Protein AF-A0A2N2PUK2-F1 (afdb_monomer_lite)

Sequence (765 aa):
MLQAYAELTYASFLIIFAGLAFIWGIALLRRDADRKEKGATDADATNARDPVRHAFYSLLITRYSLLITRFLLLALIFAIGIAPFLANLLPDLRTEGDFFASGGGFADLFSADLAGYLAPTQLHPVLGGIVRGWSASVAEPGGAAQLPVDKGQQVYLGYTALVLASVGVWHRRRQRETWFWLVAALVFFTLTLGPSLRVAGRDLGLPLPFALVAKLPFFEGNRYPSRYSVMLLLSLAPLVALGFRISDFGFRIMLRRSSPQSAIRNPQLMLCVPFLLMTAMLLFEHLSVPLPLSDLRVPALYDRVAAEPGDFALLELPLGWRNGARVAGKGDILIMQQLWYQTYHGKRVLGGNTSRNPEFKFQYFSEDPTLARLIALTNAADLPQHTALRAALAADTITAADRARARDWAAALGIRYVMVHRDKLPPATEAALQALLPVALVAEEGNLALYQVTGDLRPAQDYQVGGDDGRLILAEGWSPPVLGPAGADAAVYAQRDGARLLLPLAPEATRVRFYGRSVAPDQRLTLQVDGRIIASRAFSQETGWLTFDIPADPRRPLLSDVRLRFSSLVPVAEFGRGPWPVGRTGAASPVSILVRSAGEETGDFAHVYVNGIDLAPNQRGYNLVALDPADGHLLVVGAFDTHADAAASGRLAEWVGALPVGALVAGTVRDEASLGLGQEAVDALRTLGVAVDLRGDFRWGHAFVGAAGAPANTALEAVNGIRPAQVAVGLPVSLAKVFAPTWARNGVFGNLRKANRASYLILSP

Foldseek 3Di:
DPDLLVCLLVVVLVVVLLVLVLVLLVVVLVVVVVVVVVVCVVVPPDDDDPPVVVVVVVVSVVSNVVSVVVVVVVVVVVCVVCVVVCVVVVVVCVFQPDQLDDPQQQLVVQAAAPQLQVQFQLLQPPRNVVVVVLQVVQDDDVDQFGQDRPRLSNLHPAPLLVVLLVQLCVVCVVPSLNVSLVVQLVVLVQQSRGQFHHHRRDTPRHGTPNVVQCPDPSSVNPNHSNVSSVSNNVSSVVSSVSSLVVVLVVQVVVVCVVDVDDCPVDPVVSNVPSVVVSVVSVCNSRPRPPDDDDDLDADPVLVVLLPDDDAAEEEEPPAWADESPAIAADPDPVLDSVVSSCVVSVYHYDHHYDHTDRQLSVLLQLQQPLNLLLRLQLVCVVDPLSPVSVVVNVVDDQDPVLLLSLLLLCQLRRHFKYKYQQVRGDPVSVVSCVVNFVWDFDDDDVRITMIGGDDDRHHDQKAQCQESSVSSWWDPQKFNRDGDPPDFKTKIFRRDQKTKTWAQADLAWKKKKWWFAWPDQFKKKWKDKQNRTQDIDTGHNDTDIDMGTHHHHNPADRTIIIIIGIDDKDFLLVPQADQFDFFQQPAGARWKWKWKAFARNARQFTFIQTLQETPFSGDAAKWKWWADRPHRHTDDIDDANLPPDLCRQVVLLVVLVPDDFFIKMKMKHGHFHADNHDPSNVVSVQQQQEADRCHSVGGKIKTWIGTHRGHHPRGDIFIGDSHMTMDITGHSHNHRMTTTMQIGDDDDDDDDDDDDDGRMIGMDD

Radius of gyration: 32.74 Å; chains: 1; bounding box: 74×94×99 Å

pLDDT: mean 84.76, std 15.25, range [25.59, 98.81]

Structure (mmCIF, N/CA/C/O backbone):
data_AF-A0A2N2PUK2-F1
#
_entry.id   AF-A0A2N2PUK2-F1
#
loop_
_atom_site.group_PDB
_atom_site.id
_atom_site.type_symbol
_atom_site.label_atom_id
_atom_site.label_alt_id
_atom_site.label_comp_id
_atom_site.label_asym_id
_atom_site.label_entity_id
_atom_site.label_seq_id
_atom_site.pdbx_PDB_ins_code
_atom_site.Cartn_x
_atom_site.Cartn_y
_atom_site.Cartn_z
_atom_site.occupancy
_atom_site.B_iso_or_equiv
_atom_site.auth_seq_id
_atom_site.auth_comp_id
_atom_site.auth_asym_id
_atom_site.auth_atom_id
_atom_site.pdbx_PDB_model_num
ATOM 1 N N . MET A 1 1 ? 13.986 -16.319 0.325 1.00 30.78 1 MET A N 1
ATOM 2 C CA . MET A 1 1 ? 12.930 -17.272 -0.085 1.00 30.78 1 MET A CA 1
ATOM 3 C C . MET A 1 1 ? 11.554 -16.726 0.306 1.00 30.78 1 MET A C 1
ATOM 5 O O . MET A 1 1 ? 10.962 -17.195 1.263 1.00 30.78 1 MET A O 1
ATOM 9 N N . LEU A 1 2 ? 11.049 -15.708 -0.396 1.00 34.44 2 LEU A N 1
ATOM 10 C CA . LEU A 1 2 ? 9.764 -15.064 -0.081 1.00 34.44 2 LEU A CA 1
ATOM 11 C C . LEU A 1 2 ? 8.972 -14.860 -1.378 1.00 34.44 2 LEU A C 1
ATOM 13 O O . LEU A 1 2 ? 8.955 -13.770 -1.939 1.00 34.44 2 LEU A O 1
ATOM 17 N N . GLN A 1 3 ? 8.367 -15.934 -1.895 1.00 39.94 3 GLN A N 1
ATOM 18 C CA . GLN A 1 3 ? 7.441 -15.847 -3.037 1.00 39.94 3 GLN A CA 1
ATOM 19 C C . GLN A 1 3 ? 6.442 -17.017 -3.121 1.00 39.94 3 GLN A C 1
ATOM 21 O O . GLN A 1 3 ? 5.887 -17.298 -4.174 1.00 39.94 3 GLN A O 1
ATOM 26 N N . ALA A 1 4 ? 6.172 -17.685 -1.997 1.00 39.72 4 ALA A N 1
ATOM 27 C CA . ALA A 1 4 ? 5.318 -18.873 -1.927 1.00 39.72 4 ALA A CA 1
ATOM 28 C C . ALA A 1 4 ? 3.860 -18.644 -2.377 1.00 39.72 4 ALA A C 1
ATOM 30 O O . ALA A 1 4 ? 3.201 -19.546 -2.883 1.00 39.72 4 ALA A O 1
ATOM 31 N N . TYR A 1 5 ? 3.327 -17.435 -2.171 1.00 49.41 5 TYR A N 1
ATOM 32 C CA . TYR A 1 5 ? 1.888 -17.190 -2.308 1.00 49.41 5 TYR A CA 1
ATOM 33 C C . TYR A 1 5 ? 1.448 -16.815 -3.730 1.00 49.41 5 TYR A C 1
ATOM 35 O O . TYR A 1 5 ? 0.306 -17.076 -4.103 1.00 49.41 5 TYR A O 1
ATOM 43 N N . ALA A 1 6 ? 2.348 -16.283 -4.571 1.00 46.62 6 ALA A N 1
ATOM 44 C CA . ALA A 1 6 ? 2.038 -16.094 -5.993 1.00 46.62 6 ALA A CA 1
ATOM 45 C C . ALA A 1 6 ? 1.652 -17.431 -6.664 1.00 46.62 6 ALA A C 1
ATOM 47 O O . ALA A 1 6 ? 0.871 -17.443 -7.615 1.00 46.62 6 ALA A O 1
ATOM 48 N N . GLU A 1 7 ? 2.127 -18.552 -6.109 1.00 50.06 7 GLU A N 1
ATOM 49 C CA . GLU A 1 7 ? 1.834 -19.901 -6.584 1.00 50.06 7 GLU A CA 1
ATOM 50 C C . GLU A 1 7 ? 0.568 -20.536 -5.983 1.00 50.06 7 GLU A C 1
ATOM 52 O O . GLU A 1 7 ? -0.016 -21.433 -6.593 1.00 50.06 7 GLU A O 1
ATOM 57 N N . LEU A 1 8 ? 0.047 -20.026 -4.860 1.00 56.31 8 LEU A N 1
ATOM 58 C CA . LEU A 1 8 ? -1.222 -20.500 -4.281 1.00 56.31 8 LEU A CA 1
ATOM 59 C C . LEU A 1 8 ? -2.431 -20.187 -5.179 1.00 56.31 8 LEU A C 1
ATOM 61 O O . LEU A 1 8 ? -3.426 -20.911 -5.160 1.00 56.31 8 LEU A O 1
ATOM 65 N N . THR A 1 9 ? -2.315 -19.185 -6.057 1.00 61.28 9 THR A N 1
ATOM 66 C CA . THR A 1 9 ? -3.301 -18.966 -7.128 1.00 61.28 9 THR A CA 1
ATOM 67 C C . THR A 1 9 ? -3.380 -20.186 -8.057 1.00 61.28 9 THR A C 1
ATOM 69 O O . THR A 1 9 ? -4.479 -20.636 -8.366 1.00 61.28 9 THR A O 1
ATOM 72 N N . TYR A 1 10 ? -2.253 -20.805 -8.429 1.00 67.25 10 TYR A N 1
ATOM 73 C CA . TYR A 1 10 ? -2.257 -22.028 -9.246 1.00 67.25 10 TYR A CA 1
ATOM 74 C C . TYR A 1 10 ? -2.742 -23.257 -8.468 1.00 67.25 10 TYR A C 1
ATOM 76 O O . TYR A 1 10 ? -3.427 -24.109 -9.035 1.00 67.25 10 TYR A O 1
ATOM 84 N N . ALA A 1 11 ? -2.465 -23.337 -7.163 1.00 71.12 11 ALA A N 1
ATOM 85 C CA . ALA A 1 11 ? -3.048 -24.375 -6.311 1.00 71.12 11 ALA A CA 1
ATOM 86 C C . ALA A 1 11 ? -4.585 -24.331 -6.347 1.00 71.12 11 ALA A C 1
ATOM 88 O O . ALA A 1 11 ? -5.237 -25.364 -6.494 1.00 71.12 11 ALA A O 1
ATOM 89 N N . SER A 1 12 ? -5.159 -23.124 -6.318 1.00 75.94 12 SER A N 1
ATOM 90 C CA . SER A 1 12 ? -6.600 -22.897 -6.447 1.00 75.94 12 SER A CA 1
ATOM 91 C C . SER A 1 12 ? -7.174 -23.482 -7.751 1.00 75.94 12 SER A C 1
ATOM 93 O O . SER A 1 12 ? -8.260 -24.065 -7.757 1.00 75.94 12 SER A O 1
ATOM 95 N N . PHE A 1 13 ? -6.413 -23.405 -8.851 1.00 83.75 13 PHE A N 1
ATOM 96 C CA . PHE A 1 13 ? -6.812 -23.911 -10.168 1.00 83.75 13 PHE A CA 1
ATOM 97 C C . PHE A 1 13 ? -6.945 -25.429 -10.146 1.00 83.75 13 PHE A C 1
ATOM 99 O O . PHE A 1 13 ? -7.954 -25.984 -10.585 1.00 83.75 13 PHE A O 1
ATOM 106 N N . LEU A 1 14 ? -5.923 -26.086 -9.594 1.00 81.62 14 LEU A N 1
ATOM 107 C CA . LEU A 1 14 ? -5.859 -27.536 -9.487 1.00 81.62 14 LEU A CA 1
ATOM 108 C C . LEU A 1 14 ? -6.913 -28.076 -8.527 1.00 81.62 14 LEU A C 1
ATOM 110 O O . LEU A 1 14 ? -7.506 -29.104 -8.829 1.00 81.62 14 LEU A O 1
ATOM 114 N N . ILE A 1 15 ? -7.199 -27.381 -7.422 1.00 85.25 15 ILE A N 1
ATOM 115 C CA . ILE A 1 15 ? -8.256 -27.775 -6.479 1.00 85.25 15 ILE A CA 1
ATOM 116 C C . ILE A 1 15 ? -9.625 -27.758 -7.167 1.00 85.25 15 ILE A C 1
ATOM 118 O O . ILE A 1 15 ? -10.358 -28.743 -7.085 1.00 85.25 15 ILE A O 1
ATOM 122 N N . ILE A 1 16 ? -9.959 -26.683 -7.891 1.00 88.50 16 ILE A N 1
ATOM 123 C CA . ILE A 1 16 ? -11.238 -26.582 -8.612 1.00 88.50 16 ILE A CA 1
ATOM 124 C C . ILE A 1 16 ? -11.316 -27.644 -9.716 1.00 88.50 16 ILE A C 1
ATOM 126 O O . ILE A 1 16 ? -12.320 -28.350 -9.818 1.00 88.50 16 ILE A O 1
ATOM 130 N N . PHE A 1 17 ? -10.253 -27.817 -10.509 1.00 90.69 17 PHE A N 1
ATOM 131 C CA . PHE A 1 17 ? -10.212 -28.829 -11.570 1.00 90.69 17 PHE A CA 1
ATOM 132 C C . PHE A 1 17 ? -10.327 -30.255 -11.010 1.00 90.69 17 PHE A C 1
ATOM 134 O O . PHE A 1 17 ? -11.102 -31.063 -11.522 1.00 90.69 17 PHE A O 1
ATOM 141 N N . ALA A 1 18 ? -9.601 -30.564 -9.932 1.00 90.19 18 ALA A N 1
ATOM 142 C CA . ALA A 1 18 ? -9.671 -31.845 -9.239 1.00 90.19 18 ALA A CA 1
ATOM 143 C C . ALA A 1 18 ? -11.071 -32.086 -8.663 1.00 90.19 18 ALA A C 1
ATOM 145 O O . ALA A 1 18 ? -11.617 -33.173 -8.839 1.00 90.19 18 ALA A O 1
ATOM 146 N N . GLY A 1 19 ? -11.689 -31.072 -8.052 1.00 90.94 19 GLY A N 1
ATOM 147 C CA . GLY A 1 19 ? -13.071 -31.135 -7.579 1.00 90.94 19 GLY A CA 1
ATOM 148 C C . GLY A 1 19 ? -14.053 -31.461 -8.706 1.00 90.94 19 GLY A C 1
ATOM 149 O O . GLY A 1 19 ? -14.845 -32.395 -8.581 1.00 90.94 19 GLY A O 1
ATOM 150 N N . LEU A 1 20 ? -13.947 -30.770 -9.847 1.00 92.19 20 LEU A N 1
ATOM 151 C CA . LEU A 1 20 ? -14.750 -31.061 -11.040 1.00 92.19 20 LEU A CA 1
ATOM 152 C C . LEU A 1 20 ? -14.529 -32.494 -11.541 1.00 92.19 20 LEU A C 1
ATOM 154 O O . LEU A 1 20 ? -15.496 -33.203 -11.813 1.00 92.19 20 LEU A O 1
ATOM 158 N N . ALA A 1 21 ? -13.276 -32.946 -11.633 1.00 91.81 21 ALA A N 1
ATOM 159 C CA . ALA A 1 21 ? -12.935 -34.299 -12.069 1.00 91.81 21 ALA A CA 1
ATOM 160 C C . ALA A 1 21 ? -13.450 -35.377 -11.100 1.00 91.81 21 ALA A C 1
ATOM 162 O O . ALA A 1 21 ? -13.929 -36.425 -11.539 1.00 91.81 21 ALA A O 1
ATOM 163 N N . PHE A 1 22 ? -13.397 -35.117 -9.793 1.00 92.38 22 PHE A N 1
ATOM 164 C CA . PHE A 1 22 ? -13.914 -36.009 -8.758 1.00 92.38 22 PHE A CA 1
ATOM 165 C C . PHE A 1 22 ? -15.437 -36.137 -8.844 1.00 92.38 22 PHE A C 1
ATOM 167 O O . PHE A 1 22 ? -15.956 -37.251 -8.942 1.00 92.38 22 PHE A O 1
ATOM 174 N N . ILE A 1 23 ? -16.148 -35.005 -8.894 1.00 92.44 23 ILE A N 1
ATOM 175 C CA . ILE A 1 23 ? -17.611 -34.957 -9.043 1.00 92.44 23 ILE A CA 1
ATOM 176 C C . ILE A 1 23 ? -18.032 -35.648 -10.343 1.00 92.44 23 ILE A C 1
ATOM 178 O O . ILE A 1 23 ? -18.958 -36.462 -10.344 1.00 92.44 23 ILE A O 1
ATOM 182 N N . TRP A 1 24 ? -17.321 -35.383 -11.442 1.00 91.38 24 TRP A N 1
ATOM 183 C CA . TRP A 1 24 ? -17.562 -36.040 -12.723 1.00 91.38 24 TRP A CA 1
ATOM 184 C C . TRP A 1 24 ? -17.373 -37.559 -12.631 1.00 91.38 24 TRP A C 1
ATOM 186 O O . TRP A 1 24 ? -18.219 -38.319 -13.102 1.00 91.38 24 TRP A O 1
ATOM 196 N N . GLY A 1 25 ? -16.304 -38.015 -11.972 1.00 88.50 25 GLY A N 1
ATOM 197 C CA . GLY A 1 25 ? -16.049 -39.431 -11.711 1.00 88.50 25 GLY A CA 1
ATOM 198 C C . GLY A 1 25 ? -17.187 -40.102 -10.938 1.00 88.50 25 GLY A C 1
ATOM 199 O O . GLY A 1 25 ? -17.660 -41.164 -11.346 1.00 88.50 25 GLY A O 1
ATOM 200 N N . ILE A 1 26 ? -17.690 -39.458 -9.881 1.00 88.62 26 ILE A N 1
ATOM 201 C CA . ILE A 1 26 ? -18.848 -39.942 -9.111 1.00 88.62 26 ILE A CA 1
ATOM 202 C C . ILE A 1 26 ? -20.100 -40.016 -9.991 1.00 88.62 26 ILE A C 1
ATOM 204 O O . ILE A 1 26 ? -20.801 -41.030 -9.976 1.00 88.62 26 ILE A O 1
ATOM 208 N N . ALA A 1 27 ? -20.379 -38.971 -10.773 1.00 87.94 27 ALA A N 1
ATOM 209 C CA . ALA A 1 27 ? -21.549 -38.918 -11.648 1.00 87.94 27 ALA A CA 1
ATOM 210 C C . ALA A 1 27 ? -21.521 -40.020 -12.721 1.00 87.94 27 ALA A C 1
ATOM 212 O O . ALA A 1 27 ? -22.553 -40.629 -13.014 1.00 87.94 27 ALA A O 1
ATOM 213 N N . LEU A 1 28 ? -20.342 -40.319 -13.279 1.00 86.38 28 LEU A N 1
ATOM 214 C CA . LEU A 1 28 ? -20.153 -41.425 -14.220 1.00 86.38 28 LEU A CA 1
ATOM 215 C C . LEU A 1 28 ? -20.421 -42.783 -13.571 1.00 86.38 28 LEU A C 1
ATOM 217 O O . LEU A 1 28 ? -21.153 -43.588 -14.148 1.00 86.38 28 LEU A O 1
ATOM 221 N N . LEU A 1 29 ? -19.862 -43.024 -12.381 1.00 85.62 29 LEU A N 1
ATOM 222 C CA . LEU A 1 29 ? -20.066 -44.277 -11.649 1.00 85.62 29 LEU A CA 1
ATOM 223 C C . LEU A 1 29 ? -21.540 -44.490 -11.299 1.00 85.62 29 LEU A C 1
ATOM 225 O O . LEU A 1 29 ? -22.060 -45.580 -11.528 1.00 85.62 29 LEU A O 1
ATOM 229 N N . ARG A 1 30 ? -22.230 -43.438 -10.840 1.00 84.31 30 ARG A N 1
ATOM 230 C CA . ARG A 1 30 ? -23.667 -43.482 -10.535 1.00 84.31 30 ARG A CA 1
ATOM 231 C C . ARG A 1 30 ? -24.498 -43.792 -11.778 1.00 84.31 30 ARG A C 1
ATOM 233 O O . ARG A 1 30 ? -25.313 -44.702 -11.765 1.00 84.31 30 ARG A O 1
ATOM 240 N N . ARG A 1 31 ? -24.235 -43.109 -12.895 1.00 83.31 31 ARG A N 1
ATOM 241 C CA . ARG A 1 31 ? -24.976 -43.327 -14.147 1.00 83.31 31 ARG A CA 1
ATOM 242 C C . ARG A 1 31 ? -24.739 -44.714 -14.751 1.00 83.31 31 ARG A C 1
ATOM 244 O O . ARG A 1 31 ? -25.640 -45.267 -15.383 1.00 83.31 31 ARG A O 1
ATOM 251 N N . ASP A 1 32 ? -23.532 -45.260 -14.609 1.00 81.88 32 ASP A N 1
ATOM 252 C CA . ASP A 1 32 ? -23.227 -46.632 -15.027 1.00 81.88 32 ASP A CA 1
ATOM 253 C C . ASP A 1 32 ? -23.895 -47.669 -14.123 1.00 81.88 32 ASP A C 1
ATOM 255 O O . ASP A 1 32 ? -24.293 -48.723 -14.624 1.00 81.88 32 ASP A O 1
ATOM 259 N N . ALA A 1 33 ? -24.059 -47.360 -12.832 1.00 79.25 33 ALA A N 1
ATOM 260 C CA . ALA A 1 33 ? -24.840 -48.181 -11.921 1.00 79.25 33 ALA A CA 1
ATOM 261 C C . ALA A 1 33 ? -26.328 -48.180 -12.304 1.00 79.25 33 ALA A C 1
ATOM 263 O O . ALA A 1 33 ? -26.866 -49.246 -12.597 1.00 79.25 33 ALA A O 1
ATOM 264 N N . ASP A 1 34 ? -26.936 -46.999 -12.468 1.00 79.38 34 ASP A N 1
ATOM 265 C CA . ASP A 1 34 ? -28.353 -46.845 -12.835 1.00 79.38 34 ASP A CA 1
ATOM 266 C C . ASP A 1 34 ? -28.693 -47.530 -14.176 1.00 79.38 34 ASP A C 1
ATOM 268 O O . ASP A 1 34 ? -29.764 -48.112 -14.347 1.00 79.38 34 ASP A O 1
ATOM 272 N N . ARG A 1 35 ? -27.786 -47.475 -15.168 1.00 77.75 35 ARG A N 1
ATOM 273 C CA . ARG A 1 35 ? -27.973 -48.155 -16.467 1.00 77.75 35 ARG A CA 1
ATOM 274 C C . ARG A 1 35 ? -27.941 -49.674 -16.348 1.00 77.75 35 ARG A C 1
ATOM 276 O O . ARG A 1 35 ? -28.698 -50.341 -17.048 1.00 77.75 35 ARG A O 1
ATOM 283 N N . LYS A 1 36 ? -27.039 -50.214 -15.526 1.00 72.19 36 LYS A N 1
ATOM 284 C CA . LYS A 1 36 ? -26.929 -51.662 -15.314 1.00 72.19 36 LYS A CA 1
ATOM 285 C C . LYS A 1 36 ? -28.084 -52.196 -14.476 1.00 72.19 36 LYS A C 1
ATOM 287 O O . LYS A 1 36 ? -28.554 -53.286 -14.766 1.00 72.19 36 LYS A O 1
ATOM 292 N N . GLU A 1 37 ? -28.570 -51.417 -13.515 1.00 70.31 37 GLU A N 1
ATOM 293 C CA . GLU A 1 37 ? -29.757 -51.750 -12.727 1.00 70.31 37 GLU A CA 1
ATOM 294 C C . GLU A 1 37 ? -31.022 -51.774 -13.600 1.00 70.31 37 GLU A C 1
ATOM 296 O O . GLU A 1 37 ? -31.743 -52.766 -13.584 1.00 70.31 37 GLU A O 1
ATOM 301 N N . LYS A 1 38 ? -31.220 -50.773 -14.475 1.00 65.94 38 LYS A N 1
ATOM 302 C CA . LYS A 1 38 ? -32.326 -50.771 -15.456 1.00 65.94 38 LYS A CA 1
ATOM 303 C C . LYS A 1 38 ? -32.248 -51.907 -16.481 1.00 65.94 38 LYS A C 1
ATOM 305 O O . LYS A 1 38 ? -33.257 -52.520 -16.807 1.00 65.94 38 LYS A O 1
ATOM 310 N N . GLY A 1 39 ? -31.047 -52.207 -16.980 1.00 61.34 39 GLY A N 1
ATOM 311 C CA . GLY A 1 39 ? -30.835 -53.338 -17.889 1.00 61.34 39 GLY A CA 1
ATOM 312 C C . GLY A 1 39 ? -31.034 -54.703 -17.221 1.00 61.34 39 GLY A C 1
ATOM 313 O O . GLY A 1 39 ? -31.376 -55.660 -17.906 1.00 61.34 39 GLY A O 1
ATOM 314 N N . ALA A 1 40 ? -30.843 -54.793 -15.900 1.00 59.66 40 ALA A N 1
ATOM 315 C CA . ALA A 1 40 ? -31.161 -55.988 -15.123 1.00 59.66 40 ALA A CA 1
ATOM 316 C C . ALA A 1 40 ? -32.676 -56.129 -14.901 1.00 59.66 40 ALA A C 1
ATOM 318 O O . ALA A 1 40 ? -33.199 -57.223 -15.067 1.00 59.66 40 ALA A O 1
ATOM 319 N N . THR A 1 41 ? -33.401 -55.038 -14.623 1.00 56.66 41 THR A N 1
ATOM 320 C CA . THR A 1 41 ? -34.867 -55.078 -14.453 1.00 56.66 41 THR A CA 1
ATOM 321 C C . THR A 1 41 ? -35.637 -55.400 -15.738 1.00 56.66 41 THR A C 1
ATOM 323 O O . THR A 1 41 ? -36.680 -56.033 -15.649 1.00 56.66 41 THR A O 1
ATOM 326 N N . ASP A 1 42 ? -35.127 -55.029 -16.920 1.00 55.12 42 ASP A N 1
ATOM 327 C CA . ASP A 1 42 ? -35.758 -55.371 -18.212 1.00 55.12 42 ASP A CA 1
ATOM 328 C C . ASP A 1 42 ? -35.453 -56.814 -18.678 1.00 55.12 42 ASP A C 1
ATOM 330 O O . ASP A 1 42 ? -36.147 -57.344 -19.545 1.00 55.12 42 ASP A O 1
ATOM 334 N N . ALA A 1 43 ? -34.420 -57.460 -18.121 1.00 53.81 43 ALA A N 1
ATOM 335 C CA . ALA A 1 43 ? -34.013 -58.827 -18.466 1.00 53.81 43 ALA A CA 1
ATOM 336 C C . ALA A 1 43 ? -34.519 -59.899 -17.471 1.00 53.81 43 ALA A C 1
ATOM 338 O O . ALA A 1 43 ? -34.502 -61.087 -17.797 1.00 53.81 43 ALA A O 1
ATOM 339 N N . ASP A 1 44 ? -35.000 -59.505 -16.286 1.00 50.22 44 ASP A N 1
ATOM 340 C CA . ASP A 1 44 ? -35.406 -60.399 -15.187 1.00 50.22 44 ASP A CA 1
ATOM 341 C C . ASP A 1 44 ? -36.904 -60.781 -15.225 1.00 50.22 44 ASP A C 1
ATOM 343 O O . ASP A 1 44 ? -37.659 -60.562 -14.278 1.00 50.22 44 ASP A O 1
ATOM 347 N N . ALA A 1 45 ? -37.333 -61.437 -16.310 1.00 50.19 45 ALA A N 1
ATOM 348 C CA . ALA A 1 45 ? -38.549 -62.265 -16.307 1.00 50.19 45 ALA A CA 1
ATOM 349 C C . ALA A 1 45 ? -38.274 -63.742 -15.948 1.00 50.19 45 ALA A C 1
ATOM 351 O O . ALA A 1 45 ? -39.216 -64.524 -15.828 1.00 50.19 45 ALA A O 1
ATOM 352 N N . THR A 1 46 ? -37.018 -64.163 -15.744 1.00 49.28 46 THR A N 1
ATOM 353 C CA . THR A 1 46 ? -36.701 -65.563 -15.403 1.00 49.28 46 THR A CA 1
ATOM 354 C C . THR A 1 46 ? -35.501 -65.703 -14.461 1.00 49.28 46 THR A C 1
ATOM 356 O O . THR A 1 46 ? -34.370 -65.404 -14.820 1.00 49.28 46 THR A O 1
ATOM 359 N N . ASN A 1 47 ? -35.823 -66.211 -13.271 1.00 48.44 47 ASN A N 1
ATOM 360 C CA . ASN A 1 47 ? -35.044 -66.609 -12.094 1.00 48.44 47 ASN A CA 1
ATOM 361 C C . ASN A 1 47 ? -33.516 -66.863 -12.157 1.00 48.44 47 ASN A C 1
ATOM 363 O O . ASN A 1 47 ? -32.988 -67.519 -13.051 1.00 48.44 47 ASN A O 1
ATOM 367 N N . ALA A 1 48 ? -32.921 -66.548 -10.992 1.00 48.94 48 ALA A N 1
ATOM 368 C CA . ALA A 1 48 ? -31.617 -66.910 -10.416 1.00 48.94 48 ALA A CA 1
ATOM 369 C C . ALA A 1 48 ? -30.403 -66.036 -10.791 1.00 48.94 48 ALA A C 1
ATOM 371 O O . ALA A 1 48 ? -29.785 -66.260 -11.828 1.00 48.94 48 ALA A O 1
ATOM 372 N N . ARG A 1 49 ? -29.978 -65.144 -9.862 1.00 51.28 49 ARG A N 1
ATOM 373 C CA . ARG A 1 49 ? -28.560 -64.922 -9.454 1.00 51.28 49 ARG A CA 1
ATOM 374 C C . ARG A 1 49 ? -28.369 -63.808 -8.397 1.00 51.28 49 ARG A C 1
ATOM 376 O O . ARG A 1 49 ? -28.066 -62.662 -8.718 1.00 51.28 49 ARG A O 1
ATOM 383 N N . ASP A 1 50 ? -28.361 -64.198 -7.125 1.00 56.78 50 ASP A N 1
ATOM 384 C CA . ASP A 1 50 ? -27.763 -63.424 -6.017 1.00 56.78 50 ASP A CA 1
ATOM 385 C C . ASP A 1 50 ? -26.233 -63.145 -6.179 1.00 56.78 50 ASP A C 1
ATOM 387 O O . ASP A 1 50 ? -25.766 -62.040 -5.885 1.00 56.78 50 ASP A O 1
ATOM 391 N N . PRO A 1 51 ? -25.413 -64.053 -6.771 1.00 57.53 51 PRO A N 1
ATOM 392 C CA . PRO A 1 51 ? -23.968 -63.831 -6.935 1.00 57.53 51 PRO A CA 1
ATOM 393 C C . PRO A 1 51 ? -23.605 -62.683 -7.887 1.00 57.53 51 PRO A C 1
ATOM 395 O O . PRO A 1 51 ? -22.564 -62.046 -7.731 1.00 57.53 51 PRO A O 1
ATOM 398 N N . VAL A 1 52 ? -24.451 -62.408 -8.888 1.00 58.78 52 VAL A N 1
ATOM 399 C CA . VAL A 1 52 ? -24.192 -61.363 -9.894 1.00 58.78 52 VAL A CA 1
ATOM 400 C C . VAL A 1 52 ? -24.415 -59.972 -9.306 1.00 58.78 52 VAL A C 1
ATOM 402 O O . VAL A 1 52 ? -23.632 -59.065 -9.591 1.00 58.78 52 VAL A O 1
ATOM 405 N N . ARG A 1 53 ? -25.418 -59.810 -8.432 1.00 61.91 53 ARG A N 1
ATOM 406 C CA . ARG A 1 53 ? -25.628 -58.568 -7.676 1.00 61.91 53 ARG A CA 1
ATOM 407 C C . ARG A 1 53 ? -24.463 -58.308 -6.723 1.00 61.91 53 ARG A C 1
ATOM 409 O O . ARG A 1 53 ? -23.898 -57.217 -6.755 1.00 61.91 53 ARG A O 1
ATOM 416 N N . HIS A 1 54 ? -24.019 -59.314 -5.968 1.00 63.22 54 HIS A N 1
ATOM 417 C CA . HIS A 1 54 ? -22.841 -59.190 -5.100 1.00 63.22 54 HIS A CA 1
ATOM 418 C C . HIS A 1 54 ? -21.553 -58.838 -5.866 1.00 63.22 54 HIS A C 1
ATOM 420 O O . HIS A 1 54 ? -20.831 -57.929 -5.453 1.00 63.22 54 HIS A O 1
ATOM 426 N N . ALA A 1 55 ? -21.281 -59.489 -7.003 1.00 66.38 55 ALA A N 1
ATOM 427 C CA . ALA A 1 55 ? -20.128 -59.175 -7.856 1.00 66.38 55 ALA A CA 1
ATOM 428 C C . ALA A 1 55 ? -20.211 -57.771 -8.487 1.00 66.38 55 ALA A C 1
ATOM 430 O O . ALA A 1 55 ? -19.198 -57.108 -8.715 1.00 66.38 55 ALA A O 1
ATOM 431 N N . PHE A 1 56 ? -21.424 -57.293 -8.769 1.00 69.12 56 PHE A N 1
ATOM 432 C CA . PHE A 1 56 ? -21.653 -55.944 -9.271 1.00 69.12 56 PHE A CA 1
ATOM 433 C C . PHE A 1 56 ? -21.397 -54.876 -8.198 1.00 69.12 56 PHE A C 1
ATOM 435 O O . PHE A 1 56 ? -20.650 -53.930 -8.461 1.00 69.12 56 PHE A O 1
ATOM 442 N N . TYR A 1 57 ? -21.946 -55.037 -6.988 1.00 71.69 57 TYR A N 1
ATOM 443 C CA . TYR A 1 57 ? -21.687 -54.113 -5.880 1.00 71.69 57 TYR A CA 1
ATOM 444 C C . TYR A 1 57 ? -20.218 -54.134 -5.452 1.00 71.69 57 TYR A C 1
ATOM 446 O O . TYR A 1 57 ? -19.656 -53.069 -5.205 1.00 71.69 57 TYR A O 1
ATOM 454 N N . SER A 1 58 ? -19.550 -55.294 -5.448 1.00 69.94 58 SER A N 1
ATOM 455 C CA . SER A 1 58 ? -18.113 -55.364 -5.153 1.00 69.94 58 SER A CA 1
ATOM 456 C C . SER A 1 58 ? -17.271 -54.633 -6.205 1.00 69.94 58 SER A C 1
ATOM 458 O O . SER A 1 58 ? -16.359 -53.884 -5.847 1.00 69.94 58 SER A O 1
ATOM 460 N N . LEU A 1 59 ? -17.610 -54.746 -7.497 1.00 74.31 59 LEU A N 1
ATOM 461 C CA . LEU A 1 59 ? -16.952 -53.990 -8.567 1.00 74.31 59 LEU A CA 1
ATOM 462 C C . LEU A 1 59 ? -17.208 -52.480 -8.442 1.00 74.31 59 LEU A C 1
ATOM 464 O O . LEU A 1 59 ? -16.301 -51.681 -8.683 1.00 74.31 59 LEU A O 1
ATOM 468 N N . LEU A 1 60 ? -18.429 -52.078 -8.078 1.00 76.44 60 LEU A N 1
ATOM 469 C CA . LEU A 1 60 ? -18.791 -50.675 -7.879 1.00 76.44 60 LEU A CA 1
ATOM 470 C C . LEU A 1 60 ? -18.023 -50.077 -6.693 1.00 76.44 60 LEU A C 1
ATOM 472 O O . LEU A 1 60 ? -17.380 -49.042 -6.860 1.00 76.44 60 LEU A O 1
ATOM 476 N N . ILE A 1 61 ? -18.005 -50.768 -5.548 1.00 78.00 61 ILE A N 1
ATOM 477 C CA . ILE A 1 61 ? -17.197 -50.413 -4.372 1.00 78.00 61 ILE A C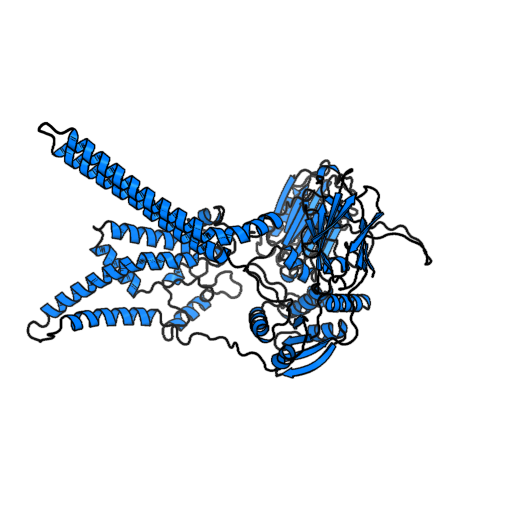A 1
ATOM 478 C C . ILE A 1 61 ? -15.726 -50.295 -4.772 1.00 78.00 61 ILE A C 1
ATOM 480 O O . ILE A 1 61 ? -15.126 -49.255 -4.535 1.00 78.00 61 ILE A O 1
ATOM 484 N N . THR A 1 62 ? -15.171 -51.281 -5.485 1.00 82.12 62 THR A N 1
ATOM 485 C CA . THR A 1 62 ? -13.776 -51.242 -5.966 1.00 82.12 62 THR A CA 1
ATOM 486 C C . THR A 1 62 ? -13.492 -50.000 -6.818 1.00 82.12 62 THR A C 1
ATOM 488 O O . THR A 1 62 ? -12.444 -49.370 -6.673 1.00 82.12 62 THR A O 1
ATOM 491 N N . ARG A 1 63 ? -14.420 -49.607 -7.702 1.00 83.50 63 ARG A N 1
ATOM 492 C CA . ARG A 1 63 ? -14.270 -48.407 -8.541 1.00 83.50 63 ARG A CA 1
ATOM 493 C C . ARG A 1 63 ? -14.351 -47.109 -7.736 1.00 83.50 63 ARG A C 1
ATOM 495 O O . ARG A 1 63 ? -13.556 -46.207 -7.999 1.00 83.50 63 ARG A O 1
ATOM 502 N N . TYR A 1 64 ? -15.262 -47.014 -6.765 1.00 85.75 64 TYR A N 1
ATOM 503 C CA . TYR A 1 64 ? -15.327 -45.873 -5.844 1.00 85.75 64 TYR A CA 1
ATOM 504 C C . TYR A 1 64 ? -14.074 -45.790 -4.970 1.00 85.75 64 TYR A C 1
ATOM 506 O O . TYR A 1 64 ? -13.483 -44.718 -4.869 1.00 85.75 64 TYR A O 1
ATOM 514 N N . SER A 1 65 ? -13.618 -46.912 -4.409 1.00 84.31 65 SER A N 1
ATOM 515 C CA . SER A 1 65 ? -12.381 -46.990 -3.632 1.00 84.31 65 SER A CA 1
ATOM 516 C C . SER A 1 65 ? -11.185 -46.536 -4.460 1.00 84.31 65 SER A C 1
ATOM 518 O O . SER A 1 65 ? -10.449 -45.667 -4.015 1.00 84.31 65 SER A O 1
ATOM 520 N N . LEU A 1 66 ? -11.032 -47.020 -5.697 1.00 90.06 66 LEU A N 1
ATOM 521 C CA . LEU A 1 66 ? -9.941 -46.600 -6.580 1.00 90.06 66 LEU A CA 1
ATOM 522 C C . LEU A 1 66 ? -9.990 -45.097 -6.897 1.00 90.06 66 LEU A C 1
ATOM 524 O O . LEU A 1 66 ? -8.945 -44.447 -6.933 1.00 90.06 66 LEU A O 1
ATOM 528 N N . LEU A 1 67 ? -11.185 -44.539 -7.131 1.00 89.12 67 LEU A N 1
ATOM 529 C CA . LEU A 1 67 ? -11.363 -43.099 -7.332 1.00 89.12 67 LEU A CA 1
ATOM 530 C C . LEU A 1 67 ? -10.901 -42.328 -6.090 1.00 89.12 67 LEU A C 1
ATOM 532 O O . LEU A 1 67 ? -10.045 -41.456 -6.204 1.00 89.12 67 LEU A O 1
ATOM 536 N N . ILE A 1 68 ? -11.403 -42.693 -4.910 1.00 90.12 68 ILE A N 1
ATOM 537 C CA . ILE A 1 68 ? -11.035 -42.061 -3.638 1.00 90.12 68 ILE A CA 1
ATOM 538 C C . ILE A 1 68 ? -9.525 -42.173 -3.403 1.00 90.12 68 ILE A C 1
ATOM 540 O O . ILE A 1 68 ? -8.885 -41.162 -3.142 1.00 90.12 68 ILE A O 1
ATOM 544 N N . THR A 1 69 ? -8.925 -43.353 -3.581 1.00 92.12 69 THR A N 1
ATOM 545 C CA . THR A 1 69 ? -7.478 -43.561 -3.420 1.00 92.12 69 THR A CA 1
ATOM 546 C C . THR A 1 69 ? -6.662 -42.657 -4.342 1.00 92.12 69 THR A C 1
ATOM 548 O O . THR A 1 69 ? -5.669 -42.087 -3.900 1.00 92.12 69 THR A O 1
ATOM 551 N N . ARG A 1 70 ? -7.076 -42.464 -5.603 1.00 91.88 70 ARG A N 1
ATOM 552 C CA . ARG A 1 70 ? -6.389 -41.551 -6.535 1.00 91.88 70 ARG A CA 1
ATOM 553 C C . ARG A 1 70 ? -6.433 -40.101 -6.061 1.00 91.88 70 ARG A C 1
ATOM 555 O O . ARG A 1 70 ? -5.421 -39.413 -6.140 1.00 91.88 70 ARG A O 1
ATOM 562 N N . PHE A 1 71 ? -7.580 -39.643 -5.565 1.00 91.81 71 PHE A N 1
ATOM 563 C CA . PHE A 1 71 ? -7.722 -38.273 -5.068 1.00 91.81 71 PHE A CA 1
ATOM 564 C C . PHE A 1 71 ? -7.056 -38.065 -3.704 1.00 91.81 71 PHE A C 1
ATOM 566 O O . PHE A 1 71 ? -6.487 -37.003 -3.477 1.00 91.81 71 PHE A O 1
ATOM 573 N N . LEU A 1 72 ? -7.027 -39.082 -2.838 1.00 91.94 72 LEU A N 1
ATOM 574 C CA . LEU A 1 72 ? -6.225 -39.070 -1.612 1.00 91.94 72 LEU A CA 1
ATOM 575 C C . LEU A 1 72 ? -4.728 -39.012 -1.926 1.00 91.94 72 LEU A C 1
ATOM 577 O O . LEU A 1 72 ? -4.009 -38.234 -1.309 1.00 91.94 72 LEU A O 1
ATOM 581 N N . LEU A 1 73 ? -4.262 -39.781 -2.915 1.00 93.75 73 LEU A N 1
ATOM 582 C CA . LEU A 1 73 ? -2.878 -39.718 -3.379 1.00 93.75 73 LEU A CA 1
ATOM 583 C C . LEU A 1 73 ? -2.550 -38.333 -3.951 1.00 93.75 73 LEU A C 1
ATOM 585 O O . LEU A 1 73 ? -1.509 -37.773 -3.622 1.00 93.75 73 LEU A O 1
ATOM 589 N N . LEU A 1 74 ? -3.446 -37.753 -4.755 1.00 90.00 74 LEU A N 1
ATOM 590 C CA . LEU A 1 74 ? -3.291 -36.392 -5.271 1.00 90.00 74 LEU A CA 1
ATOM 591 C C . LEU A 1 74 ? -3.213 -35.360 -4.135 1.00 90.00 74 LEU A C 1
ATOM 593 O O . LEU A 1 74 ? -2.328 -34.507 -4.149 1.00 90.00 74 LEU A O 1
ATOM 597 N N . ALA A 1 75 ? -4.096 -35.460 -3.138 1.00 87.44 75 ALA A N 1
ATOM 598 C CA . ALA A 1 75 ? -4.094 -34.587 -1.967 1.00 87.44 75 ALA A CA 1
ATOM 599 C C . ALA A 1 75 ? -2.810 -34.740 -1.139 1.00 87.44 75 ALA A C 1
ATOM 601 O O . ALA A 1 75 ? -2.256 -33.742 -0.687 1.00 87.44 75 ALA A O 1
ATOM 602 N N . LEU A 1 76 ? -2.298 -35.966 -0.989 1.00 92.25 76 LEU A N 1
ATOM 603 C CA . LEU A 1 76 ? -1.035 -36.234 -0.305 1.00 92.25 76 LEU A CA 1
ATOM 604 C C . LEU A 1 76 ? 0.156 -35.631 -1.060 1.00 92.25 76 LEU A C 1
ATOM 606 O O . LEU A 1 76 ? 0.983 -34.962 -0.448 1.00 92.25 76 LEU A O 1
ATOM 610 N N . ILE A 1 77 ? 0.228 -35.817 -2.383 1.00 91.00 77 ILE A N 1
ATOM 611 C CA . ILE A 1 77 ? 1.275 -35.216 -3.225 1.00 91.00 77 ILE A CA 1
ATOM 612 C C . ILE A 1 77 ? 1.235 -33.689 -3.107 1.00 91.00 77 ILE A C 1
ATOM 614 O O . ILE A 1 77 ? 2.275 -33.059 -2.924 1.00 91.00 77 ILE A O 1
ATOM 618 N N . PHE A 1 78 ? 0.039 -33.098 -3.150 1.00 84.75 78 PHE A N 1
ATOM 619 C CA . PHE A 1 78 ? -0.145 -31.662 -2.959 1.00 84.75 78 PHE A CA 1
ATOM 620 C C . PHE A 1 78 ? 0.303 -31.202 -1.564 1.00 84.75 78 PHE A C 1
ATOM 622 O O . PHE A 1 78 ? 1.052 -30.234 -1.457 1.00 84.75 78 PHE A O 1
ATOM 629 N N . ALA A 1 79 ? -0.095 -31.912 -0.503 1.00 85.31 79 ALA A N 1
ATOM 630 C CA . ALA A 1 79 ? 0.277 -31.593 0.875 1.00 85.31 79 ALA A CA 1
ATOM 631 C C . ALA A 1 79 ? 1.797 -31.654 1.093 1.00 85.31 79 ALA A C 1
ATOM 633 O O . ALA A 1 79 ? 2.367 -30.759 1.715 1.00 85.31 79 ALA A O 1
ATOM 634 N N . ILE A 1 80 ? 2.465 -32.669 0.536 1.00 90.00 80 ILE A N 1
ATOM 635 C CA . ILE A 1 80 ? 3.928 -32.793 0.572 1.00 90.00 80 ILE A CA 1
ATOM 636 C C . ILE A 1 80 ? 4.578 -31.644 -0.207 1.00 90.00 80 ILE A C 1
ATOM 638 O O . ILE A 1 80 ? 5.511 -31.021 0.294 1.00 90.00 80 ILE A O 1
ATOM 642 N N . GLY A 1 81 ? 4.064 -31.330 -1.400 1.00 84.19 81 GLY A N 1
ATOM 643 C CA . GLY A 1 81 ? 4.578 -30.242 -2.233 1.00 84.19 81 GLY A CA 1
ATOM 644 C C . GLY A 1 81 ? 4.438 -28.861 -1.588 1.00 84.19 81 GLY A C 1
ATOM 645 O O . GLY A 1 81 ? 5.348 -28.043 -1.698 1.00 84.19 81 GLY A O 1
ATOM 646 N N . ILE A 1 82 ? 3.334 -28.600 -0.876 1.00 81.06 82 ILE A N 1
ATOM 647 C CA . ILE A 1 82 ? 3.073 -27.299 -0.242 1.00 81.06 82 ILE A CA 1
ATOM 648 C C . ILE A 1 82 ? 3.695 -27.157 1.159 1.00 81.06 82 ILE A C 1
ATOM 650 O O . ILE A 1 82 ? 3.868 -26.038 1.645 1.00 81.06 82 ILE A O 1
ATOM 654 N N . ALA A 1 83 ? 4.069 -28.256 1.822 1.00 85.75 83 ALA A N 1
ATOM 655 C CA . ALA A 1 83 ? 4.561 -28.230 3.203 1.00 85.75 83 ALA A CA 1
ATOM 656 C C . ALA A 1 83 ? 5.776 -27.302 3.437 1.00 85.75 83 ALA A C 1
ATOM 658 O O . ALA A 1 83 ? 5.722 -26.524 4.394 1.00 85.75 83 ALA A O 1
ATOM 659 N N . PRO A 1 84 ? 6.831 -27.277 2.590 1.00 85.56 84 PRO A N 1
ATOM 660 C CA . PRO A 1 84 ? 7.956 -26.353 2.773 1.00 85.56 84 PRO A CA 1
ATOM 661 C C . PRO A 1 84 ? 7.542 -24.879 2.676 1.00 85.56 84 PRO A C 1
ATOM 663 O O . PRO A 1 84 ? 8.109 -24.017 3.349 1.00 85.56 84 PRO A O 1
ATOM 666 N N . PHE A 1 85 ? 6.528 -24.576 1.863 1.00 78.31 85 PHE A N 1
ATOM 667 C CA . PHE A 1 85 ? 5.989 -23.227 1.730 1.00 78.31 85 PHE A CA 1
ATOM 668 C C . PHE A 1 85 ? 5.208 -22.814 2.980 1.00 78.31 85 PHE A C 1
ATOM 670 O O . PHE A 1 85 ? 5.430 -21.724 3.503 1.00 78.31 85 PHE A O 1
ATOM 677 N N . LEU A 1 86 ? 4.354 -23.698 3.507 1.00 80.06 86 LEU A N 1
ATOM 678 C CA . LEU A 1 86 ? 3.623 -23.453 4.756 1.00 80.06 86 LEU A CA 1
ATOM 679 C C . LEU A 1 86 ? 4.564 -23.322 5.959 1.00 80.06 86 LEU A C 1
ATOM 681 O O . LEU A 1 86 ? 4.341 -22.463 6.808 1.00 80.06 86 LEU A O 1
ATOM 685 N N . ALA A 1 87 ? 5.632 -24.122 6.017 1.00 83.94 87 ALA A N 1
ATOM 686 C CA . ALA A 1 87 ? 6.628 -24.052 7.086 1.00 83.94 87 ALA A CA 1
ATOM 687 C C . ALA A 1 87 ? 7.335 -22.687 7.145 1.00 83.94 87 ALA A C 1
ATOM 689 O O . ALA A 1 87 ? 7.618 -22.200 8.236 1.00 83.94 87 ALA A O 1
ATOM 690 N N . ASN A 1 88 ? 7.568 -22.057 5.989 1.00 79.69 88 ASN A N 1
ATOM 691 C CA . ASN A 1 88 ? 8.126 -20.705 5.912 1.00 79.69 88 ASN A CA 1
ATOM 692 C C . ASN A 1 88 ? 7.073 -19.611 6.150 1.00 79.69 88 ASN A C 1
ATOM 694 O O . ASN A 1 88 ? 7.389 -18.581 6.729 1.00 79.69 88 ASN A O 1
ATOM 698 N N . LEU A 1 89 ? 5.825 -19.824 5.723 1.00 75.06 89 LEU A N 1
ATOM 699 C CA . LEU A 1 89 ? 4.769 -18.809 5.773 1.00 75.06 89 LEU A CA 1
ATOM 700 C C . LEU A 1 89 ? 4.102 -18.675 7.150 1.00 75.06 89 LEU A C 1
ATOM 702 O O . LEU A 1 89 ? 3.802 -17.570 7.598 1.00 75.06 89 LEU A O 1
ATOM 706 N N . LEU A 1 90 ? 3.818 -19.796 7.816 1.00 78.31 90 LEU A N 1
ATOM 707 C CA . LEU A 1 90 ? 3.062 -19.804 9.072 1.00 78.31 90 LEU A CA 1
ATOM 708 C C . LEU A 1 90 ? 3.726 -18.995 10.202 1.00 78.31 90 LEU A C 1
ATOM 710 O O . LEU A 1 90 ? 2.986 -18.341 10.938 1.00 78.31 90 LEU A O 1
ATOM 714 N N . PRO A 1 91 ? 5.064 -18.997 10.380 1.00 79.94 91 PRO A N 1
ATOM 715 C CA . PRO A 1 91 ? 5.718 -18.138 11.367 1.00 79.94 91 PRO A CA 1
ATOM 716 C C . PRO A 1 91 ? 5.479 -16.644 11.116 1.00 79.94 91 PRO A C 1
ATOM 718 O O . PRO A 1 91 ? 5.172 -15.916 12.063 1.00 79.94 91 PRO A O 1
ATOM 721 N N . ASP A 1 92 ? 5.549 -16.207 9.856 1.00 73.75 92 ASP A N 1
ATOM 722 C CA . ASP A 1 92 ? 5.317 -14.812 9.476 1.00 73.75 92 ASP A CA 1
ATOM 723 C C . ASP A 1 92 ? 3.865 -14.410 9.752 1.00 73.75 92 ASP A C 1
ATOM 725 O O . ASP A 1 92 ? 3.628 -13.369 10.354 1.00 73.75 92 ASP A O 1
ATOM 729 N N . LEU A 1 93 ? 2.890 -15.265 9.426 1.00 71.81 93 LEU A N 1
ATOM 730 C CA . LEU A 1 93 ? 1.475 -14.991 9.716 1.00 71.81 93 LEU A CA 1
ATOM 731 C C . LEU A 1 93 ? 1.140 -14.972 11.197 1.00 71.81 93 LEU A C 1
ATOM 733 O O . LEU A 1 93 ? 0.331 -14.163 11.642 1.00 71.81 93 LEU A O 1
ATOM 737 N N . ARG A 1 94 ? 1.767 -15.852 11.978 1.00 72.44 94 ARG A N 1
ATOM 738 C CA . ARG A 1 94 ? 1.620 -15.832 13.436 1.00 72.44 94 ARG A CA 1
ATOM 739 C C . ARG A 1 94 ? 2.192 -14.553 14.041 1.00 72.44 94 ARG A C 1
ATOM 741 O O . ARG A 1 94 ? 1.665 -14.087 15.042 1.00 72.44 94 ARG A O 1
ATOM 748 N N . THR A 1 95 ? 3.259 -14.013 13.450 1.00 68.81 95 THR A N 1
ATOM 749 C CA . THR A 1 95 ? 3.954 -12.824 13.963 1.00 68.81 95 THR A CA 1
ATOM 750 C C . THR A 1 95 ? 3.280 -11.530 13.516 1.00 68.81 95 THR A C 1
ATOM 752 O O . THR A 1 95 ? 3.104 -10.617 14.320 1.00 68.81 95 THR A O 1
ATOM 755 N N . GLU A 1 96 ? 2.911 -11.438 12.241 1.00 67.56 96 GLU A N 1
ATOM 756 C CA . GLU A 1 96 ? 2.465 -10.199 11.599 1.00 67.56 96 GLU A CA 1
ATOM 757 C C . GLU A 1 96 ? 0.944 -10.086 11.470 1.00 67.56 96 GLU A C 1
ATOM 759 O O . GLU A 1 96 ? 0.442 -8.986 11.241 1.00 67.56 96 GLU A O 1
ATOM 764 N N . GLY A 1 97 ? 0.214 -11.186 11.671 1.00 65.69 97 GLY A N 1
ATOM 765 C CA . GLY A 1 97 ? -1.215 -11.278 11.393 1.00 65.69 97 GLY A CA 1
ATOM 766 C C . GLY A 1 97 ? -1.499 -11.526 9.912 1.00 65.69 97 GLY A C 1
ATOM 767 O O . GLY A 1 97 ? -0.603 -11.845 9.128 1.00 65.69 97 GLY A O 1
ATOM 768 N N . ASP A 1 98 ? -2.766 -11.394 9.527 1.00 62.31 98 ASP A N 1
ATOM 769 C CA . ASP A 1 98 ? -3.158 -11.459 8.123 1.00 62.31 98 ASP A CA 1
ATOM 770 C C . ASP A 1 98 ? -2.818 -10.133 7.424 1.00 62.31 98 ASP A C 1
ATOM 772 O O . ASP A 1 98 ? -3.471 -9.114 7.631 1.00 62.31 98 ASP A O 1
ATOM 776 N N . PHE A 1 99 ? -1.766 -10.147 6.605 1.00 63.50 99 PHE A N 1
ATOM 777 C CA . PHE A 1 99 ? -1.391 -9.043 5.713 1.00 63.50 99 PHE A CA 1
ATOM 778 C C . PHE A 1 99 ? -1.667 -9.388 4.236 1.00 63.50 99 PHE A C 1
ATOM 780 O O . PHE A 1 99 ? -1.069 -8.808 3.322 1.00 63.50 99 PHE A O 1
ATOM 787 N N . PHE A 1 100 ? -2.536 -10.372 3.978 1.00 57.44 100 PHE A N 1
ATOM 788 C CA . PHE A 1 100 ? -2.834 -10.863 2.635 1.00 57.44 100 PHE A CA 1
ATOM 789 C C . PHE A 1 100 ? -3.870 -10.028 1.887 1.00 57.44 100 PHE A C 1
ATOM 791 O O . PHE A 1 100 ? -3.772 -9.948 0.653 1.00 57.44 100 PHE A O 1
ATOM 798 N N . ALA A 1 101 ? -4.820 -9.399 2.584 1.00 51.69 101 ALA A N 1
ATOM 799 C CA . ALA A 1 101 ? -5.923 -8.700 1.933 1.00 51.69 101 ALA A CA 1
ATOM 800 C C . ALA A 1 101 ? -6.498 -7.530 2.749 1.00 51.69 101 ALA A C 1
ATOM 802 O O . ALA A 1 101 ? -6.865 -7.673 3.909 1.00 51.69 101 ALA A O 1
ATOM 803 N N . SER A 1 102 ? -6.666 -6.395 2.071 1.00 45.19 102 SER A N 1
ATOM 804 C CA . SER A 1 102 ? -7.734 -5.430 2.329 1.00 45.19 102 SER A CA 1
ATOM 805 C C . SER A 1 102 ? -8.433 -5.151 0.990 1.00 45.19 102 SER A C 1
ATOM 807 O O . SER A 1 102 ? -7.775 -4.919 -0.028 1.00 45.19 102 SER A O 1
ATOM 809 N N . GLY A 1 103 ? -9.768 -5.262 0.960 1.00 48.97 103 GLY A N 1
ATOM 810 C CA . GLY A 1 103 ? -10.576 -5.193 -0.269 1.00 48.97 103 GLY A CA 1
ATOM 811 C C . GLY A 1 103 ? -10.367 -6.395 -1.202 1.00 48.97 103 GLY A C 1
ATOM 812 O O . GLY A 1 103 ? -9.452 -7.182 -0.990 1.00 48.97 103 GLY A O 1
ATOM 813 N N . GLY A 1 104 ? -11.195 -6.558 -2.243 1.00 47.81 104 GLY A N 1
ATOM 814 C CA . GLY A 1 104 ? -11.185 -7.696 -3.190 1.00 47.81 104 GLY A CA 1
ATOM 815 C C . GLY A 1 104 ? -9.898 -7.898 -4.011 1.00 47.81 104 GLY A C 1
ATOM 816 O O . GLY A 1 104 ? -9.938 -8.480 -5.090 1.00 47.81 104 GLY A O 1
ATOM 817 N N . GLY A 1 105 ? -8.757 -7.389 -3.544 1.00 54.09 105 GLY A N 1
ATOM 818 C CA . GLY A 1 105 ? -7.429 -7.711 -4.026 1.00 54.09 105 GLY A CA 1
ATOM 819 C C . GLY A 1 105 ? -7.169 -7.261 -5.452 1.00 54.09 105 GLY A C 1
ATOM 820 O O . GLY A 1 105 ? -6.319 -7.864 -6.089 1.00 54.09 105 GLY A O 1
ATOM 821 N N . PHE A 1 106 ? -7.864 -6.247 -5.970 1.00 63.31 106 PHE A N 1
ATOM 822 C CA . PHE A 1 106 ? -7.819 -5.874 -7.391 1.00 63.31 106 PHE A CA 1
ATOM 823 C C . PHE A 1 106 ? -8.360 -6.969 -8.330 1.00 63.31 106 PHE A C 1
ATOM 825 O O . PHE A 1 106 ? -8.084 -6.940 -9.530 1.00 63.31 106 PHE A O 1
ATOM 832 N N . ALA A 1 107 ? -9.097 -7.959 -7.811 1.00 66.38 107 ALA A N 1
ATOM 833 C CA . ALA A 1 107 ? -9.687 -9.013 -8.629 1.00 66.38 107 ALA A CA 1
ATOM 834 C C . ALA A 1 107 ? -10.674 -8.445 -9.643 1.00 66.38 107 ALA A C 1
ATOM 836 O O . ALA A 1 107 ? -10.726 -8.916 -10.774 1.00 66.38 107 ALA A O 1
ATOM 837 N N . ASP A 1 108 ? -11.400 -7.400 -9.257 1.00 69.31 108 ASP A N 1
ATOM 838 C CA . ASP A 1 108 ? -12.134 -6.544 -10.172 1.00 69.31 108 ASP A CA 1
ATOM 839 C C . ASP A 1 108 ? -11.173 -6.034 -11.257 1.00 69.31 108 ASP A C 1
ATOM 841 O O . ASP A 1 108 ? -11.326 -6.407 -12.418 1.00 69.31 108 ASP A O 1
ATOM 845 N N . LEU A 1 109 ? -10.114 -5.291 -10.908 1.00 72.31 109 LEU A N 1
ATOM 846 C CA . LEU A 1 109 ? -9.189 -4.684 -11.866 1.00 72.31 109 LEU A CA 1
ATOM 847 C C . LEU A 1 109 ? -8.575 -5.682 -12.848 1.00 72.31 109 LEU A C 1
ATOM 849 O O . LEU A 1 109 ? -8.498 -5.307 -14.001 1.00 72.31 109 LEU A O 1
ATOM 853 N N . PHE A 1 110 ? -8.183 -6.899 -12.457 1.00 80.81 110 PHE A N 1
ATOM 854 C CA . PHE A 1 110 ? -7.519 -7.873 -13.345 1.00 80.81 110 PHE A CA 1
ATOM 855 C C . PHE A 1 110 ? -8.433 -9.004 -13.852 1.00 80.81 110 PHE A C 1
ATOM 857 O O . PHE A 1 110 ? -7.962 -10.074 -14.256 1.00 80.81 110 PHE A O 1
ATOM 864 N N . SER A 1 111 ? -9.745 -8.785 -13.844 1.00 88.06 111 SER A N 1
ATOM 865 C CA . SER A 1 111 ? -10.712 -9.666 -14.505 1.00 88.06 111 SER A CA 1
ATOM 866 C C . SER A 1 111 ? -10.546 -9.649 -16.022 1.00 88.06 111 SER A C 1
ATOM 868 O O . SER A 1 111 ? -10.188 -8.616 -16.597 1.00 88.06 111 SER A O 1
ATOM 870 N N . ALA A 1 112 ? -10.807 -10.782 -16.678 1.00 91.06 112 ALA A N 1
ATOM 871 C CA . ALA A 1 112 ? -10.856 -10.831 -18.132 1.00 91.06 112 ALA A CA 1
ATOM 872 C C . ALA A 1 112 ? -12.060 -10.038 -18.643 1.00 91.06 112 ALA A C 1
ATOM 874 O O . ALA A 1 112 ? -13.168 -10.164 -18.121 1.00 91.06 112 ALA A O 1
ATOM 875 N N . ASP A 1 113 ? -11.840 -9.250 -19.688 1.00 90.38 113 ASP A N 1
ATOM 876 C CA . ASP A 1 113 ? -12.925 -8.566 -20.376 1.00 90.38 113 ASP A CA 1
ATOM 877 C C . ASP A 1 113 ? -13.562 -9.510 -21.399 1.00 90.38 113 ASP A C 1
ATOM 879 O O . ASP A 1 113 ? -12.850 -10.156 -22.176 1.00 90.38 113 ASP A O 1
ATOM 883 N N . LEU A 1 114 ? -14.894 -9.578 -21.441 1.00 92.12 114 LEU A N 1
ATOM 884 C CA . LEU A 1 114 ? -15.604 -10.433 -22.392 1.00 92.12 114 LEU A CA 1
ATOM 885 C C . LEU A 1 114 ? -15.255 -10.090 -23.851 1.00 92.12 114 LEU A C 1
ATOM 887 O O . LEU A 1 114 ? -15.079 -10.989 -24.673 1.00 92.12 114 LEU A O 1
ATOM 891 N N . ALA A 1 115 ? -15.097 -8.802 -24.166 1.00 89.19 115 ALA A N 1
ATOM 892 C CA . ALA A 1 115 ? -14.666 -8.336 -25.482 1.00 89.19 115 ALA A CA 1
ATOM 893 C C . ALA A 1 115 ? -13.236 -8.795 -25.824 1.00 89.19 115 ALA A C 1
ATOM 895 O O . ALA A 1 115 ? -12.918 -9.043 -26.990 1.00 89.19 115 ALA A O 1
ATOM 896 N N . GLY A 1 116 ? -12.388 -8.975 -24.806 1.00 89.12 116 GLY A N 1
ATOM 897 C CA . GLY A 1 116 ? -11.007 -9.434 -24.947 1.00 89.12 116 GLY A CA 1
ATOM 898 C C . GLY A 1 116 ? -10.871 -10.831 -25.564 1.00 89.12 116 GLY A C 1
ATOM 899 O O . GLY A 1 116 ? -9.857 -11.103 -26.203 1.00 89.12 116 GLY A O 1
ATOM 900 N N . TYR A 1 117 ? -11.900 -11.683 -25.465 1.00 92.06 117 TYR A N 1
ATOM 901 C CA . TYR A 1 117 ? -11.912 -13.026 -26.069 1.00 92.06 117 TYR A CA 1
ATOM 902 C C . TYR A 1 117 ? -11.948 -13.032 -27.591 1.00 92.06 117 TYR A C 1
ATOM 904 O O . TYR A 1 117 ? -11.570 -14.026 -28.215 1.00 92.06 117 TYR A O 1
ATOM 912 N N . LEU A 1 118 ? -12.380 -11.921 -28.185 1.00 89.00 118 LEU A N 1
ATOM 913 C CA . LEU A 1 118 ? -12.481 -11.752 -29.628 1.00 89.00 118 LEU A CA 1
ATOM 914 C C . LEU A 1 118 ? -11.362 -10.880 -30.195 1.00 89.00 118 LEU A C 1
ATOM 916 O O . LEU A 1 118 ? -11.256 -10.777 -31.411 1.00 89.00 118 LEU A O 1
ATOM 920 N N . ALA A 1 119 ? -10.540 -10.253 -29.354 1.00 88.12 119 ALA A N 1
ATOM 921 C CA . ALA A 1 119 ? -9.502 -9.333 -29.794 1.00 88.12 119 ALA A CA 1
ATOM 922 C C . ALA A 1 119 ? -8.131 -10.031 -29.793 1.00 88.12 119 ALA A C 1
ATOM 924 O O . ALA A 1 119 ? -7.686 -10.433 -28.717 1.00 88.12 119 ALA A O 1
ATOM 925 N N . PRO A 1 120 ? -7.422 -10.147 -30.933 1.00 89.94 120 PRO A N 1
ATOM 926 C CA . PRO A 1 120 ? -6.047 -10.644 -30.951 1.00 89.94 120 PRO A CA 1
ATOM 927 C C . PRO A 1 120 ? -5.107 -9.687 -30.214 1.00 89.94 120 PRO A C 1
ATOM 929 O O . PRO A 1 120 ? -5.432 -8.525 -29.981 1.00 89.94 120 PRO A O 1
ATOM 932 N N . THR A 1 121 ? -3.913 -10.156 -29.860 1.00 88.19 121 THR A N 1
ATOM 933 C CA . THR A 1 121 ? -2.892 -9.327 -29.200 1.00 88.19 121 THR A CA 1
ATOM 934 C C . THR A 1 121 ? -2.707 -7.971 -29.888 1.00 88.19 121 THR A C 1
ATOM 936 O O . THR A 1 121 ? -2.568 -7.883 -31.111 1.00 88.19 121 THR A O 1
ATOM 939 N N . GLN A 1 122 ? -2.651 -6.895 -29.098 1.00 88.62 122 GLN A N 1
ATOM 940 C CA . GLN A 1 122 ? -2.345 -5.559 -29.614 1.00 88.62 122 GLN A CA 1
ATOM 941 C C . GLN A 1 122 ? -0.972 -5.483 -30.307 1.00 88.62 122 GLN A C 1
ATOM 943 O O . GLN A 1 122 ? -0.727 -4.543 -31.057 1.00 88.62 122 GLN A O 1
ATOM 948 N N . LEU A 1 123 ? -0.090 -6.466 -30.088 1.00 90.06 123 LEU A N 1
ATOM 949 C CA . LEU A 1 123 ? 1.218 -6.589 -30.740 1.00 90.06 123 LEU A CA 1
ATOM 950 C C . LEU A 1 123 ? 1.162 -7.306 -32.098 1.00 90.06 123 LEU A C 1
ATOM 952 O O . LEU A 1 123 ? 2.201 -7.515 -32.722 1.00 90.06 123 LEU A O 1
ATOM 956 N N . HIS A 1 124 ? -0.020 -7.711 -32.568 1.00 93.56 124 HIS A N 1
ATOM 957 C CA . HIS A 1 124 ? -0.140 -8.378 -33.857 1.00 93.56 124 HIS A CA 1
ATOM 958 C C . HIS A 1 124 ? 0.201 -7.402 -34.997 1.00 93.56 124 HIS A C 1
ATOM 960 O O . HIS A 1 124 ? -0.413 -6.334 -35.076 1.00 93.56 124 HIS A O 1
ATOM 966 N N . PRO A 1 125 ? 1.097 -7.756 -35.940 1.00 93.69 125 PRO A N 1
ATOM 967 C CA . PRO A 1 125 ? 1.578 -6.822 -36.964 1.00 93.69 125 PRO A CA 1
ATOM 968 C C . PRO A 1 125 ? 0.472 -6.325 -37.910 1.00 93.69 125 PRO A C 1
ATOM 970 O O . PRO A 1 125 ? 0.447 -5.153 -38.263 1.00 93.69 125 PRO A O 1
ATOM 973 N N . VAL A 1 126 ? -0.468 -7.201 -38.287 1.00 93.88 126 VAL A N 1
ATOM 974 C CA . VAL A 1 126 ? -1.622 -6.850 -39.141 1.00 93.88 126 VAL A CA 1
ATOM 975 C C . VAL A 1 126 ? -2.848 -6.389 -38.335 1.00 93.88 126 VAL A C 1
ATOM 977 O O . VAL A 1 126 ? -3.410 -5.335 -38.609 1.00 93.88 126 VAL A O 1
ATOM 980 N N . LEU A 1 127 ? -3.276 -7.168 -37.335 1.00 91.56 127 LEU A N 1
ATOM 981 C CA . LEU A 1 127 ? -4.547 -6.963 -36.627 1.00 91.56 127 LEU A CA 1
ATOM 982 C C . LEU A 1 127 ? -4.444 -6.042 -35.399 1.00 91.56 127 LEU A C 1
ATOM 984 O O . LEU A 1 127 ? -5.457 -5.524 -34.932 1.00 91.56 127 LEU A O 1
ATOM 988 N N . GLY A 1 128 ? -3.239 -5.800 -34.874 1.00 89.69 128 GLY A N 1
ATOM 989 C CA . GLY A 1 128 ? -3.046 -5.074 -33.616 1.00 89.69 128 GLY A CA 1
ATOM 990 C C . GLY A 1 128 ? -3.488 -3.611 -33.679 1.00 89.69 128 GLY A C 1
ATOM 991 O O . GLY A 1 128 ? -3.949 -3.066 -32.679 1.00 89.69 128 GLY A O 1
ATOM 992 N N . GLY A 1 129 ? -3.420 -2.979 -34.858 1.00 89.88 129 GLY A N 1
ATOM 993 C CA . GLY A 1 129 ? -3.900 -1.607 -35.062 1.00 89.88 129 GLY A CA 1
ATOM 994 C C . GLY A 1 129 ? -5.404 -1.451 -34.820 1.00 89.88 129 GLY A C 1
ATOM 995 O O . GLY A 1 129 ? -5.819 -0.468 -34.210 1.00 89.88 129 GLY A O 1
ATOM 996 N N . ILE A 1 130 ? -6.202 -2.451 -35.213 1.00 89.38 130 ILE A N 1
ATOM 997 C CA . ILE A 1 130 ? -7.656 -2.475 -34.986 1.00 89.38 130 ILE A CA 1
ATOM 998 C C . ILE A 1 130 ? -7.943 -2.520 -33.483 1.00 89.38 130 ILE A C 1
ATOM 1000 O O . ILE A 1 130 ? -8.774 -1.769 -32.984 1.00 89.38 130 ILE A O 1
ATOM 1004 N N . VAL A 1 131 ? -7.210 -3.361 -32.751 1.00 88.44 131 VAL A N 1
ATOM 1005 C CA . VAL A 1 131 ? -7.384 -3.545 -31.304 1.00 88.44 131 VAL A CA 1
ATOM 1006 C C . VAL A 1 131 ? -6.963 -2.302 -30.524 1.00 88.44 131 VAL A C 1
ATOM 1008 O O . VAL A 1 131 ? -7.691 -1.870 -29.633 1.00 88.44 131 VAL A O 1
ATOM 1011 N N . ARG A 1 132 ? -5.831 -1.680 -30.884 1.00 87.31 132 ARG A N 1
ATOM 1012 C CA . ARG A 1 132 ? -5.400 -0.408 -30.280 1.00 87.31 132 ARG A CA 1
ATOM 1013 C C . ARG A 1 132 ? -6.392 0.718 -30.565 1.00 87.31 132 ARG A C 1
ATOM 1015 O O . ARG A 1 132 ? -6.739 1.452 -29.649 1.00 87.31 132 ARG A O 1
ATOM 1022 N N .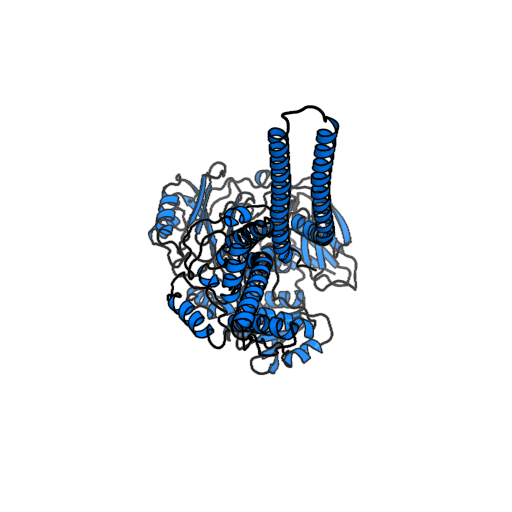 GLY A 1 133 ? -6.877 0.824 -31.804 1.00 86.00 133 GLY A N 1
ATOM 1023 C CA . GLY A 1 133 ? -7.895 1.806 -32.181 1.00 86.00 133 GLY A CA 1
ATOM 1024 C C . GLY A 1 133 ? -9.207 1.601 -31.426 1.00 86.00 133 GLY A C 1
ATOM 1025 O O . GLY A 1 133 ? -9.772 2.561 -30.910 1.00 86.00 133 GLY A O 1
ATOM 1026 N N . TRP A 1 134 ? -9.655 0.351 -31.284 1.00 85.19 134 TRP A N 1
ATOM 1027 C CA . TRP A 1 134 ? -10.849 0.033 -30.507 1.00 85.19 134 TRP A CA 1
ATOM 1028 C C . TRP A 1 134 ? -10.673 0.365 -29.021 1.00 85.19 134 TRP A C 1
ATOM 1030 O O . TRP A 1 134 ? -11.507 1.074 -28.464 1.00 85.19 134 TRP A O 1
ATOM 1040 N N . SER A 1 135 ? -9.565 -0.056 -28.401 1.00 83.69 135 SER A N 1
ATOM 1041 C CA . SER A 1 135 ? -9.244 0.282 -27.005 1.00 83.69 135 SER A CA 1
ATOM 1042 C C . SER A 1 135 ? -9.228 1.799 -26.781 1.00 83.69 135 SER A C 1
ATOM 1044 O O . SER A 1 135 ? -9.867 2.279 -25.846 1.00 83.69 135 SER A O 1
ATOM 1046 N N . ALA A 1 136 ? -8.608 2.561 -27.690 1.00 81.19 136 ALA A N 1
ATOM 1047 C CA . ALA A 1 136 ? -8.589 4.021 -27.637 1.00 81.19 136 ALA A CA 1
ATOM 1048 C C . ALA A 1 136 ? -9.981 4.648 -27.823 1.00 81.19 136 ALA A C 1
ATOM 1050 O O . ALA A 1 136 ? -10.302 5.614 -27.149 1.00 81.19 136 ALA A O 1
ATOM 1051 N N . SER A 1 137 ? -10.824 4.097 -28.704 1.00 78.81 137 SER A N 1
ATOM 1052 C CA . SER A 1 137 ? -12.174 4.628 -28.955 1.00 78.81 137 SER A CA 1
ATOM 1053 C C . SER A 1 137 ? -13.143 4.437 -27.788 1.00 78.81 137 SER A C 1
ATOM 1055 O O . SER A 1 137 ? -14.102 5.191 -27.661 1.00 78.81 137 SER A O 1
ATOM 1057 N N . VAL A 1 138 ? -12.910 3.421 -26.953 1.00 76.00 138 VAL A N 1
ATOM 1058 C CA . VAL A 1 138 ? -13.741 3.145 -25.773 1.00 76.00 138 VAL A CA 1
ATOM 1059 C C . VAL A 1 138 ? -13.193 3.844 -24.523 1.00 76.00 138 VAL A C 1
ATOM 1061 O O . VAL A 1 138 ? -13.941 4.063 -23.573 1.00 76.00 138 VAL A O 1
ATOM 1064 N N . ALA A 1 139 ? -11.915 4.232 -24.546 1.00 67.62 139 ALA A N 1
ATOM 1065 C CA . ALA A 1 139 ? -11.303 5.093 -23.546 1.00 67.62 139 ALA A CA 1
ATOM 1066 C C . ALA A 1 139 ? -11.758 6.550 -23.743 1.00 67.62 139 ALA A C 1
ATOM 1068 O O . ALA A 1 139 ? -11.155 7.309 -24.499 1.00 67.62 139 ALA A O 1
ATOM 1069 N N . GLU A 1 140 ? -12.835 6.955 -23.071 1.00 56.97 140 GLU A N 1
ATOM 1070 C CA . GLU A 1 140 ? -13.215 8.372 -23.019 1.00 56.97 140 GLU A CA 1
ATOM 1071 C C . GLU A 1 140 ? -12.181 9.176 -22.206 1.00 56.97 140 GLU A C 1
ATOM 1073 O O . GLU A 1 140 ? -11.761 8.722 -21.136 1.00 56.97 140 GLU A O 1
ATOM 1078 N N . PRO A 1 141 ? -11.780 10.386 -22.643 1.00 48.31 141 PRO A N 1
ATOM 1079 C CA . PRO A 1 141 ? -10.966 11.279 -21.824 1.00 48.31 141 PRO A CA 1
ATOM 1080 C C . PRO A 1 141 ? -11.687 11.602 -20.505 1.00 48.31 141 PRO A C 1
ATOM 1082 O O . PRO A 1 141 ? -12.699 12.296 -20.501 1.00 48.31 141 PRO A O 1
ATOM 1085 N N . GLY A 1 142 ? -11.174 11.080 -19.386 1.00 49.44 142 GLY A N 1
ATOM 1086 C CA . GLY A 1 142 ? -11.781 11.236 -18.057 1.00 49.44 142 GLY A CA 1
ATOM 1087 C C . GLY A 1 142 ? -12.866 10.207 -17.701 1.00 49.44 142 GLY A C 1
ATOM 1088 O O . GLY A 1 142 ? -13.459 10.316 -16.631 1.00 49.44 142 GLY A O 1
ATOM 1089 N N . GLY A 1 143 ? -13.124 9.209 -18.554 1.00 48.22 143 GLY A N 1
ATOM 1090 C CA . GLY A 1 143 ? -14.087 8.135 -18.293 1.00 48.22 143 GLY A CA 1
ATOM 1091 C C . GLY A 1 143 ? -13.488 6.933 -17.549 1.00 48.22 143 GLY A C 1
ATOM 1092 O O . GLY A 1 143 ? -12.307 6.623 -17.677 1.00 48.22 143 GLY A O 1
ATOM 1093 N N . ALA A 1 144 ? -14.325 6.204 -16.804 1.00 51.84 144 ALA A N 1
ATOM 1094 C CA . ALA A 1 144 ? -13.939 4.997 -16.056 1.00 51.84 144 ALA A CA 1
ATOM 1095 C C . ALA A 1 144 ? -13.757 3.732 -16.927 1.00 51.84 144 ALA A C 1
ATOM 1097 O O . ALA A 1 144 ? -13.401 2.673 -16.411 1.00 51.84 144 ALA A O 1
ATOM 1098 N N . ALA A 1 145 ? -14.034 3.815 -18.233 1.00 57.62 145 ALA A N 1
ATOM 1099 C CA . ALA A 1 145 ? -14.009 2.679 -19.146 1.00 57.62 145 ALA A CA 1
ATOM 1100 C C . ALA A 1 145 ? -12.738 2.684 -20.001 1.00 57.62 145 ALA A C 1
ATOM 1102 O O . ALA A 1 145 ? -12.487 3.630 -20.736 1.00 57.62 145 ALA A O 1
ATOM 1103 N N . GLN A 1 146 ? -11.965 1.601 -19.953 1.00 65.69 146 GLN A N 1
ATOM 1104 C CA . GLN A 1 146 ? -10.844 1.355 -20.861 1.00 65.69 146 GLN A CA 1
ATOM 1105 C C . GLN A 1 146 ? -10.770 -0.148 -21.125 1.00 65.69 146 GLN A C 1
ATOM 1107 O O . GLN A 1 146 ? -10.688 -0.915 -20.169 1.00 65.69 146 GLN A O 1
ATOM 1112 N N . LEU A 1 147 ? -10.789 -0.587 -22.393 1.00 74.12 147 LEU A N 1
ATOM 1113 C CA . LEU A 1 147 ? -10.506 -1.990 -22.722 1.00 74.12 147 LEU A CA 1
ATOM 1114 C C . LEU A 1 147 ? -9.018 -2.256 -22.425 1.00 74.12 147 LEU A C 1
ATOM 1116 O O . LEU A 1 147 ? -8.166 -1.750 -23.167 1.00 74.12 147 LEU A O 1
ATOM 1120 N N . PRO A 1 148 ? -8.683 -3.028 -21.377 1.00 70.12 148 PRO A N 1
ATOM 1121 C CA . PRO A 1 148 ? -7.309 -3.172 -20.927 1.00 70.12 148 PRO A CA 1
ATOM 1122 C C . PRO A 1 148 ? -6.584 -4.231 -21.761 1.00 70.12 148 PRO A C 1
ATOM 1124 O O . PRO A 1 148 ? -6.811 -5.435 -21.625 1.00 70.12 148 PRO A O 1
ATOM 1127 N N . VAL A 1 149 ? -5.692 -3.769 -22.635 1.00 75.88 149 VAL A N 1
ATOM 1128 C CA . VAL A 1 149 ? -4.910 -4.605 -23.568 1.00 75.88 149 VAL A CA 1
ATOM 1129 C C . VAL A 1 149 ? -3.480 -4.883 -23.076 1.00 75.88 149 VAL A C 1
ATOM 1131 O O . VAL A 1 149 ? -2.735 -5.646 -23.689 1.00 75.88 149 VAL A O 1
ATOM 1134 N N . ASP A 1 150 ? -3.080 -4.279 -21.959 1.00 67.25 150 ASP A N 1
ATOM 1135 C CA . ASP A 1 150 ? -1.712 -4.225 -21.424 1.00 67.25 150 ASP A CA 1
ATOM 1136 C C . ASP A 1 150 ? -1.519 -5.009 -20.109 1.00 67.25 150 ASP A C 1
ATOM 1138 O O . ASP A 1 150 ? -0.392 -5.327 -19.735 1.00 67.25 150 ASP A O 1
ATOM 1142 N N . LYS A 1 151 ? -2.609 -5.373 -19.418 1.00 67.19 151 LYS A N 1
ATOM 1143 C CA . LYS A 1 151 ? -2.580 -5.981 -18.068 1.00 67.19 151 LYS A CA 1
ATOM 1144 C C . LYS A 1 151 ? -2.977 -7.461 -18.012 1.00 67.19 151 LYS A C 1
ATOM 1146 O O . LYS A 1 151 ? -3.268 -7.988 -16.940 1.00 67.19 151 LYS A O 1
ATOM 1151 N N . GLY A 1 152 ? -2.997 -8.157 -19.152 1.00 66.56 152 GLY A N 1
ATOM 1152 C CA . GLY A 1 152 ? -3.345 -9.588 -19.208 1.00 66.56 152 GLY A CA 1
ATOM 1153 C C . GLY A 1 152 ? -4.829 -9.882 -18.953 1.00 66.56 152 GLY A C 1
ATOM 1154 O O . GLY A 1 152 ? -5.186 -10.970 -18.504 1.00 66.56 152 GLY A O 1
ATOM 1155 N N . GLN A 1 153 ? -5.689 -8.899 -19.212 1.00 73.75 153 GLN A N 1
ATOM 1156 C CA . GLN A 1 153 ? -7.153 -9.001 -19.143 1.00 73.75 153 GLN A CA 1
ATOM 1157 C C . GLN A 1 153 ? -7.776 -9.331 -20.504 1.00 73.75 153 GLN A C 1
ATOM 1159 O O . GLN A 1 153 ? -8.917 -9.779 -20.598 1.00 73.75 153 GLN A O 1
ATOM 1164 N N . GLN A 1 154 ? -6.993 -9.148 -21.563 1.00 83.50 154 GLN A N 1
ATOM 1165 C CA . GLN A 1 154 ? -7.310 -9.562 -22.913 1.00 83.50 154 GLN A CA 1
ATOM 1166 C C . GLN A 1 154 ? -6.934 -11.041 -23.102 1.00 83.50 154 GLN A C 1
ATOM 1168 O O . GLN A 1 154 ? -5.800 -11.374 -23.450 1.00 83.50 154 GLN A O 1
ATOM 1173 N N . VAL A 1 155 ? -7.881 -11.942 -22.835 1.00 89.31 155 VAL A N 1
ATOM 1174 C CA . VAL A 1 155 ? -7.689 -13.393 -22.997 1.00 89.31 155 VAL A CA 1
ATOM 1175 C C . VAL A 1 155 ? -8.133 -13.819 -24.394 1.00 89.31 155 VAL A C 1
ATOM 1177 O O . VAL A 1 155 ? -9.280 -14.194 -24.585 1.00 89.31 155 VAL A O 1
ATOM 1180 N N . TYR A 1 156 ? -7.234 -13.803 -25.375 1.00 91.62 156 TYR A N 1
ATOM 1181 C CA . TYR A 1 156 ? -7.558 -14.237 -26.738 1.00 91.62 156 TYR A CA 1
ATOM 1182 C C . TYR A 1 156 ? -7.376 -15.750 -26.919 1.00 91.62 156 TYR A C 1
ATOM 1184 O O . TYR A 1 156 ? -6.272 -16.267 -26.748 1.00 91.62 156 TYR A O 1
ATOM 1192 N N . LEU A 1 157 ? -8.448 -16.461 -27.286 1.00 93.06 157 LEU A N 1
ATOM 1193 C CA . LEU A 1 157 ? -8.419 -17.921 -27.482 1.00 93.06 157 LEU A CA 1
ATOM 1194 C C . LEU A 1 157 ? -8.028 -18.353 -28.903 1.00 93.06 157 LEU A C 1
ATOM 1196 O O . LEU A 1 157 ? -7.654 -19.510 -29.084 1.00 93.06 157 LEU A O 1
ATOM 1200 N N . GLY A 1 158 ? -8.137 -17.461 -29.892 1.00 93.69 158 GLY A N 1
ATOM 1201 C CA . GLY A 1 158 ? -7.988 -17.795 -31.310 1.00 93.69 158 GLY A CA 1
ATOM 1202 C C . GLY A 1 158 ? -9.304 -18.246 -31.949 1.00 93.69 158 GLY A C 1
ATOM 1203 O O . GLY A 1 158 ? -9.976 -19.162 -31.462 1.00 93.69 158 GLY A O 1
ATOM 1204 N N . TYR A 1 159 ? -9.676 -17.637 -33.074 1.00 94.88 159 TYR A N 1
ATOM 1205 C CA . TYR A 1 159 ? -10.860 -18.037 -33.837 1.00 94.88 159 TYR A CA 1
ATOM 1206 C C . TYR A 1 159 ? -10.724 -19.469 -34.354 1.00 94.88 159 TYR A C 1
ATOM 1208 O O . TYR A 1 159 ? -11.667 -20.258 -34.251 1.00 94.88 159 TYR A O 1
ATOM 1216 N N . THR A 1 160 ? -9.535 -19.835 -34.841 1.00 95.00 160 THR A N 1
ATOM 1217 C CA . THR A 1 160 ? -9.266 -21.193 -35.330 1.00 95.00 160 THR A CA 1
ATOM 1218 C C . THR A 1 160 ? -9.468 -22.232 -34.222 1.00 95.00 160 THR A C 1
ATOM 1220 O O . THR A 1 160 ? -10.116 -23.260 -34.443 1.00 95.00 160 THR A O 1
ATOM 1223 N N . ALA A 1 161 ? -8.991 -21.957 -33.004 1.00 94.88 161 ALA A N 1
ATOM 1224 C CA . ALA A 1 161 ? -9.180 -22.849 -31.861 1.00 94.88 161 ALA A CA 1
ATOM 1225 C C . ALA A 1 161 ? -10.662 -22.971 -31.469 1.00 94.88 161 ALA A C 1
ATOM 1227 O O . ALA A 1 161 ? -11.152 -24.082 -31.259 1.00 94.88 161 ALA A O 1
ATOM 1228 N N . LEU A 1 162 ? -11.404 -21.861 -31.426 1.00 95.88 162 LEU A N 1
ATOM 1229 C CA . LEU A 1 162 ? -12.836 -21.862 -31.104 1.00 95.88 162 LEU A CA 1
ATOM 1230 C C . LEU A 1 162 ? -13.665 -22.657 -32.120 1.00 95.88 162 LEU A C 1
ATOM 1232 O O . LEU A 1 162 ? -14.515 -23.466 -31.729 1.00 95.88 162 LEU A O 1
ATOM 1236 N N . VAL A 1 163 ? -13.394 -22.483 -33.417 1.00 95.62 163 VAL A N 1
ATOM 1237 C CA . VAL A 1 163 ? -14.049 -23.254 -34.485 1.00 95.62 163 VAL A CA 1
ATOM 1238 C C . VAL A 1 163 ? -13.749 -24.741 -34.318 1.00 95.62 163 VAL A C 1
ATOM 1240 O O . VAL A 1 163 ? -14.666 -25.565 -34.345 1.00 95.62 163 VAL A O 1
ATOM 1243 N N . LEU A 1 164 ? -12.490 -25.105 -34.071 1.00 94.88 164 LEU A N 1
ATOM 1244 C CA . LEU A 1 164 ? -12.108 -26.504 -33.899 1.00 94.88 164 LEU A CA 1
ATOM 1245 C C . LEU A 1 164 ? -12.719 -27.139 -32.663 1.00 94.88 164 LEU A C 1
ATOM 1247 O O . LEU A 1 164 ? -13.265 -28.238 -32.753 1.00 94.88 164 LEU A O 1
ATOM 1251 N N . ALA A 1 165 ? -12.683 -26.451 -31.527 1.00 96.50 165 ALA A N 1
ATOM 1252 C CA . ALA A 1 165 ? -13.342 -26.918 -30.319 1.00 96.50 165 ALA A CA 1
ATOM 1253 C C . ALA A 1 165 ? -14.841 -27.145 -30.569 1.00 96.50 165 ALA A C 1
ATOM 1255 O O . ALA A 1 165 ? -15.367 -28.197 -30.202 1.00 96.50 165 ALA A O 1
ATOM 1256 N N . SER A 1 166 ? -15.504 -26.228 -31.280 1.00 96.44 166 SER A N 1
ATOM 1257 C CA . SER A 1 166 ? -16.923 -26.341 -31.640 1.00 96.44 166 SER A CA 1
ATOM 1258 C C . SER A 1 166 ? -17.205 -27.553 -32.535 1.00 96.44 166 SER A C 1
ATOM 1260 O O . SER A 1 166 ? -18.119 -28.330 -32.250 1.00 96.44 166 SER A O 1
ATOM 1262 N N . VAL A 1 167 ? -16.388 -27.784 -33.570 1.00 94.94 167 VAL A N 1
ATOM 1263 C CA . VAL A 1 167 ? -16.473 -28.978 -34.438 1.00 94.94 167 VAL A CA 1
ATOM 1264 C C . VAL A 1 167 ? -16.249 -30.260 -33.630 1.00 94.94 167 VAL A C 1
ATOM 1266 O O . VAL A 1 167 ? -16.998 -31.233 -33.775 1.00 94.94 167 VAL A O 1
ATOM 1269 N N . GLY A 1 168 ? -15.245 -30.259 -32.750 1.00 94.81 168 GLY A N 1
ATOM 1270 C CA . GLY A 1 168 ? -14.919 -31.369 -31.859 1.00 94.81 168 GLY A CA 1
ATOM 1271 C C . GLY A 1 168 ? -16.088 -31.731 -30.950 1.00 94.81 168 GLY A C 1
ATOM 1272 O O . GLY A 1 168 ? -16.512 -32.890 -30.926 1.00 94.81 168 GLY A O 1
ATOM 1273 N N . VAL A 1 169 ? -16.660 -30.733 -30.271 1.00 96.56 169 VAL A N 1
ATOM 1274 C CA . VAL A 1 169 ? -17.849 -30.881 -29.423 1.00 96.56 169 VAL A CA 1
ATOM 1275 C C . VAL A 1 169 ? -19.026 -31.397 -30.237 1.00 96.56 169 VAL A C 1
ATOM 1277 O O . VAL A 1 169 ? -19.615 -32.412 -29.872 1.00 96.56 169 VAL A O 1
ATOM 1280 N N . TRP A 1 170 ? -19.349 -30.769 -31.370 1.00 96.00 170 TRP A N 1
ATOM 1281 C CA . TRP A 1 170 ? -20.515 -31.132 -32.175 1.00 96.00 170 TRP A CA 1
ATOM 1282 C C . TRP A 1 170 ? -20.492 -32.599 -32.609 1.00 96.00 170 TRP A C 1
ATOM 1284 O O . TRP A 1 170 ? -21.470 -33.326 -32.412 1.00 96.00 170 TRP A O 1
ATOM 1294 N N . HIS A 1 171 ? -19.372 -33.067 -33.157 1.00 92.56 171 HIS A N 1
ATOM 1295 C CA . HIS A 1 171 ? -19.252 -34.432 -33.671 1.00 92.56 171 HIS A CA 1
ATOM 1296 C C . HIS A 1 171 ? -19.010 -35.481 -32.581 1.00 92.56 171 HIS A C 1
ATOM 1298 O O . HIS A 1 171 ? -19.344 -36.653 -32.778 1.00 92.56 171 HIS A O 1
ATOM 1304 N N . ARG A 1 172 ? -18.441 -35.096 -31.432 1.00 92.94 172 ARG A N 1
ATOM 1305 C CA . ARG A 1 172 ? -18.163 -36.008 -30.310 1.00 92.94 172 ARG A CA 1
ATOM 1306 C C . ARG A 1 172 ? -19.087 -35.809 -29.113 1.00 92.94 172 ARG A C 1
ATOM 1308 O O . ARG A 1 172 ? -18.889 -36.475 -28.111 1.00 92.94 172 ARG A O 1
ATOM 1315 N N . ARG A 1 173 ? -20.188 -35.061 -29.245 1.00 92.12 173 ARG A N 1
ATOM 1316 C CA . ARG A 1 173 ? -21.203 -34.838 -28.187 1.00 92.12 173 ARG A CA 1
ATOM 1317 C C . ARG A 1 173 ? -21.805 -36.100 -27.559 1.00 92.12 173 ARG A C 1
ATOM 1319 O O . ARG A 1 173 ? -22.449 -36.022 -26.518 1.00 92.12 173 ARG A O 1
ATOM 1326 N N . ARG A 1 174 ? -21.649 -37.263 -28.200 1.00 90.31 174 ARG A N 1
ATOM 1327 C CA . ARG A 1 174 ? -22.070 -38.568 -27.657 1.00 90.31 174 ARG A CA 1
ATOM 1328 C C . ARG A 1 174 ? -21.034 -39.199 -26.717 1.00 90.31 174 ARG A C 1
ATOM 1330 O O . ARG A 1 174 ? -21.387 -40.109 -25.972 1.00 90.31 174 ARG A O 1
ATOM 1337 N N . GLN A 1 175 ? -19.782 -38.747 -26.759 1.00 90.19 175 GLN A N 1
ATOM 1338 C CA . GLN A 1 175 ? -18.729 -39.148 -25.829 1.00 90.19 175 GLN A CA 1
ATOM 1339 C C . GLN A 1 175 ? -18.873 -38.351 -24.537 1.00 90.19 175 GLN A C 1
ATOM 1341 O O . GLN A 1 175 ? -19.163 -37.154 -24.551 1.00 90.19 175 GLN A O 1
ATOM 1346 N N . ARG A 1 176 ? -18.706 -39.028 -23.404 1.00 87.94 176 ARG A N 1
ATOM 1347 C CA . ARG A 1 176 ? -18.929 -38.414 -22.092 1.00 87.94 176 ARG A CA 1
ATOM 1348 C C . ARG A 1 176 ? -17.783 -37.463 -21.755 1.00 87.94 176 ARG A C 1
ATOM 1350 O O . ARG A 1 176 ? -18.006 -36.385 -21.227 1.00 87.94 176 ARG A O 1
ATOM 1357 N N . GLU A 1 177 ? -16.574 -37.829 -22.148 1.00 90.25 177 GLU A N 1
ATOM 1358 C CA . GLU A 1 177 ? -15.338 -37.080 -21.939 1.00 90.25 177 GLU A CA 1
ATOM 1359 C C . GLU A 1 177 ? -15.400 -35.700 -22.605 1.00 90.25 177 GLU A C 1
ATOM 1361 O O . GLU A 1 177 ? -14.913 -34.724 -22.046 1.00 90.25 177 GLU A O 1
ATOM 1366 N N . THR A 1 178 ? -16.064 -35.585 -23.761 1.00 94.12 178 THR A N 1
ATOM 1367 C CA . THR A 1 178 ? -16.292 -34.297 -24.435 1.00 94.12 178 THR A CA 1
ATOM 1368 C C . THR A 1 178 ? -17.063 -33.319 -23.549 1.00 94.12 178 THR A C 1
ATOM 1370 O O . THR A 1 178 ? -16.726 -32.140 -23.508 1.00 94.12 178 THR A O 1
ATOM 1373 N N . TRP A 1 179 ? -18.060 -33.803 -22.805 1.00 94.69 179 TRP A N 1
ATOM 1374 C CA . TRP A 1 179 ? -18.824 -32.966 -21.881 1.00 94.69 179 TRP A CA 1
ATOM 1375 C C . TRP A 1 179 ? -18.022 -32.569 -20.648 1.00 94.69 179 TRP A C 1
ATOM 1377 O O . TRP A 1 179 ? -18.160 -31.435 -20.210 1.00 94.69 179 TRP A O 1
ATOM 1387 N N . PHE A 1 180 ? -17.156 -33.446 -20.127 1.00 95.56 180 PHE A N 1
ATOM 1388 C CA . PHE A 1 180 ? -16.243 -33.076 -19.041 1.00 95.56 180 PHE A CA 1
ATOM 1389 C C . PHE A 1 180 ? -15.380 -31.875 -19.436 1.00 95.56 180 PHE A C 1
ATOM 1391 O O . PHE A 1 180 ? -15.374 -30.864 -18.740 1.00 95.56 180 PHE A O 1
ATOM 1398 N N . TRP A 1 181 ? -14.707 -31.964 -20.585 1.00 97.19 181 TRP A N 1
ATOM 1399 C CA . TRP A 1 181 ? -13.826 -30.900 -21.067 1.00 97.19 181 TRP A CA 1
ATOM 1400 C C . TRP A 1 181 ? -14.584 -29.616 -21.410 1.00 97.19 181 TRP A C 1
ATOM 1402 O O . TRP A 1 181 ? -14.106 -28.531 -21.094 1.00 97.19 181 TRP A O 1
ATOM 1412 N N . LEU A 1 182 ? -15.787 -29.723 -21.987 1.00 97.38 182 LEU A N 1
ATOM 1413 C CA . LEU A 1 182 ? -16.639 -28.562 -22.254 1.00 97.38 182 LEU A CA 1
ATOM 1414 C C . LEU A 1 182 ? -17.092 -27.875 -20.961 1.00 97.38 182 LEU A C 1
ATOM 1416 O O . LEU A 1 182 ? -16.995 -26.657 -20.855 1.00 97.38 182 LEU A O 1
ATOM 1420 N N . VAL A 1 183 ? -17.561 -28.639 -19.971 1.00 96.94 183 VAL A N 1
ATOM 1421 C CA . VAL A 1 183 ? -17.980 -28.092 -18.673 1.00 96.94 183 VAL A CA 1
ATOM 1422 C C . VAL A 1 183 ? -16.792 -27.461 -17.954 1.00 96.94 183 VAL A C 1
ATOM 1424 O O . VAL A 1 183 ? -16.920 -26.347 -17.461 1.00 96.94 183 VAL A O 1
ATOM 1427 N N . ALA A 1 184 ? -15.629 -28.118 -17.944 1.00 97.00 184 ALA A N 1
ATOM 1428 C CA . ALA A 1 184 ? -14.413 -27.551 -17.370 1.00 97.00 184 ALA A CA 1
ATOM 1429 C C . ALA A 1 184 ? -14.038 -26.227 -18.057 1.00 97.00 184 ALA A C 1
ATOM 1431 O O . ALA A 1 184 ? -13.844 -25.224 -17.372 1.00 97.00 184 ALA A O 1
ATOM 1432 N N . ALA A 1 185 ? -14.030 -26.185 -19.395 1.00 97.44 185 ALA A N 1
ATOM 1433 C CA . ALA A 1 185 ? -13.766 -24.961 -20.148 1.00 97.44 185 ALA A CA 1
ATOM 1434 C C . ALA A 1 185 ? -14.764 -23.847 -19.793 1.00 97.44 185 ALA A C 1
ATOM 1436 O O . ALA A 1 185 ? -14.346 -22.734 -19.497 1.00 97.44 185 ALA A O 1
ATOM 1437 N N . LEU A 1 186 ? -16.067 -24.140 -19.738 1.00 97.12 186 LEU A N 1
ATOM 1438 C CA . LEU A 1 186 ? -17.088 -23.152 -19.373 1.00 97.12 186 LEU A CA 1
ATOM 1439 C C . LEU A 1 186 ? -16.927 -22.646 -17.934 1.00 97.12 186 LEU A C 1
ATOM 1441 O O . LEU A 1 186 ? -17.017 -21.443 -17.707 1.00 97.12 186 LEU A O 1
ATOM 1445 N N . VAL A 1 187 ? -16.635 -23.525 -16.971 1.00 96.06 187 VAL A N 1
ATOM 1446 C CA . VAL A 1 187 ? -16.387 -23.119 -15.578 1.00 96.06 187 VAL A CA 1
ATOM 1447 C C . VAL A 1 187 ? -15.186 -22.178 -15.510 1.00 96.06 187 VAL A C 1
ATOM 1449 O O . VAL A 1 187 ? -15.314 -21.068 -14.996 1.00 96.06 187 VAL A O 1
ATOM 1452 N N . PHE A 1 188 ? -14.041 -22.556 -16.081 1.00 95.69 188 PHE A N 1
ATOM 1453 C CA . PHE A 1 188 ? -12.855 -21.697 -16.042 1.00 95.69 188 PHE A CA 1
ATOM 1454 C C . PHE A 1 188 ? -13.024 -20.407 -16.846 1.00 95.69 188 PHE A C 1
ATOM 1456 O O . PHE A 1 188 ? -12.532 -19.375 -16.404 1.00 95.69 188 PHE A O 1
ATOM 1463 N N . PHE A 1 189 ? -13.786 -20.423 -17.943 1.00 96.12 189 PHE A N 1
ATOM 1464 C CA . PHE A 1 189 ? -14.197 -19.214 -18.659 1.00 96.12 189 PHE A CA 1
ATOM 1465 C C . PHE A 1 189 ? -15.027 -18.268 -17.777 1.00 96.12 189 PHE A C 1
ATOM 1467 O O . PHE A 1 189 ? -14.761 -17.071 -17.720 1.00 96.12 189 PHE A O 1
ATOM 1474 N N . THR A 1 190 ? -16.004 -18.782 -17.027 1.00 95.62 190 THR A N 1
ATOM 1475 C CA . THR A 1 190 ? -16.781 -17.921 -16.118 1.00 95.62 190 THR A CA 1
ATOM 1476 C C . THR A 1 190 ? -15.936 -17.369 -14.972 1.00 95.62 190 THR A C 1
ATOM 1478 O O . THR A 1 190 ? -16.115 -16.219 -14.589 1.00 95.62 190 THR A O 1
ATOM 1481 N N . LEU A 1 191 ? -14.975 -18.147 -14.460 1.00 93.06 191 LEU A N 1
ATOM 1482 C CA . LEU A 1 191 ? -14.051 -17.685 -13.421 1.00 93.06 191 LEU A CA 1
ATOM 1483 C C . LEU A 1 191 ? -13.077 -16.625 -13.941 1.00 93.06 191 LEU A C 1
ATOM 1485 O O . LEU A 1 191 ? -12.722 -15.723 -13.188 1.00 93.06 191 LEU A O 1
ATOM 1489 N N . THR A 1 192 ? -12.673 -16.687 -15.215 1.00 93.12 192 THR A N 1
ATOM 1490 C CA . THR A 1 192 ? -11.798 -15.662 -15.799 1.00 93.12 192 THR A CA 1
ATOM 1491 C C . THR A 1 192 ? -12.420 -14.278 -15.854 1.00 93.12 192 THR A C 1
ATOM 1493 O O . THR A 1 192 ? -11.687 -13.299 -15.751 1.00 93.12 192 THR A O 1
ATOM 1496 N N . LEU A 1 193 ? -13.748 -14.190 -15.957 1.00 92.75 193 LEU A N 1
ATOM 1497 C CA . LEU A 1 193 ? -14.487 -12.924 -15.970 1.00 92.75 193 LEU A CA 1
ATOM 1498 C C . LEU A 1 193 ? -14.522 -12.234 -14.593 1.00 92.75 193 LEU A C 1
ATOM 1500 O O . LEU A 1 193 ? -14.953 -11.093 -14.507 1.00 92.75 193 LEU A O 1
ATOM 1504 N N . GLY A 1 194 ? -14.051 -12.903 -13.533 1.00 90.94 194 GLY A N 1
ATOM 1505 C CA . GLY A 1 194 ? -13.926 -12.336 -12.191 1.00 90.94 194 GLY A CA 1
ATOM 1506 C C . GLY A 1 194 ? -15.256 -12.023 -11.503 1.00 90.94 194 GLY A C 1
ATOM 1507 O O . GLY A 1 194 ? -16.249 -12.688 -11.795 1.00 90.94 194 GLY A O 1
ATOM 1508 N N . PRO A 1 195 ? -15.275 -11.142 -10.481 1.00 90.06 195 PRO A N 1
ATOM 1509 C CA . PRO A 1 195 ? -16.431 -10.980 -9.597 1.00 90.06 195 PRO A CA 1
ATOM 1510 C C . PRO A 1 195 ? -17.594 -10.205 -10.233 1.00 90.06 195 PRO A C 1
ATOM 1512 O O . PRO A 1 195 ? -18.738 -10.446 -9.848 1.00 90.06 195 PRO A O 1
ATOM 1515 N N . SER A 1 196 ? -17.322 -9.326 -11.201 1.00 90.12 196 SER A N 1
ATOM 1516 C CA . SER A 1 196 ? -18.310 -8.540 -11.945 1.00 90.12 196 SER A CA 1
ATOM 1517 C C . SER A 1 196 ? -18.056 -8.629 -13.452 1.00 90.12 196 SER A C 1
ATOM 1519 O O . SER A 1 196 ? -16.911 -8.646 -13.904 1.00 90.12 196 SER A O 1
ATOM 1521 N N . LEU A 1 197 ? -19.123 -8.711 -14.252 1.00 91.31 197 LEU A N 1
ATOM 1522 C CA . LEU A 1 197 ? -18.991 -8.810 -15.706 1.00 91.31 197 LEU A CA 1
ATOM 1523 C C . LEU A 1 197 ? -18.510 -7.491 -16.323 1.00 91.31 197 LEU A C 1
ATOM 1525 O O . LEU A 1 197 ? -19.173 -6.460 -16.189 1.00 91.31 197 LEU A O 1
ATOM 1529 N N . ARG A 1 198 ? -17.429 -7.571 -17.105 1.00 88.38 198 ARG A N 1
ATOM 1530 C CA . ARG A 1 198 ? -16.912 -6.461 -17.911 1.00 88.38 198 ARG A CA 1
ATOM 1531 C C . ARG A 1 198 ? -17.038 -6.708 -19.401 1.00 88.38 198 ARG A C 1
ATOM 1533 O O . ARG A 1 198 ? -16.752 -7.807 -19.886 1.00 88.38 198 ARG A O 1
ATOM 1540 N N . VAL A 1 199 ? -17.452 -5.666 -20.116 1.00 89.06 199 VAL A N 1
ATOM 1541 C CA . VAL A 1 199 ? -17.572 -5.671 -21.574 1.00 89.06 199 VAL A CA 1
ATOM 1542 C C . VAL A 1 199 ? -16.980 -4.382 -22.127 1.00 89.06 199 VAL A C 1
ATOM 1544 O O . VAL A 1 199 ? -17.489 -3.294 -21.859 1.00 89.06 199 VAL A O 1
ATOM 1547 N N . ALA A 1 200 ? -15.921 -4.512 -22.924 1.00 85.62 200 ALA A N 1
ATOM 1548 C CA . ALA A 1 200 ? -15.219 -3.391 -23.543 1.00 85.62 200 ALA A CA 1
ATOM 1549 C C . ALA A 1 200 ? -14.799 -2.314 -22.520 1.00 85.62 200 ALA A C 1
ATOM 1551 O O . ALA A 1 200 ? -15.001 -1.125 -22.723 1.00 85.62 200 ALA A O 1
ATOM 1552 N N . GLY A 1 201 ? -14.249 -2.726 -21.381 1.00 80.19 201 GLY A N 1
ATOM 1553 C CA . GLY A 1 201 ? -13.779 -1.841 -20.318 1.00 80.19 201 GLY A CA 1
ATOM 1554 C C . GLY A 1 201 ? -14.868 -1.312 -19.387 1.00 80.19 201 GLY A C 1
ATOM 1555 O O . GLY A 1 201 ? -14.535 -0.677 -18.392 1.00 80.19 201 GLY A O 1
ATOM 1556 N N . ARG A 1 202 ? -16.152 -1.568 -19.668 1.00 83.31 202 ARG A N 1
ATOM 1557 C CA . ARG A 1 202 ? -17.270 -1.150 -18.810 1.00 83.31 202 ARG A CA 1
ATOM 1558 C C . ARG A 1 202 ? -17.659 -2.270 -17.858 1.00 83.31 202 ARG A C 1
ATOM 1560 O O . ARG A 1 202 ? -17.959 -3.377 -18.304 1.00 83.31 202 ARG A O 1
ATOM 1567 N N . ASP A 1 203 ? -17.680 -1.970 -16.564 1.00 85.25 203 ASP A N 1
ATOM 1568 C CA . ASP A 1 203 ? -18.241 -2.854 -15.542 1.00 85.25 203 ASP A CA 1
ATOM 1569 C C . ASP A 1 203 ? -19.767 -2.720 -15.520 1.00 85.25 203 ASP A C 1
ATOM 1571 O O . ASP A 1 203 ? -20.303 -1.621 -15.382 1.00 85.25 203 ASP A O 1
ATOM 1575 N N . LEU A 1 204 ? -20.470 -3.837 -15.701 1.00 87.38 204 LEU A N 1
ATOM 1576 C CA . LEU A 1 204 ? -21.932 -3.876 -15.713 1.00 87.38 204 LEU A CA 1
ATOM 1577 C C . LEU A 1 204 ? -22.534 -4.104 -14.318 1.00 87.38 204 LEU A C 1
ATOM 1579 O O . LEU A 1 204 ? -23.756 -4.152 -14.189 1.00 87.38 204 LEU A O 1
ATOM 1583 N N . GLY A 1 205 ? -21.709 -4.313 -13.286 1.00 85.00 205 GLY A N 1
ATOM 1584 C CA . GLY A 1 205 ? -22.158 -4.584 -11.916 1.00 85.00 205 GLY A CA 1
ATOM 1585 C C . GLY A 1 205 ? -22.868 -5.931 -11.740 1.00 85.00 205 GLY A C 1
ATOM 1586 O O . GLY A 1 205 ? -23.438 -6.194 -10.684 1.00 85.00 205 GLY A O 1
ATOM 1587 N N . LEU A 1 206 ? -22.852 -6.794 -12.762 1.00 90.19 206 LEU A N 1
ATOM 1588 C CA . LEU A 1 206 ? -23.484 -8.112 -12.724 1.00 90.19 206 LEU A CA 1
ATOM 1589 C C . LEU A 1 206 ? -22.574 -9.102 -11.983 1.00 90.19 206 LEU A C 1
ATOM 1591 O O . LEU A 1 206 ? -21.497 -9.410 -12.503 1.00 90.19 206 LEU A O 1
ATOM 1595 N N . PRO A 1 207 ? -22.977 -9.622 -10.808 1.00 91.56 207 PRO A N 1
ATOM 1596 C CA . PRO A 1 207 ? -22.135 -10.515 -10.025 1.00 91.56 207 PRO A CA 1
ATOM 1597 C C . PRO A 1 207 ? -21.982 -11.880 -10.705 1.00 91.56 207 PRO A C 1
ATOM 1599 O O . PRO A 1 207 ? -22.946 -12.465 -11.200 1.00 91.56 207 PRO A O 1
ATOM 1602 N N . LEU A 1 208 ? -20.762 -12.413 -10.685 1.00 93.44 208 LEU A N 1
ATOM 1603 C CA . LEU A 1 208 ? -20.386 -13.688 -11.304 1.00 93.44 208 LEU A CA 1
ATOM 1604 C C . LEU A 1 208 ? -19.858 -14.694 -10.262 1.00 93.44 208 LEU A C 1
ATOM 1606 O O . LEU A 1 208 ? -19.542 -14.306 -9.135 1.00 93.44 208 LEU A O 1
ATOM 1610 N N . PRO A 1 209 ? -19.724 -15.999 -10.597 1.00 91.25 209 PRO A N 1
ATOM 1611 C CA . PRO A 1 209 ? -19.353 -17.037 -9.627 1.00 91.25 209 PRO A CA 1
ATOM 1612 C C . PRO A 1 209 ? -18.044 -16.780 -8.870 1.00 91.25 209 PRO A C 1
ATOM 1614 O O . PRO A 1 209 ? -17.902 -17.203 -7.722 1.00 91.25 209 PRO A O 1
ATOM 1617 N N . PHE A 1 210 ? -17.094 -16.059 -9.473 1.00 89.12 210 PHE A N 1
ATOM 1618 C CA . PHE A 1 210 ? -15.846 -15.708 -8.801 1.00 89.12 210 PHE A CA 1
ATOM 1619 C C . PHE A 1 210 ? -16.070 -14.813 -7.569 1.00 89.12 210 PHE A C 1
ATOM 1621 O O . PHE A 1 210 ? -15.286 -14.889 -6.632 1.00 89.12 210 PHE A O 1
ATOM 1628 N N . ALA A 1 211 ? -17.163 -14.042 -7.495 1.00 87.69 211 ALA A N 1
ATOM 1629 C CA . ALA A 1 211 ? -17.509 -13.261 -6.303 1.00 87.69 211 ALA A CA 1
ATOM 1630 C C . ALA A 1 211 ? -17.730 -14.136 -5.053 1.00 87.69 211 ALA A C 1
ATOM 1632 O O . ALA A 1 211 ? -17.575 -13.657 -3.932 1.00 87.69 211 ALA A O 1
ATOM 1633 N N . LEU A 1 212 ? -18.078 -15.416 -5.232 1.00 86.25 212 LEU A N 1
ATOM 1634 C CA . LEU A 1 212 ? -18.142 -16.397 -4.145 1.00 86.25 212 LEU A CA 1
ATOM 1635 C C . LEU A 1 212 ? -16.763 -16.987 -3.849 1.00 86.25 212 LEU A C 1
ATOM 1637 O O . LEU A 1 212 ? -16.397 -17.127 -2.687 1.00 86.25 212 LEU A O 1
ATOM 1641 N N . VAL A 1 213 ? -15.985 -17.295 -4.892 1.00 83.06 213 VAL A N 1
ATOM 1642 C CA . VAL A 1 213 ? -14.614 -17.816 -4.752 1.00 83.06 213 VAL A CA 1
ATOM 1643 C C . VAL A 1 213 ? -13.732 -16.824 -3.996 1.00 83.06 213 VAL A C 1
ATOM 1645 O O . VAL A 1 213 ? -12.991 -17.224 -3.108 1.00 83.06 213 VAL A O 1
ATOM 1648 N N . ALA A 1 214 ? -13.871 -15.531 -4.283 1.00 79.56 214 ALA A N 1
ATOM 1649 C CA . ALA A 1 214 ? -13.143 -14.451 -3.628 1.00 79.56 214 ALA A CA 1
ATOM 1650 C C . ALA A 1 214 ? -13.483 -14.273 -2.138 1.00 79.56 214 ALA A C 1
ATOM 1652 O O . ALA A 1 214 ? -12.813 -13.491 -1.482 1.00 79.56 214 ALA A O 1
ATOM 1653 N N . LYS A 1 215 ? -14.502 -14.967 -1.608 1.00 79.12 215 LYS A N 1
ATOM 1654 C CA . LYS A 1 215 ? -14.874 -14.980 -0.179 1.00 79.12 215 LYS A CA 1
ATOM 1655 C C . LYS A 1 215 ? -14.442 -16.258 0.541 1.00 79.12 215 LYS A C 1
ATOM 1657 O O . LYS A 1 215 ? -14.823 -16.477 1.688 1.00 79.12 215 LYS A O 1
ATOM 1662 N N . LEU A 1 216 ? -13.775 -17.176 -0.160 1.00 75.50 216 LEU A N 1
ATOM 1663 C CA . LEU A 1 216 ? -13.290 -18.403 0.454 1.00 75.50 216 LEU A CA 1
ATOM 1664 C C . LEU A 1 216 ? -11.929 -18.132 1.112 1.00 75.50 216 LEU A C 1
ATOM 1666 O O . LEU A 1 216 ? -11.046 -17.556 0.461 1.00 75.50 216 LEU A O 1
ATOM 1670 N N . PRO A 1 217 ? -11.697 -18.636 2.338 1.00 68.38 217 PRO A N 1
ATOM 1671 C CA . PRO A 1 217 ? -10.383 -18.581 2.965 1.00 68.38 217 PRO A CA 1
ATOM 1672 C C . PRO A 1 217 ? -9.315 -19.140 2.024 1.00 68.38 217 PRO A C 1
ATOM 1674 O O . PRO A 1 217 ? -9.559 -20.130 1.335 1.00 68.38 217 PRO A O 1
ATOM 1677 N N . PHE A 1 218 ? -8.136 -18.517 1.990 1.00 65.38 218 PHE A N 1
ATOM 1678 C CA . PHE A 1 218 ? -7.034 -18.794 1.050 1.00 65.38 218 PHE A CA 1
ATOM 1679 C C . PHE A 1 218 ? -7.244 -18.335 -0.406 1.00 65.38 218 PHE A C 1
ATOM 1681 O O . PHE A 1 218 ? -6.250 -18.232 -1.126 1.00 65.38 218 PHE A O 1
ATOM 1688 N N . PHE A 1 219 ? -8.473 -18.018 -0.834 1.00 68.44 219 PHE A N 1
ATOM 1689 C CA . PHE A 1 219 ? -8.788 -17.500 -2.177 1.00 68.44 219 PHE A CA 1
ATOM 1690 C C . PHE A 1 219 ? -9.022 -15.981 -2.195 1.00 68.44 219 PHE A C 1
ATOM 1692 O O . PHE A 1 219 ? -8.873 -15.369 -3.250 1.00 68.44 219 PHE A O 1
ATOM 1699 N N . GLU A 1 220 ? -9.309 -15.371 -1.042 1.00 61.56 220 GLU A N 1
ATOM 1700 C CA . GLU A 1 220 ? -9.471 -13.916 -0.841 1.00 61.56 220 GLU A CA 1
ATOM 1701 C C . GLU A 1 220 ? -8.269 -13.082 -1.334 1.00 61.56 220 GLU A C 1
ATOM 1703 O O . GLU A 1 220 ? -8.411 -11.918 -1.701 1.00 61.56 220 GLU A O 1
ATOM 1708 N N . GLY A 1 221 ? -7.080 -13.690 -1.436 1.00 62.66 221 GLY A N 1
ATOM 1709 C CA . GLY A 1 221 ? -5.875 -13.065 -1.991 1.00 62.66 221 GLY A CA 1
ATOM 1710 C C . GLY A 1 221 ? -5.703 -13.188 -3.514 1.00 62.66 221 GLY A C 1
ATOM 1711 O O . GLY A 1 221 ? -4.693 -12.700 -4.043 1.00 62.66 221 GLY A O 1
ATOM 1712 N N . ASN A 1 222 ? -6.620 -13.855 -4.230 1.00 73.62 222 ASN A N 1
ATOM 1713 C CA . ASN A 1 222 ? -6.512 -14.056 -5.675 1.00 73.62 222 ASN A CA 1
ATOM 1714 C C . ASN A 1 222 ? -6.881 -12.783 -6.444 1.00 73.62 222 ASN A C 1
ATOM 1716 O O . ASN A 1 222 ? -8.046 -12.456 -6.644 1.00 73.62 222 ASN A O 1
ATOM 1720 N N . ARG A 1 223 ? -5.838 -12.108 -6.927 1.00 74.12 223 ARG A N 1
ATOM 1721 C CA . ARG A 1 223 ? -5.938 -10.820 -7.616 1.00 74.12 223 ARG A CA 1
ATOM 1722 C C . ARG A 1 223 ? -6.214 -10.917 -9.106 1.00 74.12 223 ARG A C 1
ATOM 1724 O O . ARG A 1 223 ? -6.577 -9.914 -9.689 1.00 74.12 223 ARG A O 1
ATOM 1731 N N . TYR A 1 224 ? -5.984 -12.070 -9.737 1.00 80.69 224 TYR A N 1
ATOM 1732 C CA . TYR A 1 224 ? -5.968 -12.186 -11.199 1.00 80.69 224 TYR A CA 1
ATOM 1733 C C . TYR A 1 224 ? -6.923 -13.281 -11.680 1.00 80.69 224 TYR A C 1
ATOM 1735 O O . TYR A 1 224 ? -6.457 -14.348 -12.102 1.00 80.69 224 TYR A O 1
ATOM 1743 N N . PRO A 1 225 ? -8.248 -13.040 -11.669 1.00 87.44 225 PRO A N 1
ATOM 1744 C CA . PRO A 1 225 ? -9.202 -13.989 -12.229 1.00 87.44 225 PRO A CA 1
ATOM 1745 C C . PRO A 1 225 ? -8.859 -14.359 -13.678 1.00 87.44 225 PRO A C 1
ATOM 1747 O O . PRO A 1 225 ? -8.927 -15.529 -14.048 1.00 87.44 225 PRO A O 1
ATOM 1750 N N . SER A 1 226 ? -8.351 -13.421 -14.486 1.00 88.88 226 SER A N 1
ATOM 1751 C CA . SER A 1 226 ? -7.955 -13.706 -15.873 1.00 88.88 226 SER A CA 1
ATOM 1752 C C . SER A 1 226 ? -6.953 -14.865 -16.022 1.00 88.88 226 SER A C 1
ATOM 1754 O O . SER A 1 226 ? -6.927 -15.516 -17.066 1.00 88.88 226 SER A O 1
ATOM 1756 N N . ARG A 1 227 ? -6.168 -15.213 -14.988 1.00 87.75 227 ARG A N 1
ATOM 1757 C CA . ARG A 1 227 ? -5.208 -16.337 -15.017 1.00 87.75 227 ARG A CA 1
ATOM 1758 C C . ARG A 1 227 ? -5.850 -17.721 -14.945 1.00 87.75 227 ARG A C 1
ATOM 1760 O O . ARG A 1 227 ? -5.194 -18.690 -15.328 1.00 87.75 227 ARG A O 1
ATOM 1767 N N . TYR A 1 228 ? -7.130 -17.837 -14.574 1.00 90.69 228 TYR A N 1
ATOM 1768 C CA . TYR A 1 228 ? -7.883 -19.083 -14.792 1.00 90.69 228 TYR A CA 1
ATOM 1769 C C . TYR A 1 228 ? -7.934 -19.467 -16.284 1.00 90.69 228 TYR A C 1
ATOM 1771 O O . TYR A 1 228 ? -8.237 -20.616 -16.611 1.00 90.69 228 TYR A O 1
ATOM 1779 N N . SER A 1 229 ? -7.543 -18.552 -17.186 1.00 91.75 229 SER A N 1
ATOM 1780 C CA . SER A 1 229 ? -7.355 -18.808 -18.613 1.00 91.75 229 SER A CA 1
ATOM 1781 C C . SER A 1 229 ? -6.390 -19.961 -18.884 1.00 91.75 229 SER A C 1
ATOM 1783 O O . SER A 1 229 ? -6.581 -20.678 -19.857 1.00 91.75 229 SER A O 1
ATOM 1785 N N . VAL A 1 230 ? -5.416 -20.227 -18.006 1.00 91.81 230 VAL A N 1
ATOM 1786 C CA . VAL A 1 230 ? -4.527 -21.395 -18.137 1.00 91.81 230 VAL A CA 1
ATOM 1787 C C . VAL A 1 230 ? -5.333 -22.698 -18.106 1.00 91.81 230 VAL A C 1
ATOM 1789 O O . VAL A 1 230 ? -5.134 -23.573 -18.948 1.00 91.81 230 VAL A O 1
ATOM 1792 N N . MET A 1 231 ? -6.289 -22.819 -17.179 1.00 93.44 231 MET A N 1
ATOM 1793 C CA . MET A 1 231 ? -7.162 -23.997 -17.092 1.00 93.44 231 MET A CA 1
ATOM 1794 C C . MET A 1 231 ? -8.233 -24.013 -18.179 1.00 93.44 231 MET A C 1
ATOM 1796 O O . MET A 1 231 ? -8.603 -25.088 -18.652 1.00 93.44 231 MET A O 1
ATOM 1800 N N . LEU A 1 232 ? -8.707 -22.841 -18.608 1.00 95.31 232 LEU A N 1
ATOM 1801 C CA . LEU A 1 232 ? -9.567 -22.716 -19.784 1.00 95.31 232 LEU A CA 1
ATOM 1802 C C . LEU A 1 232 ? -8.862 -23.263 -21.032 1.00 95.31 232 LEU A C 1
ATOM 1804 O O . LEU A 1 232 ? -9.416 -24.127 -21.704 1.00 95.31 232 LEU A O 1
ATOM 1808 N N . LEU A 1 233 ? -7.631 -22.824 -21.306 1.00 94.62 233 LEU A N 1
ATOM 1809 C CA . LEU A 1 233 ? -6.823 -23.278 -22.440 1.00 94.62 233 LEU A CA 1
ATOM 1810 C C . LEU A 1 233 ? -6.523 -24.777 -22.347 1.00 94.62 233 LEU A C 1
ATOM 1812 O O . LEU A 1 233 ? -6.710 -25.498 -23.329 1.00 94.62 233 LEU A O 1
ATOM 1816 N N . LEU A 1 234 ? -6.144 -25.268 -21.161 1.00 95.50 234 LEU A N 1
ATOM 1817 C CA . LEU A 1 234 ? -5.956 -26.700 -20.913 1.00 95.50 234 LEU A CA 1
ATOM 1818 C C . LEU A 1 234 ? -7.232 -27.499 -21.209 1.00 95.50 234 LEU A C 1
ATOM 1820 O O . LEU A 1 234 ? -7.159 -28.559 -21.822 1.00 95.50 234 LEU A O 1
ATOM 1824 N N . SER A 1 235 ? -8.395 -26.996 -20.794 1.00 96.44 235 SER A N 1
ATOM 1825 C CA . SER A 1 235 ? -9.680 -27.674 -20.999 1.00 96.44 235 SER A CA 1
ATOM 1826 C C . SER A 1 235 ? -10.156 -27.604 -22.452 1.00 96.44 235 SER A C 1
ATOM 1828 O O . SER A 1 235 ? -10.818 -28.523 -22.938 1.00 96.44 235 SER A O 1
ATOM 1830 N N . LEU A 1 236 ? -9.796 -26.535 -23.164 1.00 96.44 236 LEU A N 1
ATOM 1831 C CA . LEU A 1 236 ? -10.127 -26.325 -24.570 1.00 96.44 236 LEU A CA 1
ATOM 1832 C C . LEU A 1 236 ? -9.257 -27.189 -25.497 1.00 96.44 236 LEU A C 1
ATOM 1834 O O . LEU A 1 236 ? -9.754 -27.695 -26.503 1.00 96.44 236 LEU A O 1
ATOM 1838 N N . ALA A 1 237 ? -7.984 -27.412 -25.155 1.00 96.12 237 ALA A N 1
ATOM 1839 C CA . ALA A 1 237 ? -7.026 -28.127 -26.002 1.00 96.12 237 ALA A CA 1
ATOM 1840 C C . ALA A 1 237 ? -7.486 -29.545 -26.429 1.00 96.12 237 ALA A C 1
ATOM 1842 O O . ALA A 1 237 ? -7.415 -29.847 -27.625 1.00 96.12 237 ALA A O 1
ATOM 1843 N N . PRO A 1 238 ? -8.041 -30.407 -25.548 1.00 96.12 238 PRO A N 1
ATOM 1844 C CA . PRO A 1 238 ? -8.624 -31.686 -25.957 1.00 96.12 238 PRO A CA 1
ATOM 1845 C C . PRO A 1 238 ? -9.774 -31.543 -26.961 1.00 96.12 238 PRO A C 1
ATOM 1847 O O . PRO A 1 238 ? -9.891 -32.351 -27.883 1.00 96.12 238 PRO A O 1
ATOM 1850 N N . LEU A 1 239 ? -10.618 -30.514 -26.820 1.00 96.75 239 LEU A N 1
ATOM 1851 C CA . LEU A 1 239 ? -11.729 -30.256 -27.742 1.00 96.75 239 LEU A CA 1
ATOM 1852 C C . LEU A 1 239 ? -11.216 -29.814 -29.117 1.00 96.75 239 LEU A C 1
ATOM 1854 O O . LEU A 1 239 ? -11.699 -30.311 -30.137 1.00 96.75 239 LEU A O 1
ATOM 1858 N N . VAL A 1 240 ? -10.197 -28.949 -29.144 1.00 95.44 240 VAL A N 1
ATOM 1859 C CA . VAL A 1 240 ? -9.493 -28.541 -30.371 1.00 95.44 240 VAL A CA 1
ATOM 1860 C C . VAL A 1 240 ? -8.889 -29.758 -31.069 1.00 95.44 240 VAL A C 1
ATOM 1862 O O . VAL A 1 240 ? -9.097 -29.941 -32.267 1.00 95.44 240 VAL A O 1
ATOM 1865 N N . ALA A 1 241 ? -8.218 -30.644 -30.327 1.00 93.06 241 ALA A N 1
ATOM 1866 C CA . ALA A 1 241 ? -7.635 -31.868 -30.876 1.00 93.06 241 ALA A CA 1
ATOM 1867 C C . ALA A 1 241 ? -8.697 -32.809 -31.479 1.00 93.06 241 ALA A C 1
ATOM 1869 O O . ALA A 1 241 ? -8.483 -33.403 -32.542 1.00 93.06 241 ALA A O 1
ATOM 1870 N N . LEU A 1 242 ? -9.872 -32.926 -30.844 1.00 91.81 242 LEU A N 1
ATOM 1871 C CA . LEU A 1 242 ? -11.000 -33.675 -31.406 1.00 91.81 242 LEU A CA 1
ATOM 1872 C C . LEU A 1 242 ? -11.480 -33.056 -32.725 1.00 91.81 242 LEU A C 1
ATOM 1874 O O . LEU A 1 242 ? -11.661 -33.792 -33.699 1.00 91.81 242 LEU A O 1
ATOM 1878 N N . GLY A 1 243 ? -11.654 -31.733 -32.767 1.00 91.88 243 GLY A N 1
ATOM 1879 C CA . GLY A 1 243 ? -12.051 -31.000 -33.970 1.00 91.88 243 GLY A CA 1
ATOM 1880 C C . GLY A 1 243 ? -11.048 -31.125 -35.106 1.00 91.88 243 GLY A C 1
ATOM 1881 O O . GLY A 1 243 ? -11.435 -31.381 -36.249 1.00 91.88 243 GLY A O 1
ATOM 1882 N N . PHE A 1 244 ? -9.759 -31.043 -34.781 1.00 89.12 244 PHE A N 1
ATOM 1883 C CA . PHE A 1 244 ? -8.665 -31.253 -35.721 1.00 89.12 244 PHE A CA 1
ATOM 1884 C C . PHE A 1 244 ? -8.751 -32.638 -36.370 1.00 89.12 244 PHE A C 1
ATOM 1886 O O . PHE A 1 244 ? -8.792 -32.750 -37.594 1.00 89.12 244 PHE A O 1
ATOM 1893 N N . ARG A 1 245 ? -8.888 -33.702 -35.564 1.00 85.75 245 ARG A N 1
ATOM 1894 C CA . ARG A 1 245 ? -8.987 -35.082 -36.071 1.00 85.75 245 ARG A CA 1
ATOM 1895 C C . ARG A 1 245 ? -10.175 -35.284 -37.016 1.00 85.75 245 ARG A C 1
ATOM 1897 O O . ARG A 1 245 ? -10.096 -36.078 -37.950 1.00 85.75 245 ARG A O 1
ATOM 1904 N N . ILE A 1 246 ? -11.293 -34.610 -36.754 1.00 83.44 246 ILE A N 1
ATOM 1905 C CA . ILE A 1 246 ? -12.494 -34.690 -37.597 1.00 83.44 246 ILE A CA 1
ATOM 1906 C C . ILE A 1 246 ? -12.293 -33.926 -38.906 1.00 83.44 246 ILE A C 1
ATOM 1908 O O . ILE A 1 246 ? -12.660 -34.431 -39.966 1.00 83.44 246 ILE A O 1
ATOM 1912 N N . SER A 1 247 ? -11.680 -32.747 -38.834 1.00 79.44 247 SER A N 1
ATOM 1913 C CA . SER A 1 247 ? -11.396 -31.901 -39.996 1.00 79.44 247 SER A CA 1
ATOM 1914 C C . SER A 1 247 ? -10.392 -32.569 -40.941 1.00 79.44 247 SER A C 1
ATOM 1916 O O . SER A 1 247 ? -10.641 -32.641 -42.142 1.00 79.44 247 SER A O 1
ATOM 1918 N N . ASP A 1 248 ? -9.325 -33.168 -40.398 1.00 73.94 248 ASP A N 1
ATOM 1919 C CA . ASP A 1 248 ? -8.371 -33.996 -41.150 1.00 73.94 248 ASP A CA 1
ATOM 1920 C C . ASP A 1 248 ? -9.074 -35.174 -41.843 1.00 73.94 248 ASP A C 1
ATOM 1922 O O . ASP A 1 248 ? -8.901 -35.409 -43.040 1.00 73.94 248 ASP A O 1
ATOM 1926 N N . PHE A 1 249 ? -9.947 -35.886 -41.124 1.00 75.12 249 PHE A N 1
ATOM 1927 C CA . PHE A 1 249 ? -10.708 -36.990 -41.706 1.00 75.12 249 PHE A CA 1
ATOM 1928 C C . PHE A 1 249 ? -11.623 -36.536 -42.858 1.00 75.12 249 PHE A C 1
ATOM 1930 O O . PHE A 1 249 ? -11.655 -37.184 -43.907 1.00 75.12 249 PHE A O 1
ATOM 1937 N N . GLY A 1 250 ? -12.333 -35.414 -42.699 1.00 74.12 250 GLY A N 1
ATOM 1938 C CA . GLY A 1 250 ? -13.177 -34.834 -43.748 1.00 74.12 250 GLY A CA 1
ATOM 1939 C C . GLY A 1 250 ? -12.379 -34.416 -44.986 1.00 74.12 250 GLY A C 1
ATOM 1940 O O . GLY A 1 250 ? -12.768 -34.739 -46.112 1.00 74.12 250 GLY A O 1
ATOM 1941 N N . PHE A 1 251 ? -11.219 -33.788 -44.784 1.00 71.19 251 PHE A N 1
ATOM 1942 C CA . PHE A 1 251 ? -10.315 -33.386 -45.863 1.00 71.19 251 PHE A CA 1
ATOM 1943 C C . PHE A 1 251 ? -9.805 -34.583 -46.678 1.00 71.19 251 PHE A C 1
ATOM 1945 O O . PHE A 1 251 ? -9.809 -34.547 -47.911 1.00 71.19 251 PHE A O 1
ATOM 1952 N N . ARG A 1 252 ? -9.459 -35.696 -46.016 1.00 70.12 252 ARG A N 1
ATOM 1953 C CA . ARG A 1 252 ? -9.065 -36.943 -46.699 1.00 70.12 252 ARG A CA 1
ATOM 1954 C C . ARG A 1 252 ? -10.171 -37.506 -47.587 1.00 70.12 252 ARG A C 1
ATOM 1956 O O . ARG A 1 252 ? -9.878 -37.995 -48.677 1.00 70.12 252 ARG A O 1
ATOM 1963 N N . ILE A 1 253 ? -11.425 -37.467 -47.130 1.00 72.06 253 ILE A N 1
ATOM 1964 C CA . ILE A 1 253 ? -12.571 -37.929 -47.928 1.00 72.06 253 ILE A CA 1
ATOM 1965 C C . ILE A 1 253 ? -12.745 -37.043 -49.163 1.00 72.06 253 ILE A C 1
ATOM 1967 O O . ILE A 1 253 ? -12.950 -37.566 -50.258 1.00 72.06 253 ILE A O 1
ATOM 1971 N N . MET A 1 254 ? -12.637 -35.723 -49.000 1.00 72.88 254 MET A N 1
ATOM 1972 C CA . MET A 1 254 ? -12.770 -34.768 -50.100 1.00 72.88 254 MET A CA 1
ATOM 1973 C C . MET A 1 254 ? -11.690 -34.982 -51.169 1.00 72.88 254 MET A C 1
ATOM 1975 O O . MET A 1 254 ? -12.020 -35.163 -52.338 1.00 72.88 254 MET A O 1
ATOM 1979 N N . LEU A 1 255 ? -10.415 -35.065 -50.776 1.00 69.06 255 LEU A N 1
ATOM 1980 C CA . LEU A 1 255 ? -9.309 -35.291 -51.716 1.00 69.06 255 LEU A CA 1
ATOM 1981 C C . LEU A 1 255 ? -9.424 -36.622 -52.470 1.00 69.06 255 LEU A C 1
ATOM 1983 O O . LEU A 1 255 ? -9.184 -36.666 -53.675 1.00 69.06 255 LEU A O 1
ATOM 1987 N N . ARG A 1 256 ? -9.843 -37.699 -51.789 1.00 67.50 256 ARG A N 1
ATOM 1988 C CA . ARG A 1 256 ? -10.075 -39.007 -52.431 1.00 67.50 256 ARG A CA 1
ATOM 1989 C C . ARG A 1 256 ? -11.206 -38.978 -53.458 1.00 67.50 256 ARG A C 1
ATOM 1991 O O . ARG A 1 256 ? -11.178 -39.763 -54.398 1.00 67.50 256 ARG A O 1
ATOM 1998 N N . ARG A 1 257 ? -12.199 -38.102 -53.278 1.00 68.56 257 ARG A N 1
ATOM 1999 C CA . ARG A 1 257 ? -13.300 -37.920 -54.235 1.00 68.56 257 ARG A CA 1
ATOM 2000 C C . ARG A 1 257 ? -12.894 -37.066 -55.434 1.00 68.56 257 ARG A C 1
ATOM 2002 O O . ARG A 1 257 ? -13.336 -37.356 -56.538 1.00 68.56 257 ARG A O 1
ATOM 2009 N N . SER A 1 258 ? -12.050 -36.056 -55.227 1.00 65.44 258 SER A N 1
ATOM 2010 C CA . SER A 1 258 ? -11.671 -35.102 -56.276 1.00 65.44 258 SER A CA 1
ATOM 2011 C C . SER A 1 258 ? -10.512 -35.559 -57.171 1.00 65.44 258 SER A C 1
ATOM 2013 O O . SER A 1 258 ? -10.365 -35.030 -58.268 1.00 65.44 258 SER A O 1
ATOM 2015 N N . SER A 1 259 ? -9.685 -36.531 -56.759 1.00 57.03 259 SER A N 1
ATOM 2016 C CA . SER A 1 259 ? -8.643 -37.092 -57.634 1.00 57.03 259 SER A CA 1
ATOM 2017 C C . SER A 1 259 ? -8.391 -38.589 -57.384 1.00 57.03 259 SER A C 1
ATOM 2019 O O . SER A 1 259 ? -7.515 -38.951 -56.600 1.00 57.03 259 SER A O 1
ATOM 2021 N N . PRO A 1 260 ? -9.131 -39.487 -58.061 1.00 56.44 260 PRO A N 1
ATOM 2022 C CA . PRO A 1 260 ? -8.962 -40.937 -57.920 1.00 56.44 260 PRO A CA 1
ATOM 2023 C C . PRO A 1 260 ? -7.656 -41.481 -58.527 1.00 56.44 260 PRO A C 1
ATOM 2025 O O . PRO A 1 260 ? -7.252 -42.593 -58.198 1.00 56.44 260 PRO A O 1
ATOM 2028 N N . GLN A 1 261 ? -7.014 -40.724 -59.431 1.00 53.28 261 GLN A N 1
ATOM 2029 C CA . GLN A 1 261 ? -5.885 -41.180 -60.258 1.00 53.28 261 GLN A CA 1
ATOM 2030 C C . GLN A 1 261 ? -4.538 -40.500 -59.951 1.00 53.28 261 GLN A C 1
ATOM 2032 O O . GLN A 1 261 ? -3.509 -40.993 -60.413 1.00 53.28 261 GLN A O 1
ATOM 2037 N N . SER A 1 262 ? -4.489 -39.406 -59.178 1.00 50.12 262 SER A N 1
ATOM 2038 C CA . SER A 1 262 ? -3.205 -38.773 -58.845 1.00 50.12 262 SER A CA 1
ATOM 2039 C C . SER A 1 262 ? -2.547 -39.459 -57.646 1.00 50.12 262 SER A C 1
ATOM 2041 O O . SER A 1 262 ? -3.059 -39.506 -56.526 1.00 50.12 262 SER A O 1
ATOM 2043 N N . ALA A 1 263 ? -1.377 -40.032 -57.911 1.00 48.41 263 ALA A N 1
ATOM 2044 C CA . ALA A 1 263 ? -0.534 -40.722 -56.955 1.00 48.41 263 ALA A CA 1
ATOM 2045 C C . ALA A 1 263 ? 0.107 -39.751 -55.946 1.00 48.41 263 ALA A C 1
ATOM 2047 O O . ALA A 1 263 ? 1.322 -39.571 -55.940 1.00 48.41 263 ALA A O 1
ATOM 2048 N N . ILE A 1 264 ? -0.664 -39.189 -55.013 1.00 53.62 264 ILE A N 1
ATOM 2049 C CA . ILE A 1 264 ? -0.085 -38.770 -53.728 1.00 53.62 264 ILE A CA 1
ATOM 2050 C C . ILE A 1 264 ? 0.089 -40.052 -52.907 1.00 53.62 264 ILE A C 1
ATOM 2052 O O . ILE A 1 264 ? -0.714 -40.412 -52.053 1.00 53.62 264 ILE A O 1
ATOM 2056 N N . ARG A 1 265 ? 1.133 -40.809 -53.263 1.00 53.12 265 ARG A N 1
ATOM 2057 C CA . ARG A 1 265 ? 1.420 -42.171 -52.783 1.00 53.12 265 ARG A CA 1
ATOM 2058 C C . ARG A 1 265 ? 1.766 -42.236 -51.294 1.00 53.12 265 ARG A C 1
ATOM 2060 O O . ARG A 1 265 ? 1.830 -43.332 -50.746 1.00 53.12 265 ARG A O 1
ATOM 2067 N N . ASN A 1 266 ? 1.994 -41.093 -50.644 1.00 59.69 266 ASN A N 1
ATOM 2068 C CA . ASN A 1 266 ? 2.402 -41.050 -49.250 1.00 59.69 266 ASN A CA 1
ATOM 2069 C C . ASN A 1 266 ? 1.265 -40.531 -48.343 1.00 59.69 266 ASN A C 1
ATOM 2071 O O . ASN A 1 266 ? 1.036 -39.320 -48.282 1.00 59.69 266 ASN A O 1
ATOM 2075 N N . PRO A 1 267 ? 0.567 -41.411 -47.599 1.00 60.56 267 PRO A N 1
ATOM 2076 C CA . PRO A 1 267 ? -0.501 -41.010 -46.680 1.00 60.56 267 PRO A CA 1
ATOM 2077 C C . PRO A 1 267 ? -0.014 -40.078 -45.559 1.00 60.56 267 PRO A C 1
ATOM 2079 O O . PRO A 1 267 ? -0.831 -39.382 -44.959 1.00 60.56 267 PRO A O 1
ATOM 2082 N N . GLN A 1 268 ? 1.298 -40.022 -45.299 1.00 60.28 268 GLN A N 1
ATOM 2083 C CA . GLN A 1 268 ? 1.894 -39.096 -44.334 1.00 60.28 268 GLN A CA 1
ATOM 2084 C C . GLN A 1 268 ? 1.887 -37.645 -44.842 1.00 60.28 268 GLN A C 1
ATOM 2086 O O . GLN A 1 268 ? 1.605 -36.741 -44.069 1.00 60.28 268 GLN A O 1
ATOM 2091 N N . LEU A 1 269 ? 2.089 -37.405 -46.144 1.00 60.47 269 LEU A N 1
ATOM 2092 C CA . LEU A 1 269 ? 2.038 -36.054 -46.730 1.00 60.47 269 LEU A CA 1
ATOM 2093 C C . LEU A 1 269 ? 0.613 -35.465 -46.726 1.00 60.47 269 LEU A C 1
ATOM 2095 O O . LEU A 1 269 ? 0.447 -34.258 -46.571 1.00 60.47 269 LEU A O 1
ATOM 2099 N N . MET A 1 270 ? -0.422 -36.310 -46.823 1.00 61.50 270 MET A N 1
ATOM 2100 C CA . MET A 1 270 ? -1.831 -35.882 -46.748 1.00 61.50 270 MET A CA 1
ATOM 2101 C C . MET A 1 270 ? -2.252 -35.436 -45.339 1.00 61.50 270 MET A C 1
ATOM 2103 O O . MET A 1 270 ? -3.116 -34.574 -45.210 1.00 61.50 270 MET A O 1
ATOM 2107 N N . LEU A 1 271 ? -1.631 -36.008 -44.301 1.00 63.12 271 LEU A N 1
ATOM 2108 C CA . LEU A 1 271 ? -1.775 -35.597 -42.899 1.00 63.12 271 LEU A CA 1
ATOM 2109 C C . LEU A 1 271 ? -1.144 -34.222 -42.640 1.00 63.12 271 LEU A C 1
ATOM 2111 O O . LEU A 1 271 ? -1.632 -33.457 -41.811 1.00 63.12 271 LEU A O 1
ATOM 2115 N N . CYS A 1 272 ? -0.056 -33.905 -43.346 1.00 70.69 272 CYS A N 1
ATOM 2116 C CA . CYS A 1 272 ? 0.713 -32.694 -43.099 1.00 70.69 272 CYS A CA 1
ATOM 2117 C C . CYS A 1 272 ? -0.005 -31.423 -43.562 1.00 70.69 272 CYS A C 1
ATOM 2119 O O . CYS A 1 272 ? 0.129 -30.408 -42.897 1.00 70.69 272 CYS A O 1
ATOM 2121 N N . VAL A 1 273 ? -0.778 -31.432 -44.653 1.00 78.88 273 VAL A N 1
ATOM 2122 C CA . VAL A 1 273 ? -1.301 -30.174 -45.231 1.00 78.88 273 VAL A CA 1
ATOM 2123 C C . VAL A 1 273 ? -2.372 -29.491 -44.360 1.00 78.88 273 VAL A C 1
ATOM 2125 O O . VAL A 1 273 ? -2.168 -28.325 -44.021 1.00 78.88 273 VAL A O 1
ATOM 2128 N N . PRO A 1 274 ? -3.469 -30.152 -43.926 1.00 80.56 274 PRO A N 1
ATOM 2129 C CA . PRO A 1 274 ? -4.440 -29.530 -43.016 1.00 80.56 274 PRO A CA 1
ATOM 2130 C C . PRO A 1 274 ? -3.810 -29.181 -41.675 1.00 80.56 274 PRO A C 1
ATOM 2132 O O . PRO A 1 274 ? -4.076 -28.118 -41.125 1.00 80.56 274 PRO A O 1
ATOM 2135 N N . PHE A 1 275 ? -2.931 -30.058 -41.179 1.00 84.44 275 PHE A N 1
ATOM 2136 C CA . PHE A 1 275 ? -2.160 -29.809 -39.969 1.00 84.44 275 PHE A CA 1
ATOM 2137 C C . PHE A 1 275 ? -1.359 -28.513 -40.069 1.00 84.44 275 PHE A C 1
ATOM 2139 O O . PHE A 1 275 ? -1.505 -27.642 -39.215 1.00 84.44 275 PHE A O 1
ATOM 2146 N N . LEU A 1 276 ? -0.563 -28.357 -41.127 1.00 88.19 276 LEU A N 1
ATOM 2147 C CA . LEU A 1 276 ? 0.268 -27.180 -41.356 1.00 88.19 276 LEU A CA 1
ATOM 2148 C C . LEU A 1 276 ? -0.576 -25.928 -41.572 1.00 88.19 276 LEU A C 1
ATOM 2150 O O . LEU A 1 276 ? -0.250 -24.902 -40.992 1.00 88.19 276 LEU A O 1
ATOM 2154 N N . LEU A 1 277 ? -1.669 -26.003 -42.339 1.00 89.88 277 LEU A N 1
ATOM 2155 C CA . LEU A 1 277 ? -2.550 -24.855 -42.566 1.00 89.88 277 LEU A CA 1
ATOM 2156 C C . LEU A 1 277 ? -3.184 -24.371 -41.259 1.00 89.88 277 LEU A C 1
ATOM 2158 O O . LEU A 1 277 ? -3.125 -23.189 -40.944 1.00 89.88 277 LEU A O 1
ATOM 2162 N N . MET A 1 278 ? -3.757 -25.283 -40.476 1.00 90.25 278 MET A N 1
ATOM 2163 C CA . MET A 1 278 ? -4.429 -24.938 -39.219 1.00 90.25 278 MET A CA 1
ATOM 2164 C C . MET A 1 278 ? -3.423 -24.471 -38.167 1.00 90.25 278 MET A C 1
ATOM 2166 O O . MET A 1 278 ? -3.695 -23.527 -37.432 1.00 90.25 278 MET A O 1
ATOM 2170 N N . THR A 1 279 ? -2.229 -25.070 -38.147 1.00 90.50 279 THR A N 1
ATOM 2171 C CA . THR A 1 279 ? -1.109 -24.592 -37.328 1.00 90.50 279 THR A CA 1
ATOM 2172 C C . THR A 1 279 ? -0.672 -23.196 -37.766 1.00 90.50 279 THR A C 1
ATOM 2174 O O . THR A 1 279 ? -0.485 -22.335 -36.917 1.00 90.50 279 THR A O 1
ATOM 2177 N N . ALA A 1 280 ? -0.564 -22.927 -39.069 1.00 94.44 280 ALA A N 1
ATOM 2178 C CA . ALA A 1 280 ? -0.207 -21.611 -39.589 1.00 94.44 280 ALA A CA 1
ATOM 2179 C C . ALA A 1 280 ? -1.268 -20.554 -39.258 1.00 94.44 280 ALA A C 1
ATOM 2181 O O . ALA A 1 280 ? -0.903 -19.445 -38.887 1.00 94.44 280 ALA A O 1
ATOM 2182 N N . MET A 1 281 ? -2.561 -20.893 -39.323 1.00 94.62 281 MET A N 1
ATOM 2183 C CA . MET A 1 281 ? -3.644 -19.998 -38.898 1.00 94.62 281 MET A CA 1
ATOM 2184 C C . MET A 1 281 ? -3.570 -19.695 -37.398 1.00 94.62 281 MET A C 1
ATOM 2186 O O . MET A 1 281 ? -3.638 -18.531 -37.018 1.00 94.62 281 MET A O 1
ATOM 2190 N N . LEU A 1 282 ? -3.347 -20.711 -36.553 1.00 92.94 282 LEU A N 1
ATOM 2191 C CA . LEU A 1 282 ? -3.136 -20.513 -35.113 1.00 92.94 282 LEU A CA 1
ATOM 2192 C C . LEU A 1 282 ? -1.911 -19.627 -34.839 1.00 92.94 282 LEU A C 1
ATOM 2194 O O . LEU A 1 282 ? -1.994 -18.684 -34.059 1.00 92.94 282 LEU A O 1
ATOM 2198 N N . LEU A 1 283 ? -0.781 -19.890 -35.499 1.00 94.56 283 LEU A N 1
ATOM 2199 C CA . LEU A 1 283 ? 0.433 -19.084 -35.349 1.00 94.56 283 LEU A CA 1
ATOM 2200 C C . LEU A 1 283 ? 0.236 -17.648 -35.843 1.00 94.56 283 LEU A C 1
ATOM 2202 O O . LEU A 1 283 ? 0.731 -16.728 -35.201 1.00 94.56 283 LEU A O 1
ATOM 2206 N N . PHE A 1 284 ? -0.486 -17.453 -36.949 1.00 95.62 284 PHE A N 1
ATOM 2207 C CA . PHE A 1 284 ? -0.821 -16.131 -37.473 1.00 95.62 284 PHE A CA 1
ATOM 2208 C C . PHE A 1 284 ? -1.677 -15.356 -36.472 1.00 95.62 284 PHE A C 1
ATOM 2210 O O . PHE A 1 284 ? -1.268 -14.288 -36.042 1.00 95.62 284 PHE A O 1
ATOM 2217 N N . GLU A 1 285 ? -2.804 -15.919 -36.026 1.00 94.75 285 GLU A N 1
ATOM 2218 C CA . GLU A 1 285 ? -3.733 -15.259 -35.098 1.00 94.75 285 GLU A CA 1
ATOM 2219 C C . GLU A 1 285 ? -3.075 -14.855 -33.764 1.00 94.75 285 GLU A C 1
ATOM 2221 O O . GLU A 1 285 ? -3.471 -13.857 -33.157 1.00 94.75 285 GLU A O 1
ATOM 2226 N N . HIS A 1 286 ? -2.068 -15.607 -33.311 1.00 92.69 286 HIS A N 1
ATOM 2227 C CA . HIS A 1 286 ? -1.328 -15.346 -32.071 1.00 92.69 286 HIS A CA 1
ATOM 2228 C C . HIS A 1 286 ? 0.017 -14.627 -32.277 1.00 92.69 286 HIS A C 1
ATOM 2230 O O . HIS A 1 286 ? 0.750 -14.406 -31.306 1.00 92.69 286 HIS A O 1
ATOM 2236 N N . LEU A 1 287 ? 0.357 -14.240 -33.510 1.00 93.94 287 LEU A N 1
ATOM 2237 C CA . LEU A 1 287 ? 1.635 -13.609 -33.823 1.00 93.94 287 LEU A CA 1
ATOM 2238 C C . LEU A 1 287 ? 1.788 -12.292 -33.050 1.00 93.94 287 LEU A C 1
ATOM 2240 O O . LEU A 1 287 ? 0.973 -11.385 -33.183 1.00 93.94 287 LEU A O 1
ATOM 2244 N N . SER A 1 288 ? 2.856 -12.182 -32.260 1.00 91.56 288 SER A N 1
ATOM 2245 C CA . SER A 1 288 ? 3.197 -10.987 -31.477 1.00 91.56 288 SER A CA 1
ATOM 2246 C C . SER A 1 288 ? 4.612 -10.548 -31.836 1.00 91.56 288 SER A C 1
ATOM 2248 O O . SER A 1 288 ? 5.573 -11.035 -31.246 1.00 91.56 288 SER A O 1
ATOM 2250 N N . VAL A 1 289 ? 4.758 -9.694 -32.854 1.00 91.44 289 VAL A N 1
ATOM 2251 C CA . VAL A 1 289 ? 6.069 -9.267 -33.372 1.00 91.44 289 VAL A CA 1
ATOM 2252 C C . VAL A 1 289 ? 6.024 -7.783 -33.764 1.00 91.44 289 VAL A C 1
ATOM 2254 O O . VAL A 1 289 ? 5.125 -7.402 -34.515 1.00 91.44 289 VAL A O 1
ATOM 2257 N N . PRO A 1 290 ? 7.010 -6.965 -33.339 1.00 89.19 290 PRO A N 1
ATOM 2258 C CA . PRO A 1 290 ? 8.100 -7.310 -32.424 1.00 89.19 290 PRO A CA 1
ATOM 2259 C C . PRO A 1 290 ? 7.603 -7.450 -30.981 1.00 89.19 290 PRO A C 1
ATOM 2261 O O . PRO A 1 290 ? 6.713 -6.722 -30.541 1.00 89.19 290 PRO A O 1
ATOM 2264 N N . LEU A 1 291 ? 8.195 -8.382 -30.233 1.00 88.50 291 LEU A N 1
ATOM 2265 C CA . LEU A 1 291 ? 8.004 -8.407 -28.787 1.00 88.50 291 LEU A CA 1
ATOM 2266 C C . LEU A 1 291 ? 8.737 -7.200 -28.188 1.00 88.50 291 LEU A C 1
ATOM 2268 O O . LEU A 1 291 ? 9.916 -7.014 -28.500 1.00 88.50 291 LEU A O 1
ATOM 2272 N N . PRO A 1 292 ? 8.078 -6.377 -27.355 1.00 84.94 292 PRO A N 1
ATOM 2273 C CA . PRO A 1 292 ? 8.756 -5.293 -26.666 1.00 84.94 292 PRO A CA 1
ATOM 2274 C C . PRO A 1 292 ? 9.825 -5.890 -25.748 1.00 84.94 292 PRO A C 1
ATOM 2276 O O . PRO A 1 292 ? 9.531 -6.739 -24.906 1.00 84.94 292 PRO A O 1
ATOM 2279 N N . LEU A 1 293 ? 11.071 -5.463 -25.939 1.00 87.75 293 LEU A N 1
ATOM 2280 C CA . LEU A 1 293 ? 12.196 -5.846 -25.095 1.00 87.75 293 LEU A CA 1
ATOM 2281 C C . LEU A 1 293 ? 12.529 -4.695 -24.148 1.00 87.75 293 LEU A C 1
ATOM 2283 O O . LEU A 1 293 ? 12.432 -3.526 -24.521 1.00 87.75 293 LEU A O 1
ATOM 2287 N N . SER A 1 294 ? 12.938 -5.036 -22.931 1.00 84.88 294 SER A N 1
ATOM 2288 C CA . SER A 1 294 ? 13.503 -4.079 -21.982 1.00 84.88 294 SER A CA 1
ATOM 2289 C C . SER A 1 294 ? 15.021 -4.111 -22.070 1.00 84.88 294 SER A C 1
ATOM 2291 O O . SER A 1 294 ? 15.618 -5.186 -22.139 1.00 84.88 294 SER A O 1
ATOM 2293 N N . ASP A 1 295 ? 15.643 -2.937 -22.046 1.00 87.38 295 ASP A N 1
ATOM 2294 C CA . ASP A 1 295 ? 17.089 -2.836 -21.901 1.00 87.38 295 ASP A CA 1
ATOM 2295 C C . ASP A 1 295 ? 17.467 -3.069 -20.436 1.00 87.38 295 ASP A C 1
ATOM 2297 O O . ASP A 1 295 ? 17.042 -2.330 -19.547 1.00 87.38 295 ASP A O 1
ATOM 2301 N N . LEU A 1 296 ? 18.223 -4.139 -20.199 1.00 90.88 296 LEU A N 1
ATOM 2302 C CA . LEU A 1 296 ? 18.728 -4.531 -18.883 1.00 90.88 296 LEU A CA 1
ATOM 2303 C C . LEU A 1 296 ? 20.246 -4.324 -18.776 1.00 90.88 296 LEU A C 1
ATOM 2305 O O . LEU A 1 296 ? 20.889 -4.883 -17.888 1.00 90.88 296 LEU A O 1
ATOM 2309 N N . ARG A 1 297 ? 20.858 -3.559 -19.688 1.00 93.62 297 ARG A N 1
ATOM 2310 C CA . ARG A 1 297 ? 22.269 -3.188 -19.551 1.00 93.62 297 ARG A CA 1
ATOM 2311 C C . ARG A 1 297 ? 22.454 -2.328 -18.304 1.00 93.62 297 ARG A C 1
ATOM 2313 O O . ARG A 1 297 ? 21.672 -1.420 -18.044 1.00 93.62 297 ARG A O 1
ATOM 2320 N N . VAL A 1 298 ? 23.492 -2.640 -17.535 1.00 95.38 298 VAL A N 1
ATOM 2321 C CA . VAL A 1 298 ? 23.857 -1.876 -16.340 1.00 95.38 298 VAL A CA 1
ATOM 2322 C C . VAL A 1 298 ? 24.679 -0.656 -16.781 1.00 95.38 298 VAL A C 1
ATOM 2324 O O . VAL A 1 298 ? 25.645 -0.847 -17.522 1.00 95.38 298 VAL A O 1
ATOM 2327 N N . PRO A 1 299 ? 24.320 0.574 -16.372 1.00 95.50 299 PRO A N 1
ATOM 2328 C CA . PRO A 1 299 ? 25.127 1.764 -16.650 1.00 95.50 299 PRO A CA 1
ATOM 2329 C C . PRO A 1 299 ? 26.542 1.662 -16.062 1.00 95.50 299 PRO A C 1
ATOM 2331 O O . PRO A 1 299 ? 26.717 1.133 -14.960 1.00 95.50 299 PRO A O 1
ATOM 2334 N N . ALA A 1 300 ? 27.545 2.200 -16.761 1.00 95.25 300 ALA A N 1
ATOM 2335 C CA . ALA A 1 300 ? 28.957 2.070 -16.382 1.00 95.25 300 ALA A CA 1
ATOM 2336 C C . ALA A 1 300 ? 29.282 2.745 -15.037 1.00 95.25 300 ALA A C 1
ATOM 2338 O O . ALA A 1 300 ? 30.203 2.349 -14.325 1.00 95.25 300 ALA A O 1
ATOM 2339 N N . LEU A 1 301 ? 28.501 3.746 -14.628 1.00 95.88 301 LEU A N 1
ATOM 2340 C CA . LEU A 1 301 ? 28.646 4.427 -13.344 1.00 95.88 301 LEU A CA 1
ATOM 2341 C C . LEU A 1 301 ? 28.507 3.468 -12.147 1.00 95.88 301 LEU A C 1
ATOM 2343 O O . LEU A 1 301 ? 29.147 3.680 -11.112 1.00 95.88 301 LEU A O 1
ATOM 2347 N N . TYR A 1 302 ? 27.745 2.378 -12.299 1.00 97.06 302 TYR A N 1
ATOM 2348 C CA . TYR A 1 302 ? 27.632 1.328 -11.284 1.00 97.06 302 TYR A CA 1
ATOM 2349 C C . TYR A 1 302 ? 28.908 0.489 -11.129 1.00 97.06 302 TYR A C 1
ATOM 2351 O O . TYR A 1 302 ? 29.091 -0.098 -10.062 1.00 97.06 302 TYR A O 1
ATOM 2359 N N . ASP A 1 303 ? 29.828 0.481 -12.104 1.00 96.19 303 ASP A N 1
ATOM 2360 C CA . ASP A 1 303 ? 31.131 -0.194 -11.974 1.00 96.19 303 ASP A CA 1
ATOM 2361 C C . ASP A 1 303 ? 31.933 0.381 -10.805 1.00 96.19 303 ASP A C 1
ATOM 2363 O O . ASP A 1 303 ? 32.579 -0.356 -10.060 1.00 96.19 303 ASP A O 1
ATOM 2367 N N . ARG A 1 304 ? 31.839 1.699 -10.581 1.00 94.62 304 ARG A N 1
ATOM 2368 C CA . ARG A 1 304 ? 32.495 2.361 -9.444 1.00 94.62 304 ARG A CA 1
ATOM 2369 C C . ARG A 1 304 ? 31.916 1.899 -8.112 1.00 94.62 304 ARG A C 1
ATOM 2371 O O . ARG A 1 304 ? 32.665 1.616 -7.183 1.00 94.62 304 ARG A O 1
ATOM 2378 N N . VAL A 1 305 ? 30.589 1.793 -8.029 1.00 96.56 305 VAL A N 1
ATOM 2379 C CA . VAL A 1 305 ? 29.901 1.324 -6.817 1.00 96.56 305 VAL A CA 1
ATOM 2380 C C . VAL A 1 305 ? 30.221 -0.148 -6.545 1.00 96.56 305 VAL A C 1
ATOM 2382 O O . VAL A 1 305 ? 30.428 -0.528 -5.393 1.00 96.56 305 VAL A O 1
ATOM 2385 N N . ALA A 1 306 ? 30.288 -0.969 -7.595 1.00 97.25 306 ALA A N 1
ATOM 2386 C CA . ALA A 1 306 ? 30.646 -2.381 -7.504 1.00 97.25 306 ALA A CA 1
ATOM 2387 C C . ALA A 1 306 ? 32.099 -2.581 -7.038 1.00 97.25 306 ALA A C 1
ATOM 2389 O O . ALA A 1 306 ? 32.360 -3.446 -6.201 1.00 97.25 306 ALA A O 1
ATOM 2390 N N . ALA A 1 307 ? 33.030 -1.764 -7.544 1.00 96.44 307 ALA A N 1
ATOM 2391 C CA . ALA A 1 307 ? 34.454 -1.837 -7.215 1.00 96.44 307 ALA A CA 1
ATOM 2392 C C . ALA A 1 307 ? 34.793 -1.349 -5.795 1.00 96.44 307 ALA A C 1
ATOM 2394 O O . ALA A 1 307 ? 35.829 -1.732 -5.249 1.00 96.44 307 ALA A O 1
ATOM 2395 N N . GLU A 1 308 ? 33.945 -0.519 -5.182 1.00 95.69 308 GLU A N 1
ATOM 2396 C CA . GLU A 1 308 ? 34.169 -0.010 -3.828 1.00 95.69 308 GLU A CA 1
ATOM 2397 C C . GLU A 1 308 ? 34.127 -1.156 -2.791 1.00 95.69 308 GLU A C 1
ATOM 2399 O O . GLU A 1 308 ? 33.114 -1.860 -2.680 1.00 95.69 308 GLU A O 1
ATOM 2404 N N . PRO A 1 309 ? 35.176 -1.345 -1.970 1.00 94.44 309 PRO A N 1
ATOM 2405 C CA . PRO A 1 309 ? 35.190 -2.386 -0.950 1.00 94.44 309 PRO A CA 1
ATOM 2406 C C . PRO A 1 309 ? 34.277 -2.052 0.239 1.00 94.44 309 PRO A C 1
ATOM 2408 O O . PRO A 1 309 ? 34.072 -0.895 0.605 1.00 94.44 309 PRO A O 1
ATOM 2411 N N . GLY A 1 310 ? 33.779 -3.099 0.899 1.00 90.38 310 GLY A N 1
ATOM 2412 C CA . GLY A 1 310 ? 32.972 -2.993 2.116 1.00 90.38 310 GLY A CA 1
ATOM 2413 C C . GLY A 1 310 ? 31.466 -3.155 1.898 1.00 90.38 310 GLY A C 1
ATOM 2414 O O . GLY A 1 310 ? 30.963 -3.169 0.769 1.00 90.38 310 GLY A O 1
ATOM 2415 N N . ASP A 1 311 ? 30.767 -3.309 3.022 1.00 90.12 311 ASP A N 1
ATOM 2416 C CA . ASP A 1 311 ? 29.316 -3.453 3.116 1.00 90.12 311 ASP A CA 1
ATOM 2417 C C . ASP A 1 311 ? 28.696 -2.094 3.457 1.00 90.12 311 ASP A C 1
ATOM 2419 O O . ASP A 1 311 ? 28.888 -1.564 4.551 1.00 90.12 311 ASP A O 1
ATOM 2423 N N . PHE A 1 312 ? 28.008 -1.504 2.485 1.00 94.31 312 PHE A N 1
ATOM 2424 C CA . PHE A 1 312 ? 27.381 -0.191 2.592 1.00 94.31 312 PHE A CA 1
ATOM 2425 C C . PHE A 1 312 ? 26.100 -0.147 1.751 1.00 94.31 312 PHE A C 1
ATOM 2427 O O . PHE A 1 312 ? 25.835 -1.039 0.933 1.00 94.31 312 PHE A O 1
ATOM 2434 N N . ALA A 1 313 ? 25.305 0.900 1.952 1.00 95.88 313 ALA A N 1
ATOM 2435 C CA . ALA A 1 313 ? 24.100 1.166 1.186 1.00 95.88 313 ALA A CA 1
ATOM 2436 C C . ALA A 1 313 ? 24.333 2.199 0.073 1.00 95.88 313 ALA A C 1
ATOM 2438 O O . ALA A 1 313 ? 25.027 3.206 0.258 1.00 95.88 313 ALA A O 1
ATOM 2439 N N . LEU A 1 314 ? 23.715 1.935 -1.078 1.00 97.19 314 LEU A N 1
ATOM 2440 C CA . LEU A 1 314 ? 23.499 2.887 -2.158 1.00 97.19 314 LEU A CA 1
ATOM 2441 C C . LEU A 1 314 ? 22.072 3.432 -2.030 1.00 97.19 314 LEU A C 1
ATOM 2443 O O . LEU A 1 314 ? 21.102 2.671 -2.066 1.00 97.19 314 LEU A O 1
ATOM 2447 N N . LEU A 1 315 ? 21.943 4.747 -1.870 1.00 96.69 315 LEU A N 1
ATOM 2448 C CA . LEU A 1 315 ? 20.652 5.421 -1.943 1.00 96.69 315 LEU A CA 1
ATOM 2449 C C . LEU A 1 315 ? 20.331 5.727 -3.405 1.00 96.69 315 LEU A C 1
ATOM 2451 O O . LEU A 1 315 ? 21.077 6.433 -4.069 1.00 96.69 315 LEU A O 1
ATOM 2455 N N . GLU A 1 316 ? 19.213 5.218 -3.896 1.00 96.00 316 GLU A N 1
ATOM 2456 C CA . GLU A 1 316 ? 18.747 5.451 -5.261 1.00 96.00 316 GLU A CA 1
ATOM 2457 C C . GLU A 1 316 ? 17.669 6.541 -5.265 1.00 96.00 316 GLU A C 1
ATOM 2459 O O . GLU A 1 316 ? 16.658 6.404 -4.570 1.00 96.00 316 GLU A O 1
ATOM 2464 N N . LEU A 1 317 ? 17.877 7.617 -6.031 1.00 96.06 317 LEU A N 1
ATOM 2465 C CA . LEU A 1 317 ? 16.903 8.686 -6.247 1.00 96.06 317 LEU A CA 1
ATOM 2466 C C . LEU A 1 317 ? 16.463 8.749 -7.725 1.00 96.06 317 LEU A C 1
ATOM 2468 O O . LEU A 1 317 ? 17.319 8.740 -8.608 1.00 96.06 317 LEU A O 1
ATOM 2472 N N . PRO A 1 318 ? 15.158 8.891 -8.015 1.00 94.38 318 PRO A N 1
ATOM 2473 C CA . PRO A 1 318 ? 14.069 9.003 -7.050 1.00 94.38 318 PRO A CA 1
ATOM 2474 C C . PRO A 1 318 ? 13.836 7.702 -6.277 1.00 94.38 318 PRO A C 1
ATOM 2476 O O . PRO A 1 318 ? 13.985 6.605 -6.813 1.00 94.38 318 PRO A O 1
ATOM 2479 N N . LEU A 1 319 ? 13.460 7.849 -5.006 1.00 89.38 319 LEU A N 1
ATOM 2480 C CA . LEU A 1 319 ? 13.082 6.718 -4.169 1.00 89.38 319 LEU A CA 1
ATOM 2481 C C . LEU A 1 319 ? 11.739 6.166 -4.628 1.00 89.38 319 LEU A C 1
ATOM 2483 O O . LEU A 1 319 ? 10.782 6.916 -4.819 1.00 89.38 319 LEU A O 1
ATOM 2487 N N . GLY A 1 320 ? 11.660 4.847 -4.730 1.00 88.88 320 GLY A N 1
ATOM 2488 C CA . GLY A 1 320 ? 10.418 4.145 -4.996 1.00 88.88 320 GLY A CA 1
ATOM 2489 C C . GLY A 1 320 ? 10.421 2.781 -4.328 1.00 88.88 320 GLY A C 1
ATOM 2490 O O . GLY A 1 320 ? 11.394 2.024 -4.405 1.00 88.88 320 GLY A O 1
ATOM 2491 N N . TRP A 1 321 ? 9.315 2.463 -3.668 1.00 88.00 321 TRP A N 1
ATOM 2492 C CA . TRP A 1 321 ? 9.082 1.157 -3.087 1.00 88.00 321 TRP A CA 1
ATOM 2493 C C . TRP A 1 321 ? 7.715 0.637 -3.483 1.00 88.00 321 TRP A C 1
ATOM 2495 O O . TRP A 1 321 ? 6.695 1.291 -3.284 1.00 88.00 321 TRP A O 1
ATOM 2505 N N . ARG A 1 322 ? 7.685 -0.555 -4.066 1.00 86.25 322 ARG A N 1
ATOM 2506 C CA . ARG A 1 322 ? 6.470 -1.151 -4.605 1.00 86.25 322 ARG A CA 1
ATOM 2507 C C . ARG A 1 322 ? 6.179 -2.473 -3.925 1.00 86.25 322 ARG A C 1
ATOM 2509 O O . ARG A 1 322 ? 7.078 -3.285 -3.695 1.00 86.25 322 ARG A O 1
ATOM 2516 N N . ASN A 1 323 ? 4.897 -2.716 -3.680 1.00 80.81 323 ASN A N 1
ATOM 2517 C CA . ASN A 1 323 ? 4.392 -4.066 -3.560 1.00 80.81 323 ASN A CA 1
ATOM 2518 C C . ASN A 1 323 ? 3.258 -4.360 -4.541 1.00 80.81 323 ASN A C 1
ATOM 2520 O O . ASN A 1 323 ? 2.955 -3.581 -5.444 1.00 80.81 323 ASN A O 1
ATOM 2524 N N . GLY A 1 324 ? 2.635 -5.531 -4.405 1.00 71.31 324 GLY A N 1
ATOM 2525 C CA . GLY A 1 324 ? 1.539 -5.895 -5.294 1.00 71.31 324 GLY A CA 1
ATOM 2526 C C . GLY A 1 324 ? 0.288 -5.015 -5.164 1.00 71.31 324 GLY A C 1
ATOM 2527 O O . GLY A 1 324 ? -0.607 -5.184 -5.988 1.00 71.31 324 GLY A O 1
ATOM 2528 N N . ALA A 1 325 ? 0.160 -4.204 -4.107 1.00 70.12 325 ALA A N 1
ATOM 2529 C CA . ALA A 1 325 ? -1.016 -3.387 -3.787 1.00 70.12 325 ALA A CA 1
ATOM 2530 C C . ALA A 1 325 ? -0.763 -1.873 -3.812 1.00 70.12 325 ALA A C 1
ATOM 2532 O O . ALA A 1 325 ? -1.698 -1.132 -4.067 1.00 70.12 325 ALA A O 1
ATOM 2533 N N . ARG A 1 326 ? 0.465 -1.427 -3.541 1.00 77.44 326 ARG A N 1
ATOM 2534 C CA . ARG A 1 326 ? 0.796 -0.020 -3.322 1.00 77.44 326 ARG A CA 1
ATOM 2535 C C . ARG A 1 326 ? 2.184 0.309 -3.859 1.00 77.44 326 ARG A C 1
ATOM 2537 O O . ARG A 1 326 ? 3.072 -0.550 -3.880 1.00 77.44 326 ARG A O 1
ATOM 2544 N N . VAL A 1 327 ? 2.373 1.566 -4.245 1.00 84.56 327 VAL A N 1
ATOM 2545 C CA . VAL A 1 327 ? 3.687 2.181 -4.446 1.00 84.56 327 VAL A CA 1
ATOM 2546 C C . VAL A 1 327 ? 3.836 3.340 -3.459 1.00 84.56 327 VAL A C 1
ATOM 2548 O O . VAL A 1 327 ? 2.905 4.110 -3.274 1.00 84.56 327 VAL A O 1
ATOM 2551 N N . ALA A 1 328 ? 4.986 3.444 -2.802 1.00 85.56 328 ALA A N 1
ATOM 2552 C CA . ALA A 1 328 ? 5.404 4.618 -2.043 1.00 85.56 328 ALA A CA 1
ATOM 2553 C C . ALA A 1 328 ? 6.597 5.264 -2.761 1.00 85.56 328 ALA A C 1
ATOM 2555 O O . ALA A 1 328 ? 7.506 4.554 -3.197 1.00 85.56 328 ALA A O 1
ATOM 2556 N N . GLY A 1 329 ? 6.608 6.591 -2.891 1.00 88.75 329 GLY A N 1
ATOM 2557 C CA . GLY A 1 329 ? 7.591 7.283 -3.729 1.00 88.75 329 GLY A CA 1
ATOM 2558 C C . GLY A 1 329 ? 7.239 7.244 -5.217 1.00 88.75 329 GLY A C 1
ATOM 2559 O O . GLY A 1 329 ? 6.068 7.165 -5.587 1.00 88.75 329 GLY A O 1
ATOM 2560 N N . LYS A 1 330 ? 8.260 7.293 -6.075 1.00 90.69 330 LYS A N 1
ATOM 2561 C CA . LYS A 1 330 ? 8.117 7.401 -7.532 1.00 90.69 330 LYS A CA 1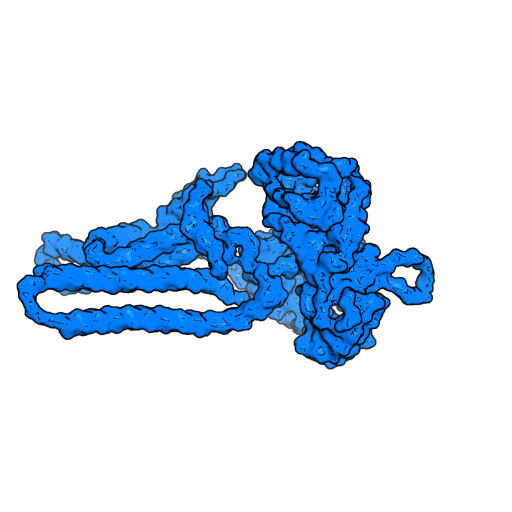
ATOM 2562 C C . LYS A 1 330 ? 7.563 6.122 -8.158 1.00 90.69 330 LYS A C 1
ATOM 2564 O O . LYS A 1 330 ? 8.246 5.102 -8.202 1.00 90.69 330 LYS A O 1
ATOM 2569 N N . GLY A 1 331 ? 6.370 6.194 -8.747 1.00 88.38 331 GLY A N 1
ATOM 2570 C CA . GLY A 1 331 ? 5.746 5.105 -9.509 1.00 88.38 331 GLY A CA 1
ATOM 2571 C C . GLY A 1 331 ? 6.317 4.884 -10.913 1.00 88.38 331 GLY A C 1
ATOM 2572 O O . GLY A 1 331 ? 5.583 5.006 -11.887 1.00 88.38 331 GLY A O 1
ATOM 2573 N N . ASP A 1 332 ? 7.601 4.538 -11.035 1.00 89.75 332 ASP A N 1
ATOM 2574 C CA . ASP A 1 332 ? 8.275 4.292 -12.325 1.00 89.75 332 ASP A CA 1
ATOM 2575 C C . ASP A 1 332 ? 8.844 2.855 -12.414 1.00 89.75 332 ASP A C 1
ATOM 2577 O O . ASP A 1 332 ? 9.101 2.191 -11.403 1.00 89.75 332 ASP A O 1
ATOM 2581 N N . ILE A 1 333 ? 9.041 2.348 -13.638 1.00 88.00 333 ILE A N 1
ATOM 2582 C CA . ILE A 1 333 ? 9.685 1.047 -13.892 1.00 88.00 333 ILE A CA 1
ATOM 2583 C C . ILE A 1 333 ? 11.126 1.002 -13.367 1.00 88.00 333 ILE A C 1
ATOM 2585 O O . ILE A 1 333 ? 11.633 -0.085 -13.073 1.00 88.00 333 ILE A O 1
ATOM 2589 N N . LEU A 1 334 ? 11.743 2.172 -13.174 1.00 91.31 334 LEU A N 1
ATOM 2590 C CA . LEU A 1 334 ? 13.055 2.357 -12.572 1.00 91.31 334 LEU A CA 1
ATOM 2591 C C . LEU A 1 334 ? 13.226 1.578 -11.258 1.00 91.31 334 LEU A C 1
ATOM 2593 O O . LEU A 1 334 ? 14.290 1.007 -11.043 1.00 91.31 334 LEU A O 1
ATOM 2597 N N . ILE A 1 335 ? 12.173 1.437 -10.439 1.00 91.94 335 ILE A N 1
ATOM 2598 C CA . ILE A 1 335 ? 12.198 0.618 -9.209 1.00 91.94 335 ILE A CA 1
ATOM 2599 C C . ILE A 1 335 ? 12.710 -0.809 -9.490 1.00 91.94 335 ILE A C 1
ATOM 2601 O O . ILE A 1 335 ? 13.475 -1.379 -8.710 1.00 91.94 335 ILE A O 1
ATOM 2605 N N . MET A 1 336 ? 12.274 -1.416 -10.600 1.00 90.44 336 MET A N 1
ATOM 2606 C CA . MET A 1 336 ? 12.685 -2.772 -10.989 1.00 90.44 336 MET A CA 1
ATOM 2607 C C . MET A 1 336 ? 14.100 -2.784 -11.560 1.00 90.44 336 MET A C 1
ATOM 2609 O O . MET A 1 336 ? 14.847 -3.730 -11.319 1.00 90.44 336 MET A O 1
ATOM 2613 N N . GLN A 1 337 ? 14.466 -1.744 -12.313 1.00 92.12 337 GLN A N 1
ATOM 2614 C CA . GLN A 1 337 ? 15.803 -1.610 -12.890 1.00 92.12 337 GLN A CA 1
ATOM 2615 C C . GLN A 1 337 ? 16.864 -1.425 -11.800 1.00 92.12 337 GLN A C 1
ATOM 2617 O O . GLN A 1 337 ? 17.892 -2.086 -11.850 1.00 92.12 337 GLN A O 1
ATOM 2622 N N . GLN A 1 338 ? 16.589 -0.632 -10.764 1.00 93.31 338 GLN A N 1
ATOM 2623 C CA . GLN A 1 338 ? 17.478 -0.462 -9.609 1.00 93.31 338 GLN A CA 1
ATOM 2624 C C . GLN A 1 338 ? 17.720 -1.788 -8.869 1.00 93.31 338 GLN A C 1
ATOM 2626 O O . GLN A 1 338 ? 18.857 -2.104 -8.526 1.00 93.31 338 GLN A O 1
ATOM 2631 N N . LEU A 1 339 ? 16.686 -2.625 -8.697 1.00 93.31 339 LEU A N 1
ATOM 2632 C CA . LEU A 1 339 ? 16.868 -3.984 -8.166 1.00 93.31 339 LEU A CA 1
ATOM 2633 C C . LEU A 1 339 ? 17.693 -4.882 -9.094 1.00 93.31 339 LEU A C 1
ATOM 2635 O O . LEU A 1 339 ? 18.456 -5.720 -8.618 1.00 93.31 339 LEU A O 1
ATOM 2639 N N . TRP A 1 340 ? 17.551 -4.727 -10.410 1.00 94.00 340 TRP A N 1
ATOM 2640 C CA . TRP A 1 340 ? 18.399 -5.436 -11.362 1.00 94.00 340 TRP A CA 1
ATOM 2641 C C . TRP A 1 340 ? 19.864 -4.993 -11.240 1.00 94.00 340 TRP A C 1
ATOM 2643 O O . TRP A 1 340 ? 20.743 -5.844 -11.110 1.00 94.00 340 TRP A O 1
ATOM 2653 N N . TYR A 1 341 ? 20.135 -3.687 -11.172 1.00 95.12 341 TYR A N 1
ATOM 2654 C CA . TYR A 1 341 ? 21.484 -3.147 -10.963 1.00 95.12 341 TYR A CA 1
ATOM 2655 C C . TYR A 1 341 ? 22.088 -3.609 -9.630 1.00 95.12 341 TYR A C 1
ATOM 2657 O O . TYR A 1 341 ? 23.285 -3.892 -9.563 1.00 95.12 341 TYR A O 1
ATOM 2665 N N . GLN A 1 342 ? 21.261 -3.811 -8.600 1.00 95.81 342 GLN A N 1
ATOM 2666 C CA . GLN A 1 342 ? 21.693 -4.389 -7.328 1.00 95.81 342 GLN A CA 1
ATOM 2667 C C . GLN A 1 342 ? 22.325 -5.775 -7.479 1.00 95.81 342 GLN A C 1
ATOM 2669 O O . GLN A 1 342 ? 23.290 -6.085 -6.777 1.00 95.81 342 GLN A O 1
ATOM 2674 N N . THR A 1 343 ? 21.839 -6.599 -8.413 1.00 95.38 343 THR A N 1
ATOM 2675 C CA . THR A 1 343 ? 22.436 -7.919 -8.678 1.00 95.38 343 THR A CA 1
ATOM 2676 C C . THR A 1 343 ? 23.862 -7.824 -9.221 1.00 95.38 343 THR A C 1
ATOM 2678 O O . THR A 1 343 ? 24.630 -8.772 -9.068 1.00 95.38 343 THR A O 1
ATOM 2681 N N . TYR A 1 344 ? 24.224 -6.678 -9.806 1.00 96.31 344 TYR A N 1
ATOM 2682 C CA . TYR A 1 344 ? 25.561 -6.395 -10.311 1.00 96.31 344 TYR A CA 1
ATOM 2683 C C . TYR A 1 344 ? 26.479 -5.810 -9.231 1.00 96.31 344 TYR A C 1
ATOM 2685 O O . TYR A 1 344 ? 27.531 -6.377 -8.949 1.00 96.31 344 TYR A O 1
ATOM 2693 N N . HIS A 1 345 ? 26.087 -4.702 -8.587 1.00 96.19 345 HIS A N 1
ATOM 2694 C CA . HIS A 1 345 ? 26.965 -4.015 -7.629 1.00 96.19 345 HIS A CA 1
ATOM 2695 C C . HIS A 1 345 ? 26.975 -4.645 -6.222 1.00 96.19 345 HIS A C 1
ATOM 2697 O O . HIS A 1 345 ? 27.858 -4.346 -5.417 1.00 96.19 345 HIS A O 1
ATOM 2703 N N . GLY A 1 346 ? 25.992 -5.490 -5.889 1.00 96.06 346 GLY A N 1
ATOM 2704 C CA . GLY A 1 346 ? 25.939 -6.266 -4.642 1.00 96.06 346 GLY A CA 1
ATOM 2705 C C . GLY A 1 346 ? 25.790 -5.446 -3.353 1.00 96.06 346 GLY A C 1
ATOM 2706 O O . GLY A 1 346 ? 25.954 -5.986 -2.261 1.00 96.06 346 GLY A O 1
ATOM 2707 N N . LYS A 1 347 ? 25.498 -4.143 -3.456 1.00 96.50 347 LYS A N 1
ATOM 2708 C CA . LYS A 1 347 ? 25.349 -3.232 -2.303 1.00 96.50 347 LYS A CA 1
ATOM 2709 C C . LYS A 1 347 ? 23.906 -3.208 -1.808 1.00 96.50 347 LYS A C 1
ATOM 2711 O O . LYS A 1 347 ? 22.977 -3.571 -2.533 1.00 96.50 347 LYS A O 1
ATOM 2716 N N . ARG A 1 348 ? 23.699 -2.785 -0.562 1.00 95.12 348 ARG A N 1
ATOM 2717 C CA . ARG A 1 348 ? 22.351 -2.655 0.012 1.00 95.12 348 ARG A CA 1
ATOM 2718 C C . ARG A 1 348 ? 21.618 -1.495 -0.664 1.00 95.12 348 ARG A C 1
ATOM 2720 O O . ARG A 1 348 ? 22.242 -0.490 -0.986 1.00 95.12 348 ARG A O 1
ATOM 2727 N N . VAL A 1 349 ? 20.310 -1.625 -0.848 1.00 93.56 349 VAL A N 1
ATOM 2728 C CA . VAL A 1 349 ? 19.442 -0.559 -1.370 1.00 93.56 349 VAL A CA 1
ATOM 2729 C C . VAL A 1 349 ? 18.215 -0.431 -0.474 1.00 93.56 349 VAL A C 1
ATOM 2731 O O . VAL A 1 349 ? 17.804 -1.408 0.155 1.00 93.56 349 VAL A O 1
ATOM 2734 N N . LEU A 1 350 ? 17.658 0.775 -0.389 1.00 88.38 350 LEU A N 1
ATOM 2735 C CA . LEU A 1 350 ? 16.466 1.055 0.420 1.00 88.38 350 LEU A CA 1
ATOM 2736 C C . LEU A 1 350 ? 15.166 0.833 -0.368 1.00 88.38 350 LEU A C 1
ATOM 2738 O O . LEU A 1 350 ? 14.183 0.352 0.190 1.00 88.38 350 LEU A O 1
ATOM 2742 N N . GLY A 1 351 ? 15.158 1.213 -1.649 1.00 87.25 351 GLY A N 1
ATOM 2743 C CA . GLY A 1 351 ? 14.011 1.076 -2.546 1.00 87.25 351 GLY A CA 1
ATOM 2744 C C . GLY A 1 351 ? 13.900 -0.313 -3.177 1.00 87.25 351 GLY A C 1
ATOM 2745 O O . GLY A 1 351 ? 14.708 -1.205 -2.924 1.00 87.25 351 GLY A O 1
ATOM 2746 N N . GLY A 1 352 ? 12.884 -0.501 -4.018 1.00 89.25 352 GLY A N 1
ATOM 2747 C CA . GLY A 1 352 ? 12.704 -1.731 -4.791 1.00 89.25 352 GLY A CA 1
ATOM 2748 C C . GLY A 1 352 ? 11.281 -2.282 -4.788 1.00 89.25 352 GLY A C 1
ATOM 2749 O O . GLY A 1 352 ? 10.315 -1.624 -4.413 1.00 89.25 352 GLY A O 1
ATOM 2750 N N . ASN A 1 353 ? 11.134 -3.521 -5.237 1.00 87.44 353 ASN A N 1
ATOM 2751 C CA . ASN A 1 353 ? 9.857 -4.207 -5.353 1.00 87.44 353 ASN A CA 1
ATOM 2752 C C . ASN A 1 353 ? 9.808 -5.473 -4.503 1.00 87.44 353 ASN A C 1
ATOM 2754 O O . ASN A 1 353 ? 10.659 -6.354 -4.616 1.00 87.44 353 ASN A O 1
ATOM 2758 N N . THR A 1 354 ? 8.760 -5.593 -3.698 1.00 82.50 354 THR A N 1
ATOM 2759 C CA . THR A 1 354 ? 8.476 -6.761 -2.856 1.00 82.50 354 THR A CA 1
ATOM 2760 C C . THR A 1 354 ? 7.048 -7.252 -3.112 1.00 82.50 354 THR A C 1
ATOM 2762 O O . THR A 1 354 ? 6.231 -6.534 -3.658 1.00 82.50 354 THR A O 1
ATOM 2765 N N . SER A 1 355 ? 6.697 -8.511 -2.834 1.00 72.62 355 SER A N 1
ATOM 2766 C CA . SER A 1 355 ? 5.367 -9.016 -3.253 1.00 72.62 355 SER A CA 1
ATOM 2767 C C . SER A 1 355 ? 4.234 -8.659 -2.277 1.00 72.62 355 SER A C 1
ATOM 2769 O O . SER A 1 355 ? 3.136 -8.270 -2.700 1.00 72.62 355 SER A O 1
ATOM 2771 N N . ARG A 1 356 ? 4.481 -8.841 -0.975 1.00 72.69 356 ARG A N 1
ATOM 2772 C CA . ARG A 1 356 ? 3.529 -8.664 0.133 1.00 72.69 356 ARG A CA 1
ATOM 2773 C C . ARG A 1 356 ? 4.293 -8.226 1.374 1.00 72.69 356 ARG A C 1
ATOM 2775 O O . ARG A 1 356 ? 5.302 -8.844 1.710 1.00 72.69 356 ARG A O 1
ATOM 2782 N N . ASN A 1 357 ? 3.802 -7.193 2.048 1.00 74.69 357 ASN A N 1
ATOM 2783 C CA . ASN A 1 357 ? 4.451 -6.631 3.223 1.00 74.69 357 ASN A CA 1
ATOM 2784 C C . ASN A 1 357 ? 3.374 -6.123 4.178 1.00 74.69 357 ASN A C 1
ATOM 2786 O O . ASN A 1 357 ? 2.385 -5.560 3.703 1.00 74.69 357 ASN A O 1
ATOM 2790 N N . PRO A 1 358 ? 3.595 -6.248 5.491 1.00 75.25 358 PRO A N 1
ATOM 2791 C CA . PRO A 1 358 ? 2.824 -5.511 6.474 1.00 75.25 358 PRO A CA 1
ATOM 2792 C C . PRO A 1 358 ? 2.902 -4.004 6.223 1.00 75.25 358 PRO A C 1
ATOM 2794 O O . PRO A 1 358 ? 3.947 -3.479 5.824 1.00 75.25 358 PRO A O 1
ATOM 2797 N N . GLU A 1 359 ? 1.806 -3.314 6.511 1.00 78.50 359 GLU A N 1
ATOM 2798 C CA . GLU A 1 359 ? 1.649 -1.878 6.287 1.00 78.50 359 GLU A CA 1
ATOM 2799 C C . GLU A 1 359 ? 2.733 -1.036 6.978 1.00 78.50 359 GLU A C 1
ATOM 2801 O O . GLU A 1 359 ? 3.262 -0.100 6.382 1.00 78.50 359 GLU A O 1
ATOM 2806 N N . PHE A 1 360 ? 3.151 -1.409 8.194 1.00 76.81 360 PHE A N 1
ATOM 2807 C CA . PHE A 1 360 ? 4.161 -0.659 8.952 1.00 76.81 360 PHE A CA 1
ATOM 2808 C C . PHE A 1 360 ? 5.506 -0.533 8.219 1.00 76.81 360 PHE A C 1
ATOM 2810 O O . PHE A 1 360 ? 6.219 0.452 8.394 1.00 76.81 360 PHE A O 1
ATOM 2817 N N . LYS A 1 361 ? 5.853 -1.499 7.354 1.00 80.44 361 LYS A N 1
ATOM 2818 C CA . LYS A 1 361 ? 7.082 -1.410 6.555 1.00 80.44 361 LYS A CA 1
ATOM 2819 C C . LYS A 1 361 ? 6.982 -0.303 5.506 1.00 80.44 361 LYS A C 1
ATOM 2821 O O . LYS A 1 361 ? 7.994 0.297 5.174 1.00 80.44 361 LYS A O 1
ATOM 2826 N N . PHE A 1 362 ? 5.777 -0.029 4.991 1.00 80.06 362 PHE A N 1
ATOM 2827 C CA . PHE A 1 362 ? 5.527 1.081 4.058 1.00 80.06 362 PHE A CA 1
ATOM 2828 C C . PHE A 1 362 ? 5.514 2.411 4.794 1.00 80.06 362 PHE A C 1
ATOM 2830 O O . PHE A 1 362 ? 6.058 3.393 4.300 1.00 80.06 362 PHE A O 1
ATOM 2837 N N . GLN A 1 363 ? 4.945 2.411 5.997 1.00 79.50 363 GLN A N 1
ATOM 2838 C CA . GLN A 1 363 ? 4.893 3.583 6.858 1.00 79.50 363 GLN A CA 1
ATOM 2839 C C . GLN A 1 363 ? 6.292 4.082 7.242 1.00 79.50 363 GLN A C 1
ATOM 2841 O O . GLN A 1 363 ? 6.473 5.286 7.331 1.00 79.50 363 GLN A O 1
ATOM 2846 N N . TYR A 1 364 ? 7.310 3.217 7.362 1.00 83.25 364 TYR A N 1
ATOM 2847 C CA . TYR A 1 364 ? 8.699 3.674 7.547 1.00 83.25 364 TYR A CA 1
ATOM 2848 C C . TYR A 1 364 ? 9.112 4.739 6.513 1.00 83.25 364 TYR A C 1
ATOM 2850 O O . TYR A 1 364 ? 9.647 5.782 6.879 1.00 83.25 364 TYR A O 1
ATOM 2858 N N . PHE A 1 365 ? 8.799 4.519 5.231 1.00 83.81 365 PHE A N 1
ATOM 2859 C CA . PHE A 1 365 ? 9.168 5.440 4.153 1.00 83.81 365 PHE A CA 1
ATOM 2860 C C . PHE A 1 365 ? 8.360 6.740 4.164 1.00 83.81 365 PHE A C 1
ATOM 2862 O O . PHE A 1 365 ? 8.894 7.782 3.798 1.00 83.81 365 PHE A O 1
ATOM 2869 N N . SER A 1 366 ? 7.086 6.688 4.559 1.00 84.81 366 SER A N 1
ATOM 2870 C CA . SER A 1 366 ? 6.206 7.860 4.553 1.00 84.81 366 SER A CA 1
ATOM 2871 C C . SER A 1 366 ? 6.123 8.598 5.893 1.00 84.81 366 SER A C 1
ATOM 2873 O O . SER A 1 366 ? 5.562 9.690 5.954 1.00 84.81 366 SER A O 1
ATOM 2875 N N . GLU A 1 367 ? 6.680 8.037 6.967 1.00 86.62 367 GLU A N 1
ATOM 2876 C CA . GLU A 1 367 ? 6.668 8.632 8.307 1.00 86.62 367 GLU A CA 1
ATOM 2877 C C . GLU A 1 367 ? 8.039 9.116 8.782 1.00 86.62 367 GLU A C 1
ATOM 2879 O O . GLU A 1 367 ? 8.065 9.991 9.652 1.00 86.62 367 GLU A O 1
ATOM 2884 N N . ASP A 1 368 ? 9.149 8.602 8.232 1.00 87.88 368 ASP A N 1
ATOM 2885 C CA . ASP A 1 368 ? 10.470 9.200 8.445 1.00 87.88 368 ASP A CA 1
ATOM 2886 C C . ASP A 1 368 ? 10.519 10.601 7.800 1.00 87.88 368 ASP A C 1
ATOM 2888 O O . ASP A 1 368 ? 10.243 10.727 6.604 1.00 87.88 368 ASP A O 1
ATOM 2892 N N . PRO A 1 369 ? 10.871 11.670 8.541 1.00 87.12 369 PRO A N 1
ATOM 2893 C CA . PRO A 1 369 ? 10.811 13.034 8.012 1.00 87.12 369 PRO A CA 1
ATOM 2894 C C . PRO A 1 369 ? 11.720 13.289 6.805 1.00 87.12 369 PRO A C 1
ATOM 2896 O O . PRO A 1 369 ? 11.369 14.082 5.930 1.00 87.12 369 PRO A O 1
ATOM 2899 N N . THR A 1 370 ? 12.884 12.633 6.750 1.00 90.38 370 THR A N 1
ATOM 2900 C CA . THR A 1 370 ? 13.858 12.816 5.665 1.00 90.38 370 THR A CA 1
ATOM 2901 C C . THR A 1 370 ? 13.332 12.168 4.389 1.00 90.38 370 THR A C 1
ATOM 2903 O O . THR A 1 370 ? 13.277 12.806 3.335 1.00 90.38 370 THR A O 1
ATOM 2906 N N . LEU A 1 371 ? 12.894 10.912 4.496 1.00 91.19 371 LEU A N 1
ATOM 2907 C CA . LEU A 1 371 ? 12.345 10.142 3.384 1.00 91.19 371 LEU A CA 1
ATOM 2908 C C . LEU A 1 371 ? 11.038 10.738 2.865 1.00 91.19 371 LEU A C 1
ATOM 2910 O O . LEU A 1 371 ? 10.914 10.964 1.660 1.00 91.19 371 LEU A O 1
ATOM 2914 N N . ALA A 1 372 ? 10.103 11.052 3.764 1.00 91.88 372 ALA A N 1
ATOM 2915 C CA . ALA A 1 372 ? 8.805 11.615 3.414 1.00 91.88 372 ALA A CA 1
ATOM 2916 C C . ALA A 1 372 ? 8.951 12.929 2.637 1.00 91.88 372 ALA A C 1
ATOM 2918 O O . ALA A 1 372 ? 8.268 13.131 1.637 1.00 91.88 372 ALA A O 1
ATOM 2919 N N . ARG A 1 373 ? 9.904 13.792 3.022 1.00 93.06 373 ARG A N 1
ATOM 2920 C CA . ARG A 1 373 ? 10.200 15.034 2.291 1.00 93.06 373 ARG A CA 1
ATOM 2921 C C . ARG A 1 373 ? 10.728 14.769 0.881 1.00 93.06 373 ARG A C 1
ATOM 2923 O O . ARG A 1 373 ? 10.247 15.386 -0.067 1.00 93.06 373 ARG A O 1
ATOM 2930 N N . LEU A 1 374 ? 11.708 13.875 0.721 1.00 94.31 374 LEU A N 1
ATOM 2931 C CA . LEU A 1 374 ? 12.272 13.549 -0.599 1.00 94.31 374 LEU A CA 1
ATOM 2932 C C . LEU A 1 374 ? 11.225 12.903 -1.522 1.00 94.31 374 LEU A C 1
ATOM 2934 O O . LEU A 1 374 ? 11.163 13.222 -2.713 1.00 94.31 374 LEU A O 1
ATOM 2938 N N . ILE A 1 375 ? 10.376 12.034 -0.969 1.00 93.25 375 ILE A N 1
ATOM 2939 C CA . ILE A 1 375 ? 9.241 11.425 -1.672 1.00 93.25 375 ILE A CA 1
ATOM 2940 C C . ILE A 1 375 ? 8.221 12.493 -2.070 1.00 93.25 375 ILE A C 1
ATOM 2942 O O . ILE A 1 375 ? 7.854 12.567 -3.239 1.00 93.25 375 ILE A O 1
ATOM 2946 N N . ALA A 1 376 ? 7.816 13.364 -1.146 1.00 94.44 376 ALA A N 1
ATOM 2947 C CA . ALA A 1 376 ? 6.842 14.415 -1.417 1.00 94.44 376 ALA A CA 1
ATOM 2948 C C . ALA A 1 376 ? 7.336 15.399 -2.487 1.00 94.44 376 ALA A C 1
ATOM 2950 O O . ALA A 1 376 ? 6.578 15.727 -3.393 1.00 94.44 376 ALA A O 1
ATOM 2951 N N . LEU A 1 377 ? 8.609 15.816 -2.449 1.00 94.25 377 LEU A N 1
ATOM 2952 C CA . LEU A 1 377 ? 9.214 16.650 -3.500 1.00 94.25 377 LEU A CA 1
ATOM 2953 C C . LEU A 1 377 ? 9.192 15.966 -4.869 1.00 94.25 377 LEU A C 1
ATOM 2955 O O . LEU A 1 377 ? 8.953 16.619 -5.884 1.00 94.25 377 LEU A O 1
ATOM 2959 N N . THR A 1 378 ? 9.414 14.651 -4.892 1.00 93.06 378 THR A N 1
ATOM 2960 C CA . THR A 1 378 ? 9.355 13.852 -6.118 1.00 93.06 378 THR A CA 1
ATOM 2961 C C . THR A 1 378 ? 7.926 13.777 -6.658 1.00 93.06 378 THR A C 1
ATOM 2963 O O . THR A 1 378 ? 7.688 14.145 -7.806 1.00 93.06 378 THR A O 1
ATOM 2966 N N . ASN A 1 379 ? 6.962 13.374 -5.828 1.00 90.81 379 ASN A N 1
ATOM 2967 C CA . ASN A 1 379 ? 5.577 13.143 -6.250 1.00 90.81 379 ASN A CA 1
ATOM 2968 C C . ASN A 1 379 ? 4.833 14.458 -6.546 1.00 90.81 379 ASN A C 1
ATOM 2970 O O . ASN A 1 379 ? 3.992 14.511 -7.443 1.00 90.81 379 ASN A O 1
ATOM 2974 N N . ALA A 1 380 ? 5.183 15.559 -5.874 1.00 91.88 380 ALA A N 1
ATOM 2975 C CA . ALA A 1 380 ? 4.591 16.875 -6.121 1.00 91.88 380 ALA A CA 1
ATOM 2976 C C . ALA A 1 380 ? 4.834 17.402 -7.549 1.00 91.88 380 ALA A C 1
ATOM 2978 O O . ALA A 1 380 ? 4.095 18.281 -8.007 1.00 91.88 380 ALA A O 1
ATOM 2979 N N . ALA A 1 381 ? 5.853 16.887 -8.246 1.00 87.94 381 ALA A N 1
ATOM 2980 C CA . ALA A 1 381 ? 6.142 17.217 -9.639 1.00 87.94 381 ALA A CA 1
ATOM 2981 C C . ALA A 1 381 ? 5.362 16.354 -10.648 1.00 87.94 381 ALA A C 1
ATOM 2983 O O . ALA A 1 381 ? 5.238 16.751 -11.805 1.00 87.94 381 ALA A O 1
ATOM 2984 N N . ASP A 1 382 ? 4.821 15.208 -10.225 1.00 86.56 382 ASP A N 1
ATOM 2985 C CA . ASP A 1 382 ? 4.234 14.215 -11.132 1.00 86.56 382 ASP A CA 1
ATOM 2986 C C . ASP A 1 382 ? 2.790 14.535 -11.526 1.00 86.56 382 ASP A C 1
ATOM 2988 O O . ASP A 1 382 ? 2.355 14.154 -12.614 1.00 86.56 382 ASP A O 1
ATOM 2992 N N . LEU A 1 383 ? 2.047 15.247 -10.669 1.00 87.00 383 LEU A N 1
ATOM 2993 C CA . LEU A 1 383 ? 0.633 15.552 -10.896 1.00 87.00 383 LEU A CA 1
ATOM 2994 C C . LEU A 1 383 ? 0.323 17.056 -10.777 1.00 87.00 383 LEU A C 1
ATOM 2996 O O . LEU A 1 383 ? 0.707 17.709 -9.794 1.00 87.00 383 LEU A O 1
ATOM 3000 N N . PRO A 1 384 ? -0.437 17.638 -11.728 1.00 89.94 384 PRO A N 1
ATOM 3001 C CA . PRO A 1 384 ? -0.826 19.045 -11.666 1.00 89.94 384 PRO A CA 1
ATOM 3002 C C . PRO A 1 384 ? -1.714 19.364 -10.453 1.00 89.94 384 PRO A C 1
ATOM 3004 O O . PRO A 1 384 ? -1.649 20.482 -9.947 1.00 89.94 384 PRO A O 1
ATOM 3007 N N . GLN A 1 385 ? -2.466 18.396 -9.925 1.00 92.75 385 GLN A N 1
ATOM 3008 C CA . GLN A 1 385 ? -3.368 18.563 -8.779 1.00 92.75 385 GLN A CA 1
ATOM 3009 C C . GLN A 1 385 ? -2.639 18.866 -7.453 1.00 92.75 385 GLN A C 1
ATOM 3011 O O . GLN A 1 385 ? -3.241 19.428 -6.545 1.00 92.75 385 GLN A O 1
ATOM 3016 N N . HIS A 1 386 ? -1.335 18.580 -7.334 1.00 94.56 386 HIS A N 1
ATOM 3017 C CA . HIS A 1 386 ? -0.542 18.792 -6.110 1.00 94.56 386 HIS A CA 1
ATOM 3018 C C . HIS A 1 386 ? -0.166 20.262 -5.818 1.00 94.56 386 HIS A C 1
ATOM 3020 O O . HIS A 1 386 ? 0.923 20.553 -5.324 1.00 94.56 386 HIS A O 1
ATOM 3026 N N . THR A 1 387 ? -1.047 21.223 -6.097 1.00 94.62 387 THR A N 1
ATOM 3027 C CA . THR A 1 387 ? -0.768 22.653 -5.868 1.00 94.62 387 THR A CA 1
ATOM 3028 C C . THR A 1 387 ? -0.572 22.970 -4.386 1.00 94.62 387 THR A C 1
ATOM 3030 O O . THR A 1 387 ? 0.433 23.590 -4.039 1.00 94.62 387 THR A O 1
ATOM 3033 N N . ALA A 1 388 ? -1.457 22.484 -3.511 1.00 95.56 388 ALA A N 1
ATOM 3034 C CA . ALA A 1 388 ? -1.318 22.655 -2.065 1.00 95.56 388 ALA A CA 1
ATOM 3035 C C . ALA A 1 388 ? -0.041 21.993 -1.524 1.00 95.56 388 ALA A C 1
ATOM 3037 O O . ALA A 1 388 ? 0.689 22.596 -0.741 1.00 95.56 388 ALA A O 1
ATOM 3038 N N . LEU A 1 389 ? 0.289 20.784 -1.999 1.00 96.06 389 LEU A N 1
ATOM 3039 C CA . LEU A 1 389 ? 1.506 20.077 -1.590 1.00 96.06 389 LEU A CA 1
ATOM 3040 C C . LEU A 1 389 ? 2.774 20.848 -1.987 1.00 96.06 389 LEU A C 1
ATOM 3042 O O . LEU A 1 389 ? 3.676 21.008 -1.167 1.00 96.06 389 LEU A O 1
ATOM 3046 N N . ARG A 1 390 ? 2.835 21.382 -3.216 1.00 95.88 390 ARG A N 1
ATOM 3047 C CA . ARG A 1 390 ? 3.950 22.239 -3.658 1.00 95.88 390 ARG A CA 1
ATOM 3048 C C . ARG A 1 390 ? 4.085 23.489 -2.786 1.00 95.88 390 ARG A C 1
ATOM 3050 O O . ARG A 1 390 ? 5.204 23.849 -2.430 1.00 95.88 390 ARG A O 1
ATOM 3057 N N . ALA A 1 391 ? 2.972 24.125 -2.418 1.00 95.62 391 ALA A N 1
ATOM 3058 C CA . ALA A 1 391 ? 2.981 25.285 -1.527 1.00 95.62 391 ALA A CA 1
ATOM 3059 C C . ALA A 1 391 ? 3.473 24.925 -0.113 1.00 95.62 391 ALA A C 1
ATOM 3061 O O . ALA A 1 391 ? 4.316 25.633 0.438 1.00 95.62 391 ALA A O 1
ATOM 3062 N N . ALA A 1 392 ? 3.015 23.798 0.442 1.00 94.94 392 ALA A N 1
ATOM 3063 C CA . ALA A 1 392 ? 3.455 23.301 1.744 1.00 94.94 392 ALA A CA 1
ATOM 3064 C C . ALA A 1 392 ? 4.961 22.990 1.763 1.00 94.94 392 ALA A C 1
ATOM 3066 O O . ALA A 1 392 ? 5.666 23.421 2.671 1.00 94.94 392 ALA A O 1
ATOM 3067 N N . LEU A 1 393 ? 5.476 22.321 0.726 1.00 95.00 393 LEU A N 1
ATOM 3068 C CA . LEU A 1 393 ? 6.906 22.021 0.584 1.00 95.00 393 LEU A CA 1
ATOM 3069 C C . LEU A 1 393 ? 7.765 23.281 0.420 1.00 95.00 393 LEU A C 1
ATOM 3071 O O . LEU A 1 393 ? 8.883 23.323 0.924 1.00 95.00 393 LEU A O 1
ATOM 3075 N N . ALA A 1 394 ? 7.256 24.309 -0.264 1.00 93.69 394 ALA A N 1
ATOM 3076 C CA . ALA A 1 394 ? 7.952 25.588 -0.403 1.00 93.69 394 ALA A CA 1
ATOM 3077 C C . ALA A 1 394 ? 8.026 26.367 0.924 1.00 93.69 394 ALA A C 1
ATOM 3079 O O . ALA A 1 394 ? 9.003 27.075 1.162 1.00 93.69 394 ALA A O 1
ATOM 3080 N N . ALA A 1 395 ? 7.011 26.233 1.784 1.00 93.25 395 ALA A N 1
ATOM 3081 C CA . ALA A 1 395 ? 6.994 26.826 3.121 1.00 93.25 395 ALA A CA 1
ATOM 3082 C C . ALA A 1 395 ? 7.844 26.039 4.139 1.00 93.25 395 ALA A C 1
ATOM 3084 O O . ALA A 1 395 ? 8.337 26.611 5.112 1.00 93.25 395 ALA A O 1
ATOM 3085 N N . ASP A 1 396 ? 8.030 24.738 3.917 1.00 89.94 396 ASP A N 1
ATOM 3086 C CA . ASP A 1 396 ? 8.772 23.842 4.799 1.00 89.94 396 ASP A CA 1
ATOM 3087 C C . ASP A 1 396 ? 10.295 23.948 4.570 1.00 89.94 396 ASP A C 1
ATOM 3089 O O . ASP A 1 396 ? 10.904 23.186 3.818 1.00 89.94 396 ASP A O 1
ATOM 3093 N N . THR A 1 397 ? 10.950 24.919 5.207 1.00 91.75 397 THR A N 1
ATOM 3094 C CA . THR A 1 397 ? 12.399 25.147 5.047 1.00 91.75 397 THR A CA 1
ATOM 3095 C C . THR A 1 397 ? 13.258 24.101 5.766 1.00 91.75 397 THR A C 1
ATOM 3097 O O . THR A 1 397 ? 12.953 23.719 6.891 1.00 91.75 397 THR A O 1
ATOM 3100 N N . ILE A 1 398 ? 14.388 23.702 5.167 1.00 94.81 398 ILE A N 1
ATOM 3101 C CA . ILE A 1 398 ? 15.328 22.734 5.767 1.00 94.81 398 ILE A CA 1
ATOM 3102 C C . ILE A 1 398 ? 16.109 23.373 6.926 1.00 94.81 398 ILE A C 1
ATOM 3104 O O . ILE A 1 398 ? 16.945 24.266 6.734 1.00 94.81 398 ILE A O 1
ATOM 3108 N N . THR A 1 399 ? 15.893 22.863 8.135 1.00 94.44 399 THR A N 1
ATOM 3109 C CA . THR A 1 399 ? 16.508 23.356 9.373 1.00 94.44 399 THR A CA 1
ATOM 3110 C C . THR A 1 399 ? 17.836 22.655 9.696 1.00 94.44 399 THR A C 1
ATOM 3112 O O . THR A 1 399 ? 18.297 21.749 8.997 1.00 94.44 399 THR A O 1
ATOM 3115 N N . ALA A 1 400 ? 18.507 23.082 10.771 1.00 93.19 400 ALA A N 1
ATOM 3116 C CA . ALA A 1 400 ? 19.674 22.372 11.300 1.00 93.19 400 ALA A CA 1
ATOM 3117 C C . ALA A 1 400 ? 19.302 21.008 11.913 1.00 93.19 400 ALA A C 1
ATOM 3119 O O . ALA A 1 400 ? 20.101 20.073 11.840 1.00 93.19 400 ALA A O 1
ATOM 3120 N N . ALA A 1 401 ? 18.095 20.886 12.477 1.00 88.81 401 ALA A N 1
ATOM 3121 C CA . ALA A 1 401 ? 17.593 19.632 13.033 1.00 88.81 401 ALA A CA 1
ATOM 3122 C C . ALA A 1 401 ? 17.332 18.598 11.928 1.00 88.81 401 ALA A C 1
ATOM 3124 O O . ALA A 1 401 ? 17.697 17.437 12.089 1.00 88.81 401 ALA A O 1
ATOM 3125 N N . ASP A 1 402 ? 16.799 19.027 10.779 1.00 91.94 402 ASP A N 1
ATOM 3126 C CA . ASP A 1 402 ? 16.581 18.142 9.625 1.00 91.94 402 ASP A CA 1
ATOM 3127 C C . ASP A 1 402 ? 17.901 17.597 9.077 1.00 91.94 402 ASP A C 1
ATOM 3129 O O . ASP A 1 402 ? 18.024 16.406 8.810 1.00 91.94 402 ASP A O 1
ATOM 3133 N N . ARG A 1 403 ? 18.931 18.449 8.988 1.00 94.12 403 ARG A N 1
ATOM 3134 C CA . ARG A 1 403 ? 20.287 18.030 8.595 1.00 94.12 403 ARG A CA 1
ATOM 3135 C C . ARG A 1 403 ? 20.908 17.052 9.585 1.00 94.12 403 ARG A C 1
ATOM 3137 O O . ARG A 1 403 ? 21.568 16.104 9.173 1.00 94.12 403 ARG A O 1
ATOM 3144 N N . ALA A 1 404 ? 20.735 17.279 10.888 1.00 91.12 404 ALA A N 1
ATOM 3145 C CA . ALA A 1 404 ? 21.219 16.348 11.905 1.00 91.12 404 ALA A CA 1
ATOM 3146 C C . ALA A 1 404 ? 20.545 14.977 11.755 1.00 91.12 404 ALA A C 1
ATOM 3148 O O . ALA A 1 404 ? 21.241 13.978 11.606 1.00 91.12 404 ALA A O 1
ATOM 3149 N N . ARG A 1 405 ? 19.213 14.961 11.643 1.00 89.62 405 ARG A N 1
ATOM 3150 C CA . ARG A 1 405 ? 18.416 13.746 11.440 1.00 89.62 405 ARG A CA 1
ATOM 3151 C C . ARG A 1 405 ? 18.797 12.999 10.163 1.00 89.62 405 ARG A C 1
ATOM 3153 O O . ARG A 1 405 ? 18.973 11.787 10.201 1.00 89.62 405 ARG A O 1
ATOM 3160 N N . ALA A 1 406 ? 18.972 13.710 9.048 1.00 92.88 406 ALA A N 1
ATOM 3161 C CA . ALA A 1 406 ? 19.392 13.109 7.786 1.00 92.88 406 ALA A CA 1
ATOM 3162 C C . ALA A 1 406 ? 20.783 12.462 7.898 1.00 92.88 406 ALA A C 1
ATOM 3164 O O . ALA A 1 406 ? 20.990 11.364 7.384 1.00 92.88 406 ALA A O 1
ATOM 3165 N N . ARG A 1 407 ? 21.731 13.100 8.602 1.00 93.69 407 ARG A N 1
ATOM 3166 C CA . ARG A 1 407 ? 23.062 12.523 8.865 1.00 93.69 407 ARG A CA 1
ATOM 3167 C C . ARG A 1 407 ? 22.989 11.265 9.726 1.00 93.69 407 ARG A C 1
ATOM 3169 O O . ARG A 1 407 ? 23.629 10.277 9.372 1.00 93.69 407 ARG A O 1
ATOM 3176 N N . ASP A 1 408 ? 22.204 11.287 10.800 1.00 90.38 408 ASP A N 1
ATOM 3177 C CA . ASP A 1 408 ? 22.026 10.129 11.685 1.00 90.38 408 ASP A CA 1
ATOM 3178 C C . ASP A 1 408 ? 21.367 8.965 10.934 1.00 90.38 408 ASP A C 1
ATOM 3180 O O . ASP A 1 408 ? 21.804 7.820 11.049 1.00 90.38 408 ASP A O 1
ATOM 3184 N N . TRP A 1 409 ? 20.373 9.269 10.096 1.00 91.44 409 TRP A N 1
ATOM 3185 C CA . TRP A 1 409 ? 19.719 8.318 9.199 1.00 91.44 409 TRP A CA 1
ATOM 3186 C C . TRP A 1 409 ? 20.700 7.698 8.193 1.00 91.44 409 TRP A C 1
ATOM 3188 O O . TRP A 1 409 ? 20.787 6.472 8.086 1.00 91.44 409 TRP A O 1
ATOM 3198 N N . ALA A 1 410 ? 21.487 8.524 7.496 1.00 93.94 410 ALA A N 1
ATOM 3199 C CA . ALA A 1 410 ? 22.492 8.050 6.549 1.00 93.94 410 ALA A CA 1
ATOM 3200 C C . ALA A 1 410 ? 23.560 7.183 7.231 1.00 93.94 410 ALA A C 1
ATOM 3202 O O . ALA A 1 410 ? 23.957 6.159 6.676 1.00 93.94 410 ALA A O 1
ATOM 3203 N N . ALA A 1 411 ? 23.979 7.542 8.447 1.00 93.00 411 ALA A N 1
ATOM 3204 C CA . ALA A 1 411 ? 24.918 6.751 9.234 1.00 93.00 411 ALA A CA 1
ATOM 3205 C C . ALA A 1 411 ? 24.318 5.407 9.675 1.00 93.00 411 ALA A C 1
ATOM 3207 O O . ALA A 1 411 ? 24.952 4.368 9.498 1.00 93.00 411 ALA A O 1
ATOM 3208 N N . ALA A 1 412 ? 23.091 5.410 10.208 1.00 89.81 412 ALA A N 1
ATOM 3209 C CA . ALA A 1 412 ? 22.404 4.206 10.682 1.00 89.81 412 ALA A CA 1
ATOM 3210 C C . ALA A 1 412 ? 22.170 3.187 9.555 1.00 89.81 412 ALA A C 1
ATOM 3212 O O . ALA A 1 412 ? 22.283 1.982 9.770 1.00 89.81 412 ALA A O 1
ATOM 3213 N N . LEU A 1 413 ? 21.889 3.667 8.340 1.00 91.50 413 LEU A N 1
ATOM 3214 C CA . LEU A 1 413 ? 21.714 2.825 7.155 1.00 91.50 413 LEU A CA 1
ATOM 3215 C C . LEU A 1 413 ? 23.010 2.578 6.373 1.00 91.50 413 LEU A C 1
ATOM 3217 O O . LEU A 1 413 ? 22.993 1.834 5.392 1.00 91.50 413 LEU A O 1
ATOM 3221 N N . GLY A 1 414 ? 24.137 3.152 6.807 1.00 94.06 414 GLY A N 1
ATOM 3222 C CA . GLY A 1 414 ? 25.436 2.981 6.159 1.00 94.06 414 GLY A CA 1
ATOM 3223 C C . GLY A 1 414 ? 25.451 3.489 4.717 1.00 94.06 414 GLY A C 1
ATOM 3224 O O . GLY A 1 414 ? 26.065 2.861 3.853 1.00 94.06 414 GLY A O 1
ATOM 3225 N N . ILE A 1 415 ? 24.740 4.584 4.433 1.00 96.00 415 ILE A N 1
ATOM 3226 C CA . ILE A 1 415 ? 24.660 5.182 3.097 1.00 96.00 415 ILE A CA 1
ATOM 3227 C C . ILE A 1 415 ? 26.001 5.837 2.772 1.00 96.00 415 ILE A C 1
ATOM 3229 O O . ILE A 1 415 ? 26.386 6.828 3.390 1.00 96.00 415 ILE A O 1
ATOM 3233 N N . ARG A 1 416 ? 26.705 5.291 1.777 1.00 96.31 416 ARG A N 1
ATOM 3234 C CA . ARG A 1 416 ? 27.995 5.831 1.310 1.00 96.31 416 ARG A CA 1
ATOM 3235 C C . ARG A 1 416 ? 27.871 6.589 -0.004 1.00 96.31 416 ARG A C 1
ATOM 3237 O O . ARG A 1 416 ? 28.584 7.567 -0.212 1.00 96.31 416 ARG A O 1
ATOM 3244 N N . TYR A 1 417 ? 26.971 6.149 -0.875 1.00 97.56 417 TYR A N 1
ATOM 3245 C CA . TYR A 1 417 ? 26.742 6.769 -2.172 1.00 97.56 417 TYR A CA 1
ATOM 3246 C C . TYR A 1 417 ? 25.255 7.039 -2.388 1.00 97.56 417 TYR A C 1
ATOM 3248 O O . TYR A 1 417 ? 24.400 6.311 -1.876 1.00 97.56 417 TYR A O 1
ATOM 3256 N N . VAL A 1 418 ? 24.966 8.066 -3.182 1.00 98.19 418 VAL A N 1
ATOM 3257 C CA . VAL A 1 418 ? 23.633 8.381 -3.689 1.00 98.19 418 VAL A CA 1
ATOM 3258 C C . VAL A 1 418 ? 23.694 8.397 -5.214 1.00 98.19 418 VAL A C 1
ATOM 3260 O O . VAL A 1 418 ? 24.444 9.182 -5.792 1.00 98.19 418 VAL A O 1
ATOM 3263 N N . MET A 1 419 ? 22.932 7.519 -5.859 1.00 97.94 419 MET A N 1
ATOM 3264 C CA . MET A 1 419 ? 22.738 7.510 -7.305 1.00 97.94 419 MET A CA 1
ATOM 3265 C C . MET A 1 419 ? 21.493 8.327 -7.643 1.00 97.94 419 MET A C 1
ATOM 3267 O O . MET A 1 419 ? 20.414 8.057 -7.119 1.00 97.94 419 MET A O 1
ATOM 3271 N N . VAL A 1 420 ? 21.636 9.323 -8.511 1.00 98.12 420 VAL A N 1
ATOM 3272 C CA . VAL A 1 420 ? 20.553 10.211 -8.942 1.00 98.12 420 VAL A CA 1
ATOM 3273 C C . VAL A 1 420 ? 20.260 9.986 -10.423 1.00 98.12 420 VAL A C 1
ATOM 3275 O O . VAL A 1 420 ? 21.131 10.195 -11.263 1.00 98.12 420 VAL A O 1
ATOM 3278 N N . HIS A 1 421 ? 19.018 9.617 -10.742 1.00 96.88 421 HIS A N 1
ATOM 3279 C CA . HIS A 1 421 ? 18.490 9.498 -12.106 1.00 96.88 421 HIS A CA 1
ATOM 3280 C C . HIS A 1 421 ? 17.761 10.795 -12.484 1.00 96.88 421 HIS A C 1
ATOM 3282 O O . HIS A 1 421 ? 16.563 10.950 -12.233 1.00 96.88 421 HIS A O 1
ATOM 3288 N N . ARG A 1 422 ? 18.487 11.773 -13.041 1.00 96.69 422 ARG A N 1
ATOM 3289 C CA . ARG A 1 422 ? 17.988 13.143 -13.290 1.00 96.69 422 ARG A CA 1
ATOM 3290 C C . ARG A 1 422 ? 16.878 13.237 -14.333 1.00 96.69 422 ARG A C 1
ATOM 3292 O O . ARG A 1 422 ? 16.136 14.210 -14.341 1.00 96.69 422 ARG A O 1
ATOM 3299 N N . ASP A 1 423 ? 16.723 12.236 -15.193 1.00 94.25 423 ASP A N 1
ATOM 3300 C CA . ASP A 1 423 ? 15.595 12.152 -16.126 1.00 94.25 423 ASP A CA 1
ATOM 3301 C C . ASP A 1 423 ? 14.270 11.818 -15.426 1.00 94.25 423 ASP A C 1
ATOM 3303 O O . ASP A 1 423 ? 13.197 12.042 -15.991 1.00 94.25 423 ASP A O 1
ATOM 3307 N N . LYS A 1 424 ? 14.339 11.294 -14.196 1.00 94.12 424 LYS A N 1
ATOM 3308 C CA . LYS A 1 424 ? 13.186 10.891 -13.378 1.00 94.12 424 LYS A CA 1
ATOM 3309 C C . LYS A 1 424 ? 13.055 11.666 -12.070 1.00 94.12 424 LYS A C 1
ATOM 3311 O O . LYS A 1 424 ? 12.018 11.543 -11.416 1.00 94.12 424 LYS A O 1
ATOM 3316 N N . LEU A 1 425 ? 14.074 12.432 -11.682 1.00 95.75 425 LEU A N 1
ATOM 3317 C CA . LEU A 1 425 ? 14.113 13.197 -10.440 1.00 95.75 425 LEU A CA 1
ATOM 3318 C C . LEU A 1 425 ? 13.926 14.700 -10.706 1.00 95.75 425 LEU A C 1
ATOM 3320 O O . LEU A 1 425 ? 14.689 15.280 -11.477 1.00 95.75 425 LEU A O 1
ATOM 3324 N N . PRO A 1 426 ? 12.981 15.375 -10.029 1.00 94.88 426 PRO A N 1
ATOM 3325 C CA . PRO A 1 426 ? 12.883 16.828 -10.099 1.00 94.88 426 PRO A CA 1
ATOM 3326 C C . PRO A 1 426 ? 14.153 17.518 -9.563 1.00 94.88 426 PRO A C 1
ATOM 3328 O O . PRO A 1 426 ? 14.647 17.126 -8.500 1.00 94.88 426 PRO A O 1
ATOM 3331 N N . PRO A 1 427 ? 14.638 18.608 -10.194 1.00 95.38 427 PRO A N 1
ATOM 3332 C CA . PRO A 1 427 ? 15.821 19.336 -9.720 1.00 95.38 427 PRO A CA 1
ATOM 3333 C C . PRO A 1 427 ? 15.706 19.838 -8.272 1.00 95.38 427 PRO A C 1
ATOM 3335 O O . PRO A 1 427 ? 16.689 19.870 -7.536 1.00 95.38 427 PRO A O 1
ATOM 3338 N N . ALA A 1 428 ? 14.492 20.192 -7.833 1.00 93.81 428 ALA A N 1
ATOM 3339 C CA . ALA A 1 428 ? 14.230 20.603 -6.454 1.00 93.81 428 ALA A CA 1
ATOM 3340 C C . ALA A 1 428 ? 14.498 19.477 -5.438 1.00 93.81 428 ALA A C 1
ATOM 3342 O O . ALA A 1 428 ? 14.964 19.751 -4.332 1.00 93.81 428 ALA A O 1
ATOM 3343 N N . THR A 1 429 ? 14.258 18.214 -5.809 1.00 95.81 429 THR A N 1
ATOM 3344 C CA . THR A 1 429 ? 14.552 17.065 -4.943 1.00 95.81 429 THR A CA 1
ATOM 3345 C C . THR A 1 429 ? 16.056 16.840 -4.815 1.00 95.81 429 THR A C 1
ATOM 3347 O O . THR A 1 429 ? 16.546 16.589 -3.715 1.00 95.81 429 THR A O 1
ATOM 3350 N N . GLU A 1 430 ? 16.810 16.983 -5.909 1.00 97.25 430 GLU A N 1
ATOM 3351 C CA . GLU A 1 430 ? 18.278 16.896 -5.884 1.00 97.25 430 GLU A CA 1
ATOM 3352 C C . GLU A 1 430 ? 18.895 18.032 -5.048 1.00 97.25 430 GLU A C 1
ATOM 3354 O O . GLU A 1 430 ? 19.790 17.795 -4.237 1.00 97.25 430 GLU A O 1
ATOM 3359 N N . ALA A 1 431 ? 18.366 19.255 -5.162 1.00 96.56 431 ALA A N 1
ATOM 3360 C CA . ALA A 1 431 ? 18.782 20.380 -4.324 1.00 96.56 431 ALA A CA 1
ATOM 3361 C C . ALA A 1 431 ? 18.478 20.140 -2.833 1.00 96.56 431 ALA A C 1
ATOM 3363 O O . ALA A 1 431 ? 19.309 20.436 -1.972 1.00 96.56 431 ALA A O 1
ATOM 3364 N N . ALA A 1 432 ? 17.316 19.560 -2.513 1.00 96.56 432 ALA A N 1
ATOM 3365 C CA . ALA A 1 432 ? 16.967 19.198 -1.142 1.00 96.56 432 ALA A CA 1
ATOM 3366 C C . ALA A 1 432 ? 17.895 18.112 -0.573 1.00 96.56 432 ALA A C 1
ATOM 3368 O O . ALA A 1 432 ? 18.324 18.236 0.574 1.00 96.56 432 ALA A O 1
ATOM 3369 N N . LEU A 1 433 ? 18.267 17.099 -1.369 1.00 97.00 433 LEU A N 1
ATOM 3370 C CA . LEU A 1 433 ? 19.275 16.102 -0.986 1.00 97.00 433 LEU A CA 1
ATOM 3371 C C . LEU A 1 433 ? 20.589 16.782 -0.577 1.00 97.00 433 LEU A C 1
ATOM 3373 O O . LEU A 1 433 ? 21.105 16.507 0.505 1.00 97.00 433 LEU A O 1
ATOM 3377 N N . GLN A 1 434 ? 21.107 17.681 -1.419 1.00 97.19 434 GLN A N 1
ATOM 3378 C CA . GLN A 1 434 ? 22.365 18.395 -1.165 1.00 97.19 434 GLN A CA 1
ATOM 3379 C C . GLN A 1 434 ? 22.283 19.323 0.057 1.00 97.19 434 GLN A C 1
ATOM 3381 O O . GLN A 1 434 ? 23.282 19.559 0.733 1.00 97.19 434 GLN A O 1
ATOM 3386 N N . ALA A 1 435 ? 21.095 19.844 0.369 1.00 97.00 435 ALA A N 1
ATOM 3387 C CA . ALA A 1 435 ? 20.873 20.671 1.551 1.00 97.00 435 ALA A CA 1
ATOM 3388 C C . ALA A 1 435 ? 20.745 19.857 2.854 1.00 97.00 435 ALA A C 1
ATOM 3390 O O . ALA A 1 435 ? 21.083 20.383 3.922 1.00 97.00 435 ALA A O 1
ATOM 3391 N N . LEU A 1 436 ? 20.250 18.615 2.771 1.00 96.12 436 LEU A N 1
ATOM 3392 C CA . LEU A 1 436 ? 20.048 17.695 3.896 1.00 96.12 436 LEU A CA 1
ATOM 3393 C C . LEU A 1 436 ? 21.321 16.924 4.261 1.00 96.12 436 LEU A C 1
ATOM 3395 O O . LEU A 1 436 ? 21.642 16.803 5.444 1.00 96.12 436 LEU A O 1
ATOM 3399 N N . LEU A 1 437 ? 22.038 16.407 3.259 1.00 96.38 437 LEU A N 1
ATOM 3400 C CA . LEU A 1 437 ? 23.203 15.543 3.438 1.00 96.38 437 LEU A CA 1
ATOM 3401 C C . LEU A 1 437 ? 24.492 16.192 2.920 1.00 96.38 437 LEU A C 1
ATOM 3403 O O . LEU A 1 437 ? 24.477 16.854 1.884 1.00 96.38 437 LEU A O 1
ATOM 3407 N N . PRO A 1 438 ? 25.637 15.952 3.585 1.00 96.38 438 PRO A N 1
ATOM 3408 C CA . PRO A 1 438 ? 26.940 16.397 3.104 1.00 96.38 438 PRO A CA 1
ATOM 3409 C C . PRO A 1 438 ? 27.401 15.522 1.931 1.00 96.38 438 PRO A C 1
ATOM 3411 O O . PRO A 1 438 ? 28.172 14.582 2.112 1.00 96.38 438 PRO A O 1
ATOM 3414 N N . VAL A 1 439 ? 26.923 15.800 0.723 1.00 97.94 439 VAL A N 1
ATOM 3415 C CA . VAL A 1 439 ? 27.257 15.027 -0.481 1.00 97.94 439 VAL A CA 1
ATOM 3416 C C . VAL A 1 439 ? 28.188 15.784 -1.425 1.00 97.94 439 VAL A C 1
ATOM 3418 O O . VAL A 1 439 ? 28.079 16.997 -1.581 1.00 97.94 439 VAL A O 1
ATOM 3421 N N . ALA A 1 440 ? 29.081 15.055 -2.092 1.00 98.00 440 ALA A N 1
ATOM 3422 C CA . ALA A 1 440 ? 29.948 15.568 -3.148 1.00 98.00 440 ALA A CA 1
ATOM 3423 C C . ALA A 1 440 ? 29.729 14.773 -4.439 1.00 98.00 440 ALA A C 1
ATOM 3425 O O . ALA A 1 440 ? 29.716 13.543 -4.415 1.00 98.00 440 ALA A O 1
ATOM 3426 N N . LEU A 1 441 ? 29.550 15.465 -5.564 1.00 98.19 441 LEU A N 1
ATOM 3427 C CA . LEU A 1 441 ? 29.438 14.827 -6.875 1.00 98.19 441 LEU A CA 1
ATOM 3428 C C . LEU A 1 441 ? 30.785 14.196 -7.253 1.00 98.19 441 LEU A C 1
ATOM 3430 O O . LEU A 1 441 ? 31.803 14.887 -7.258 1.00 98.19 441 LEU A O 1
ATOM 3434 N N . VAL A 1 442 ? 30.795 12.901 -7.576 1.00 97.44 442 VAL A N 1
ATOM 3435 C CA . VAL A 1 442 ? 32.031 12.165 -7.908 1.00 97.44 442 VAL A CA 1
ATOM 3436 C C . VAL A 1 442 ? 32.110 11.718 -9.365 1.00 97.44 442 VAL A C 1
ATOM 3438 O O . VAL A 1 442 ? 33.214 11.520 -9.880 1.00 97.44 442 VAL A O 1
ATOM 3441 N N . ALA A 1 443 ? 30.971 11.529 -10.033 1.00 97.44 443 ALA A N 1
ATOM 3442 C CA . ALA A 1 443 ? 30.913 11.200 -11.453 1.00 97.44 443 ALA A CA 1
ATOM 3443 C C . ALA A 1 443 ? 29.501 11.349 -12.023 1.00 97.44 443 ALA A C 1
ATOM 3445 O O . ALA A 1 443 ? 28.515 11.309 -11.290 1.00 97.44 443 ALA A O 1
ATOM 3446 N N . GLU A 1 444 ? 29.431 11.469 -13.346 1.00 97.88 444 GLU A N 1
ATOM 3447 C CA . GLU A 1 444 ? 28.194 11.577 -14.113 1.00 97.88 444 GLU A CA 1
ATOM 3448 C C . GLU A 1 444 ? 28.279 10.706 -15.371 1.00 97.88 444 GLU A C 1
ATOM 3450 O O . GLU A 1 444 ? 29.356 10.529 -15.947 1.00 97.88 444 GLU A O 1
ATOM 3455 N N . GLU A 1 445 ? 27.139 10.170 -15.798 1.00 96.75 445 GLU A N 1
ATOM 3456 C CA . GLU A 1 445 ? 26.979 9.412 -17.040 1.00 96.75 445 GLU A CA 1
ATOM 3457 C C . GLU A 1 445 ? 25.594 9.707 -17.628 1.00 96.75 445 GLU A C 1
ATOM 3459 O O . GLU A 1 445 ? 24.578 9.193 -17.161 1.00 96.75 445 GLU A O 1
ATOM 3464 N N . GLY A 1 446 ? 25.531 10.554 -18.660 1.00 95.75 446 GLY A N 1
ATOM 3465 C CA . GLY A 1 446 ? 24.257 10.971 -19.249 1.00 95.75 446 GLY A CA 1
ATOM 3466 C C . GLY A 1 446 ? 23.355 11.652 -18.213 1.00 95.75 446 GLY A C 1
ATOM 3467 O O . GLY A 1 446 ? 23.691 12.721 -17.713 1.00 95.75 446 GLY A O 1
ATOM 3468 N N . ASN A 1 447 ? 22.223 11.023 -17.887 1.00 96.00 447 ASN A N 1
ATOM 3469 C CA . ASN A 1 447 ? 21.279 11.512 -16.873 1.00 96.00 447 ASN A CA 1
ATOM 3470 C C . ASN A 1 447 ? 21.577 10.995 -15.455 1.00 96.00 447 ASN A C 1
ATOM 3472 O O . ASN A 1 447 ? 20.845 11.327 -14.524 1.00 96.00 447 ASN A O 1
ATOM 3476 N N . LEU A 1 448 ? 22.619 10.182 -15.277 1.00 97.69 448 LEU A N 1
ATOM 3477 C CA . LEU A 1 448 ? 23.010 9.651 -13.977 1.00 97.69 448 LEU A CA 1
ATOM 3478 C C . LEU A 1 448 ? 24.052 10.546 -13.318 1.00 97.69 448 LEU A C 1
ATOM 3480 O O . LEU A 1 448 ? 25.030 10.940 -13.955 1.00 97.69 448 LEU A O 1
ATOM 3484 N N . ALA A 1 449 ? 23.877 10.801 -12.027 1.00 98.38 449 ALA A N 1
ATOM 3485 C CA . ALA A 1 449 ? 24.858 11.473 -11.188 1.00 98.38 449 ALA A CA 1
ATOM 3486 C C . ALA A 1 449 ? 25.116 10.649 -9.924 1.00 98.38 449 ALA A C 1
ATOM 3488 O O . ALA A 1 449 ? 24.192 10.297 -9.191 1.00 98.38 449 ALA A O 1
ATOM 3489 N N . LEU A 1 450 ? 26.386 10.342 -9.667 1.00 98.38 450 LEU A N 1
ATOM 3490 C CA . LEU A 1 450 ? 26.824 9.628 -8.477 1.00 98.38 450 LEU A CA 1
ATOM 3491 C C . LEU A 1 450 ? 27.406 10.628 -7.485 1.00 98.38 450 LEU A C 1
ATOM 3493 O O . LEU A 1 450 ? 28.405 11.297 -7.759 1.00 98.38 450 LEU A O 1
ATOM 3497 N N . TYR A 1 451 ? 26.800 10.679 -6.310 1.00 98.50 451 TYR A N 1
ATOM 3498 C CA . TYR A 1 451 ? 27.246 11.470 -5.178 1.00 98.50 451 TYR A CA 1
ATOM 3499 C C . TYR A 1 451 ? 27.852 10.567 -4.109 1.00 98.50 451 TYR A C 1
ATOM 3501 O O . TYR A 1 451 ? 27.296 9.519 -3.788 1.00 98.50 451 TYR A O 1
ATOM 3509 N N . GLN A 1 452 ? 28.960 10.990 -3.513 1.00 97.75 452 GLN A N 1
ATOM 3510 C CA . GLN A 1 452 ? 29.525 10.377 -2.317 1.00 97.75 452 GLN A CA 1
ATOM 3511 C C . GLN A 1 452 ? 29.056 11.142 -1.081 1.00 97.75 452 GLN A C 1
ATOM 3513 O O . GLN A 1 452 ? 29.126 12.371 -1.043 1.00 97.75 452 GLN A O 1
ATOM 3518 N N . VAL A 1 453 ? 28.607 10.421 -0.058 1.00 97.31 453 VAL A N 1
ATOM 3519 C CA . VAL A 1 453 ? 28.346 10.990 1.266 1.00 97.31 453 VAL A CA 1
ATOM 3520 C C . VAL A 1 453 ? 29.690 11.227 1.958 1.00 97.31 453 VAL A C 1
ATOM 3522 O O . VAL A 1 453 ? 30.512 10.320 2.073 1.00 97.31 453 VAL A O 1
ATOM 3525 N N . THR A 1 454 ? 29.930 12.463 2.382 1.00 95.44 454 THR A N 1
ATOM 3526 C CA . THR A 1 454 ? 31.202 12.937 2.941 1.00 95.44 454 THR A CA 1
ATOM 3527 C C . THR A 1 454 ? 31.104 13.197 4.446 1.00 95.44 454 THR A C 1
ATOM 3529 O O . THR A 1 454 ? 30.022 13.400 4.995 1.00 95.44 454 THR A O 1
ATOM 3532 N N . GLY A 1 455 ? 32.258 13.221 5.118 1.00 88.94 455 GLY A N 1
ATOM 3533 C CA . GLY A 1 455 ? 32.358 13.416 6.568 1.00 88.94 455 GLY A CA 1
ATOM 3534 C C . GLY A 1 455 ? 32.295 12.116 7.381 1.00 88.94 455 GLY A C 1
ATOM 3535 O O . GLY A 1 455 ? 31.926 11.062 6.870 1.00 88.94 455 GLY A O 1
ATOM 3536 N N . ASP A 1 456 ? 32.684 12.196 8.658 1.00 86.25 456 ASP A N 1
ATOM 3537 C CA . ASP A 1 456 ? 32.563 11.091 9.622 1.00 86.25 456 ASP A CA 1
ATOM 3538 C C . ASP A 1 456 ? 31.144 11.093 10.208 1.00 86.25 456 ASP A C 1
ATOM 3540 O O . ASP A 1 456 ? 30.869 11.753 11.213 1.00 86.25 456 ASP A O 1
ATOM 3544 N N . LEU A 1 457 ? 30.214 10.431 9.514 1.00 89.75 457 LEU A N 1
ATOM 3545 C CA . LEU A 1 457 ? 28.840 10.281 9.987 1.00 89.75 457 LEU A CA 1
ATOM 3546 C C . LEU A 1 457 ? 28.761 9.141 11.003 1.00 89.75 457 LEU A C 1
ATOM 3548 O O . LEU A 1 457 ? 29.225 8.032 10.743 1.00 89.75 457 LEU A O 1
ATOM 3552 N N . ARG A 1 458 ? 28.125 9.401 12.146 1.00 88.38 458 ARG A N 1
ATOM 3553 C CA . ARG A 1 458 ? 27.909 8.404 13.198 1.00 88.38 458 ARG A CA 1
ATOM 3554 C C . ARG A 1 458 ? 26.424 8.301 13.515 1.00 88.38 458 ARG A C 1
ATOM 3556 O O . ARG A 1 458 ? 25.769 9.339 13.552 1.00 88.38 458 ARG A O 1
ATOM 3563 N N . PRO A 1 459 ? 25.892 7.090 13.746 1.00 86.81 459 PRO A N 1
ATOM 3564 C CA . PRO A 1 459 ? 24.512 6.944 14.176 1.00 86.81 459 PRO A CA 1
ATOM 3565 C C . PRO A 1 459 ? 24.279 7.644 15.516 1.00 86.81 459 PRO A C 1
ATOM 3567 O O . PRO A 1 459 ? 25.186 7.720 16.352 1.00 86.81 459 PRO A O 1
ATOM 3570 N N . ALA A 1 460 ? 23.046 8.095 15.741 1.00 85.50 460 ALA A N 1
ATOM 3571 C CA . ALA A 1 460 ? 22.641 8.617 17.036 1.00 85.50 460 ALA A CA 1
ATOM 3572 C C . ALA A 1 460 ? 22.851 7.562 18.140 1.00 85.50 460 ALA A C 1
ATOM 3574 O O . ALA A 1 460 ? 22.659 6.358 17.933 1.00 85.50 460 ALA A O 1
ATOM 3575 N N . GLN A 1 461 ? 23.250 8.018 19.326 1.00 83.56 461 GLN A N 1
ATOM 3576 C CA . GLN A 1 461 ? 23.377 7.169 20.519 1.00 83.56 461 GLN A CA 1
ATOM 3577 C C . GLN A 1 461 ? 22.130 7.228 21.405 1.00 83.56 461 GLN A C 1
ATOM 3579 O O . GLN A 1 461 ? 21.888 6.305 22.181 1.00 83.56 461 GLN A O 1
ATOM 3584 N N . ASP A 1 462 ? 21.319 8.273 21.230 1.00 84.31 462 ASP A N 1
ATOM 3585 C CA . ASP A 1 462 ? 20.105 8.525 21.988 1.00 84.31 462 ASP A CA 1
ATOM 3586 C C . ASP A 1 462 ? 18.917 8.635 21.034 1.00 84.31 462 ASP A C 1
ATOM 3588 O O . ASP A 1 462 ? 18.937 9.433 20.098 1.00 84.31 462 ASP A O 1
ATOM 3592 N N . TYR A 1 463 ? 17.868 7.854 21.287 1.00 82.94 463 TYR A N 1
ATOM 3593 C CA . TYR A 1 463 ? 16.648 7.872 20.480 1.00 82.94 463 TYR A CA 1
ATOM 3594 C C . TYR A 1 463 ? 15.445 8.207 21.349 1.00 82.94 463 TYR A C 1
ATOM 3596 O O . TYR A 1 463 ? 15.156 7.498 22.322 1.00 82.94 463 TYR A O 1
ATOM 3604 N N . GLN A 1 464 ? 14.699 9.246 20.970 1.00 80.81 464 GLN A N 1
ATOM 3605 C CA . GLN A 1 464 ? 13.369 9.480 21.517 1.00 80.81 464 GLN A CA 1
ATOM 3606 C C . GLN A 1 464 ? 12.378 8.534 20.833 1.00 80.81 464 GLN A C 1
ATOM 3608 O O . GLN A 1 464 ? 11.856 8.824 19.759 1.00 80.81 464 GLN A O 1
ATOM 3613 N N . VAL A 1 465 ? 12.099 7.398 21.477 1.00 79.19 465 VAL A N 1
ATOM 3614 C CA . VAL A 1 465 ? 11.331 6.288 20.880 1.00 79.19 465 VAL A CA 1
ATOM 3615 C C . VAL A 1 465 ? 9.935 6.724 20.410 1.00 79.19 465 VAL A C 1
ATOM 3617 O O . VAL A 1 465 ? 9.445 6.226 19.405 1.00 79.19 465 VAL A O 1
ATOM 3620 N N . GLY A 1 466 ? 9.305 7.674 21.106 1.00 75.44 466 GLY A N 1
ATOM 3621 C CA . GLY A 1 466 ? 7.985 8.203 20.745 1.00 75.44 466 GLY A CA 1
ATOM 3622 C C . GLY A 1 466 ? 7.948 9.393 19.804 1.00 75.44 466 GLY A C 1
ATOM 3623 O O . GLY A 1 466 ? 6.856 9.880 19.536 1.00 75.44 466 GLY A O 1
ATOM 3624 N N . GLY A 1 467 ? 9.097 9.861 19.323 1.00 77.25 467 GLY A N 1
ATOM 3625 C CA . GLY A 1 467 ? 9.181 10.944 18.348 1.00 77.25 467 GLY A CA 1
ATOM 3626 C C . GLY A 1 467 ? 9.702 10.471 16.994 1.00 77.25 467 GLY A C 1
ATOM 3627 O O . GLY A 1 467 ? 9.853 9.274 16.737 1.00 77.25 467 GLY A O 1
ATOM 3628 N N . ASP A 1 468 ? 10.034 11.441 16.147 1.00 79.62 468 ASP 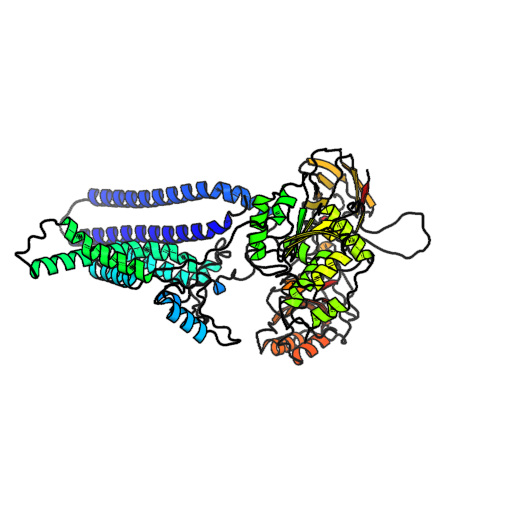A N 1
ATOM 3629 C CA . ASP A 1 468 ? 10.563 11.199 14.804 1.00 79.62 468 ASP A CA 1
ATOM 3630 C C . ASP A 1 468 ? 11.878 10.389 14.800 1.00 79.62 468 ASP A C 1
ATOM 3632 O O . ASP A 1 468 ? 12.092 9.599 13.887 1.00 79.62 468 ASP A O 1
ATOM 3636 N N . ASP A 1 469 ? 12.728 10.493 15.831 1.00 76.06 469 ASP A N 1
ATOM 3637 C CA . ASP A 1 469 ? 13.962 9.685 15.940 1.00 76.06 469 ASP A CA 1
ATOM 3638 C C . ASP A 1 469 ? 13.667 8.199 16.187 1.00 76.06 469 ASP A C 1
ATOM 3640 O O . ASP A 1 469 ? 14.398 7.319 15.734 1.00 76.06 469 ASP A O 1
ATOM 3644 N N . GLY A 1 470 ? 12.569 7.897 16.886 1.00 79.00 470 GLY A N 1
ATOM 3645 C CA . GLY A 1 470 ? 12.121 6.529 17.125 1.00 79.00 470 GLY A CA 1
ATOM 3646 C C . GLY A 1 470 ? 11.780 5.793 15.831 1.00 79.00 470 GLY A C 1
ATOM 3647 O O . GLY A 1 470 ? 11.996 4.586 15.737 1.00 79.00 470 GLY A O 1
ATOM 3648 N N . ARG A 1 471 ? 11.327 6.506 14.791 1.00 80.88 471 ARG A N 1
ATOM 3649 C CA . ARG A 1 471 ? 11.002 5.912 13.482 1.00 80.88 471 ARG A CA 1
ATOM 3650 C C . ARG A 1 471 ? 12.191 5.235 12.814 1.00 80.88 471 ARG A C 1
ATOM 3652 O O . ARG A 1 471 ? 11.985 4.279 12.074 1.00 80.88 471 ARG A O 1
ATOM 3659 N N . LEU A 1 472 ? 13.412 5.669 13.123 1.00 80.00 472 LEU A N 1
ATOM 3660 C CA . LEU A 1 472 ? 14.634 5.046 12.617 1.00 80.00 472 LEU A CA 1
ATOM 3661 C C . LEU A 1 472 ? 14.841 3.627 13.155 1.00 80.00 472 LEU A C 1
ATOM 3663 O O . LEU A 1 472 ? 15.457 2.806 12.479 1.00 80.00 472 LEU A O 1
ATOM 3667 N N . ILE A 1 473 ? 14.339 3.346 14.360 1.00 86.25 473 ILE A N 1
ATOM 3668 C CA . ILE A 1 473 ? 14.675 2.130 15.108 1.00 86.25 473 ILE A CA 1
ATOM 3669 C C . ILE A 1 473 ? 13.476 1.222 15.385 1.00 86.25 473 ILE A C 1
ATOM 3671 O O . ILE A 1 473 ? 13.674 0.044 15.668 1.00 86.25 473 ILE A O 1
ATOM 3675 N N . LEU A 1 474 ? 12.242 1.730 15.337 1.00 87.00 474 LEU A N 1
ATOM 3676 C CA . LEU A 1 474 ? 11.032 0.953 15.615 1.00 87.00 474 LEU A CA 1
ATOM 3677 C C . LEU A 1 474 ? 10.697 -0.003 14.456 1.00 87.00 474 LEU A C 1
ATOM 3679 O O . LEU A 1 474 ? 10.530 0.424 13.316 1.00 87.00 474 LEU A O 1
ATOM 3683 N N . ALA A 1 475 ? 10.537 -1.292 14.766 1.00 87.81 475 ALA A N 1
ATOM 3684 C CA . ALA A 1 475 ? 10.041 -2.317 13.843 1.00 87.81 475 ALA A CA 1
ATOM 3685 C C . ALA A 1 475 ? 8.704 -2.906 14.348 1.00 87.81 475 ALA A C 1
ATOM 3687 O O . ALA A 1 475 ? 7.896 -2.191 14.945 1.00 87.81 475 ALA A O 1
ATOM 3688 N N . GLU A 1 476 ? 8.417 -4.189 14.098 1.00 84.25 476 GLU A N 1
ATOM 3689 C CA . GLU A 1 476 ? 7.131 -4.777 14.478 1.00 84.25 476 GLU A CA 1
ATOM 3690 C C . GLU A 1 476 ? 6.901 -4.844 16.002 1.00 84.25 476 GLU A C 1
ATOM 3692 O O . GLU A 1 476 ? 7.828 -5.001 16.799 1.00 84.25 476 GLU A O 1
ATOM 3697 N N . GLY A 1 477 ? 5.631 -4.772 16.414 1.00 84.81 477 GLY A N 1
ATOM 3698 C CA . GLY A 1 477 ? 5.209 -4.959 17.807 1.00 84.81 477 GLY A CA 1
ATOM 3699 C C . GLY A 1 477 ? 5.066 -3.687 18.643 1.00 84.81 477 GLY A C 1
ATOM 3700 O O . GLY A 1 477 ? 4.674 -3.783 19.806 1.00 84.81 477 GLY A O 1
ATOM 3701 N N . TRP A 1 478 ? 5.309 -2.515 18.061 1.00 87.06 478 TRP A N 1
ATOM 3702 C CA . TRP A 1 478 ? 5.106 -1.215 18.703 1.00 87.06 478 TRP A CA 1
ATOM 3703 C C . TRP A 1 478 ? 3.805 -0.541 18.261 1.00 87.06 478 TRP A C 1
ATOM 3705 O O . TRP A 1 478 ? 3.232 -0.881 17.225 1.00 87.06 478 TRP A O 1
ATOM 3715 N N . SER A 1 479 ? 3.304 0.402 19.058 1.00 86.19 479 SER A N 1
ATOM 3716 C CA . SER A 1 479 ? 2.250 1.317 18.617 1.00 86.19 479 SER A CA 1
ATOM 3717 C C . SER A 1 479 ? 2.792 2.373 17.657 1.00 86.19 479 SER A C 1
ATOM 3719 O O . SER A 1 479 ? 3.983 2.675 17.712 1.00 86.19 479 SER A O 1
ATOM 3721 N N . PRO A 1 480 ? 1.955 2.946 16.774 1.00 82.25 480 PRO A N 1
ATOM 3722 C CA . PRO A 1 480 ? 2.377 4.075 15.954 1.00 82.25 480 PRO A CA 1
ATOM 3723 C C . PRO A 1 480 ? 2.763 5.254 16.866 1.00 82.25 480 PRO A C 1
ATOM 3725 O O . PRO A 1 480 ? 1.895 5.746 17.593 1.00 82.25 480 PRO A O 1
ATOM 3728 N N . PRO A 1 481 ? 4.027 5.723 16.895 1.00 75.38 481 PRO A N 1
ATOM 3729 C CA . PRO A 1 481 ? 4.377 6.928 17.635 1.00 75.38 481 PRO A CA 1
ATOM 3730 C C . PRO A 1 481 ? 3.677 8.150 17.032 1.00 75.38 481 PRO A C 1
ATOM 3732 O O . PRO A 1 481 ? 3.316 8.181 15.850 1.00 75.38 481 PRO A O 1
ATOM 3735 N N . VAL A 1 482 ? 3.479 9.163 17.870 1.00 68.94 482 VAL A N 1
ATOM 3736 C CA . VAL A 1 482 ? 2.855 10.429 17.480 1.00 68.94 482 VAL A CA 1
ATOM 3737 C C . VAL A 1 482 ? 3.775 11.155 16.495 1.00 68.94 482 VAL A C 1
ATOM 3739 O O . VAL A 1 482 ? 4.969 11.287 16.747 1.00 68.94 482 VAL A O 1
ATOM 3742 N N . LEU A 1 483 ? 3.232 11.576 15.350 1.00 68.50 483 LEU A N 1
ATOM 3743 C CA . LEU A 1 483 ? 3.998 12.236 14.289 1.00 68.50 483 LEU A CA 1
ATOM 3744 C C . LEU A 1 483 ? 4.212 13.718 14.644 1.00 68.50 483 LEU A C 1
ATOM 3746 O O . LEU A 1 483 ? 3.244 14.421 14.930 1.00 68.50 483 LEU A O 1
ATOM 3750 N N . GLY A 1 484 ? 5.462 14.190 14.617 1.00 59.12 484 GLY A N 1
ATOM 3751 C CA . GLY A 1 484 ? 5.818 15.585 14.894 1.00 59.12 484 GLY A CA 1
ATOM 3752 C C . GLY A 1 484 ? 7.228 15.751 15.484 1.00 59.12 484 GLY A C 1
ATOM 3753 O O . GLY A 1 484 ? 7.817 14.775 15.959 1.00 59.12 484 GLY A O 1
ATOM 3754 N N . PRO A 1 485 ? 7.784 16.982 15.473 1.00 48.19 485 PRO A N 1
ATOM 3755 C CA . PRO A 1 485 ? 9.098 17.260 16.048 1.00 48.19 485 PRO A CA 1
ATOM 3756 C C . PRO A 1 485 ? 9.140 16.891 17.534 1.00 48.19 485 PRO A C 1
ATOM 3758 O O . PRO A 1 485 ? 8.118 16.930 18.218 1.00 48.19 485 PRO A O 1
ATOM 3761 N N . ALA A 1 486 ? 10.337 16.561 18.032 1.00 44.84 486 ALA A N 1
ATOM 3762 C CA . ALA A 1 486 ? 10.593 16.222 19.431 1.00 44.84 486 ALA A CA 1
ATOM 3763 C C . ALA A 1 486 ? 10.002 17.285 20.383 1.00 44.84 486 ALA A C 1
ATOM 3765 O O . ALA A 1 486 ? 10.576 18.349 20.613 1.00 44.84 486 ALA A O 1
ATOM 3766 N N . GLY A 1 487 ? 8.819 16.978 20.912 1.00 41.22 487 GLY A N 1
ATOM 3767 C CA . GLY A 1 487 ? 7.988 17.795 21.789 1.00 41.22 487 GLY A CA 1
ATOM 3768 C C . GLY A 1 487 ? 7.119 16.873 22.651 1.00 41.22 487 GLY A C 1
ATOM 3769 O O . GLY A 1 487 ? 6.849 15.738 22.271 1.00 41.22 487 GLY A O 1
ATOM 3770 N N . ALA A 1 488 ? 6.800 17.321 23.864 1.00 42.06 488 ALA A N 1
ATOM 3771 C CA . ALA A 1 488 ? 6.538 16.500 25.050 1.00 42.06 488 ALA A CA 1
ATOM 3772 C C . ALA A 1 488 ? 5.468 15.380 24.922 1.00 42.06 488 ALA A C 1
ATOM 3774 O O . ALA A 1 488 ? 4.387 15.582 24.384 1.00 42.06 488 ALA A O 1
ATOM 3775 N N . ASP A 1 489 ? 5.767 14.236 25.550 1.00 49.59 489 ASP A N 1
ATOM 3776 C CA . ASP A 1 489 ? 4.816 13.229 26.066 1.00 49.59 489 ASP A CA 1
ATOM 3777 C C . ASP A 1 489 ? 4.237 12.181 25.097 1.00 49.59 489 ASP A C 1
ATOM 3779 O O . ASP A 1 489 ? 3.311 11.446 25.444 1.00 49.59 489 ASP A O 1
ATOM 3783 N N . ALA A 1 490 ? 4.837 11.999 23.918 1.00 61.88 490 ALA A N 1
ATOM 3784 C CA . ALA A 1 490 ? 4.456 10.912 23.016 1.00 61.88 490 ALA A CA 1
ATOM 3785 C C . ALA A 1 490 ? 4.956 9.543 23.524 1.00 61.88 490 ALA A C 1
ATOM 3787 O O . ALA A 1 490 ? 6.146 9.222 23.481 1.00 61.88 490 ALA A O 1
ATOM 3788 N N . ALA A 1 491 ? 4.034 8.733 24.037 1.00 70.81 491 ALA A N 1
ATOM 3789 C CA . ALA A 1 491 ? 4.292 7.370 24.481 1.00 70.81 491 ALA A CA 1
ATOM 3790 C C . ALA A 1 491 ? 4.219 6.363 23.326 1.00 70.81 491 ALA A C 1
ATOM 3792 O O . ALA A 1 491 ? 3.334 6.464 22.476 1.00 70.81 491 ALA A O 1
ATOM 3793 N N . VAL A 1 492 ? 5.079 5.340 23.354 1.00 82.00 492 VAL A N 1
ATOM 3794 C CA . VAL A 1 492 ? 4.971 4.165 22.470 1.00 82.00 492 VAL A CA 1
ATOM 3795 C C . VAL A 1 492 ? 4.787 2.926 23.317 1.00 82.00 492 VAL A C 1
ATOM 3797 O O . VAL A 1 492 ? 5.488 2.727 24.315 1.00 82.00 492 VAL A O 1
ATOM 3800 N N . TYR A 1 493 ? 3.838 2.094 22.914 1.00 84.69 493 TYR A N 1
ATOM 3801 C CA . TYR A 1 493 ? 3.442 0.900 23.639 1.00 84.69 493 TYR A CA 1
ATOM 3802 C C . TYR A 1 493 ? 3.987 -0.332 22.934 1.00 84.69 493 TYR A C 1
ATOM 3804 O O . TYR A 1 493 ? 3.879 -0.455 21.716 1.00 84.69 493 TYR A O 1
ATOM 3812 N N . ALA A 1 494 ? 4.541 -1.265 23.702 1.00 87.00 494 ALA A N 1
ATOM 3813 C CA . ALA A 1 494 ? 4.753 -2.618 23.215 1.00 87.00 494 ALA A CA 1
ATOM 3814 C C . ALA A 1 494 ? 3.396 -3.330 23.194 1.00 87.00 494 ALA A C 1
ATOM 3816 O O . ALA A 1 494 ? 2.737 -3.456 24.229 1.00 87.00 494 ALA A O 1
ATOM 3817 N N . GLN A 1 495 ? 2.972 -3.773 22.016 1.00 85.12 495 GLN A N 1
ATOM 3818 C CA . GLN A 1 495 ? 1.640 -4.327 21.763 1.00 85.12 495 GLN A CA 1
ATOM 3819 C C . GLN A 1 495 ? 1.664 -5.809 21.348 1.00 85.12 495 GLN A C 1
ATOM 3821 O O . GLN A 1 495 ? 0.617 -6.436 21.202 1.00 85.12 495 GLN A O 1
ATOM 3826 N N . ARG A 1 496 ? 2.858 -6.382 21.156 1.00 82.19 496 ARG A N 1
ATOM 3827 C CA . ARG A 1 496 ? 3.085 -7.806 20.861 1.00 82.19 496 ARG A CA 1
ATOM 3828 C C . ARG A 1 496 ? 4.035 -8.425 21.888 1.00 82.19 496 ARG A C 1
ATOM 3830 O O . ARG A 1 496 ? 4.764 -7.714 22.577 1.00 82.19 496 ARG A O 1
ATOM 3837 N N . ASP A 1 497 ? 4.003 -9.752 21.984 1.00 75.69 497 ASP A N 1
ATOM 3838 C CA . ASP A 1 497 ? 4.815 -10.544 22.920 1.00 75.69 497 ASP A CA 1
ATOM 3839 C C . ASP A 1 497 ? 6.320 -10.355 22.711 1.00 75.69 497 ASP A C 1
ATOM 3841 O O . ASP A 1 497 ? 7.092 -10.459 23.665 1.00 75.69 497 ASP A O 1
ATOM 3845 N N . GLY A 1 498 ? 6.725 -10.014 21.487 1.00 84.81 498 GLY A N 1
ATOM 3846 C CA . GLY A 1 498 ? 8.011 -9.432 21.140 1.00 84.81 498 GLY A CA 1
ATOM 3847 C C . GLY A 1 498 ? 7.844 -8.098 20.411 1.00 84.81 498 GLY A C 1
ATOM 3848 O O . GLY A 1 498 ? 7.266 -8.067 19.327 1.00 84.81 498 GLY A O 1
ATOM 3849 N N . ALA A 1 499 ? 8.404 -7.021 20.963 1.00 88.88 499 ALA A N 1
ATOM 3850 C CA . ALA A 1 499 ? 8.553 -5.743 20.269 1.00 88.88 499 ALA A CA 1
ATOM 3851 C C . ALA A 1 499 ? 9.984 -5.615 19.730 1.00 88.88 499 ALA A C 1
ATOM 3853 O O . ALA A 1 499 ? 10.948 -5.846 20.467 1.00 88.88 499 ALA A O 1
ATOM 3854 N N . ARG A 1 500 ? 10.135 -5.307 18.442 1.00 90.00 500 ARG A N 1
ATOM 3855 C CA . ARG A 1 500 ? 11.427 -5.330 17.751 1.00 90.00 500 ARG A CA 1
ATOM 3856 C C . ARG A 1 500 ? 11.961 -3.931 17.484 1.00 90.00 500 ARG A C 1
ATOM 3858 O O . ARG A 1 500 ? 11.218 -3.016 17.142 1.00 90.00 500 ARG A O 1
ATOM 3865 N N . LEU A 1 501 ? 13.266 -3.795 17.636 1.00 91.00 501 LEU A N 1
ATOM 3866 C CA . LEU A 1 501 ? 14.053 -2.614 17.349 1.00 91.00 501 LEU A CA 1
ATOM 3867 C C . LEU A 1 501 ? 15.192 -2.996 16.400 1.00 91.00 501 LEU A C 1
ATOM 3869 O O . LEU A 1 501 ? 15.755 -4.086 16.512 1.00 91.00 501 LEU A O 1
ATOM 3873 N N . LEU A 1 502 ? 15.544 -2.092 15.495 1.00 91.00 502 LEU A N 1
ATOM 3874 C CA . LEU A 1 502 ? 16.724 -2.191 14.643 1.00 91.00 502 LEU A CA 1
ATOM 3875 C C . LEU A 1 502 ? 17.732 -1.152 15.121 1.00 91.00 502 LEU A C 1
ATOM 3877 O O . LEU A 1 502 ? 17.512 0.042 14.947 1.00 91.00 502 LEU A O 1
ATOM 3881 N N . LEU A 1 503 ? 18.803 -1.602 15.777 1.00 91.12 503 LEU A N 1
ATOM 3882 C CA . LEU A 1 503 ? 19.757 -0.707 16.437 1.00 91.12 503 LEU A CA 1
ATOM 3883 C C . LEU A 1 503 ? 21.146 -0.801 15.804 1.00 91.12 503 LEU A C 1
ATOM 3885 O O . LEU A 1 503 ? 21.643 -1.915 15.632 1.00 91.12 503 LEU A O 1
ATOM 3889 N N . PRO A 1 504 ? 21.821 0.327 15.532 1.00 90.56 504 PRO A N 1
ATOM 3890 C CA . PRO A 1 504 ? 23.202 0.333 15.062 1.00 90.56 504 PRO A CA 1
ATOM 3891 C C . PRO A 1 504 ? 24.170 0.081 16.232 1.00 90.56 504 PRO A C 1
ATOM 3893 O O . PRO A 1 504 ? 24.865 0.982 16.698 1.00 90.56 504 PRO A O 1
ATOM 3896 N N . LEU A 1 505 ? 24.162 -1.142 16.771 1.00 90.50 505 LEU A N 1
ATOM 3897 C CA . LEU A 1 505 ? 25.022 -1.531 17.890 1.00 90.50 505 LEU A CA 1
ATOM 3898 C C . LEU A 1 505 ? 26.473 -1.685 17.433 1.00 90.50 505 LEU A C 1
ATOM 3900 O O . LEU A 1 505 ? 26.754 -2.336 16.427 1.00 90.50 505 LEU A O 1
ATOM 3904 N N . ALA A 1 506 ? 27.395 -1.136 18.220 1.00 85.69 506 ALA A N 1
ATOM 3905 C CA . ALA A 1 506 ? 28.817 -1.246 17.945 1.00 85.69 506 ALA A CA 1
ATOM 3906 C C . ALA A 1 506 ? 29.304 -2.705 18.120 1.00 85.69 506 ALA A C 1
ATOM 3908 O O . ALA A 1 506 ? 28.744 -3.443 18.941 1.00 85.69 506 ALA A O 1
ATOM 3909 N N . PRO A 1 507 ? 30.330 -3.156 17.370 1.00 88.25 507 PRO A N 1
ATOM 3910 C CA . PRO A 1 507 ? 30.936 -4.481 17.542 1.00 88.25 507 PRO A CA 1
ATOM 3911 C C . PRO A 1 507 ? 31.477 -4.731 18.955 1.00 88.25 507 PRO A C 1
ATOM 3913 O O . PRO A 1 507 ? 31.561 -5.880 19.396 1.00 88.25 507 PRO A O 1
ATOM 3916 N N . GLU A 1 508 ? 31.841 -3.671 19.668 1.00 91.06 508 GLU A N 1
ATOM 3917 C CA . GLU A 1 508 ? 32.296 -3.699 21.050 1.00 91.06 508 GLU A CA 1
ATOM 3918 C C . GLU A 1 508 ? 31.156 -4.005 22.036 1.00 91.06 508 GLU A C 1
ATOM 3920 O O . GLU A 1 508 ? 29.972 -4.086 21.691 1.00 91.06 508 GLU A O 1
ATOM 3925 N N . ALA A 1 509 ? 31.516 -4.209 23.305 1.00 90.25 509 ALA A N 1
ATOM 3926 C CA . ALA A 1 509 ? 30.515 -4.293 24.355 1.00 90.25 509 ALA A CA 1
ATOM 3927 C C . ALA A 1 509 ? 29.728 -2.977 24.390 1.00 90.25 509 ALA A C 1
ATOM 3929 O O . ALA A 1 509 ? 30.309 -1.900 24.316 1.00 90.25 509 ALA A O 1
ATOM 3930 N N . THR A 1 510 ? 28.405 -3.078 24.456 1.00 89.81 510 THR A N 1
ATOM 3931 C CA . THR A 1 510 ? 27.516 -1.915 24.446 1.00 89.81 510 THR A CA 1
ATOM 3932 C C . THR A 1 510 ? 26.496 -2.074 25.555 1.00 89.81 510 THR A C 1
ATOM 3934 O O . THR A 1 510 ? 25.827 -3.101 25.675 1.00 89.81 510 THR A O 1
ATOM 3937 N N . ARG A 1 511 ? 26.324 -1.037 26.358 1.00 90.88 511 ARG A N 1
ATOM 3938 C CA . ARG A 1 511 ? 25.240 -0.922 27.319 1.00 90.88 511 ARG A CA 1
ATOM 3939 C C . ARG A 1 511 ? 24.040 -0.249 26.671 1.00 90.88 511 ARG A C 1
ATOM 3941 O O . ARG A 1 511 ? 24.134 0.852 26.138 1.00 90.88 511 ARG A O 1
ATOM 3948 N N . VAL A 1 512 ? 22.890 -0.899 26.792 1.00 88.81 512 VAL A N 1
ATOM 3949 C CA . VAL A 1 512 ? 21.610 -0.403 26.288 1.00 88.81 512 VAL A CA 1
ATOM 3950 C C . VAL A 1 512 ? 20.680 -0.132 27.453 1.00 88.81 512 VAL A C 1
ATOM 3952 O O . VAL A 1 512 ? 20.499 -0.979 28.333 1.00 88.81 512 VAL A O 1
ATOM 3955 N N . ARG A 1 513 ? 20.098 1.065 27.475 1.00 88.31 513 ARG A N 1
ATOM 3956 C CA . ARG A 1 513 ? 19.203 1.513 28.542 1.00 88.31 513 ARG A CA 1
ATOM 3957 C C . ARG A 1 513 ? 17.854 1.903 27.963 1.00 88.31 513 ARG A C 1
ATOM 3959 O O . ARG A 1 513 ? 17.787 2.773 27.104 1.00 88.31 513 ARG A O 1
ATOM 3966 N N . PHE A 1 514 ? 16.795 1.305 28.493 1.00 85.00 514 PHE A N 1
ATOM 3967 C CA . PHE A 1 514 ? 15.409 1.616 28.158 1.00 85.00 514 PHE A CA 1
ATOM 3968 C C . PHE A 1 514 ? 14.781 2.418 29.291 1.00 85.00 514 PHE A C 1
ATOM 3970 O O . PHE A 1 514 ? 14.855 2.000 30.448 1.00 85.00 514 PHE A O 1
ATOM 3977 N N . TYR A 1 515 ? 14.154 3.547 28.975 1.00 82.44 515 TYR A N 1
ATOM 3978 C CA . TYR A 1 515 ? 13.364 4.298 29.943 1.00 82.44 515 TYR A CA 1
ATOM 3979 C C . TYR A 1 515 ? 11.872 3.975 29.799 1.00 82.44 515 TYR A C 1
ATOM 3981 O O . TYR A 1 515 ? 11.280 4.177 28.739 1.00 82.44 515 TYR A O 1
ATOM 3989 N N . GLY A 1 516 ? 11.245 3.477 30.864 1.00 80.81 516 GLY A N 1
ATOM 3990 C CA . GLY A 1 516 ? 9.830 3.112 30.836 1.00 80.81 516 GLY A CA 1
ATOM 3991 C C . GLY A 1 516 ? 9.356 2.455 32.124 1.00 80.81 516 GLY A C 1
ATOM 3992 O O . GLY A 1 516 ? 10.052 2.483 33.139 1.00 80.81 516 GLY A O 1
ATOM 3993 N N . ARG A 1 517 ? 8.159 1.870 32.074 1.00 81.75 517 ARG A N 1
ATOM 3994 C CA . ARG A 1 517 ? 7.578 1.078 33.164 1.00 81.75 517 ARG A CA 1
ATOM 3995 C C . ARG A 1 517 ? 6.753 -0.075 32.607 1.00 81.75 517 ARG A C 1
ATOM 3997 O O . ARG A 1 517 ? 6.407 -0.082 31.433 1.00 81.75 517 ARG A O 1
ATOM 4004 N N . SER A 1 518 ? 6.379 -1.015 33.452 1.00 83.50 518 SER A N 1
ATOM 4005 C CA . SER A 1 518 ? 5.403 -2.044 33.120 1.00 83.50 518 SER A CA 1
ATOM 4006 C C . SER A 1 518 ? 3.963 -1.568 33.352 1.00 83.50 518 SER A C 1
ATOM 4008 O O . SER A 1 518 ? 3.711 -0.781 34.267 1.00 83.50 518 SER A O 1
ATOM 4010 N N . VAL A 1 519 ? 3.004 -2.071 32.558 1.00 78.69 519 VAL A N 1
ATOM 4011 C CA . VAL A 1 519 ? 1.572 -2.005 32.923 1.00 78.69 519 VAL A CA 1
ATOM 4012 C C . VAL A 1 519 ? 1.226 -3.120 33.919 1.00 78.69 519 VAL A C 1
ATOM 4014 O O . VAL A 1 519 ? 0.496 -2.884 34.878 1.00 78.69 519 VAL A O 1
ATOM 4017 N N . ALA A 1 520 ? 1.781 -4.321 33.738 1.00 80.19 520 ALA A N 1
ATOM 4018 C CA . ALA A 1 520 ? 1.535 -5.475 34.601 1.00 80.19 520 ALA A CA 1
ATOM 4019 C C . ALA A 1 520 ? 2.433 -5.478 35.864 1.00 80.19 520 ALA A C 1
ATOM 4021 O O . ALA A 1 520 ? 3.600 -5.086 35.772 1.00 80.19 520 ALA A O 1
ATOM 4022 N N . PRO A 1 521 ? 1.942 -5.945 37.028 1.00 78.88 521 PRO A N 1
ATOM 4023 C CA . PRO A 1 521 ? 2.706 -5.956 38.282 1.00 78.88 521 PRO A CA 1
ATOM 4024 C C . PRO A 1 521 ? 3.919 -6.904 38.265 1.00 78.88 521 PRO A C 1
ATOM 4026 O O . PRO A 1 521 ? 4.992 -6.516 38.715 1.00 78.88 521 PRO A O 1
ATOM 4029 N N . ASP A 1 522 ? 3.796 -8.092 37.659 1.00 84.44 522 ASP A N 1
ATOM 4030 C CA . ASP A 1 522 ? 4.845 -9.132 37.644 1.00 84.44 522 ASP A CA 1
ATOM 4031 C C . ASP A 1 522 ? 5.497 -9.303 36.265 1.00 84.44 522 ASP A C 1
ATOM 4033 O O . ASP A 1 522 ? 5.671 -10.405 35.734 1.00 84.44 522 ASP A O 1
ATOM 4037 N N . GLN A 1 523 ? 5.828 -8.186 35.629 1.00 86.75 523 GLN A N 1
ATOM 4038 C CA . GLN A 1 523 ? 6.347 -8.195 34.271 1.00 86.75 523 GLN A CA 1
ATOM 4039 C C . GLN A 1 523 ? 7.827 -8.571 34.229 1.00 86.75 523 GLN A C 1
ATOM 4041 O O . GLN A 1 523 ? 8.675 -7.949 34.871 1.00 86.75 523 GLN A O 1
ATOM 4046 N N . ARG A 1 524 ? 8.170 -9.544 33.384 1.00 91.19 524 ARG A N 1
ATOM 4047 C CA . ARG A 1 524 ? 9.556 -9.818 32.995 1.00 91.19 524 ARG A CA 1
ATOM 4048 C C . ARG A 1 524 ? 9.793 -9.335 31.575 1.00 91.19 524 ARG A C 1
ATOM 4050 O O . ARG A 1 524 ? 8.971 -9.572 30.687 1.00 91.19 524 ARG A O 1
ATOM 4057 N N . LEU A 1 525 ? 10.927 -8.671 31.375 1.00 90.69 525 LEU A N 1
ATOM 4058 C CA . LEU A 1 525 ? 11.430 -8.291 30.064 1.00 90.69 525 LEU A CA 1
ATOM 4059 C C . LEU A 1 525 ? 12.674 -9.116 29.741 1.00 90.69 525 LEU A C 1
ATOM 4061 O O . LEU A 1 525 ? 13.668 -9.068 30.468 1.00 90.69 525 LEU A O 1
ATOM 4065 N N . THR A 1 526 ? 12.620 -9.849 28.635 1.00 94.31 526 THR A N 1
ATOM 4066 C CA . THR A 1 526 ? 13.752 -10.606 28.099 1.00 94.31 526 THR A CA 1
ATOM 4067 C C . THR A 1 526 ? 14.290 -9.904 26.861 1.00 94.31 526 THR A C 1
ATOM 4069 O O . THR A 1 526 ? 13.565 -9.744 25.880 1.00 94.31 526 THR A O 1
ATOM 4072 N N . LEU A 1 527 ? 15.558 -9.497 26.910 1.00 93.81 527 LEU A N 1
ATOM 4073 C CA . LEU A 1 527 ? 16.261 -8.896 25.782 1.00 93.81 527 LEU A CA 1
ATOM 4074 C C . LEU A 1 527 ? 16.890 -9.998 24.926 1.00 93.81 527 LEU A C 1
ATOM 4076 O O . LEU A 1 527 ? 17.688 -10.797 25.423 1.00 93.81 527 LEU A O 1
ATOM 4080 N N . GLN A 1 528 ? 16.557 -10.012 23.640 1.00 95.38 528 GLN A N 1
ATOM 4081 C CA . GLN A 1 528 ? 17.196 -10.835 22.619 1.00 95.38 528 GLN A CA 1
ATOM 4082 C C . GLN A 1 528 ? 17.900 -9.915 21.613 1.00 95.38 528 GLN A C 1
ATOM 4084 O O . GLN A 1 528 ? 17.316 -8.922 21.195 1.00 95.38 528 GLN A O 1
ATOM 4089 N N . VAL A 1 529 ? 19.138 -10.232 21.240 1.00 94.31 529 VAL A N 1
ATOM 4090 C CA . VAL A 1 529 ? 19.941 -9.472 20.270 1.00 94.31 529 VAL A CA 1
ATOM 4091 C C . VAL A 1 529 ? 20.510 -10.447 19.249 1.00 94.31 529 VAL A C 1
ATOM 4093 O O . VAL A 1 529 ? 21.136 -11.435 19.636 1.00 94.31 529 VAL A O 1
ATOM 4096 N N . ASP A 1 530 ? 20.252 -10.206 17.965 1.00 93.38 530 ASP A N 1
ATOM 4097 C CA . ASP A 1 530 ? 20.729 -11.024 16.839 1.00 93.38 530 ASP A CA 1
ATOM 4098 C C . ASP A 1 530 ? 20.441 -12.525 17.040 1.00 93.38 530 ASP A C 1
ATOM 4100 O O . ASP A 1 530 ? 21.276 -13.407 16.832 1.00 93.38 530 ASP A O 1
ATOM 4104 N N . GLY A 1 531 ? 19.236 -12.821 17.536 1.00 90.69 531 GLY A N 1
ATOM 4105 C CA . GLY A 1 531 ? 18.776 -14.181 17.812 1.00 90.69 531 GLY A CA 1
ATOM 4106 C C . GLY A 1 531 ? 19.210 -14.765 19.163 1.00 90.69 531 GLY A C 1
ATOM 4107 O O . GLY A 1 531 ? 18.647 -15.781 19.572 1.00 90.69 531 GLY A O 1
ATOM 4108 N N . ARG A 1 532 ? 20.117 -14.129 19.915 1.00 93.19 532 ARG A N 1
ATOM 4109 C CA . ARG A 1 532 ? 20.615 -14.627 21.213 1.00 93.19 532 ARG A CA 1
ATOM 4110 C C . ARG A 1 532 ? 19.938 -13.938 22.391 1.00 93.19 532 ARG A C 1
ATOM 4112 O O . ARG A 1 532 ? 19.804 -12.721 22.405 1.00 93.19 532 ARG A O 1
ATOM 4119 N N . ILE A 1 533 ? 19.531 -14.704 23.402 1.00 96.44 533 ILE A N 1
ATOM 4120 C CA . ILE A 1 533 ? 19.011 -14.138 24.655 1.00 96.44 533 ILE A CA 1
ATOM 4121 C C . ILE A 1 533 ? 20.182 -13.545 25.443 1.00 96.44 533 ILE A C 1
ATOM 4123 O O . ILE A 1 533 ? 21.143 -14.251 25.735 1.00 96.44 533 ILE A O 1
ATOM 4127 N N . ILE A 1 534 ? 20.084 -12.262 25.790 1.00 95.12 534 ILE A N 1
ATOM 4128 C CA . ILE A 1 534 ? 21.093 -11.545 26.577 1.00 95.12 534 ILE A CA 1
ATOM 4129 C C . ILE A 1 534 ? 20.796 -11.683 28.068 1.00 95.12 534 ILE A C 1
ATOM 4131 O O . ILE A 1 534 ? 21.621 -12.179 28.826 1.00 95.12 534 ILE A O 1
ATOM 4135 N N . ALA A 1 535 ? 19.606 -11.257 28.499 1.00 94.94 535 ALA A N 1
ATOM 4136 C CA . ALA A 1 535 ? 19.172 -11.380 29.886 1.00 94.94 535 ALA A CA 1
ATOM 4137 C C . ALA A 1 535 ? 17.652 -11.241 30.013 1.00 94.94 535 ALA A C 1
ATOM 4139 O O . ALA A 1 535 ? 16.991 -10.659 29.152 1.00 94.94 535 ALA A O 1
ATOM 4140 N N . SER A 1 536 ? 17.118 -11.719 31.138 1.00 95.19 536 SER A N 1
ATOM 4141 C CA . SER A 1 536 ? 15.739 -11.483 31.569 1.00 95.19 536 SER A CA 1
ATOM 4142 C C . SER A 1 536 ? 15.736 -10.740 32.901 1.00 95.19 536 SER A C 1
ATOM 4144 O O . SER A 1 536 ? 16.362 -11.193 33.862 1.00 95.19 536 SER A O 1
ATOM 4146 N N . ARG A 1 537 ? 15.044 -9.602 32.972 1.00 92.94 537 ARG A N 1
ATOM 4147 C CA . ARG A 1 537 ? 14.971 -8.744 34.164 1.00 92.94 537 ARG A CA 1
ATOM 4148 C C . ARG A 1 537 ? 13.515 -8.470 34.540 1.00 92.94 537 ARG A C 1
ATOM 4150 O O . ARG A 1 537 ? 12.643 -8.455 33.674 1.00 92.94 537 ARG A O 1
ATOM 4157 N N . ALA A 1 538 ? 13.259 -8.264 35.831 1.00 91.94 538 ALA A N 1
ATOM 4158 C CA . ALA A 1 538 ? 11.975 -7.740 36.287 1.00 91.94 538 ALA A CA 1
ATOM 4159 C C . ALA A 1 538 ? 11.804 -6.303 35.774 1.00 91.94 538 ALA A C 1
ATOM 4161 O O . ALA A 1 538 ? 12.767 -5.531 35.766 1.00 91.94 538 ALA A O 1
ATOM 4162 N N . PHE A 1 539 ? 10.597 -5.958 35.339 1.00 87.94 539 PHE A N 1
ATOM 4163 C CA . PHE A 1 539 ? 10.270 -4.636 34.831 1.00 87.94 539 PHE A CA 1
ATOM 4164 C C . PHE A 1 539 ? 9.210 -3.990 35.721 1.00 87.94 539 PHE A C 1
ATOM 4166 O O . PHE A 1 539 ? 8.063 -4.423 35.756 1.00 87.94 539 PHE A O 1
ATOM 4173 N N . SER A 1 540 ? 9.633 -2.981 36.483 1.00 86.38 540 SER A N 1
ATOM 4174 C CA . SER A 1 540 ? 8.815 -2.344 37.518 1.00 86.38 540 SER A CA 1
ATOM 4175 C C . SER A 1 540 ? 7.650 -1.543 36.934 1.00 86.38 540 SER A C 1
ATOM 4177 O O . SER A 1 540 ? 7.766 -0.976 35.848 1.00 86.38 540 SER A O 1
ATOM 4179 N N . GLN A 1 541 ? 6.548 -1.433 37.682 1.00 84.44 541 GLN A N 1
ATOM 4180 C CA . GLN A 1 541 ? 5.467 -0.474 37.409 1.00 84.44 541 GLN A CA 1
ATOM 4181 C C . GLN A 1 541 ? 5.861 0.979 37.730 1.00 84.44 541 GLN A C 1
ATOM 4183 O O . GLN A 1 541 ? 5.161 1.919 37.344 1.00 84.44 541 GLN A O 1
ATOM 4188 N N . GLU A 1 542 ? 6.987 1.184 38.412 1.00 85.00 542 GLU A N 1
ATOM 4189 C CA . GLU A 1 542 ? 7.603 2.496 38.558 1.00 85.00 542 GLU A CA 1
ATOM 4190 C C . GLU A 1 542 ? 8.426 2.841 37.320 1.00 85.00 542 GLU A C 1
ATOM 4192 O O . GLU A 1 542 ? 9.181 2.021 36.796 1.00 85.00 542 GLU A O 1
ATOM 4197 N N . THR A 1 543 ? 8.308 4.086 36.863 1.00 80.75 543 THR A N 1
ATOM 4198 C CA . THR A 1 543 ? 9.090 4.552 35.722 1.00 80.75 543 THR A CA 1
ATOM 4199 C C . THR A 1 543 ? 10.564 4.651 36.083 1.00 80.75 543 THR A C 1
ATOM 4201 O O . THR A 1 543 ? 10.950 5.382 37.000 1.00 80.75 543 THR A O 1
ATOM 4204 N N . GLY A 1 544 ? 11.400 3.958 35.317 1.00 82.38 544 GLY A N 1
ATOM 4205 C CA . GLY A 1 544 ? 12.827 3.890 35.574 1.00 82.38 544 GLY A CA 1
ATOM 4206 C C . GLY A 1 544 ? 13.636 3.428 34.372 1.00 82.38 544 GLY A C 1
ATOM 4207 O O . GLY A 1 544 ? 13.116 3.164 33.289 1.00 82.38 544 GLY A O 1
ATOM 4208 N N . TRP A 1 545 ? 14.946 3.361 34.590 1.00 84.31 545 TRP A N 1
ATOM 4209 C CA . TRP A 1 545 ? 15.886 2.832 33.615 1.00 84.31 545 TRP A CA 1
ATOM 4210 C C . TRP A 1 545 ? 16.031 1.329 33.779 1.00 84.31 545 TRP A C 1
ATOM 4212 O O . TRP A 1 545 ? 16.384 0.849 34.856 1.00 84.31 545 TRP A O 1
ATOM 4222 N N . LEU A 1 546 ? 15.847 0.608 32.683 1.00 85.69 546 LEU A N 1
ATOM 4223 C CA . LEU A 1 546 ? 16.193 -0.794 32.574 1.00 85.69 546 LEU A CA 1
ATOM 4224 C C . LEU A 1 546 ? 17.443 -0.936 31.708 1.00 85.69 546 LEU A C 1
ATOM 4226 O O . LEU A 1 546 ? 17.448 -0.545 30.544 1.00 85.69 546 LEU A O 1
ATOM 4230 N N . THR A 1 547 ? 18.504 -1.484 32.291 1.00 89.25 547 THR A N 1
ATOM 4231 C CA . THR A 1 547 ? 19.832 -1.545 31.672 1.00 89.25 547 THR A CA 1
ATOM 4232 C C . THR A 1 547 ? 20.208 -2.977 31.321 1.00 89.25 547 THR A C 1
ATOM 4234 O O . THR A 1 547 ? 20.037 -3.889 32.134 1.00 89.25 547 THR A O 1
ATOM 4237 N N . PHE A 1 548 ? 20.787 -3.158 30.139 1.00 88.69 548 PHE A N 1
ATOM 4238 C CA . PHE A 1 548 ? 21.364 -4.409 29.671 1.00 88.69 548 PHE A CA 1
ATOM 4239 C C . PHE A 1 548 ? 22.783 -4.166 29.169 1.00 88.69 548 PHE A C 1
ATOM 4241 O O . PHE A 1 548 ? 23.012 -3.246 28.390 1.00 88.69 548 PHE A O 1
ATOM 4248 N N . ASP A 1 549 ? 23.721 -5.005 29.596 1.00 91.56 549 ASP A N 1
ATOM 4249 C CA . ASP A 1 549 ? 25.071 -5.033 29.044 1.00 91.56 549 ASP A CA 1
ATOM 4250 C C . ASP A 1 549 ? 25.091 -6.086 27.931 1.00 91.56 549 ASP A C 1
ATOM 4252 O O . ASP A 1 549 ? 24.838 -7.270 28.171 1.00 91.56 549 ASP A O 1
ATOM 4256 N N . ILE A 1 550 ? 25.314 -5.641 26.699 1.00 92.19 550 ILE A N 1
ATOM 4257 C CA . ILE A 1 550 ? 25.384 -6.497 25.521 1.00 92.19 550 ILE A CA 1
ATOM 4258 C C . ILE A 1 550 ? 26.867 -6.793 25.253 1.00 92.19 550 ILE A C 1
ATOM 4260 O O . ILE A 1 550 ? 27.657 -5.856 25.128 1.00 92.19 550 ILE A O 1
ATOM 4264 N N . PRO A 1 551 ? 27.274 -8.072 25.164 1.00 93.31 551 PRO A N 1
ATOM 4265 C CA . PRO A 1 551 ? 28.669 -8.430 24.934 1.00 93.31 551 PRO A CA 1
ATOM 4266 C C . PRO A 1 551 ? 29.145 -7.998 23.542 1.00 93.31 551 PRO A C 1
ATOM 4268 O O . PRO A 1 551 ? 28.343 -7.859 22.618 1.00 93.31 551 PRO A O 1
ATOM 4271 N N . ALA A 1 552 ? 30.460 -7.845 23.386 1.00 92.44 552 ALA A N 1
ATOM 4272 C CA . ALA A 1 552 ? 31.072 -7.609 22.084 1.00 92.44 552 ALA A CA 1
ATOM 4273 C C . ALA A 1 552 ? 30.764 -8.765 21.114 1.00 92.44 552 ALA A C 1
ATOM 4275 O O . ALA A 1 552 ? 30.834 -9.939 21.490 1.00 92.44 552 ALA A O 1
ATOM 4276 N N . ASP A 1 553 ? 30.447 -8.439 19.863 1.00 93.50 553 ASP A N 1
ATOM 4277 C CA . ASP A 1 553 ? 30.351 -9.403 18.766 1.00 93.50 553 ASP A CA 1
ATOM 4278 C C . ASP A 1 553 ? 30.904 -8.760 17.479 1.00 93.50 553 ASP A C 1
ATOM 4280 O O . ASP A 1 553 ? 30.235 -7.931 16.860 1.00 93.50 553 ASP A O 1
ATOM 4284 N N . PRO A 1 554 ? 32.115 -9.149 17.036 1.00 90.94 554 PRO A N 1
ATOM 4285 C CA . PRO A 1 554 ? 32.729 -8.627 15.813 1.00 90.94 554 PRO A CA 1
ATOM 4286 C C . PRO A 1 554 ? 31.934 -8.902 14.531 1.00 90.94 554 PRO A C 1
ATOM 4288 O O . PRO A 1 554 ? 32.245 -8.337 13.487 1.00 90.94 554 PRO A O 1
ATOM 4291 N N . ARG A 1 555 ? 30.943 -9.803 14.577 1.00 90.75 555 ARG A N 1
ATOM 4292 C CA . ARG A 1 555 ? 30.112 -10.185 13.427 1.00 90.75 555 ARG A CA 1
ATOM 4293 C C . ARG A 1 555 ? 28.755 -9.483 13.418 1.00 90.75 555 ARG A C 1
ATOM 4295 O O . ARG A 1 555 ? 27.860 -9.938 12.704 1.00 90.75 555 ARG A O 1
ATOM 4302 N N . ARG A 1 556 ? 28.570 -8.431 14.225 1.00 88.81 556 ARG A N 1
ATOM 4303 C CA . ARG A 1 556 ? 27.313 -7.675 14.236 1.00 88.81 556 ARG A CA 1
ATOM 4304 C C . ARG A 1 556 ? 26.966 -7.171 12.835 1.00 88.81 556 ARG A C 1
ATOM 4306 O O . ARG A 1 556 ? 27.842 -6.649 12.143 1.00 88.81 556 ARG A O 1
ATOM 4313 N N . PRO A 1 557 ? 25.699 -7.307 12.414 1.00 90.19 557 PRO A N 1
ATOM 4314 C CA . PRO A 1 557 ? 25.225 -6.600 11.238 1.00 90.19 557 PRO A CA 1
ATOM 4315 C C . PRO A 1 557 ? 25.204 -5.089 11.510 1.00 90.19 557 PRO A C 1
ATOM 4317 O O . PRO A 1 557 ? 25.203 -4.653 12.657 1.00 90.19 557 PRO A O 1
ATOM 4320 N N . LEU A 1 558 ? 25.106 -4.293 10.443 1.00 88.00 558 LEU A N 1
ATOM 4321 C CA . LEU A 1 558 ? 24.965 -2.834 10.532 1.00 88.00 558 LEU A CA 1
ATOM 4322 C C . LEU A 1 558 ? 23.810 -2.391 11.449 1.00 88.00 558 LEU A C 1
ATOM 4324 O O . LEU A 1 558 ? 23.939 -1.421 12.184 1.00 88.00 558 LEU A O 1
ATOM 4328 N N . LEU A 1 559 ? 22.689 -3.115 11.391 1.00 90.50 559 LEU A N 1
ATOM 4329 C CA . LEU A 1 559 ? 21.545 -2.947 12.278 1.00 90.50 559 LEU A CA 1
ATOM 4330 C C . LEU A 1 559 ? 21.290 -4.278 12.981 1.00 90.50 559 LEU A C 1
ATOM 4332 O O . LEU A 1 559 ? 20.832 -5.233 12.349 1.00 90.50 559 LEU A O 1
ATOM 4336 N N . SER A 1 560 ? 21.599 -4.336 14.273 1.00 92.75 560 SER A N 1
ATOM 4337 C CA . SER A 1 560 ? 21.297 -5.477 15.133 1.00 92.75 560 SER A CA 1
ATOM 4338 C C . SER A 1 560 ? 19.791 -5.609 15.349 1.00 92.75 560 SER A C 1
ATOM 4340 O O . SER A 1 560 ? 19.091 -4.627 15.613 1.00 92.75 560 SER A O 1
ATOM 4342 N N . ASP A 1 561 ? 19.308 -6.848 15.297 1.00 93.25 561 ASP A N 1
ATOM 4343 C CA . ASP A 1 561 ? 17.926 -7.208 15.607 1.00 93.25 561 ASP A CA 1
ATOM 4344 C C . ASP A 1 561 ? 17.752 -7.299 17.122 1.00 93.25 561 ASP A C 1
ATOM 4346 O O . ASP A 1 561 ? 18.226 -8.246 17.756 1.00 93.25 561 ASP A O 1
ATOM 4350 N N . VAL A 1 562 ? 17.097 -6.304 17.715 1.00 93.12 562 VAL A N 1
ATOM 4351 C CA . VAL A 1 562 ? 16.891 -6.216 19.159 1.00 93.12 562 VAL A CA 1
ATOM 4352 C C . VAL A 1 562 ? 15.423 -6.441 19.488 1.00 93.12 562 VAL A C 1
ATOM 4354 O O . VAL A 1 562 ? 14.570 -5.608 19.206 1.00 93.12 562 VAL A O 1
ATOM 4357 N N . ARG A 1 563 ? 15.110 -7.566 20.130 1.00 93.12 563 ARG A N 1
ATOM 4358 C CA . ARG A 1 563 ? 13.740 -7.952 20.478 1.00 93.12 563 ARG A CA 1
ATOM 4359 C C . ARG A 1 563 ? 13.516 -7.929 21.986 1.00 93.12 563 ARG A C 1
ATOM 4361 O O . ARG A 1 563 ? 14.207 -8.600 22.754 1.00 93.12 563 ARG A O 1
ATOM 4368 N N . LEU A 1 564 ? 12.500 -7.176 22.388 1.00 91.19 564 LEU A N 1
ATOM 4369 C CA . LEU A 1 564 ? 12.001 -7.038 23.749 1.00 91.19 564 LEU A CA 1
ATOM 4370 C C . LEU A 1 564 ? 10.835 -8.003 23.954 1.00 91.19 564 LEU A C 1
ATOM 4372 O O . LEU A 1 564 ? 9.760 -7.773 23.404 1.00 91.19 564 LEU A O 1
ATOM 4376 N N . ARG A 1 565 ? 11.041 -9.091 24.707 1.00 91.25 565 ARG A N 1
ATOM 4377 C CA . ARG A 1 565 ? 9.989 -10.080 24.988 1.00 91.25 565 ARG A CA 1
ATOM 4378 C C . ARG A 1 565 ? 9.375 -9.915 26.365 1.00 91.25 565 ARG A C 1
ATOM 4380 O O . ARG A 1 565 ? 10.090 -9.926 27.368 1.00 91.25 565 ARG A O 1
ATOM 4387 N N . PHE A 1 566 ? 8.056 -9.851 26.405 1.00 88.19 566 PHE A N 1
ATOM 4388 C CA . PHE A 1 566 ? 7.282 -9.531 27.593 1.00 88.19 566 PHE A CA 1
ATOM 4389 C C . PHE A 1 566 ? 6.482 -10.755 28.074 1.00 88.19 566 PHE A C 1
ATOM 4391 O O . PHE A 1 566 ? 5.886 -11.462 27.269 1.00 88.19 566 PHE A O 1
ATOM 4398 N N . SER A 1 567 ? 6.457 -11.018 29.385 1.00 88.19 567 SER A N 1
ATOM 4399 C CA . SER A 1 567 ? 5.763 -12.175 29.974 1.00 88.19 567 SER A CA 1
ATOM 4400 C C . SER A 1 567 ? 4.239 -12.044 30.093 1.00 88.19 567 SER A C 1
ATOM 4402 O O . SER A 1 567 ? 3.571 -13.074 30.086 1.00 88.19 567 SER A O 1
ATOM 4404 N N . SER A 1 568 ? 3.688 -10.828 30.221 1.00 83.06 568 SER A N 1
ATOM 4405 C CA . SER A 1 568 ? 2.274 -10.622 30.576 1.00 83.06 568 SER A CA 1
ATOM 4406 C C . SER A 1 568 ? 1.587 -9.557 29.711 1.00 83.06 568 SER A C 1
ATOM 4408 O O . SER A 1 568 ? 2.130 -8.481 29.486 1.00 83.06 568 SER A O 1
ATOM 4410 N N . LEU A 1 569 ? 0.368 -9.855 29.252 1.00 79.06 569 LEU A N 1
ATOM 4411 C CA . LEU A 1 569 ? -0.502 -8.968 28.466 1.00 79.06 569 LEU A CA 1
ATOM 4412 C C . LEU A 1 569 ? -1.512 -8.256 29.370 1.00 79.06 569 LEU A C 1
ATOM 4414 O O . LEU A 1 569 ? -2.113 -8.906 30.222 1.00 79.06 569 LEU A O 1
ATOM 4418 N N . VAL A 1 570 ? -1.789 -6.979 29.104 1.00 83.00 570 VAL A N 1
ATOM 4419 C CA . VAL A 1 570 ? -2.874 -6.214 29.736 1.00 83.00 570 VAL A CA 1
ATOM 4420 C C . VAL A 1 570 ? -3.829 -5.675 28.659 1.00 83.00 570 VAL A C 1
ATOM 4422 O O . VAL A 1 570 ? -3.379 -4.999 27.726 1.00 83.00 570 VAL A O 1
ATOM 4425 N N . PRO A 1 571 ? -5.142 -5.956 28.736 1.00 86.00 571 PRO A N 1
ATOM 4426 C CA . PRO A 1 571 ? -6.133 -5.382 27.827 1.00 86.00 571 PRO A CA 1
ATOM 4427 C C . PRO A 1 571 ? -6.248 -3.860 27.970 1.00 86.00 571 PRO A C 1
ATOM 4429 O O . PRO A 1 571 ? -6.353 -3.335 29.076 1.00 86.00 571 PRO A O 1
ATOM 4432 N N . VAL A 1 572 ? -6.301 -3.137 26.849 1.00 85.06 572 VAL A N 1
ATOM 4433 C CA . VAL A 1 572 ? -6.408 -1.664 26.835 1.00 85.06 572 VAL A CA 1
ATOM 4434 C C . VAL A 1 572 ? -7.670 -1.177 27.544 1.00 85.06 572 VAL A C 1
ATOM 4436 O O . VAL A 1 572 ? -7.616 -0.202 28.289 1.00 85.06 572 VAL A O 1
ATOM 4439 N N . ALA A 1 573 ? -8.783 -1.896 27.394 1.00 79.62 573 ALA A N 1
ATOM 4440 C CA . ALA A 1 573 ? -10.057 -1.563 28.032 1.00 79.62 573 ALA A CA 1
ATOM 4441 C C . ALA A 1 573 ? -10.022 -1.588 29.579 1.00 79.62 573 ALA A C 1
ATOM 4443 O O . ALA A 1 573 ? -10.918 -1.036 30.227 1.00 79.62 573 ALA A O 1
ATOM 4444 N N . GLU A 1 574 ? -9.014 -2.226 30.184 1.00 77.56 574 GLU A N 1
ATOM 4445 C CA . GLU A 1 574 ? -8.879 -2.337 31.642 1.00 77.56 574 GLU A CA 1
ATOM 4446 C C . GLU A 1 574 ? -8.102 -1.166 32.260 1.00 77.56 574 GLU A C 1
ATOM 4448 O O . GLU A 1 574 ? -8.445 -0.742 33.360 1.00 77.56 574 GLU A O 1
ATOM 4453 N N . PHE A 1 575 ? -7.108 -0.598 31.562 1.00 76.19 575 PHE A N 1
ATOM 4454 C CA . PHE A 1 575 ? -6.259 0.477 32.112 1.00 76.19 575 PHE A CA 1
ATOM 4455 C C . PHE A 1 575 ? -6.316 1.805 31.337 1.00 76.19 575 PHE A C 1
ATOM 4457 O O . PHE A 1 575 ? -5.939 2.840 31.878 1.00 76.19 575 PHE A O 1
ATOM 4464 N N . GLY A 1 576 ? -6.782 1.808 30.086 1.00 67.94 576 GLY A N 1
ATOM 4465 C CA . GLY A 1 576 ? -6.862 2.986 29.213 1.00 67.94 576 GLY A CA 1
ATOM 4466 C C . GLY A 1 576 ? -8.139 3.813 29.358 1.00 67.94 576 GLY A C 1
ATOM 4467 O O . GLY A 1 576 ? -8.536 4.483 28.400 1.00 67.94 576 GLY A O 1
ATOM 4468 N N . ARG A 1 577 ? -8.808 3.738 30.516 1.00 76.44 577 ARG A N 1
ATOM 4469 C CA . ARG A 1 577 ? -10.092 4.409 30.762 1.00 76.44 577 ARG A CA 1
ATOM 4470 C C . ARG A 1 577 ? -9.906 5.901 31.026 1.00 76.44 577 ARG A C 1
ATOM 4472 O O . ARG A 1 577 ? -8.967 6.301 31.710 1.00 76.44 577 ARG A O 1
ATOM 4479 N N . GLY A 1 578 ? -10.807 6.692 30.449 1.00 79.06 578 GLY A N 1
ATOM 4480 C CA . GLY A 1 578 ? -10.888 8.138 30.627 1.00 79.06 578 GLY A CA 1
ATOM 4481 C C . GLY A 1 578 ? -11.552 8.554 31.949 1.00 79.06 578 GLY A C 1
ATOM 4482 O O . GLY A 1 578 ? -11.679 7.737 32.864 1.00 79.06 578 GLY A O 1
ATOM 4483 N N . PRO A 1 579 ? -11.991 9.818 32.069 1.00 88.94 579 PRO A N 1
ATOM 4484 C CA . PRO A 1 579 ? -12.286 10.734 30.964 1.00 88.94 579 PRO A CA 1
ATOM 4485 C C . PRO A 1 579 ? -11.041 11.407 30.365 1.00 88.94 579 PRO A C 1
ATOM 4487 O O . PRO A 1 579 ? -10.247 12.021 31.075 1.00 88.94 579 PRO A O 1
ATOM 4490 N N . TRP A 1 580 ? -10.901 11.330 29.040 1.00 90.69 580 TRP A N 1
ATOM 4491 C CA . TRP A 1 580 ? -9.854 12.001 28.264 1.00 90.69 580 TRP A CA 1
ATOM 4492 C C . TRP A 1 580 ? -10.445 13.193 27.500 1.00 90.69 580 TRP A C 1
ATOM 4494 O O . TRP A 1 580 ? -11.345 12.982 26.692 1.00 90.69 580 TRP A O 1
ATOM 4504 N N . PRO A 1 581 ? -9.983 14.434 27.706 1.00 93.00 581 PRO A N 1
ATOM 4505 C CA . PRO A 1 581 ? -10.566 15.598 27.038 1.00 93.00 581 PRO A CA 1
ATOM 4506 C C . PRO A 1 581 ? -10.406 15.531 25.510 1.00 93.00 581 PRO A C 1
ATOM 4508 O O . PRO A 1 581 ? -9.344 15.165 25.004 1.00 93.00 581 PRO A O 1
ATOM 4511 N N . VAL A 1 582 ? -11.459 15.913 24.780 1.00 93.44 582 VAL A N 1
ATOM 4512 C CA . VAL A 1 582 ? -11.483 15.948 23.308 1.00 93.44 582 VAL A CA 1
ATOM 4513 C C . VAL A 1 582 ? -11.319 17.387 22.829 1.00 93.44 582 VAL A C 1
ATOM 4515 O O . VAL A 1 582 ? -12.276 18.166 22.809 1.00 93.44 582 VAL A O 1
ATOM 4518 N N . GLY A 1 583 ? -10.090 17.751 22.454 1.00 91.56 583 GLY A N 1
ATOM 4519 C CA . GLY A 1 583 ? -9.761 19.103 21.999 1.00 91.56 583 GLY A CA 1
ATOM 4520 C C . GLY A 1 583 ? -10.258 20.175 22.978 1.00 91.56 583 GLY A C 1
ATOM 4521 O O . GLY A 1 583 ? -10.008 20.113 24.181 1.00 91.56 583 GLY A O 1
ATOM 4522 N N . ARG A 1 584 ? -10.996 21.151 22.452 1.00 95.88 584 ARG A N 1
ATOM 4523 C CA . ARG A 1 584 ? -11.716 22.203 23.188 1.00 95.88 584 ARG A CA 1
ATOM 4524 C C . ARG A 1 584 ? -13.239 22.045 23.096 1.00 95.88 584 ARG A C 1
ATOM 4526 O O . ARG A 1 584 ? -13.959 23.003 23.356 1.00 95.88 584 ARG A O 1
ATOM 4533 N N . THR A 1 585 ? -13.731 20.869 22.699 1.00 94.81 585 THR A N 1
ATOM 4534 C CA . THR A 1 585 ? -15.166 20.617 22.448 1.00 94.81 585 THR A CA 1
ATOM 4535 C C . THR A 1 585 ? -16.022 20.681 23.715 1.00 94.81 585 THR A C 1
ATOM 4537 O O . THR A 1 585 ? -17.235 20.843 23.634 1.00 94.81 585 THR A O 1
ATOM 4540 N N . GLY A 1 586 ? -15.401 20.522 24.890 1.00 93.00 586 GLY A N 1
ATOM 4541 C CA . GLY A 1 586 ? -16.094 20.324 26.165 1.00 93.00 586 GLY A CA 1
ATOM 4542 C C . GLY A 1 586 ? -16.493 18.868 26.432 1.00 93.00 586 GLY A C 1
ATOM 4543 O O . GLY A 1 586 ? -16.886 18.552 27.552 1.00 93.00 586 GLY A O 1
ATOM 4544 N N . ALA A 1 587 ? -16.345 17.973 25.449 1.00 94.75 587 ALA A N 1
ATOM 4545 C CA . ALA A 1 587 ? -16.556 16.541 25.615 1.00 94.75 587 ALA A CA 1
ATOM 4546 C C . ALA A 1 587 ? -15.295 15.833 26.140 1.00 94.75 587 ALA A C 1
ATOM 4548 O O . ALA A 1 587 ? -14.163 16.316 26.001 1.00 94.75 587 ALA A O 1
ATOM 4549 N N . ALA A 1 588 ? -15.493 14.648 26.716 1.00 94.62 588 ALA A N 1
ATOM 4550 C CA . ALA A 1 588 ? -14.416 13.756 27.111 1.00 94.62 588 ALA A CA 1
ATOM 4551 C C . ALA A 1 588 ? -14.711 12.328 26.649 1.00 94.62 588 ALA A C 1
ATOM 4553 O O . ALA A 1 588 ? -15.844 11.866 26.723 1.00 94.62 588 ALA A O 1
ATOM 4554 N N . SER A 1 589 ? -13.676 11.631 26.193 1.00 94.56 589 SER A N 1
ATOM 4555 C CA . SER A 1 589 ? -13.757 10.237 25.788 1.00 94.56 589 SER A CA 1
ATOM 4556 C C . SER A 1 589 ? -13.554 9.303 26.983 1.00 94.56 589 SER A C 1
ATOM 4558 O O . SER A 1 589 ? -12.538 9.424 27.678 1.00 94.56 589 SER A O 1
ATOM 4560 N N . PRO A 1 590 ? -14.455 8.333 27.222 1.00 94.25 590 PRO A N 1
ATOM 4561 C CA . PRO A 1 590 ? -14.267 7.294 28.236 1.00 94.25 590 PRO A CA 1
ATOM 4562 C C . PRO A 1 590 ? -13.271 6.208 27.786 1.00 94.25 590 PRO A C 1
ATOM 4564 O O . PRO A 1 590 ? -12.750 5.459 28.615 1.00 94.25 590 PRO A O 1
ATOM 4567 N N . VAL A 1 591 ? -12.970 6.149 26.485 1.00 93.50 591 VAL A N 1
ATOM 4568 C CA . VAL A 1 591 ? -12.098 5.163 25.832 1.00 93.50 591 VAL A CA 1
ATOM 4569 C C . VAL A 1 591 ? -10.900 5.831 25.157 1.00 93.50 591 VAL A C 1
ATOM 4571 O O . VAL A 1 591 ? -10.916 7.032 24.879 1.00 93.50 591 VAL A O 1
ATOM 4574 N N . SER A 1 592 ? -9.848 5.060 24.886 1.00 91.56 592 SER A N 1
ATOM 4575 C CA . SER A 1 592 ? -8.712 5.547 24.097 1.00 91.56 592 SER A CA 1
ATOM 4576 C C . SER A 1 592 ? -9.038 5.501 22.604 1.00 91.56 592 SER A C 1
ATOM 4578 O O . SER A 1 592 ? -9.549 4.489 22.125 1.00 91.56 592 SER A O 1
ATOM 4580 N N . ILE A 1 593 ? -8.730 6.573 21.876 1.00 93.75 593 ILE A N 1
ATOM 4581 C CA . ILE A 1 593 ? -8.987 6.714 20.440 1.00 93.75 593 ILE A CA 1
ATOM 4582 C C . ILE A 1 593 ? -7.688 7.132 19.750 1.00 93.75 593 ILE A C 1
ATOM 4584 O O . ILE A 1 593 ? -7.090 8.142 20.118 1.00 93.75 593 ILE A O 1
ATOM 4588 N N . LEU A 1 594 ? -7.269 6.387 18.729 1.00 94.19 594 LEU A N 1
ATOM 4589 C CA . LEU A 1 594 ? -6.185 6.754 17.818 1.00 94.19 594 LEU A CA 1
ATOM 4590 C C . LEU A 1 594 ? -6.741 6.834 16.397 1.00 94.19 594 LEU A C 1
ATOM 4592 O O . LEU A 1 594 ? -7.244 5.844 15.869 1.00 94.19 594 LEU A O 1
ATOM 4596 N N . VAL A 1 595 ? -6.602 7.995 15.767 1.00 96.75 595 VAL A N 1
ATOM 4597 C CA . VAL A 1 595 ? -7.040 8.232 14.390 1.00 96.75 595 VAL A CA 1
ATOM 4598 C C . VAL A 1 595 ? -5.817 8.462 13.521 1.00 96.75 595 VAL A C 1
ATOM 4600 O O . VAL A 1 595 ? -4.993 9.321 13.837 1.00 96.75 595 VAL A O 1
ATOM 4603 N N . ARG A 1 596 ? -5.691 7.700 12.431 1.00 95.31 596 ARG A N 1
ATOM 4604 C CA . ARG A 1 596 ? -4.603 7.838 11.452 1.00 95.31 596 ARG A CA 1
ATOM 4605 C C . ARG A 1 596 ? -5.186 7.948 10.055 1.00 95.31 596 ARG A C 1
ATOM 4607 O O . ARG A 1 596 ? -6.100 7.200 9.707 1.00 95.31 596 ARG A O 1
ATOM 4614 N N . SER A 1 597 ? -4.650 8.879 9.281 1.00 96.31 597 SER A N 1
ATOM 4615 C CA . SER A 1 597 ? -5.203 9.317 8.005 1.00 96.31 597 SER A CA 1
ATOM 4616 C C . SER A 1 597 ? -4.092 9.560 7.003 1.00 96.31 597 SER A C 1
ATOM 4618 O O . SER A 1 597 ? -3.104 10.225 7.329 1.00 96.31 597 SER A O 1
ATOM 4620 N N . ALA A 1 598 ? -4.228 9.021 5.798 1.00 94.62 598 ALA A N 1
ATOM 4621 C CA . ALA A 1 598 ? -3.212 9.169 4.774 1.00 94.62 598 ALA A CA 1
ATOM 4622 C C . ALA A 1 598 ? -3.795 9.090 3.361 1.00 94.62 598 ALA A C 1
ATOM 4624 O O . ALA A 1 598 ? -4.461 8.118 2.990 1.00 94.62 598 ALA A O 1
ATOM 4625 N N . GLY A 1 599 ? -3.460 10.092 2.548 1.00 93.75 599 GLY A N 1
ATOM 4626 C CA . GLY A 1 599 ? -3.684 10.033 1.109 1.00 93.75 599 GLY A CA 1
ATOM 4627 C C . GLY A 1 599 ? -2.736 9.052 0.419 1.00 93.75 599 GLY A C 1
ATOM 4628 O O . GLY A 1 599 ? -1.854 8.472 1.061 1.00 93.75 599 GLY A O 1
ATOM 4629 N N . GLU A 1 600 ? -2.901 8.872 -0.893 1.00 90.69 600 GLU A N 1
ATOM 4630 C CA . GLU A 1 600 ? -2.165 7.858 -1.673 1.00 90.69 600 GLU A CA 1
ATOM 4631 C C . GLU A 1 600 ? -0.646 7.941 -1.448 1.00 90.69 600 GLU A C 1
ATOM 4633 O O . GLU A 1 600 ? 0.019 6.952 -1.122 1.00 90.69 600 GLU A O 1
ATOM 4638 N N . GLU A 1 601 ? -0.108 9.161 -1.522 1.00 88.31 601 GLU A N 1
ATOM 4639 C CA . GLU A 1 601 ? 1.338 9.401 -1.483 1.00 88.31 601 GLU A CA 1
ATOM 4640 C C . GLU A 1 601 ? 1.942 9.201 -0.089 1.00 88.31 601 GLU A C 1
ATOM 4642 O O . GLU A 1 601 ? 3.123 8.877 0.046 1.00 88.31 601 GLU A O 1
ATOM 4647 N N . THR A 1 602 ? 1.132 9.351 0.962 1.00 89.88 602 THR A N 1
ATOM 4648 C CA . THR A 1 602 ? 1.594 9.330 2.356 1.00 89.88 602 THR A CA 1
ATOM 4649 C C . THR A 1 602 ? 1.228 8.045 3.095 1.00 89.88 602 THR A C 1
ATOM 4651 O O . THR A 1 602 ? 1.819 7.751 4.135 1.00 89.88 602 THR A O 1
ATOM 4654 N N . GLY A 1 603 ? 0.330 7.207 2.568 1.00 87.88 603 GLY A N 1
ATOM 4655 C CA . GLY A 1 603 ? -0.074 5.983 3.270 1.00 87.88 603 GLY A CA 1
ATOM 4656 C C . GLY A 1 603 ? -1.122 5.114 2.579 1.00 87.88 603 GLY A C 1
ATOM 4657 O O . GLY A 1 603 ? -1.031 3.892 2.690 1.00 87.88 603 GLY A O 1
ATOM 4658 N N . ASP A 1 604 ? -2.068 5.723 1.867 1.00 90.94 604 ASP A N 1
ATOM 4659 C CA . ASP A 1 604 ? -3.291 5.073 1.374 1.00 90.94 604 ASP A CA 1
ATOM 4660 C C . ASP A 1 604 ? -4.013 4.254 2.466 1.00 90.94 604 ASP A C 1
ATOM 4662 O O . ASP A 1 604 ? -4.260 3.053 2.327 1.00 90.94 604 ASP A O 1
ATOM 4666 N N . PHE A 1 605 ? -4.323 4.893 3.596 1.00 91.88 605 PHE A N 1
ATOM 4667 C CA . PHE A 1 605 ? -5.060 4.241 4.678 1.00 91.88 605 PHE A CA 1
ATOM 4668 C C . PHE A 1 605 ? -5.940 5.212 5.469 1.00 91.88 605 PHE A C 1
ATOM 4670 O O . PHE A 1 605 ? -5.660 6.405 5.572 1.00 91.88 605 PHE A O 1
ATOM 4677 N N . ALA A 1 606 ? -6.971 4.653 6.093 1.00 95.50 606 ALA A N 1
ATOM 4678 C CA . ALA A 1 606 ? -7.884 5.283 7.033 1.00 95.50 606 ALA A CA 1
ATOM 4679 C C . ALA A 1 606 ? -8.104 4.327 8.212 1.00 95.50 606 ALA A C 1
ATOM 4681 O O . ALA A 1 606 ? -8.730 3.280 8.050 1.00 95.50 606 ALA A O 1
ATOM 4682 N N . HIS A 1 607 ? -7.622 4.709 9.396 1.00 96.44 607 HIS A N 1
ATOM 4683 C CA . HIS A 1 607 ? -7.762 3.919 10.619 1.00 96.44 607 HIS A CA 1
ATOM 4684 C C . HIS A 1 607 ? -8.371 4.724 11.764 1.00 96.44 607 HIS A C 1
ATOM 4686 O O . HIS A 1 607 ? -7.982 5.873 12.010 1.00 96.44 607 HIS A O 1
ATOM 4692 N N . VAL A 1 608 ? -9.271 4.079 12.508 1.00 97.38 608 VAL A N 1
ATOM 4693 C CA . VAL A 1 608 ? -9.840 4.588 13.760 1.00 97.38 608 VAL A CA 1
ATOM 4694 C C . VAL A 1 608 ? -9.788 3.466 14.786 1.00 97.38 608 VAL A C 1
ATOM 4696 O O . VAL A 1 608 ? -10.675 2.618 14.849 1.00 97.38 608 VAL A O 1
ATOM 4699 N N . TYR A 1 609 ? -8.746 3.470 15.612 1.00 95.81 609 TYR A N 1
ATOM 4700 C CA . TYR A 1 609 ? -8.581 2.489 16.674 1.00 95.81 609 TYR A CA 1
ATOM 4701 C C . TYR A 1 609 ? -9.267 2.965 17.952 1.00 95.81 609 TYR A C 1
ATOM 4703 O O . TYR A 1 609 ? -8.839 3.948 18.558 1.00 95.81 609 TYR A O 1
ATOM 4711 N N . VAL A 1 610 ? -10.281 2.231 18.406 1.00 94.25 610 VAL A N 1
ATOM 4712 C CA . VAL A 1 610 ? -10.944 2.438 19.700 1.00 94.25 610 VAL A CA 1
ATOM 4713 C C . VAL A 1 610 ? -10.502 1.335 20.650 1.00 94.25 610 VAL A C 1
ATOM 4715 O O . VAL A 1 610 ? -10.716 0.152 20.388 1.00 94.25 610 VAL A O 1
ATOM 4718 N N . ASN A 1 611 ? -9.810 1.708 21.729 1.00 92.25 611 ASN A N 1
ATOM 4719 C CA . ASN A 1 611 ? -9.094 0.782 22.613 1.00 92.25 611 ASN A CA 1
ATOM 4720 C C . ASN A 1 611 ? -8.229 -0.232 21.838 1.00 92.25 611 ASN A C 1
ATOM 4722 O O . ASN A 1 611 ? -8.135 -1.394 22.227 1.00 92.25 611 ASN A O 1
ATOM 4726 N N . GLY A 1 612 ? -7.616 0.199 20.729 1.00 90.31 612 GLY A N 1
ATOM 4727 C CA . GLY A 1 612 ? -6.768 -0.645 19.887 1.00 90.31 612 GLY A CA 1
ATOM 4728 C C . GLY A 1 612 ? -7.514 -1.612 18.956 1.00 90.31 612 GLY A C 1
ATOM 4729 O O . GLY A 1 612 ? -6.896 -2.535 18.432 1.00 90.31 612 GLY A O 1
ATOM 4730 N N . ILE A 1 613 ? -8.820 -1.433 18.750 1.00 92.06 613 ILE A N 1
ATOM 4731 C CA . ILE A 1 613 ? -9.610 -2.155 17.743 1.00 92.06 613 ILE A CA 1
ATOM 4732 C C . ILE A 1 613 ? -9.931 -1.181 16.615 1.00 92.06 613 ILE A C 1
ATOM 4734 O O . ILE A 1 613 ? -10.542 -0.148 16.873 1.00 92.06 613 ILE A O 1
ATOM 4738 N N . ASP A 1 614 ? -9.517 -1.493 15.387 1.00 94.38 614 ASP A N 1
ATOM 4739 C CA . ASP A 1 614 ? -9.831 -0.653 14.230 1.00 94.38 614 ASP A CA 1
ATOM 4740 C C . ASP A 1 614 ? -11.305 -0.794 13.840 1.00 94.38 614 ASP A C 1
ATOM 4742 O O . ASP A 1 614 ? -11.782 -1.901 13.579 1.00 94.38 614 ASP A O 1
ATOM 4746 N N . LEU A 1 615 ? -12.020 0.327 13.827 1.00 96.25 615 LEU A N 1
ATOM 4747 C CA . LEU A 1 615 ? -13.434 0.412 13.469 1.00 96.25 615 LEU A CA 1
ATOM 4748 C C . LEU A 1 615 ? -13.653 1.113 12.121 1.00 96.25 615 LEU A C 1
ATOM 4750 O O . LEU A 1 615 ? -14.791 1.186 11.655 1.00 96.25 615 LEU A O 1
ATOM 4754 N N . ALA A 1 616 ? -12.596 1.636 11.488 1.00 95.44 616 ALA A N 1
ATOM 4755 C CA . ALA A 1 616 ? -12.720 2.296 10.196 1.00 95.44 616 ALA A CA 1
ATOM 4756 C C . ALA A 1 616 ? -12.959 1.271 9.066 1.00 95.44 616 ALA A C 1
ATOM 4758 O O . ALA A 1 616 ? -12.276 0.248 9.005 1.00 95.44 616 ALA A O 1
ATOM 4759 N N . PRO A 1 617 ? -13.857 1.553 8.102 1.00 91.44 617 PRO A N 1
ATOM 4760 C CA . PRO A 1 617 ? -14.029 0.719 6.908 1.00 91.44 617 PRO A CA 1
ATOM 4761 C C . PRO A 1 617 ? -12.813 0.721 5.974 1.00 91.44 617 PRO A C 1
ATOM 4763 O O . PRO A 1 617 ? -12.716 -0.139 5.098 1.00 91.44 617 PRO A O 1
ATOM 4766 N N . ASN A 1 618 ? -11.917 1.701 6.142 1.00 93.31 618 ASN A N 1
ATOM 4767 C CA . ASN A 1 618 ? -10.709 1.898 5.351 1.00 93.31 618 ASN A CA 1
ATOM 4768 C C . ASN A 1 618 ? -11.000 2.002 3.837 1.00 93.31 618 ASN A C 1
ATOM 4770 O O . ASN A 1 618 ? -10.335 1.366 3.021 1.00 93.31 618 ASN A O 1
ATOM 4774 N N . GLN A 1 619 ? -12.026 2.766 3.447 1.00 92.19 619 GLN A N 1
ATOM 4775 C CA . GLN A 1 619 ? -12.405 3.017 2.043 1.00 92.19 619 GLN A CA 1
ATOM 4776 C C . GLN A 1 619 ? -11.930 4.400 1.581 1.00 92.19 619 GLN A C 1
ATOM 4778 O O . GLN A 1 619 ? -11.679 5.254 2.423 1.00 92.19 619 GLN A O 1
ATOM 4783 N N . ARG A 1 620 ? -11.811 4.643 0.268 1.00 94.44 620 ARG A N 1
ATOM 4784 C CA . ARG A 1 620 ? -11.478 5.982 -0.260 1.00 94.44 620 ARG A CA 1
ATOM 4785 C C . ARG A 1 620 ? -12.480 7.035 0.237 1.00 94.44 620 ARG A C 1
ATOM 4787 O O . ARG A 1 620 ? -13.675 6.752 0.319 1.00 94.44 620 ARG A O 1
ATOM 4794 N N . GLY A 1 621 ? -11.989 8.238 0.534 1.00 97.56 621 GLY A N 1
ATOM 4795 C CA . GLY A 1 621 ? -12.787 9.351 1.051 1.00 97.56 621 GLY A CA 1
ATOM 4796 C C . GLY A 1 621 ? -12.819 9.416 2.582 1.00 97.56 621 GLY A C 1
ATOM 4797 O O . GLY A 1 621 ? -11.923 8.901 3.258 1.00 97.56 621 GLY A O 1
ATOM 4798 N N . TYR A 1 622 ? -13.844 10.065 3.141 1.00 98.62 622 TYR A N 1
ATOM 4799 C CA . TYR A 1 622 ? -14.028 10.193 4.591 1.00 98.62 622 TYR A CA 1
ATOM 4800 C C . TYR A 1 622 ? -14.555 8.897 5.208 1.00 98.62 622 TYR A C 1
ATOM 4802 O O . TYR A 1 622 ? -15.572 8.363 4.778 1.00 98.62 622 TYR A O 1
ATOM 4810 N N . ASN A 1 623 ? -13.913 8.433 6.276 1.00 98.75 623 ASN A N 1
ATOM 4811 C CA . ASN A 1 623 ? -14.351 7.319 7.109 1.00 98.75 623 ASN A CA 1
ATOM 4812 C C . ASN A 1 623 ? -14.608 7.862 8.516 1.00 98.75 623 ASN A C 1
ATOM 4814 O O . ASN A 1 623 ? -13.694 8.410 9.137 1.00 98.75 623 ASN A O 1
ATOM 4818 N N . LEU A 1 624 ? -15.840 7.730 9.005 1.00 98.75 624 LEU A N 1
ATOM 4819 C CA . LEU A 1 624 ? -16.292 8.296 10.275 1.00 98.75 624 LEU A CA 1
ATOM 4820 C C . LEU A 1 624 ? -16.794 7.195 11.212 1.00 98.75 624 LEU A C 1
ATOM 4822 O O . LEU A 1 624 ? -17.509 6.283 10.794 1.00 98.75 624 LEU A O 1
ATOM 4826 N N . VAL A 1 625 ? -16.444 7.307 12.491 1.00 98.81 625 VAL A N 1
ATOM 4827 C CA . VAL A 1 625 ? -16.879 6.413 13.569 1.00 98.81 625 VAL A CA 1
ATOM 4828 C C . VAL A 1 625 ? -17.490 7.265 14.676 1.00 98.81 625 VAL A C 1
ATOM 4830 O O . VAL A 1 625 ? -16.809 8.122 15.241 1.00 98.81 625 VAL A O 1
ATOM 4833 N N . ALA A 1 626 ? -18.765 7.029 14.984 1.00 98.69 626 ALA A N 1
ATOM 4834 C CA . ALA A 1 626 ? -19.472 7.686 16.077 1.00 98.69 626 ALA A CA 1
ATOM 4835 C C . ALA A 1 626 ? -19.552 6.770 17.304 1.00 98.69 626 ALA A C 1
ATOM 4837 O O . ALA A 1 626 ? -19.897 5.591 17.183 1.00 98.69 626 ALA A O 1
ATOM 4838 N N . LEU A 1 627 ? -19.262 7.322 18.481 1.00 98.44 627 LEU A N 1
ATOM 4839 C CA . LEU A 1 627 ? -19.249 6.619 19.760 1.00 98.44 627 LEU A CA 1
ATOM 4840 C C . LEU A 1 627 ? -20.138 7.330 20.780 1.00 98.44 627 LEU A C 1
ATOM 4842 O O . LEU A 1 627 ? -20.246 8.562 20.786 1.00 98.44 627 LEU A O 1
ATOM 4846 N N . ASP A 1 628 ? -20.722 6.550 21.680 1.00 96.56 628 ASP A N 1
ATOM 4847 C CA . ASP A 1 628 ? -21.442 7.086 22.827 1.00 96.56 628 ASP A CA 1
ATOM 4848 C C . ASP A 1 628 ? -20.457 7.762 23.799 1.00 96.56 628 ASP A C 1
ATOM 4850 O O . ASP A 1 628 ? -19.425 7.176 24.147 1.00 96.56 628 ASP A O 1
ATOM 4854 N N . PRO A 1 629 ? -20.728 9.000 24.241 1.00 94.44 629 PRO A N 1
ATOM 4855 C CA . PRO A 1 629 ? -19.815 9.736 25.109 1.00 94.44 629 PRO A CA 1
ATOM 4856 C C . PRO A 1 629 ? -19.753 9.190 26.545 1.00 94.44 629 PRO A C 1
ATOM 4858 O O . PRO A 1 629 ? -18.813 9.519 27.269 1.00 94.44 629 PRO A O 1
ATOM 4861 N N . ALA A 1 630 ? -20.723 8.385 26.987 1.00 93.44 630 ALA A N 1
ATOM 4862 C CA . ALA A 1 630 ? -20.790 7.859 28.348 1.00 93.44 630 ALA A CA 1
ATOM 4863 C C . ALA A 1 630 ? -19.887 6.634 28.553 1.00 93.44 630 ALA A C 1
ATOM 4865 O O . ALA A 1 630 ? -19.184 6.552 29.563 1.00 93.44 630 ALA A O 1
ATOM 4866 N N . ASP A 1 631 ? -19.883 5.691 27.610 1.00 91.88 631 ASP A N 1
ATOM 4867 C CA . ASP A 1 631 ? -19.149 4.422 27.733 1.00 91.88 631 ASP A CA 1
ATOM 4868 C C . ASP A 1 631 ? -18.241 4.089 26.533 1.00 91.88 631 ASP A C 1
ATOM 4870 O O . ASP A 1 631 ? -17.418 3.174 26.622 1.00 91.88 631 ASP A O 1
ATOM 4874 N N . GLY A 1 632 ? -18.317 4.862 25.445 1.00 92.88 632 GLY A N 1
ATOM 4875 C CA . GLY A 1 632 ? -17.509 4.671 24.245 1.00 92.88 632 GLY A CA 1
ATOM 4876 C C . GLY A 1 632 ? -17.983 3.523 23.358 1.00 92.88 632 GLY A C 1
ATOM 4877 O O . GLY A 1 632 ? -17.201 3.062 22.521 1.00 92.88 632 GLY A O 1
ATOM 4878 N N . HIS A 1 633 ? -19.215 3.028 23.533 1.00 95.00 633 HIS A N 1
ATOM 4879 C CA . HIS A 1 633 ? -19.759 2.011 22.639 1.00 95.00 633 HIS A CA 1
ATOM 4880 C C . HIS A 1 633 ? -19.973 2.569 21.229 1.00 95.00 633 HIS A C 1
ATOM 4882 O O . HIS A 1 633 ? -20.231 3.757 21.030 1.00 95.00 633 HIS A O 1
ATOM 4888 N N . LEU A 1 634 ? -19.855 1.693 20.233 1.00 97.62 634 LEU A N 1
ATOM 4889 C CA . LEU A 1 634 ? -20.039 2.060 18.837 1.00 97.62 634 LEU A CA 1
ATOM 4890 C C . LEU A 1 634 ? -21.510 2.384 18.550 1.00 97.62 634 LEU A C 1
ATOM 4892 O O . LEU A 1 634 ? -22.359 1.506 18.683 1.00 97.62 634 LEU A O 1
ATOM 4896 N N . LEU A 1 635 ? -21.786 3.606 18.090 1.00 98.12 635 LEU A N 1
ATOM 4897 C CA . LEU A 1 635 ? -23.112 4.014 17.623 1.00 98.12 635 LEU A CA 1
ATOM 4898 C C . LEU A 1 635 ? -23.300 3.644 16.152 1.00 98.12 635 LEU A C 1
ATOM 4900 O O . LEU A 1 635 ? -24.219 2.911 15.794 1.00 98.12 635 LEU A O 1
ATOM 4904 N N . VAL A 1 636 ? -22.422 4.155 15.286 1.00 98.25 636 VAL A N 1
ATOM 4905 C CA . VAL A 1 636 ? -22.514 3.963 13.835 1.00 98.25 636 VAL A CA 1
ATOM 4906 C C . VAL A 1 636 ? -21.168 4.239 13.159 1.00 98.25 636 VAL A C 1
ATOM 4908 O O . VAL A 1 636 ? -20.361 5.032 13.641 1.00 98.25 636 VAL A O 1
ATOM 4911 N N . VAL A 1 637 ? -20.931 3.578 12.024 1.00 98.38 637 VAL A N 1
ATOM 4912 C CA . VAL A 1 637 ? -19.772 3.787 11.143 1.00 98.38 637 VAL A CA 1
ATOM 4913 C C . VAL A 1 637 ? -20.261 4.232 9.765 1.00 98.38 637 VAL A C 1
ATOM 4915 O O . VAL A 1 637 ? -21.284 3.737 9.288 1.00 98.38 637 VAL A O 1
ATOM 4918 N N . GLY A 1 638 ? -19.540 5.147 9.118 1.00 97.50 638 GLY A N 1
ATOM 4919 C CA . GLY A 1 638 ? -19.819 5.612 7.758 1.00 97.50 638 GLY A CA 1
ATOM 4920 C C . GLY A 1 638 ? -18.554 5.732 6.907 1.00 97.50 638 GLY A C 1
ATOM 4921 O O . GLY A 1 638 ? -17.478 6.026 7.426 1.00 97.50 638 GLY A O 1
ATOM 4922 N N . ALA A 1 639 ? -18.690 5.514 5.598 1.00 97.75 639 ALA A N 1
ATOM 4923 C CA . ALA A 1 639 ? -17.659 5.788 4.598 1.00 97.75 639 ALA A CA 1
ATOM 4924 C C . ALA A 1 639 ? -18.271 6.570 3.427 1.00 97.75 639 ALA A C 1
ATOM 4926 O O . ALA A 1 639 ? -19.340 6.215 2.924 1.00 97.75 639 ALA A O 1
ATOM 4927 N N . PHE A 1 640 ? -17.599 7.640 3.013 1.00 98.19 640 PHE A N 1
ATOM 4928 C CA . PHE A 1 640 ? -18.107 8.625 2.066 1.00 98.19 640 PHE A CA 1
ATOM 4929 C C . PHE A 1 640 ? -17.018 8.963 1.050 1.00 98.19 640 PHE A C 1
ATOM 4931 O O . PHE A 1 640 ? -16.102 9.732 1.341 1.00 98.19 640 PHE A O 1
ATOM 4938 N N . ASP A 1 641 ? -17.134 8.395 -0.150 1.00 97.25 641 ASP A N 1
ATOM 4939 C CA . ASP A 1 641 ? -16.228 8.657 -1.270 1.00 97.25 641 ASP A CA 1
ATOM 4940 C C . ASP A 1 641 ? -16.523 10.030 -1.893 1.00 97.25 641 ASP A C 1
ATOM 4942 O O . ASP A 1 641 ? -17.107 10.141 -2.970 1.00 97.25 641 ASP A O 1
ATOM 4946 N N . THR A 1 642 ? -16.123 11.094 -1.194 1.00 96.62 642 THR A N 1
ATOM 4947 C CA . THR A 1 642 ? -16.236 12.490 -1.651 1.00 96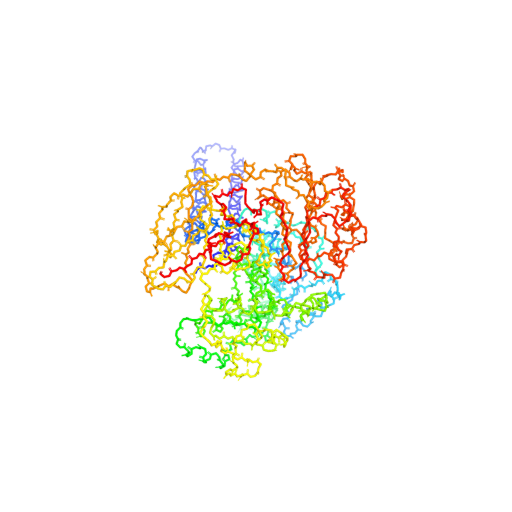.62 642 THR A CA 1
ATOM 4948 C C . THR A 1 642 ? -15.263 12.827 -2.785 1.00 96.62 642 THR A C 1
ATOM 4950 O O . THR A 1 642 ? -15.098 13.994 -3.122 1.00 96.62 642 THR A O 1
ATOM 4953 N N . HIS A 1 643 ? -14.608 11.827 -3.376 1.00 92.38 643 HIS A N 1
ATOM 4954 C CA . HIS A 1 643 ? -13.827 11.962 -4.596 1.00 92.38 643 HIS A CA 1
ATOM 4955 C C . HIS A 1 643 ? -14.644 11.534 -5.824 1.00 92.38 643 HIS A C 1
ATOM 4957 O O . HIS A 1 643 ? -14.776 12.309 -6.770 1.00 92.38 643 HIS A O 1
ATOM 4963 N N . ALA A 1 644 ? -15.196 10.314 -5.815 1.00 87.62 644 ALA A N 1
ATOM 4964 C CA . ALA A 1 644 ? -15.824 9.716 -6.999 1.00 87.62 644 ALA A CA 1
ATOM 4965 C C . ALA A 1 644 ? -17.362 9.648 -6.965 1.00 87.62 644 ALA A C 1
ATOM 4967 O O . ALA A 1 644 ? -17.973 9.454 -8.017 1.00 87.62 644 ALA A O 1
ATOM 4968 N N . ASP A 1 645 ? -18.005 9.788 -5.802 1.00 89.19 645 ASP A N 1
ATOM 4969 C CA . ASP A 1 645 ? -19.464 9.717 -5.677 1.00 89.19 645 ASP A CA 1
ATOM 4970 C C . ASP A 1 645 ? -20.068 11.097 -5.389 1.00 89.19 645 ASP A C 1
ATOM 4972 O O . ASP A 1 645 ? -19.949 11.644 -4.293 1.00 89.19 645 ASP A O 1
ATOM 4976 N N . ALA A 1 646 ? -20.793 11.632 -6.373 1.00 90.19 646 ALA A N 1
ATOM 4977 C CA . ALA A 1 646 ? -21.438 12.942 -6.295 1.00 90.19 646 ALA A CA 1
ATOM 4978 C C . ALA A 1 646 ? -22.480 13.070 -5.166 1.00 90.19 646 ALA A C 1
ATOM 4980 O O . ALA A 1 646 ? -22.782 14.181 -4.739 1.00 90.19 646 ALA A O 1
ATOM 4981 N N . ALA A 1 647 ? -23.039 11.962 -4.669 1.00 95.75 647 ALA A N 1
ATOM 4982 C CA . ALA A 1 647 ? -23.989 11.968 -3.557 1.00 95.75 647 ALA A CA 1
ATOM 4983 C C . ALA A 1 647 ? -23.315 11.771 -2.184 1.00 95.75 647 ALA A C 1
ATOM 4985 O O . ALA A 1 647 ? -23.992 11.841 -1.155 1.00 95.75 647 ALA A O 1
ATOM 4986 N N . ALA A 1 648 ? -22.000 11.524 -2.133 1.00 97.44 648 ALA A N 1
ATOM 4987 C CA . ALA A 1 648 ? -21.296 11.229 -0.886 1.00 97.44 648 ALA A CA 1
ATOM 4988 C C . ALA A 1 648 ? -21.348 12.386 0.120 1.00 97.44 648 ALA A C 1
ATOM 4990 O O . ALA A 1 648 ? -21.539 12.133 1.309 1.00 97.44 648 ALA A O 1
ATOM 4991 N N . SER A 1 649 ? -21.231 13.640 -0.333 1.00 98.31 649 SER A N 1
ATOM 4992 C CA . SER A 1 649 ? -21.269 14.809 0.556 1.00 98.31 649 SER A CA 1
ATOM 4993 C C . SER A 1 649 ? -22.628 15.009 1.226 1.00 98.31 649 SER A C 1
ATOM 4995 O O . SER A 1 649 ? -22.674 15.211 2.439 1.00 98.31 649 SER A O 1
ATOM 4997 N N . GLY A 1 650 ? -23.728 14.846 0.486 1.00 98.44 650 GLY A N 1
ATOM 4998 C CA . GLY A 1 650 ? -25.076 14.872 1.058 1.00 98.44 650 GLY A CA 1
ATOM 4999 C C . GLY A 1 650 ? -25.289 13.767 2.096 1.00 98.44 650 GLY A C 1
ATOM 5000 O O . GLY A 1 650 ? -25.736 14.042 3.208 1.00 98.44 650 GLY A O 1
ATOM 5001 N N . ARG A 1 651 ? -24.876 12.528 1.788 1.00 98.56 651 ARG A N 1
ATOM 5002 C CA . ARG A 1 651 ? -24.986 11.406 2.739 1.00 98.56 651 ARG A CA 1
ATOM 5003 C C . ARG A 1 651 ? -24.120 11.592 3.984 1.00 98.56 651 ARG A C 1
ATOM 5005 O O . ARG A 1 651 ? -24.529 11.173 5.061 1.00 98.56 651 ARG A O 1
ATOM 5012 N N . LEU A 1 652 ? -22.943 12.211 3.855 1.00 98.75 652 LEU A N 1
ATOM 5013 C CA . LEU A 1 652 ? -22.103 12.565 5.002 1.00 98.75 652 LEU A CA 1
ATOM 5014 C C . LEU A 1 652 ? -22.831 13.568 5.901 1.00 98.75 652 LEU A C 1
ATOM 5016 O O . LEU A 1 652 ? -22.899 13.365 7.112 1.00 98.75 652 LEU A O 1
ATOM 5020 N N . ALA A 1 653 ? -23.414 14.617 5.316 1.00 98.75 653 ALA A N 1
ATOM 5021 C CA . ALA A 1 653 ? -24.149 15.630 6.065 1.00 98.75 653 ALA A CA 1
ATOM 5022 C C . ALA A 1 653 ? -25.375 15.052 6.791 1.00 98.75 653 ALA A C 1
ATOM 5024 O O . ALA A 1 653 ? -25.569 15.326 7.976 1.00 98.75 653 ALA A O 1
ATOM 5025 N N . GLU A 1 654 ? -26.158 14.202 6.120 1.00 98.56 654 GLU A N 1
ATOM 5026 C CA . GLU A 1 654 ? -27.282 13.478 6.730 1.00 98.56 654 GLU A CA 1
ATOM 5027 C C . GLU A 1 654 ? -26.823 12.568 7.876 1.00 98.56 654 GLU A C 1
ATOM 5029 O O . GLU A 1 654 ? -27.442 12.554 8.941 1.00 98.56 654 GLU A O 1
ATOM 5034 N N . TRP A 1 655 ? -25.715 11.844 7.686 1.00 98.62 655 TRP A N 1
ATOM 5035 C CA . TRP A 1 655 ? -25.152 10.960 8.705 1.00 98.62 655 TRP A CA 1
ATOM 5036 C C . TRP A 1 655 ? -24.743 11.729 9.963 1.00 98.62 655 TRP A C 1
ATOM 5038 O O . TRP A 1 655 ? -25.082 11.306 11.064 1.00 98.62 655 TRP A O 1
ATOM 5048 N N . VAL A 1 656 ? -24.072 12.876 9.809 1.00 98.62 656 VAL A N 1
ATOM 5049 C CA . VAL A 1 656 ? -23.686 13.738 10.939 1.00 98.62 656 VAL A CA 1
ATOM 5050 C C . VAL A 1 656 ? -24.918 14.342 11.617 1.00 98.62 656 VAL A C 1
ATOM 5052 O O . VAL A 1 656 ? -25.003 14.332 12.843 1.00 98.62 656 VAL A O 1
ATOM 5055 N N . GLY A 1 657 ? -25.891 14.827 10.840 1.00 98.00 657 GLY A N 1
ATOM 5056 C CA . GLY A 1 657 ? -27.119 15.433 11.363 1.00 98.00 657 GLY A CA 1
ATOM 5057 C C . GLY A 1 657 ? -28.025 14.461 12.128 1.00 98.00 657 GLY A C 1
ATOM 5058 O O . GLY A 1 657 ? -28.830 14.897 12.948 1.00 98.00 657 GLY A O 1
ATOM 5059 N N . ALA A 1 658 ? -27.886 13.154 11.892 1.00 98.19 658 ALA A N 1
ATOM 5060 C CA . ALA A 1 658 ? -28.621 12.109 12.602 1.00 98.19 658 ALA A CA 1
ATOM 5061 C C . ALA A 1 658 ? -28.006 11.727 13.964 1.00 98.19 658 ALA A C 1
ATOM 5063 O O . ALA A 1 658 ? -28.620 10.963 14.714 1.00 98.19 658 ALA A O 1
ATOM 5064 N N . LEU A 1 659 ? -26.805 12.216 14.295 1.00 98.31 659 LEU A N 1
ATOM 5065 C CA . LEU A 1 659 ? -26.124 11.855 15.538 1.00 98.31 659 LEU A CA 1
ATOM 5066 C C . LEU A 1 659 ? -26.735 12.561 16.761 1.00 98.31 659 LEU A C 1
ATOM 5068 O O . LEU A 1 659 ? -27.073 13.745 16.692 1.00 98.31 659 LEU A O 1
ATOM 5072 N N . PRO A 1 660 ? -26.814 11.882 17.922 1.00 97.50 660 PRO A N 1
ATOM 5073 C CA . PRO A 1 660 ? -27.153 12.537 19.180 1.00 97.50 660 PRO A CA 1
ATOM 5074 C C . PRO A 1 660 ? -26.155 13.651 19.518 1.00 97.50 660 PRO A C 1
ATOM 5076 O O . PRO A 1 660 ? -24.944 13.478 19.369 1.00 97.50 660 PRO A O 1
ATOM 5079 N N . VAL A 1 661 ? -26.647 14.778 20.037 1.00 96.56 661 VAL A N 1
ATOM 5080 C CA . VAL A 1 661 ? -25.783 15.858 20.539 1.00 96.56 661 VAL A CA 1
ATOM 5081 C C . VAL A 1 661 ? -24.853 15.311 21.626 1.00 96.56 661 VAL A C 1
ATOM 5083 O O . VAL A 1 661 ? -25.293 14.615 22.539 1.00 96.56 661 VAL A O 1
ATOM 5086 N N . GLY A 1 662 ? -23.565 15.633 21.525 1.00 95.94 662 GLY A N 1
ATOM 5087 C CA . GLY A 1 662 ? -22.512 15.141 22.411 1.00 95.94 662 GLY A CA 1
ATOM 5088 C C . GLY A 1 662 ? -21.877 13.816 21.982 1.00 95.94 662 GLY A C 1
ATOM 5089 O O . GLY A 1 662 ? -20.857 13.451 22.564 1.00 95.94 662 GLY A O 1
ATOM 5090 N N . ALA A 1 663 ? -22.410 13.120 20.967 1.00 98.25 663 ALA A N 1
ATOM 5091 C CA . ALA A 1 663 ? -21.776 11.922 20.414 1.00 98.25 663 ALA A CA 1
ATOM 5092 C C . ALA A 1 663 ? -20.343 12.224 19.960 1.00 98.25 663 ALA A C 1
ATOM 5094 O O . ALA A 1 663 ? -20.099 13.214 19.268 1.00 98.25 663 ALA A O 1
ATOM 5095 N N . LEU A 1 664 ? -19.393 11.372 20.345 1.00 98.50 664 LEU A N 1
ATOM 5096 C CA . LEU A 1 664 ? -17.996 11.519 19.942 1.00 98.50 664 LEU A CA 1
ATOM 5097 C C . LEU A 1 664 ? -17.848 11.044 18.502 1.00 98.50 664 LEU A C 1
ATOM 5099 O O . LEU A 1 664 ? -18.348 9.974 18.161 1.00 98.50 664 LEU A O 1
ATOM 5103 N N . VAL A 1 665 ? -17.142 11.801 17.665 1.00 98.69 665 VAL A N 1
ATOM 5104 C CA . VAL A 1 665 ? -16.917 11.431 16.262 1.00 98.69 665 VAL A CA 1
ATOM 5105 C C . VAL A 1 665 ? -15.432 11.456 15.949 1.00 98.69 665 VAL A C 1
ATOM 5107 O O . VAL A 1 665 ? -14.790 12.501 16.030 1.00 98.69 665 VAL A O 1
ATOM 5110 N N . ALA A 1 666 ? -14.898 10.301 15.566 1.00 98.75 666 ALA A N 1
ATOM 5111 C CA . ALA A 1 666 ? -13.550 10.153 15.041 1.00 98.75 666 ALA A CA 1
ATOM 5112 C C . ALA A 1 666 ? -13.609 10.033 13.515 1.00 98.75 666 ALA A C 1
ATOM 5114 O O . ALA A 1 666 ? -14.359 9.207 12.991 1.00 98.75 666 ALA A O 1
ATOM 5115 N N . GLY A 1 667 ? -12.830 10.847 12.803 1.00 98.44 667 GLY A N 1
ATOM 5116 C CA . GLY A 1 667 ? -12.853 10.894 11.345 1.00 98.44 667 GLY A CA 1
ATOM 5117 C C . GLY A 1 667 ? -11.472 10.871 10.713 1.00 98.44 667 GLY A C 1
ATOM 5118 O O . GLY A 1 667 ? -10.537 11.505 11.197 1.00 98.44 667 GLY A O 1
ATOM 5119 N N . THR A 1 668 ? -11.354 10.118 9.624 1.00 98.62 668 THR A N 1
ATOM 5120 C CA . THR A 1 668 ? -10.110 9.909 8.878 1.00 98.62 668 THR A CA 1
ATOM 5121 C C . THR A 1 668 ? -10.367 9.875 7.368 1.00 98.62 668 THR A C 1
ATOM 5123 O O . THR A 1 668 ? -11.495 9.644 6.935 1.00 98.62 668 THR A O 1
ATOM 5126 N N . VAL A 1 669 ? -9.331 10.099 6.561 1.00 98.31 669 VAL A N 1
ATOM 5127 C CA . VAL A 1 669 ? -9.372 10.120 5.095 1.00 98.31 669 VAL A CA 1
ATOM 5128 C C . VAL A 1 669 ? -8.371 9.111 4.542 1.00 98.31 669 VAL A C 1
ATOM 5130 O O . VAL A 1 669 ? -7.238 9.032 5.014 1.00 98.31 669 VAL A O 1
ATOM 5133 N N . ARG A 1 670 ? -8.789 8.373 3.511 1.00 96.50 670 ARG A N 1
ATOM 5134 C CA . ARG A 1 670 ? -7.921 7.510 2.699 1.00 96.50 670 ARG A CA 1
ATOM 5135 C C . ARG A 1 670 ? -7.917 7.964 1.244 1.00 96.50 670 ARG A C 1
ATOM 5137 O O . ARG A 1 670 ? -8.980 8.269 0.702 1.00 96.50 670 ARG A O 1
ATOM 5144 N N . ASP A 1 671 ? -6.743 7.901 0.615 1.00 95.12 671 ASP A N 1
ATOM 5145 C CA . ASP A 1 671 ? -6.466 8.286 -0.781 1.00 95.12 671 ASP A CA 1
ATOM 5146 C C . ASP A 1 671 ? -6.810 9.752 -1.076 1.00 95.12 671 ASP A C 1
ATOM 5148 O O . ASP A 1 671 ? -5.915 10.594 -1.069 1.00 95.12 671 ASP A O 1
ATOM 5152 N N . GLU A 1 672 ? -8.084 10.067 -1.305 1.00 95.50 672 GLU A N 1
ATOM 5153 C CA . GLU A 1 672 ? -8.554 11.358 -1.803 1.00 95.50 672 GLU A CA 1
ATOM 5154 C C . GLU A 1 672 ? -9.962 11.647 -1.264 1.00 95.50 672 GLU A C 1
ATOM 5156 O O . GLU A 1 672 ? -10.834 10.778 -1.299 1.00 95.50 672 GLU A O 1
ATOM 5161 N N . ALA A 1 673 ? -10.193 12.865 -0.774 1.00 97.31 673 ALA A N 1
ATOM 5162 C CA . ALA A 1 673 ? -11.501 13.298 -0.279 1.00 97.31 673 ALA A CA 1
ATOM 5163 C C . ALA A 1 673 ? -11.851 14.746 -0.647 1.00 97.31 673 ALA A C 1
ATOM 5165 O O . ALA A 1 673 ? -12.910 15.216 -0.239 1.00 97.31 673 ALA A O 1
ATOM 5166 N N . SER A 1 674 ? -10.976 15.468 -1.353 1.00 97.19 674 SER A N 1
ATOM 5167 C CA . SER A 1 674 ? -11.063 16.918 -1.546 1.00 97.19 674 SER A CA 1
ATOM 5168 C C . SER A 1 674 ? -11.783 17.339 -2.826 1.00 97.19 674 SER A C 1
ATOM 5170 O O . SER A 1 674 ? -12.410 18.398 -2.828 1.00 97.19 674 SER A O 1
ATOM 5172 N N . LEU A 1 675 ? -11.694 16.564 -3.916 1.00 93.31 675 LEU A N 1
ATOM 5173 C CA . LEU A 1 675 ? -12.083 17.055 -5.246 1.00 93.31 675 LEU A CA 1
ATOM 5174 C C . LEU A 1 675 ? -13.597 17.176 -5.437 1.00 93.31 675 LEU A C 1
ATOM 5176 O O . LEU A 1 675 ? -14.051 18.115 -6.088 1.00 93.31 675 LEU A O 1
ATOM 5180 N N . GLY A 1 676 ? -14.369 16.248 -4.872 1.00 94.31 676 GLY A N 1
ATOM 5181 C CA . GLY A 1 676 ? -15.834 16.253 -4.897 1.00 94.31 676 GLY A CA 1
ATOM 5182 C C . GLY A 1 676 ? -16.464 16.672 -3.567 1.00 94.31 676 GLY A C 1
ATOM 5183 O O . GLY A 1 676 ? -17.653 16.438 -3.363 1.00 94.31 676 GLY A O 1
ATOM 5184 N N . LEU A 1 677 ? -15.692 17.257 -2.642 1.00 97.94 677 LEU A N 1
ATOM 5185 C CA . LEU A 1 677 ? -16.196 17.646 -1.325 1.00 97.94 677 LEU A CA 1
ATOM 5186 C C . LEU A 1 677 ? -17.151 18.845 -1.431 1.00 97.94 677 LEU A C 1
ATOM 5188 O O . LEU A 1 677 ? -16.731 19.972 -1.697 1.00 97.94 677 LEU A O 1
ATOM 5192 N N . GLY A 1 678 ? -18.439 18.597 -1.199 1.00 97.69 678 GLY A N 1
ATOM 5193 C CA . GLY A 1 678 ? -19.500 19.603 -1.179 1.00 97.69 678 GLY A CA 1
ATOM 5194 C C . GLY A 1 678 ? -19.497 20.487 0.072 1.00 97.69 678 GLY A C 1
ATOM 5195 O O . GLY A 1 678 ? -18.977 20.119 1.130 1.00 97.69 678 GLY A O 1
ATOM 5196 N N . GLN A 1 679 ? -20.110 21.668 -0.040 1.00 98.25 679 GLN A N 1
ATOM 5197 C CA . GLN A 1 679 ? -20.212 22.641 1.054 1.00 98.25 679 GLN A CA 1
ATOM 5198 C C . GLN A 1 679 ? -21.022 22.087 2.236 1.00 98.25 679 GLN A C 1
ATOM 5200 O O . GLN A 1 679 ? -20.660 22.303 3.388 1.00 98.25 679 GLN A O 1
ATOM 5205 N N . GLU A 1 680 ? -22.066 21.313 1.955 1.00 98.00 680 GLU A N 1
ATOM 5206 C CA . GLU A 1 680 ? -22.918 20.649 2.937 1.00 98.00 680 GLU A CA 1
ATOM 5207 C C . GLU A 1 680 ? -22.142 19.677 3.836 1.00 98.00 680 GLU A C 1
ATOM 5209 O O . GLU A 1 680 ? -22.378 19.630 5.042 1.00 98.00 680 GLU A O 1
ATOM 5214 N N . ALA A 1 681 ? -21.161 18.957 3.283 1.00 98.44 681 ALA A N 1
ATOM 5215 C CA . ALA A 1 681 ? -20.294 18.084 4.066 1.00 98.44 681 ALA A CA 1
ATOM 5216 C C . ALA A 1 681 ? -19.328 18.895 4.940 1.00 98.44 681 ALA A C 1
ATOM 5218 O O . ALA A 1 681 ? -19.127 18.554 6.103 1.00 98.44 681 ALA A O 1
ATOM 5219 N N . VAL A 1 682 ? -18.766 19.989 4.413 1.00 98.56 682 VAL A N 1
ATOM 5220 C CA . VAL A 1 682 ? -17.902 20.899 5.187 1.00 98.56 682 VAL A CA 1
ATOM 5221 C C . VAL A 1 682 ? -18.667 21.502 6.365 1.00 98.56 682 VAL A C 1
ATOM 5223 O O . VAL A 1 682 ? -18.168 21.510 7.490 1.00 98.56 682 VAL A O 1
ATOM 5226 N N . ASP A 1 683 ? -19.893 21.970 6.138 1.00 98.50 683 ASP A N 1
ATOM 5227 C CA . ASP A 1 683 ? -20.718 22.547 7.197 1.00 98.50 683 ASP A CA 1
ATOM 5228 C C . ASP A 1 683 ? -21.126 21.499 8.235 1.00 98.50 683 ASP A C 1
ATOM 5230 O O . ASP A 1 683 ? -21.070 21.781 9.432 1.00 98.50 683 ASP A O 1
ATOM 5234 N N . ALA A 1 684 ? -21.424 20.266 7.816 1.00 98.56 684 ALA A N 1
ATOM 5235 C CA . ALA A 1 684 ? -21.653 19.158 8.737 1.00 98.56 684 ALA A CA 1
ATOM 5236 C C . ALA A 1 684 ? -20.417 18.855 9.601 1.00 98.56 684 ALA A C 1
ATOM 5238 O O . ALA A 1 684 ? -20.534 18.778 10.824 1.00 98.56 684 ALA A O 1
ATOM 5239 N N . LEU A 1 685 ? -19.220 18.764 9.012 1.00 98.56 685 LEU A N 1
ATOM 5240 C CA . LEU A 1 685 ? -17.974 18.551 9.760 1.00 98.56 685 LEU A CA 1
ATOM 5241 C C . LEU A 1 685 ? -17.711 19.678 10.774 1.00 98.56 685 LEU A C 1
ATOM 5243 O O . LEU A 1 685 ? -17.300 19.406 11.903 1.00 98.56 685 LEU A O 1
ATOM 5247 N N . ARG A 1 686 ? -18.032 20.935 10.438 1.00 98.56 686 ARG A N 1
ATOM 5248 C CA . ARG A 1 686 ? -17.931 22.067 11.379 1.00 98.56 686 ARG A CA 1
ATOM 5249 C C . ARG A 1 686 ? -18.808 21.897 12.619 1.00 98.56 686 ARG A C 1
ATOM 5251 O O . ARG A 1 686 ? -18.399 22.339 13.690 1.00 98.56 686 ARG A O 1
ATOM 5258 N N . THR A 1 687 ? -19.960 21.225 12.513 1.00 98.38 687 THR A N 1
ATOM 5259 C CA . THR A 1 687 ? -20.814 20.906 13.680 1.00 98.38 687 THR A CA 1
ATOM 5260 C C . THR A 1 687 ? -20.210 19.858 14.619 1.00 98.38 687 THR A C 1
ATOM 5262 O O . THR A 1 687 ? -20.709 19.666 15.725 1.00 98.38 687 THR A O 1
ATOM 5265 N N . LEU A 1 688 ? -19.129 19.191 14.202 1.00 98.50 688 LEU A N 1
ATOM 5266 C CA . LEU A 1 688 ? -18.331 18.296 15.044 1.00 98.50 688 LEU A CA 1
ATOM 5267 C C . LEU A 1 688 ? -17.174 19.029 15.744 1.00 98.50 688 LEU A C 1
ATOM 5269 O O . LEU A 1 688 ? -16.410 18.423 16.496 1.00 98.50 688 LEU A O 1
ATOM 5273 N N . GLY A 1 689 ? -17.012 20.325 15.468 1.00 98.06 689 GLY A N 1
ATOM 5274 C CA . GLY A 1 689 ? -15.901 21.144 15.929 1.00 98.06 689 GLY A CA 1
ATOM 5275 C C . GLY A 1 689 ? -14.683 21.165 15.006 1.00 98.06 689 GLY A C 1
ATOM 5276 O O . GLY A 1 689 ? -13.701 21.815 15.357 1.00 98.06 689 GLY A O 1
ATOM 5277 N N . VAL A 1 690 ? -14.727 20.505 13.847 1.00 98.06 690 VAL A N 1
ATOM 5278 C CA . VAL A 1 690 ? -13.640 20.503 12.848 1.00 98.06 690 VAL A CA 1
ATOM 5279 C C . VAL A 1 690 ? -13.471 21.905 12.249 1.00 98.06 690 VAL A C 1
ATOM 5281 O O . VAL A 1 690 ? -14.467 22.578 11.963 1.00 98.06 690 VAL A O 1
ATOM 5284 N N . ALA A 1 691 ? -12.232 22.374 12.083 1.00 96.62 691 ALA A N 1
ATOM 5285 C CA . ALA A 1 691 ? -11.934 23.640 11.407 1.00 96.62 691 ALA A CA 1
ATOM 5286 C C . ALA A 1 691 ? -11.464 23.438 9.966 1.00 96.62 691 ALA A C 1
ATOM 5288 O O . ALA A 1 691 ? -11.728 24.296 9.120 1.00 96.62 691 ALA A O 1
ATOM 5289 N N . VAL A 1 692 ? -10.751 22.341 9.702 1.00 95.81 692 VAL A N 1
ATOM 5290 C CA . VAL A 1 692 ? -10.111 22.086 8.410 1.00 95.81 692 VAL A CA 1
ATOM 5291 C C . VAL A 1 692 ? -11.154 21.872 7.312 1.00 95.81 692 VAL A C 1
ATOM 5293 O O . VAL A 1 692 ? -12.084 21.076 7.442 1.00 95.81 692 VAL A O 1
ATOM 5296 N N . ASP A 1 693 ? -10.949 22.565 6.194 1.00 97.12 693 ASP A N 1
ATOM 5297 C CA . ASP A 1 693 ? -11.648 22.362 4.930 1.00 97.12 693 ASP A CA 1
ATOM 5298 C C . ASP A 1 693 ? -10.642 21.803 3.926 1.00 97.12 693 ASP A C 1
ATOM 5300 O O . ASP A 1 693 ? -9.705 22.497 3.548 1.00 97.12 693 ASP A O 1
ATOM 5304 N N . LEU A 1 694 ? -10.819 20.544 3.524 1.00 96.94 694 LEU A N 1
ATOM 5305 C CA . LEU A 1 694 ? -9.875 19.865 2.634 1.00 96.94 694 LEU A CA 1
ATOM 5306 C C . LEU A 1 694 ? -9.979 20.288 1.168 1.00 96.94 694 LEU A C 1
ATOM 5308 O O . LEU A 1 694 ? -9.179 19.825 0.358 1.00 96.94 694 LEU A O 1
ATOM 5312 N N . ARG A 1 695 ? -10.969 21.091 0.765 1.00 97.44 695 ARG A N 1
ATOM 5313 C CA . ARG A 1 695 ? -11.128 21.454 -0.651 1.00 97.44 695 ARG A CA 1
ATOM 5314 C C . ARG A 1 695 ? -9.874 22.167 -1.160 1.00 97.44 695 ARG A C 1
ATOM 5316 O O . ARG A 1 695 ? -9.506 23.225 -0.664 1.00 97.44 695 ARG A O 1
ATOM 5323 N N . GLY A 1 696 ? -9.252 21.601 -2.195 1.00 94.44 696 GLY A N 1
ATOM 5324 C CA . GLY A 1 696 ? -7.988 22.089 -2.766 1.00 94.44 696 GLY A CA 1
ATOM 5325 C C . GLY A 1 696 ? -6.738 21.353 -2.267 1.00 94.44 696 GLY A C 1
ATOM 5326 O O . GLY A 1 696 ? -5.694 21.427 -2.920 1.00 94.44 696 GLY A O 1
ATOM 5327 N N . ASP A 1 697 ? -6.857 20.565 -1.200 1.00 96.75 697 ASP A N 1
ATOM 5328 C CA . ASP A 1 697 ? -5.777 19.779 -0.601 1.00 96.75 697 ASP A CA 1
ATOM 5329 C C . ASP A 1 697 ? -5.785 18.337 -1.135 1.00 96.75 697 ASP A C 1
ATOM 5331 O O . ASP A 1 697 ? -6.002 17.357 -0.418 1.00 96.75 697 ASP A O 1
ATOM 5335 N N . PHE A 1 698 ? -5.555 18.207 -2.447 1.00 97.00 698 PHE A N 1
ATOM 5336 C CA . PHE A 1 698 ? -5.590 16.926 -3.160 1.00 97.00 698 PHE A CA 1
ATOM 5337 C C . PHE A 1 698 ? -4.684 15.869 -2.513 1.00 97.00 698 PHE A C 1
ATOM 5339 O O . PHE A 1 698 ? -3.460 16.042 -2.461 1.00 97.00 698 PHE A O 1
ATOM 5346 N N . ARG A 1 699 ? -5.299 14.757 -2.081 1.00 95.75 699 ARG A N 1
ATOM 5347 C CA . ARG A 1 699 ? -4.661 13.609 -1.404 1.00 95.75 699 ARG A CA 1
ATOM 5348 C C . ARG A 1 699 ? -3.987 13.919 -0.065 1.00 95.75 699 ARG A C 1
ATOM 5350 O O . ARG A 1 699 ? -3.008 13.272 0.309 1.00 95.75 699 ARG A O 1
ATOM 5357 N N . TRP A 1 700 ? -4.488 14.901 0.675 1.00 97.19 700 TRP A N 1
ATOM 5358 C CA . TRP A 1 700 ? -4.022 15.138 2.039 1.00 97.19 700 TRP A CA 1
ATOM 5359 C C . TRP A 1 700 ? -4.721 14.209 3.033 1.00 97.19 700 TRP A C 1
ATOM 5361 O O . TRP A 1 700 ? -5.909 13.912 2.911 1.00 97.19 700 TRP A O 1
ATOM 5371 N N . GLY A 1 701 ? -3.975 13.766 4.044 1.00 96.94 701 GLY A N 1
ATOM 5372 C CA . GLY A 1 701 ? -4.558 13.109 5.206 1.00 96.94 701 GLY A CA 1
ATOM 5373 C C . GLY A 1 701 ? -5.206 14.144 6.125 1.00 96.94 701 GLY A C 1
ATOM 5374 O O . GLY A 1 701 ? -4.628 15.198 6.383 1.00 96.94 701 GLY A O 1
ATOM 5375 N N . HIS A 1 702 ? -6.377 13.816 6.657 1.00 98.06 702 HIS A N 1
ATOM 5376 C CA . HIS A 1 702 ? -7.094 14.565 7.688 1.00 98.06 702 HIS A CA 1
ATOM 5377 C C . HIS A 1 702 ? -7.571 13.605 8.777 1.00 98.06 702 HIS A C 1
ATOM 5379 O O . HIS A 1 702 ? -8.328 12.680 8.485 1.00 98.06 702 HIS A O 1
ATOM 5385 N N . ALA A 1 703 ? -7.084 13.780 10.003 1.00 98.00 703 ALA A N 1
ATOM 5386 C CA . ALA A 1 703 ? -7.443 12.977 11.167 1.00 98.00 703 ALA A CA 1
ATOM 5387 C C . ALA A 1 703 ? -8.041 13.890 12.240 1.00 98.00 703 ALA A C 1
ATOM 5389 O O . ALA A 1 703 ? -7.410 14.882 12.602 1.00 98.00 703 ALA A O 1
ATOM 5390 N N . PHE A 1 704 ? -9.213 13.556 12.778 1.00 98.31 704 PHE A N 1
ATOM 5391 C CA . PHE A 1 704 ? -9.836 14.350 13.835 1.00 98.31 704 PHE A CA 1
ATOM 5392 C C . PHE A 1 704 ? -10.629 13.515 14.844 1.00 98.31 704 PHE A C 1
ATOM 5394 O O . PHE A 1 704 ? -11.102 12.419 14.541 1.00 98.31 704 PHE A O 1
ATOM 5401 N N . VAL A 1 705 ? -10.797 14.069 16.047 1.00 98.44 705 VAL A N 1
ATOM 5402 C CA . VAL A 1 705 ? -11.776 13.641 17.051 1.00 98.44 705 VAL A CA 1
ATOM 5403 C C . VAL A 1 705 ? -12.546 14.874 17.522 1.00 98.44 705 VAL A C 1
ATOM 5405 O O . VAL A 1 705 ? -11.967 15.815 18.073 1.00 98.44 705 VAL A O 1
ATOM 5408 N N . GLY A 1 706 ? -13.851 14.863 17.283 1.00 98.12 706 GLY A N 1
ATOM 5409 C CA . GLY A 1 706 ? -14.790 15.927 17.617 1.00 98.12 706 GLY A CA 1
ATOM 5410 C C . GLY A 1 706 ? -15.991 15.412 18.408 1.00 98.12 706 GLY A C 1
ATOM 5411 O O . GLY A 1 706 ? -16.036 14.246 18.808 1.00 98.12 706 GLY A O 1
ATOM 5412 N N . ALA A 1 707 ? -16.973 16.284 18.621 1.00 98.25 707 ALA A N 1
ATOM 5413 C CA . ALA A 1 707 ? -18.233 15.932 19.268 1.00 98.25 707 ALA A CA 1
ATOM 5414 C C . ALA A 1 707 ? -19.409 16.597 18.546 1.00 98.25 707 ALA A C 1
ATOM 5416 O O . ALA A 1 707 ? -19.337 17.773 18.193 1.00 98.25 707 ALA A O 1
ATOM 5417 N N . ALA A 1 708 ? -20.492 15.854 18.328 1.00 98.12 708 ALA A N 1
ATOM 5418 C CA . ALA A 1 708 ? -21.678 16.355 17.645 1.00 98.12 708 ALA A CA 1
ATOM 5419 C C . ALA A 1 708 ? -22.301 17.543 18.399 1.00 98.12 708 ALA A C 1
ATOM 5421 O O . ALA A 1 708 ? -22.592 17.454 19.592 1.00 98.12 708 ALA A O 1
ATOM 5422 N N . GLY A 1 709 ? -22.508 18.658 17.698 1.00 96.00 709 GLY A N 1
ATOM 5423 C CA . GLY A 1 709 ? -23.003 19.912 18.270 1.00 96.00 709 GLY A CA 1
ATOM 5424 C C . GLY A 1 709 ? -21.920 20.792 18.908 1.00 96.00 709 GLY A C 1
ATOM 5425 O O . GLY A 1 709 ? -22.254 21.832 19.478 1.00 96.00 709 GLY A O 1
ATOM 5426 N N . ALA A 1 710 ? -20.640 20.412 18.828 1.00 96.75 710 ALA A N 1
ATOM 5427 C CA . ALA A 1 710 ? -19.547 21.249 19.309 1.00 96.75 710 ALA A CA 1
ATOM 5428 C C . ALA A 1 710 ? -19.363 22.495 18.415 1.00 96.75 710 ALA A C 1
ATOM 5430 O O . ALA A 1 710 ? -19.553 22.420 17.198 1.00 96.75 710 ALA A O 1
ATOM 5431 N N . PRO A 1 711 ? -18.951 23.648 18.980 1.00 95.88 711 PRO A N 1
ATOM 5432 C CA . PRO A 1 711 ? -18.624 24.824 18.178 1.00 95.88 711 PRO A CA 1
ATOM 5433 C C . PRO A 1 711 ? -17.488 24.520 17.197 1.00 95.88 711 PRO A C 1
ATOM 5435 O O . PRO A 1 711 ? -16.535 23.836 17.566 1.00 95.88 711 PRO A O 1
ATOM 5438 N N . ALA A 1 712 ? -17.538 25.065 15.980 1.00 93.88 712 ALA A N 1
ATOM 5439 C CA . ALA A 1 712 ? -16.455 24.920 15.005 1.00 93.88 712 ALA A CA 1
ATOM 5440 C C . ALA A 1 712 ? -15.090 25.335 15.596 1.00 93.88 712 ALA A C 1
ATOM 5442 O O . ALA A 1 712 ? -15.021 26.223 16.450 1.00 93.88 712 ALA A O 1
ATOM 5443 N N . ASN A 1 713 ? -14.002 24.723 15.118 1.00 96.19 713 ASN A N 1
ATOM 5444 C CA . ASN A 1 713 ? -12.637 24.946 15.616 1.00 96.19 713 ASN A CA 1
ATOM 5445 C C . ASN A 1 713 ? -12.434 24.571 17.099 1.00 96.19 713 ASN A C 1
ATOM 5447 O O . ASN A 1 713 ? -11.692 25.217 17.845 1.00 96.19 713 ASN A O 1
ATOM 5451 N N . THR A 1 714 ? -13.106 23.518 17.555 1.00 97.69 714 THR A N 1
ATOM 5452 C CA . THR A 1 714 ? -12.920 22.960 18.900 1.00 97.69 714 THR A CA 1
ATOM 5453 C C . THR A 1 714 ? -12.497 21.496 18.902 1.00 97.69 714 THR A C 1
ATOM 5455 O O . THR A 1 714 ? -12.050 21.020 19.944 1.00 97.69 714 THR A O 1
ATOM 5458 N N . ALA A 1 715 ? -12.574 20.786 17.776 1.00 97.12 715 ALA A N 1
ATOM 5459 C CA . ALA A 1 715 ? -12.105 19.410 17.665 1.00 97.12 715 ALA A CA 1
ATOM 5460 C C . ALA A 1 715 ? -10.583 19.312 17.860 1.00 97.12 715 ALA A C 1
ATOM 5462 O O . ALA A 1 715 ? -9.840 20.284 17.713 1.00 97.12 715 ALA A O 1
ATOM 5463 N N . LEU A 1 716 ? -10.115 18.113 18.204 1.00 95.88 716 LEU A N 1
ATOM 5464 C CA . LEU A 1 716 ? -8.709 17.761 18.055 1.00 95.88 716 LEU A CA 1
ATOM 5465 C C . LEU A 1 716 ? -8.507 17.293 16.612 1.00 95.88 716 LEU A C 1
ATOM 5467 O O . LEU A 1 716 ? -9.054 16.258 16.247 1.00 95.88 716 LEU A O 1
ATOM 5471 N N . GLU A 1 717 ? -7.740 18.018 15.805 1.00 95.69 717 GLU A N 1
ATOM 5472 C CA . GLU A 1 717 ? -7.551 17.702 14.384 1.00 95.69 717 GLU A CA 1
ATOM 5473 C C . GLU A 1 717 ? -6.095 17.871 13.931 1.00 95.69 717 GLU A C 1
ATOM 5475 O O . GLU A 1 717 ? -5.331 18.652 14.501 1.00 95.69 717 GLU A O 1
ATOM 5480 N N . ALA A 1 718 ? -5.716 17.117 12.902 1.00 94.69 718 ALA A N 1
ATOM 5481 C CA . ALA A 1 718 ? -4.442 17.212 12.205 1.00 94.69 718 ALA A CA 1
ATOM 5482 C C . ALA A 1 718 ? -4.658 16.998 10.702 1.00 94.69 718 ALA A C 1
ATOM 5484 O O . ALA A 1 718 ? -5.426 16.125 10.291 1.00 94.69 718 ALA A O 1
ATOM 5485 N N . VAL A 1 719 ? -3.935 17.762 9.885 1.00 95.50 719 VAL A N 1
ATOM 5486 C CA . VAL A 1 719 ? -3.981 17.705 8.420 1.00 95.50 719 VAL A CA 1
ATOM 5487 C C . VAL A 1 719 ? -2.560 17.748 7.862 1.00 95.50 719 VAL A C 1
ATOM 5489 O O . VAL A 1 719 ? -1.728 18.517 8.349 1.00 95.50 719 VAL A O 1
ATOM 5492 N N . ASN A 1 720 ? -2.233 16.872 6.909 1.00 94.19 720 ASN A N 1
ATOM 5493 C CA . ASN A 1 720 ? -0.877 16.777 6.362 1.00 94.19 720 ASN A CA 1
ATOM 5494 C C . ASN A 1 720 ? -0.849 16.115 4.970 1.00 94.19 720 ASN A C 1
ATOM 5496 O O . ASN A 1 720 ? -1.485 15.084 4.751 1.00 94.19 720 ASN A O 1
ATOM 5500 N N . GLY A 1 721 ? -0.094 16.705 4.037 1.00 93.19 721 GLY A N 1
ATOM 5501 C CA . GLY A 1 721 ? 0.125 16.175 2.683 1.00 93.19 721 GLY A CA 1
ATOM 5502 C C . GLY A 1 721 ? 1.512 15.561 2.434 1.00 93.19 721 GLY A C 1
ATOM 5503 O O . GLY A 1 721 ? 1.729 14.974 1.381 1.00 93.19 721 GLY A O 1
ATOM 5504 N N . ILE A 1 722 ? 2.456 15.693 3.372 1.00 93.56 722 ILE A N 1
ATOM 5505 C CA . ILE A 1 722 ? 3.840 15.181 3.271 1.00 93.56 722 ILE A CA 1
ATOM 5506 C C . ILE A 1 722 ? 3.991 13.860 4.041 1.00 93.56 722 ILE A C 1
ATOM 5508 O O . ILE A 1 722 ? 4.703 12.958 3.610 1.00 93.56 722 ILE A O 1
ATOM 5512 N N . ARG A 1 723 ? 3.310 13.742 5.182 1.00 92.25 723 ARG A N 1
ATOM 5513 C CA . ARG A 1 723 ? 3.283 12.578 6.079 1.00 92.25 723 ARG A CA 1
ATOM 5514 C C . ARG A 1 723 ? 1.828 12.222 6.400 1.00 92.25 723 ARG A C 1
ATOM 5516 O O . ARG A 1 723 ? 0.950 13.056 6.178 1.00 92.25 723 ARG A O 1
ATOM 5523 N N . PRO A 1 724 ? 1.542 11.030 6.949 1.00 93.00 724 PRO A N 1
ATOM 5524 C CA . PRO A 1 724 ? 0.227 10.756 7.515 1.00 93.00 724 PRO A CA 1
ATOM 5525 C C . PRO A 1 724 ? -0.183 11.806 8.556 1.00 93.00 724 PRO A C 1
ATOM 5527 O O . PRO A 1 724 ? 0.647 12.313 9.313 1.00 93.00 724 PRO A O 1
ATOM 5530 N N . ALA A 1 725 ? -1.475 12.110 8.620 1.00 93.69 725 ALA A N 1
ATOM 5531 C CA . ALA A 1 725 ? -2.066 12.883 9.702 1.00 93.69 725 ALA A CA 1
ATOM 5532 C C . ALA A 1 725 ? -2.510 11.941 10.828 1.00 93.69 725 ALA A C 1
ATOM 5534 O O . ALA A 1 725 ? -3.015 10.842 10.582 1.00 93.69 725 ALA A O 1
ATOM 5535 N N . GLN A 1 726 ? -2.320 12.363 12.077 1.00 92.75 726 GLN A N 1
ATOM 5536 C CA . GLN A 1 726 ? -2.635 11.541 13.240 1.00 92.75 726 GLN A CA 1
ATOM 5537 C C . GLN A 1 726 ? -3.089 12.400 14.418 1.00 92.75 726 GLN A C 1
ATOM 5539 O O . GLN A 1 726 ? -2.470 13.416 14.722 1.00 92.75 726 GLN A O 1
ATOM 5544 N N . VAL A 1 727 ? -4.121 11.938 15.124 1.00 92.75 727 VAL A N 1
ATOM 5545 C CA . VAL A 1 727 ? -4.535 12.473 16.427 1.00 92.75 727 VAL A CA 1
ATOM 5546 C C . VAL A 1 727 ? -4.829 11.331 17.394 1.00 92.75 727 VAL A C 1
ATOM 5548 O O . VAL A 1 727 ? -5.193 10.229 16.979 1.00 92.75 727 VAL A O 1
ATOM 5551 N N . ALA A 1 728 ? -4.667 11.581 18.691 1.00 91.44 728 ALA A N 1
ATOM 5552 C CA . ALA A 1 728 ? -4.980 10.605 19.727 1.00 91.44 728 ALA A CA 1
ATOM 5553 C C . ALA A 1 728 ? -5.663 11.267 20.929 1.00 91.44 728 ALA A C 1
ATOM 5555 O O . ALA A 1 728 ? -5.271 12.349 21.360 1.00 91.44 728 ALA A O 1
ATOM 5556 N N . VAL A 1 729 ? -6.656 10.579 21.487 1.00 90.50 729 VAL A N 1
ATOM 5557 C CA . VAL A 1 729 ? -7.329 10.904 22.747 1.00 90.50 729 VAL A CA 1
ATOM 5558 C C . VAL A 1 729 ? -7.100 9.727 23.694 1.00 90.50 729 VAL A C 1
ATOM 5560 O O . VAL A 1 729 ? -7.506 8.605 23.403 1.00 90.50 729 VAL A O 1
ATOM 5563 N N . GLY A 1 730 ? -6.414 9.953 24.814 1.00 88.38 730 GLY A N 1
ATOM 5564 C CA . GLY A 1 730 ? -5.959 8.866 25.687 1.00 88.38 730 GLY A CA 1
ATOM 5565 C C . GLY A 1 730 ? -4.720 8.159 25.130 1.00 88.38 730 GLY A C 1
ATOM 5566 O O . GLY A 1 730 ? -3.715 8.804 24.832 1.00 88.38 730 GLY A O 1
ATOM 5567 N N . LEU A 1 731 ? -4.753 6.827 25.033 1.00 86.31 731 LEU A N 1
ATOM 5568 C CA . LEU A 1 731 ? -3.594 6.024 24.629 1.00 86.31 731 LEU A CA 1
ATOM 5569 C C . LEU A 1 731 ? -3.511 5.861 23.093 1.00 86.31 731 LEU A C 1
ATOM 5571 O O . LEU A 1 731 ? -4.456 5.339 22.499 1.00 86.31 731 LEU A O 1
ATOM 5575 N N . PRO A 1 732 ? -2.382 6.204 22.437 1.00 87.19 732 PRO A N 1
ATOM 5576 C CA . PRO A 1 732 ? -2.183 6.012 20.997 1.00 87.19 732 PRO A CA 1
ATOM 5577 C C . PRO A 1 732 ? -1.832 4.549 20.661 1.00 87.19 732 PRO A C 1
ATOM 5579 O O . PRO A 1 732 ? -0.698 4.235 20.300 1.00 87.19 732 PRO A O 1
ATOM 5582 N N . VAL A 1 733 ? -2.792 3.635 20.816 1.00 88.06 733 VAL A N 1
ATOM 5583 C CA . VAL A 1 733 ? -2.624 2.187 20.584 1.00 88.06 733 VAL A CA 1
ATOM 5584 C C . VAL A 1 733 ? -3.393 1.707 19.353 1.00 88.06 733 VAL A C 1
ATOM 5586 O O . VAL A 1 733 ? -4.468 2.212 19.044 1.00 88.06 733 VAL A O 1
ATOM 5589 N N . SER A 1 734 ? -2.852 0.695 18.675 1.00 89.50 734 SER A N 1
ATOM 5590 C CA . SER A 1 734 ? -3.445 0.064 17.485 1.00 89.50 734 SER A CA 1
ATOM 5591 C C . SER A 1 734 ? -3.780 -1.420 17.672 1.00 89.50 734 SER A C 1
ATOM 5593 O O . SER A 1 734 ? -4.253 -2.054 16.734 1.00 89.50 734 SER A O 1
ATOM 5595 N N . LEU A 1 735 ? -3.540 -1.984 18.863 1.00 87.56 735 LEU A N 1
ATOM 5596 C CA . LEU A 1 735 ? -3.954 -3.336 19.250 1.00 87.56 735 LEU A CA 1
ATOM 5597 C C . LEU A 1 735 ? -4.640 -3.325 20.621 1.00 87.56 735 LEU A C 1
ATOM 5599 O O . LEU A 1 735 ? -4.263 -2.572 21.517 1.00 87.56 735 LEU A O 1
ATOM 5603 N N . ALA A 1 736 ? -5.616 -4.217 20.807 1.00 84.12 736 ALA A N 1
ATOM 5604 C CA . ALA A 1 736 ? -6.456 -4.280 22.009 1.00 84.12 736 ALA A CA 1
ATOM 5605 C C . ALA A 1 736 ? -5.737 -4.715 23.299 1.00 84.12 736 ALA A C 1
ATOM 5607 O O . ALA A 1 736 ? -6.318 -4.683 24.388 1.00 84.12 736 ALA A O 1
ATOM 5608 N N . LYS A 1 737 ? -4.479 -5.151 23.196 1.00 77.25 737 LYS A N 1
ATOM 5609 C CA . LYS A 1 737 ? -3.658 -5.571 24.331 1.00 77.25 737 LYS A CA 1
ATOM 5610 C C . LYS A 1 737 ? -2.279 -4.934 24.231 1.00 77.25 737 LYS A C 1
ATOM 5612 O O . LYS A 1 737 ? -1.706 -4.862 23.147 1.00 77.25 737 LYS A O 1
ATOM 5617 N N . VAL A 1 738 ? -1.734 -4.534 25.374 1.00 71.75 738 VAL A N 1
ATOM 5618 C CA . VAL A 1 738 ? -0.365 -4.023 25.491 1.00 71.75 738 VAL A CA 1
ATOM 5619 C C . VAL A 1 738 ? 0.380 -4.739 26.608 1.00 71.75 738 VAL A C 1
ATOM 5621 O O . VAL A 1 738 ? -0.225 -5.286 27.524 1.00 71.75 738 VAL A O 1
ATOM 5624 N N . PHE A 1 739 ? 1.704 -4.717 26.549 1.00 60.75 739 PHE A N 1
ATOM 5625 C CA . PHE A 1 739 ? 2.574 -5.316 27.562 1.00 60.75 739 PHE A CA 1
ATOM 5626 C C . PHE A 1 739 ? 3.231 -4.252 28.449 1.00 60.75 739 PHE A C 1
ATOM 5628 O O . PHE A 1 739 ? 3.363 -4.425 29.659 1.00 60.75 739 PHE A O 1
ATOM 5635 N N . ALA A 1 740 ? 3.634 -3.124 27.859 1.00 54.28 740 ALA A N 1
ATOM 5636 C CA . ALA A 1 740 ? 4.306 -2.044 28.572 1.00 54.28 740 ALA A CA 1
ATOM 5637 C C . ALA A 1 740 ? 4.195 -0.698 27.838 1.00 54.28 740 ALA A C 1
ATOM 5639 O O . ALA A 1 740 ? 4.252 -0.687 26.604 1.00 54.28 740 ALA A O 1
ATOM 5640 N N . PRO A 1 741 ? 4.126 0.439 28.556 1.00 51.31 741 PRO A N 1
ATOM 5641 C CA . PRO A 1 741 ? 4.346 1.758 27.989 1.00 51.31 741 PRO A CA 1
ATOM 5642 C C . PRO A 1 741 ? 5.829 2.149 28.064 1.00 51.31 741 PRO A C 1
ATOM 5644 O O . PRO A 1 741 ? 6.516 1.881 29.054 1.00 51.31 741 PRO A O 1
ATOM 5647 N N . THR A 1 742 ? 6.295 2.929 27.096 1.00 49.25 742 THR A N 1
ATOM 5648 C CA . THR A 1 742 ? 7.421 3.854 27.298 1.00 49.25 742 THR A CA 1
ATOM 5649 C C . THR A 1 742 ? 6.868 5.280 27.290 1.00 49.25 742 THR A C 1
ATOM 5651 O O . THR A 1 742 ? 6.068 5.621 26.421 1.00 49.25 742 THR A O 1
ATOM 5654 N N . TRP A 1 743 ? 7.213 6.101 28.289 1.00 44.25 743 TRP A N 1
ATOM 5655 C CA . TRP A 1 743 ? 6.594 7.416 28.531 1.00 44.25 743 TRP A CA 1
ATOM 5656 C C . TRP A 1 743 ? 7.579 8.585 28.601 1.00 44.25 743 TRP A C 1
ATOM 5658 O O . TRP A 1 743 ? 8.626 8.488 29.245 1.00 44.25 743 TRP A O 1
ATOM 5668 N N . ALA A 1 744 ? 7.160 9.728 28.053 1.00 30.50 744 ALA A N 1
ATOM 5669 C CA . ALA A 1 744 ? 7.681 11.050 28.383 1.00 30.50 744 ALA A CA 1
ATOM 5670 C C . ALA A 1 744 ? 6.633 11.805 29.231 1.00 30.50 744 ALA A C 1
ATOM 5672 O O . ALA A 1 744 ? 5.436 11.656 28.992 1.00 30.50 744 ALA A O 1
ATOM 5673 N N . ARG A 1 745 ? 7.077 12.544 30.259 1.00 29.09 745 ARG A N 1
ATOM 5674 C CA . ARG A 1 745 ? 6.269 13.566 30.946 1.00 29.09 745 ARG A CA 1
ATOM 5675 C C . ARG A 1 745 ? 7.147 14.764 31.300 1.00 29.09 745 ARG A C 1
ATOM 5677 O O . ARG A 1 745 ? 8.072 14.588 32.092 1.00 29.09 745 ARG A O 1
ATOM 5684 N N . ASN A 1 746 ? 6.870 15.952 30.758 1.00 31.52 746 ASN A N 1
ATOM 5685 C CA . ASN A 1 746 ? 7.620 17.177 31.079 1.00 31.52 746 ASN A CA 1
ATOM 5686 C C . ASN A 1 746 ? 6.955 18.030 32.175 1.00 31.52 746 ASN A C 1
ATOM 5688 O O . ASN A 1 746 ? 5.774 18.362 32.112 1.00 31.52 746 ASN A O 1
ATOM 5692 N N . GLY A 1 747 ? 7.771 18.454 33.143 1.00 26.72 747 GLY A N 1
ATOM 5693 C CA . GLY A 1 747 ? 7.566 19.634 33.986 1.00 26.72 747 GLY A CA 1
ATOM 5694 C C . GLY A 1 747 ? 8.766 20.575 33.804 1.00 26.72 747 GLY A C 1
ATOM 5695 O O . GLY A 1 747 ? 9.896 20.108 33.692 1.00 26.72 747 GLY A O 1
ATOM 5696 N N . VAL A 1 748 ? 8.504 21.881 33.702 1.00 29.08 748 VAL A N 1
ATOM 5697 C CA . VAL A 1 748 ? 9.461 22.973 33.407 1.00 29.08 748 VAL A CA 1
ATOM 5698 C C . VAL A 1 748 ? 10.633 22.990 34.398 1.00 29.08 748 VAL A C 1
ATOM 5700 O O . VAL A 1 748 ? 10.358 22.821 35.573 1.00 29.08 748 VAL A O 1
ATOM 5703 N N . PHE A 1 749 ? 11.882 23.253 33.969 1.00 33.47 749 PHE A N 1
ATOM 5704 C CA . PHE A 1 749 ? 12.821 24.184 34.641 1.00 33.47 749 PHE A CA 1
ATOM 5705 C C . PHE A 1 749 ? 14.149 24.379 33.884 1.00 33.47 749 PHE A C 1
ATOM 5707 O O . PHE A 1 749 ? 14.597 23.531 33.116 1.00 33.47 749 PHE A O 1
ATOM 5714 N N . GLY A 1 750 ? 14.758 25.546 34.120 1.00 25.59 750 GLY A N 1
ATOM 5715 C CA . GLY A 1 750 ? 16.037 25.973 33.565 1.00 25.59 750 GLY A CA 1
ATOM 5716 C C . GLY A 1 750 ? 17.287 25.371 34.224 1.00 25.59 750 GLY A C 1
ATOM 5717 O O . GLY A 1 750 ? 17.233 24.717 35.259 1.00 25.59 750 GLY A O 1
ATOM 5718 N N . ASN A 1 751 ? 18.415 25.679 33.576 1.00 27.48 751 ASN A N 1
ATOM 5719 C CA . ASN A 1 751 ? 19.820 25.498 33.959 1.00 27.48 751 ASN A CA 1
ATOM 5720 C C . ASN A 1 751 ? 20.292 24.083 34.360 1.00 27.48 751 ASN A C 1
ATOM 5722 O O . ASN A 1 751 ? 20.417 23.726 35.525 1.00 27.48 751 ASN A O 1
ATOM 5726 N N . LEU A 1 752 ? 20.651 23.337 33.306 1.00 40.75 752 LEU A N 1
ATOM 5727 C CA . LEU A 1 752 ? 21.853 22.508 33.101 1.00 40.75 752 LEU A CA 1
ATOM 5728 C C . LEU A 1 752 ? 22.585 21.953 34.346 1.00 40.75 752 LEU A C 1
ATOM 5730 O O . LEU A 1 752 ? 23.262 22.682 35.067 1.00 40.75 752 LEU A O 1
ATOM 5734 N N . ARG A 1 753 ? 22.604 20.608 34.415 1.00 32.88 753 ARG A N 1
ATOM 5735 C CA . ARG A 1 753 ? 23.304 19.687 35.346 1.00 32.88 753 ARG A CA 1
ATOM 5736 C C . ARG A 1 753 ? 22.439 19.125 36.480 1.00 32.88 753 ARG A C 1
ATOM 5738 O O . ARG A 1 753 ? 22.700 19.395 37.646 1.00 32.88 753 ARG A O 1
ATOM 5745 N N . LYS A 1 754 ? 21.487 18.250 36.134 1.00 30.27 754 LYS A N 1
ATOM 5746 C CA . LYS A 1 754 ? 21.124 16.998 36.844 1.00 30.27 754 LYS A CA 1
ATOM 5747 C C . LYS A 1 754 ? 19.827 16.422 36.247 1.00 30.27 754 LYS A C 1
ATOM 5749 O O . LYS A 1 754 ? 18.897 17.158 35.973 1.00 30.27 754 LYS A O 1
ATOM 5754 N N . ALA A 1 755 ? 19.853 15.106 36.035 1.00 31.44 755 ALA A N 1
ATOM 5755 C CA . ALA A 1 755 ? 18.793 14.128 35.747 1.00 31.44 755 ALA A CA 1
ATOM 5756 C C . ALA A 1 755 ? 17.311 14.559 35.553 1.00 31.44 755 ALA A C 1
ATOM 5758 O O . ALA A 1 755 ? 16.744 15.204 36.429 1.00 31.44 755 ALA A O 1
ATOM 5759 N N . ASN A 1 756 ? 16.689 13.925 34.531 1.00 37.31 756 ASN A N 1
ATOM 5760 C CA . ASN A 1 756 ? 15.263 13.558 34.303 1.00 37.31 756 ASN A CA 1
ATOM 5761 C C . ASN A 1 756 ? 14.470 14.388 33.259 1.00 37.31 756 ASN A C 1
ATOM 5763 O O . ASN A 1 756 ? 14.559 15.601 33.299 1.00 37.31 756 ASN A O 1
ATOM 5767 N N . ARG A 1 757 ? 13.610 13.866 32.353 1.00 45.06 757 ARG A N 1
ATOM 5768 C CA . ARG A 1 757 ? 13.131 12.512 31.952 1.00 45.06 757 ARG A CA 1
ATOM 5769 C C . ARG A 1 757 ? 12.307 12.638 30.635 1.00 45.06 757 ARG A C 1
ATOM 5771 O O . ARG A 1 757 ? 11.274 13.294 30.651 1.00 45.06 757 ARG A O 1
ATOM 5778 N N . ALA A 1 758 ? 12.694 11.952 29.552 1.00 39.00 758 ALA A N 1
ATOM 5779 C CA . ALA A 1 758 ? 11.830 11.605 28.400 1.00 39.00 758 ALA A CA 1
ATOM 5780 C C . ALA A 1 758 ? 12.052 10.117 28.023 1.00 39.00 758 ALA A C 1
ATOM 5782 O O . ALA A 1 758 ? 13.004 9.517 28.527 1.00 39.00 758 ALA A O 1
ATOM 5783 N N . SER A 1 759 ? 11.194 9.498 27.199 1.00 46.38 759 SER A N 1
ATOM 5784 C CA . SER A 1 759 ? 11.380 8.120 26.691 1.00 46.38 759 SER A CA 1
ATOM 5785 C C . SER A 1 759 ? 12.637 8.009 25.830 1.00 46.38 759 SER A C 1
ATOM 5787 O O . SER A 1 759 ? 12.567 8.172 24.614 1.00 46.38 759 SER A O 1
ATOM 5789 N N . TYR A 1 760 ? 13.778 7.723 26.444 1.00 55.94 760 TYR A N 1
ATOM 5790 C CA . TYR A 1 760 ? 15.039 7.556 25.735 1.00 55.94 760 TYR A CA 1
ATOM 5791 C C . TYR A 1 760 ? 15.452 6.086 25.689 1.00 55.94 760 TYR A C 1
ATOM 5793 O O . TYR A 1 760 ? 15.365 5.357 26.685 1.00 55.94 760 TYR A O 1
ATOM 5801 N N . LEU A 1 761 ? 15.941 5.680 24.524 1.00 60.38 761 LEU A N 1
ATOM 5802 C CA . LEU A 1 761 ? 16.867 4.569 24.383 1.00 60.38 761 LEU A CA 1
ATOM 5803 C C . LEU A 1 761 ? 18.278 5.153 24.313 1.00 60.38 761 LEU A C 1
ATOM 5805 O O . LEU A 1 761 ? 18.545 5.923 23.398 1.00 60.38 761 LEU A O 1
ATOM 5809 N N . ILE A 1 762 ? 19.143 4.794 25.264 1.00 66.88 762 ILE A N 1
ATOM 5810 C CA . ILE A 1 762 ? 20.543 5.252 25.310 1.00 66.88 762 ILE A CA 1
ATOM 5811 C C . ILE A 1 762 ? 21.462 4.067 25.026 1.00 66.88 762 ILE A C 1
ATOM 5813 O O . ILE A 1 762 ? 21.365 3.034 25.704 1.00 66.88 762 ILE A O 1
ATOM 5817 N N . LEU A 1 763 ? 22.363 4.242 24.062 1.00 54.19 763 LEU A N 1
ATOM 5818 C CA . LEU A 1 763 ? 23.449 3.327 23.719 1.00 54.19 763 LEU A CA 1
ATOM 5819 C C . LEU A 1 763 ? 24.767 3.923 24.224 1.00 54.19 763 LEU A C 1
ATOM 5821 O O . LEU A 1 763 ? 25.159 5.004 23.795 1.00 54.19 763 LEU A O 1
ATOM 5825 N N . SER A 1 764 ? 25.464 3.236 25.129 1.00 37.56 764 SER A N 1
ATOM 5826 C CA . SER A 1 764 ? 26.784 3.670 25.609 1.00 37.56 764 SER A CA 1
ATOM 5827 C C . SER A 1 764 ? 27.803 2.531 25.532 1.00 37.56 764 SER A C 1
ATOM 5829 O O . SER A 1 764 ? 27.432 1.409 25.873 1.00 37.56 764 SER A O 1
ATOM 5831 N N . PRO A 1 765 ? 29.059 2.789 25.136 1.00 31.75 765 PRO A N 1
ATOM 5832 C CA . PRO A 1 765 ? 30.131 1.793 25.194 1.00 31.75 765 PRO A CA 1
ATOM 5833 C C . PRO A 1 765 ? 30.464 1.348 26.628 1.00 31.75 765 PRO A C 1
ATOM 5835 O O . PRO A 1 765 ? 30.133 2.088 27.590 1.00 31.75 765 PRO A O 1
#

Secondary structure (DSSP, 8-state):
---SSTTHHHHHHHHHHHHHHHHHHHHHHHHHHHHHHHHHHTT-SS---HHHHHHHHHHHHHHHHHHHHHHHHHHHHHHHHHHHHHHHHHHHHHHH---S-SSSTTTTTTPPPGGGGGPPPTT-TTTHHHHHHHHHHH--TT-S----SSSS------HHHHHHHHHHHHHHTTSHHHHHHHHHHHHHHHHHT-SEEEETTEEEEEE-THHHHTTSTTTTT---GGGGHHHHHHHHHHHHHHHHHHHHHHHHHHHHHH-SS-----HHHHHHHHHHHHHHHHHHHT---SPPPPP-PPPTHHHHHHHS-S--EEEEES-EEE-SS-EEE--STHHHHHHHHHHHH--EES-EE-S---HHHHHHHHHSHHHHHHHHHHHTTT-TTTHHHHHHHHHS---HHHHHHHHHHHHHTTEEEEEEETTTS-HHHHHHHHHHS-EEEEEEETTEEEEEE-S-----SEEETTSTTGGGTB-TTBPPPPPSSS-TT--EEE-SSEEEEEE---SS-EEEEEEE--SSTTEEEEEEETTEEEEEEEE-SS-EEEEEEEPP-TT--SSEEEEEEES--EEHHHH----EE-TTSS-EESS-EEEEEEETTTTSEEEEEETTEE-----SEEEEEEE-TTT--EEEEEEE-TTT-TTHHHHHHHHHHTSPTT-EEEEEEEE--STT--HHHHHHHHTB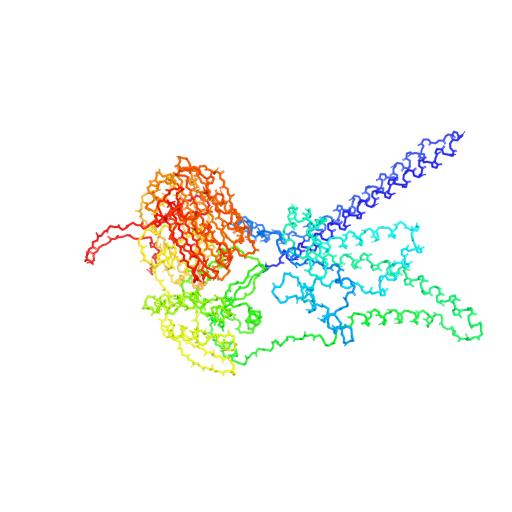T-----TT-TT-EEEEEEETTBPTT-SEEEEESSS-EEEEES---SSSEESEEE--------SS-S---S-EEEEE-